Protein AF-A0A8K0N484-F1 (afdb_monomer_lite)

Structure (mmCIF, N/CA/C/O backbone):
data_AF-A0A8K0N484-F1
#
_entry.id   AF-A0A8K0N484-F1
#
loop_
_atom_site.group_PDB
_atom_site.id
_atom_site.type_symbol
_atom_site.label_atom_id
_atom_site.label_alt_id
_atom_site.label_comp_id
_atom_site.label_asym_id
_atom_site.label_entity_id
_atom_site.label_seq_id
_atom_site.pdbx_PDB_ins_code
_atom_site.Cartn_x
_atom_site.Cartn_y
_atom_site.Cartn_z
_atom_site.occupancy
_atom_site.B_iso_or_equiv
_atom_site.auth_seq_id
_atom_site.auth_comp_id
_atom_site.auth_asym_id
_atom_site.auth_atom_id
_atom_site.pdbx_PDB_model_num
ATOM 1 N N . MET A 1 1 ? -86.098 1.988 11.668 1.00 34.62 1 MET A N 1
ATOM 2 C CA . MET A 1 1 ? -85.938 0.710 10.947 1.00 34.62 1 MET A CA 1
ATOM 3 C C . MET A 1 1 ? -85.395 0.924 9.537 1.00 34.62 1 MET A C 1
ATOM 5 O O . MET A 1 1 ? -86.166 0.871 8.591 1.00 34.62 1 MET A O 1
ATOM 9 N N . ASP A 1 2 ? -84.102 1.191 9.330 1.00 36.03 2 ASP A N 1
ATOM 10 C CA . ASP A 1 2 ? -83.091 1.776 10.238 1.00 36.03 2 ASP A CA 1
ATOM 11 C C . ASP A 1 2 ? -81.985 2.488 9.440 1.00 36.03 2 ASP A C 1
ATOM 13 O O . ASP A 1 2 ? -81.735 2.174 8.278 1.00 36.03 2 ASP A O 1
ATOM 17 N N . ASP A 1 3 ? -81.386 3.509 10.055 1.00 35.31 3 ASP A N 1
ATOM 18 C CA . ASP A 1 3 ? -80.658 4.573 9.355 1.00 35.31 3 ASP A CA 1
ATOM 19 C C . ASP A 1 3 ? -79.144 4.317 9.244 1.00 35.31 3 ASP A C 1
ATOM 21 O O . ASP A 1 3 ? -78.343 4.750 10.075 1.00 35.31 3 ASP A O 1
ATOM 25 N N . HIS A 1 4 ? -78.746 3.623 8.175 1.00 44.41 4 HIS A N 1
ATOM 26 C CA . HIS A 1 4 ? -77.341 3.448 7.788 1.00 44.41 4 HIS A CA 1
ATOM 27 C C . HIS A 1 4 ? -77.113 3.607 6.270 1.00 44.41 4 HIS A C 1
ATOM 29 O O . HIS A 1 4 ? -76.389 2.832 5.650 1.00 44.41 4 HIS A O 1
ATOM 35 N N . GLY A 1 5 ? -77.723 4.637 5.666 1.00 40.56 5 GLY A N 1
ATOM 36 C CA . GLY A 1 5 ? -77.668 4.875 4.214 1.00 40.56 5 GLY A CA 1
ATOM 37 C C . GLY A 1 5 ? -76.633 5.892 3.703 1.00 40.56 5 GLY A C 1
ATOM 38 O O . GLY A 1 5 ? -76.147 5.735 2.586 1.00 40.56 5 GLY A O 1
ATOM 39 N N . GLU A 1 6 ? -76.288 6.943 4.467 1.00 35.97 6 GLU A N 1
ATOM 40 C CA . GLU A 1 6 ? -75.776 8.184 3.834 1.00 35.97 6 GLU A CA 1
ATOM 41 C C . GLU A 1 6 ? -74.458 8.778 4.381 1.00 35.97 6 GLU A C 1
ATOM 43 O O . GLU A 1 6 ? -73.982 9.818 3.915 1.00 35.97 6 GLU A O 1
ATOM 48 N N . LYS A 1 7 ? -73.785 8.111 5.328 1.00 39.31 7 LYS A N 1
ATOM 49 C CA . LYS A 1 7 ? -72.619 8.698 6.028 1.00 39.31 7 LYS A CA 1
ATOM 50 C C . LYS A 1 7 ? -71.344 8.877 5.180 1.00 39.31 7 LYS A C 1
ATOM 52 O O . LYS A 1 7 ? -70.440 9.591 5.605 1.00 39.31 7 LYS A O 1
ATOM 57 N N . TYR A 1 8 ? -71.277 8.292 3.980 1.00 36.69 8 TYR A N 1
ATOM 58 C CA . TYR A 1 8 ? -70.092 8.331 3.104 1.00 36.69 8 TYR A CA 1
ATOM 59 C C . TYR A 1 8 ? -70.074 9.449 2.043 1.00 36.69 8 TYR A C 1
ATOM 61 O O . TYR A 1 8 ? -69.065 9.599 1.356 1.00 36.69 8 TYR A O 1
ATOM 69 N N . ARG A 1 9 ? -71.130 10.272 1.911 1.00 36.34 9 ARG A N 1
ATOM 70 C CA . ARG A 1 9 ? -71.151 11.406 0.953 1.00 36.34 9 ARG A CA 1
ATOM 71 C C . ARG A 1 9 ? -70.979 12.801 1.565 1.00 36.34 9 ARG A C 1
ATOM 73 O O . ARG A 1 9 ? -70.640 13.724 0.832 1.00 36.34 9 ARG A O 1
ATOM 80 N N . MET A 1 10 ? -71.131 12.971 2.882 1.00 35.41 10 MET A N 1
ATOM 81 C CA . MET A 1 10 ? -71.085 14.300 3.526 1.00 35.41 10 MET A CA 1
ATOM 82 C C . MET A 1 10 ? -69.734 14.724 4.133 1.00 35.41 10 MET A C 1
ATOM 84 O O . MET A 1 10 ? -69.587 15.886 4.506 1.00 35.41 10 MET A O 1
ATOM 88 N N . LEU A 1 11 ? -68.724 13.848 4.199 1.00 36.41 11 LEU A N 1
ATOM 89 C CA . LEU A 1 11 ? -67.384 14.231 4.685 1.00 36.41 11 LEU A CA 1
ATOM 90 C C . LEU A 1 11 ? -66.516 14.895 3.603 1.00 36.41 11 LEU A C 1
ATOM 92 O O . LEU A 1 11 ? -65.810 15.861 3.888 1.00 36.41 11 LEU A O 1
ATOM 96 N N . HIS A 1 12 ? -66.621 14.449 2.348 1.00 36.75 12 HIS A N 1
ATOM 97 C CA . HIS A 1 12 ? -65.750 14.919 1.263 1.00 36.75 12 HIS A CA 1
ATOM 98 C C . HIS A 1 12 ? -65.975 16.386 0.852 1.00 36.75 12 HIS A C 1
ATOM 100 O O . HIS A 1 12 ? -65.094 16.992 0.249 1.00 36.75 12 HIS A O 1
ATOM 106 N N . HIS A 1 13 ? -67.130 16.969 1.194 1.00 36.81 13 HIS A N 1
ATOM 107 C CA . HIS A 1 13 ? -67.494 18.338 0.810 1.00 36.81 13 HIS A CA 1
ATOM 108 C C . HIS A 1 13 ? -67.201 19.394 1.896 1.00 36.81 13 HIS A C 1
ATOM 110 O O . HIS A 1 13 ? -67.376 20.588 1.648 1.00 36.81 13 HIS A O 1
ATOM 116 N N . LYS A 1 14 ? -66.754 18.981 3.094 1.00 34.44 14 LYS A N 1
ATOM 117 C CA . LYS A 1 14 ? -66.476 19.889 4.226 1.00 34.44 14 LYS A CA 1
ATOM 118 C C . LYS A 1 14 ? -64.991 20.114 4.530 1.00 34.44 14 LYS A C 1
ATOM 120 O O . LYS A 1 14 ? -64.680 21.020 5.294 1.00 34.44 14 LYS A O 1
ATOM 125 N N . TRP A 1 15 ? -64.084 19.343 3.924 1.00 33.28 15 TRP A N 1
ATOM 126 C CA . TRP A 1 15 ? -62.634 19.577 4.031 1.00 33.28 15 TRP A CA 1
ATOM 127 C C . TRP A 1 15 ? -62.119 20.639 3.042 1.00 33.28 15 TRP A C 1
ATOM 129 O O . TRP A 1 15 ? -61.283 21.457 3.412 1.00 33.28 15 TRP A O 1
ATOM 139 N N . ASN A 1 16 ? -62.695 20.728 1.838 1.00 34.69 16 ASN A N 1
ATOM 140 C CA . ASN A 1 16 ? -62.265 21.670 0.787 1.00 34.69 16 ASN A CA 1
ATOM 141 C C . ASN A 1 16 ? -62.663 23.150 1.020 1.00 34.69 16 ASN A C 1
ATOM 143 O O . ASN A 1 16 ? -62.564 23.949 0.096 1.00 34.69 16 ASN A O 1
ATOM 147 N N . ILE A 1 17 ? -63.147 23.523 2.213 1.00 39.94 17 ILE A N 1
ATOM 148 C CA . ILE A 1 17 ? -63.597 24.897 2.547 1.00 39.94 17 ILE A CA 1
ATOM 149 C C . ILE A 1 17 ? -62.881 25.432 3.814 1.00 39.94 17 ILE A C 1
ATOM 151 O O . ILE A 1 17 ? -63.225 26.479 4.344 1.00 39.94 17 ILE A O 1
ATOM 155 N N . ILE A 1 18 ? -61.865 24.719 4.326 1.00 42.31 18 ILE A N 1
ATOM 156 C CA . ILE A 1 18 ? -61.053 25.155 5.487 1.00 42.31 18 ILE A CA 1
ATOM 157 C C . ILE A 1 18 ? -59.540 25.179 5.156 1.00 42.31 18 ILE A C 1
ATOM 159 O O . ILE A 1 18 ? -58.741 25.710 5.923 1.00 42.31 18 ILE A O 1
ATOM 163 N N . SER A 1 19 ? -59.123 24.663 3.993 1.00 43.59 19 SER A N 1
ATOM 164 C CA . SER A 1 19 ? -57.707 24.495 3.624 1.00 43.59 19 SER A CA 1
ATOM 165 C C . SER A 1 19 ? -57.125 25.538 2.654 1.00 43.59 19 SER A C 1
ATOM 167 O O . SER A 1 19 ? -55.962 25.399 2.285 1.00 43.59 19 SER A O 1
ATOM 169 N N . SER A 1 20 ? -57.880 26.555 2.219 1.00 42.41 20 SER A N 1
ATOM 170 C CA . SER A 1 20 ? -57.371 27.643 1.359 1.00 42.41 20 SER A CA 1
ATOM 171 C C . SER A 1 20 ? -56.605 28.694 2.170 1.00 42.41 20 SER A C 1
ATOM 173 O O . SER A 1 20 ? -55.391 28.844 2.040 1.00 42.41 20 SER A O 1
ATOM 175 N N . ASP A 1 21 ? -57.308 29.376 3.069 1.00 40.97 21 ASP A N 1
ATOM 176 C CA . ASP A 1 21 ? -56.861 30.625 3.696 1.00 40.97 21 ASP A CA 1
ATOM 177 C C . ASP A 1 21 ? -55.686 30.391 4.666 1.00 40.97 21 ASP A C 1
ATOM 179 O O . ASP A 1 21 ? -54.785 31.221 4.812 1.00 40.97 21 ASP A O 1
ATOM 183 N N . ALA A 1 22 ? -55.650 29.209 5.291 1.00 43.78 22 ALA A N 1
ATOM 184 C CA . ALA A 1 22 ? -54.544 28.770 6.136 1.00 43.78 22 ALA A CA 1
ATOM 185 C C . ALA A 1 22 ? -53.258 28.480 5.336 1.00 43.78 22 ALA A C 1
ATOM 187 O O . ALA A 1 22 ? -52.160 28.704 5.850 1.00 43.78 22 ALA A O 1
ATOM 188 N N . ALA A 1 23 ? -53.376 28.009 4.088 1.00 46.25 23 ALA A N 1
ATOM 189 C CA . ALA A 1 23 ? -52.230 27.679 3.244 1.00 46.25 23 ALA A CA 1
ATOM 190 C C . ALA A 1 23 ? -51.557 28.944 2.695 1.00 46.25 23 ALA A C 1
ATOM 192 O O . ALA A 1 23 ? -50.339 29.083 2.815 1.00 46.25 23 ALA A O 1
ATOM 193 N N . GLU A 1 24 ? -52.334 29.905 2.183 1.00 47.25 24 GLU A N 1
ATOM 194 C CA . GLU A 1 24 ? -51.793 31.203 1.751 1.00 47.25 24 GLU A CA 1
ATOM 195 C C . GLU A 1 24 ? -51.145 31.960 2.919 1.00 47.25 24 GLU A C 1
ATOM 197 O O . GLU A 1 24 ? -50.042 32.489 2.773 1.00 47.25 24 GLU A O 1
ATOM 202 N N . SER A 1 25 ? -51.755 31.915 4.110 1.00 50.31 25 SER A N 1
ATOM 203 C CA . SER A 1 25 ? -51.176 32.489 5.333 1.00 50.31 25 SER A CA 1
ATOM 204 C C . SER A 1 25 ? -49.810 31.877 5.680 1.00 50.31 25 SER A C 1
ATOM 206 O O . SER A 1 25 ? -48.865 32.608 5.980 1.00 50.31 25 SER A O 1
ATOM 208 N N . TRP A 1 26 ? -49.665 30.548 5.605 1.00 47.81 26 TRP A N 1
ATOM 209 C CA . TRP A 1 26 ? -48.386 29.867 5.862 1.00 47.81 26 TRP A CA 1
ATOM 210 C C . TRP A 1 26 ? -47.327 30.149 4.794 1.00 47.81 26 TRP A C 1
ATOM 212 O O . TRP A 1 26 ? -46.153 30.323 5.131 1.00 47.81 26 TRP A O 1
ATOM 222 N N . ILE A 1 27 ? -47.719 30.243 3.521 1.00 54.75 27 ILE A N 1
ATOM 223 C CA . ILE A 1 27 ? -46.818 30.626 2.425 1.00 54.75 27 ILE A CA 1
ATOM 224 C C . ILE A 1 27 ? -46.335 32.069 2.624 1.00 54.75 27 ILE A C 1
ATOM 226 O O . ILE A 1 27 ? -45.135 32.324 2.519 1.00 54.75 27 ILE A O 1
ATOM 230 N N . PHE A 1 28 ? -47.224 32.993 3.000 1.00 59.94 28 PHE A N 1
ATOM 231 C CA . PHE A 1 28 ? -46.871 34.385 3.288 1.00 59.94 28 PHE A CA 1
ATOM 232 C C . PHE A 1 28 ? -45.921 34.507 4.490 1.00 59.94 28 PHE A C 1
ATOM 234 O O . PHE A 1 28 ? -44.882 35.156 4.383 1.00 59.94 28 PHE A O 1
ATOM 241 N N . PHE A 1 29 ? -46.204 33.829 5.609 1.00 61.44 29 PHE A N 1
ATOM 242 C CA . PHE A 1 29 ? -45.294 33.802 6.763 1.00 61.44 29 PHE A CA 1
ATOM 243 C C . PHE A 1 29 ? -43.926 33.193 6.420 1.00 61.44 29 PHE A C 1
ATOM 245 O O . PHE A 1 29 ? -42.899 33.730 6.836 1.00 61.44 29 PHE A O 1
ATOM 252 N N . SER A 1 30 ? -43.893 32.126 5.617 1.00 54.47 30 SER A N 1
ATOM 253 C CA . SER A 1 30 ? -42.646 31.497 5.161 1.00 54.47 30 SER A CA 1
ATOM 254 C C . SER A 1 30 ? -41.838 32.429 4.251 1.00 54.47 30 SER A C 1
ATOM 256 O O . SER A 1 30 ? -40.631 32.578 4.436 1.00 54.47 30 SER A O 1
ATOM 258 N N . ALA A 1 31 ? -42.498 33.120 3.317 1.00 56.38 31 ALA A N 1
ATOM 259 C CA . ALA A 1 31 ? -41.872 34.117 2.451 1.00 56.38 31 ALA A CA 1
ATOM 260 C C . ALA A 1 31 ? -41.322 35.309 3.253 1.00 56.38 31 ALA A C 1
ATOM 262 O O . ALA A 1 31 ? -40.193 35.736 3.014 1.00 56.38 31 ALA A O 1
ATOM 263 N N . CYS A 1 32 ? -42.063 35.798 4.251 1.00 61.03 32 CYS A N 1
ATOM 264 C CA . CYS A 1 32 ? -41.609 36.845 5.168 1.00 61.03 32 CYS A CA 1
ATOM 265 C C . CYS A 1 32 ? -40.409 36.401 6.020 1.00 61.03 32 CYS A C 1
ATOM 267 O O . CYS A 1 32 ? -39.474 37.180 6.198 1.00 61.03 32 CYS A O 1
ATOM 269 N N . LEU A 1 33 ? -40.382 35.151 6.501 1.00 66.12 33 LEU A N 1
ATOM 270 C CA . LEU A 1 33 ? -39.244 34.600 7.246 1.00 66.12 33 LEU A CA 1
ATOM 271 C C . LEU A 1 33 ? -37.991 34.486 6.362 1.00 66.12 33 LEU A C 1
ATOM 273 O O . LEU A 1 33 ? -36.902 34.875 6.781 1.00 66.12 33 LEU A O 1
ATOM 277 N N . ILE A 1 34 ? -38.145 34.012 5.122 1.00 65.81 34 ILE A N 1
ATOM 278 C CA . ILE A 1 34 ? -37.057 33.936 4.136 1.00 65.81 34 ILE A CA 1
ATOM 279 C C . ILE A 1 34 ? -36.557 35.343 3.781 1.00 65.81 34 ILE A C 1
ATOM 281 O O . ILE A 1 34 ? -35.350 35.576 3.781 1.00 65.81 34 ILE A O 1
ATOM 285 N N . ALA A 1 35 ? -37.454 36.305 3.551 1.00 63.91 35 ALA A N 1
ATOM 286 C CA . ALA A 1 35 ? -37.091 37.697 3.289 1.00 63.91 35 ALA A CA 1
ATOM 287 C C . ALA A 1 35 ? -36.360 38.343 4.481 1.00 63.91 35 ALA A C 1
ATOM 289 O O . ALA A 1 35 ? -35.377 39.056 4.280 1.00 63.91 35 ALA A O 1
ATOM 290 N N . ALA A 1 36 ? -36.773 38.049 5.718 1.00 67.75 36 ALA A N 1
ATOM 291 C CA . ALA A 1 36 ? -36.084 38.499 6.926 1.00 67.75 36 ALA A CA 1
ATOM 292 C C . ALA A 1 36 ? -34.686 37.870 7.064 1.00 67.75 36 ALA A C 1
ATOM 294 O O . ALA A 1 36 ? -33.728 38.582 7.358 1.00 67.75 36 ALA A O 1
ATOM 295 N N . LEU A 1 37 ? -34.534 36.569 6.787 1.00 66.62 37 LEU A N 1
ATOM 296 C CA . LEU A 1 37 ? -33.235 35.884 6.786 1.00 66.62 37 LEU A CA 1
ATOM 297 C C . LEU A 1 37 ? -32.296 36.429 5.700 1.00 66.62 37 LEU A C 1
ATOM 299 O O . LEU A 1 37 ? -31.134 36.708 5.988 1.00 66.62 37 LEU A O 1
ATOM 303 N N . VAL A 1 38 ? -32.794 36.660 4.481 1.00 69.62 38 VAL A N 1
ATOM 304 C CA . VAL A 1 38 ? -32.039 37.318 3.400 1.00 69.62 38 VAL A CA 1
ATOM 305 C C . VAL A 1 38 ? -31.675 38.755 3.783 1.00 69.62 38 VAL A C 1
ATOM 307 O O . VAL A 1 38 ? -30.548 39.185 3.534 1.00 69.62 38 VAL A O 1
ATOM 310 N N . GLY A 1 39 ? -32.572 39.486 4.450 1.00 69.12 39 GLY A N 1
ATOM 311 C CA . GLY A 1 39 ? -32.302 40.813 5.004 1.00 69.12 39 GLY A CA 1
ATOM 312 C C . GLY A 1 39 ? -31.175 40.797 6.041 1.00 69.12 39 GLY A C 1
ATOM 313 O O . GLY A 1 39 ? -30.221 41.561 5.916 1.00 69.12 39 GLY A O 1
ATOM 314 N N . ILE A 1 40 ? -31.224 39.879 7.010 1.00 71.94 40 ILE A N 1
ATOM 315 C CA . ILE A 1 40 ? -30.184 39.693 8.035 1.00 71.94 40 ILE A CA 1
ATOM 316 C C . ILE A 1 40 ? -28.847 39.297 7.395 1.00 71.94 40 ILE A C 1
ATOM 318 O O . ILE A 1 40 ? -27.820 39.884 7.730 1.00 71.94 40 ILE A O 1
ATOM 322 N N . LEU A 1 41 ? -28.841 38.370 6.433 1.00 58.88 41 LEU A N 1
ATOM 323 C CA . LEU A 1 41 ? -27.639 37.988 5.683 1.00 58.88 41 LEU A CA 1
ATOM 324 C C . LEU A 1 41 ? -27.068 39.161 4.872 1.00 58.88 41 LEU A C 1
ATOM 326 O O . LEU A 1 41 ? -25.853 39.339 4.832 1.00 58.88 41 LEU A O 1
ATOM 330 N N . THR A 1 42 ? -27.921 40.004 4.286 1.00 61.97 42 THR A N 1
ATOM 331 C CA . THR A 1 42 ? -27.505 41.215 3.558 1.00 61.97 42 THR A CA 1
ATOM 332 C C . THR A 1 42 ? -26.932 42.267 4.512 1.00 61.97 42 THR A C 1
ATOM 334 O O . THR A 1 42 ? -25.898 42.868 4.220 1.00 61.97 42 THR A O 1
ATOM 337 N N . ILE A 1 43 ? -27.531 42.451 5.691 1.00 71.69 43 ILE A N 1
ATOM 338 C CA . ILE A 1 43 ? -27.009 43.327 6.749 1.00 71.69 43 ILE A CA 1
ATOM 339 C C . ILE A 1 43 ? -25.645 42.814 7.231 1.00 71.69 43 ILE A C 1
ATOM 341 O O . ILE A 1 43 ? -24.680 43.573 7.220 1.00 71.69 43 ILE A O 1
ATOM 345 N N . LEU A 1 44 ? -25.511 41.524 7.549 1.00 59.88 44 LEU A N 1
ATOM 346 C CA . LEU A 1 44 ? -24.232 40.909 7.927 1.00 59.88 44 LEU A CA 1
ATOM 347 C C . LEU A 1 44 ? -23.177 41.040 6.816 1.00 59.88 44 LEU A C 1
ATOM 349 O O . LEU A 1 44 ? -22.027 41.372 7.102 1.00 59.88 44 LEU A O 1
ATOM 353 N N . TYR A 1 45 ? -23.561 40.855 5.550 1.00 62.72 45 TYR A N 1
ATOM 354 C CA . TYR A 1 45 ? -22.686 41.064 4.395 1.00 62.72 45 TYR A CA 1
ATOM 355 C C . TYR A 1 45 ? -22.221 42.523 4.278 1.00 62.72 45 TYR A C 1
ATOM 357 O O . TYR A 1 45 ? -21.024 42.765 4.122 1.00 62.72 45 TYR A O 1
ATOM 365 N N . THR A 1 46 ? -23.120 43.505 4.415 1.00 61.62 46 THR A N 1
ATOM 366 C CA . THR A 1 46 ? -22.741 44.931 4.383 1.00 61.62 46 THR A CA 1
ATOM 367 C C . THR A 1 46 ? -21.872 45.335 5.574 1.00 61.62 46 THR A C 1
ATOM 369 O O . THR A 1 46 ? -20.883 46.035 5.374 1.00 61.62 46 THR A O 1
ATOM 372 N N . ILE A 1 47 ? -22.138 44.828 6.784 1.00 64.38 47 ILE A N 1
ATOM 373 C CA . ILE A 1 47 ? -21.271 45.017 7.959 1.00 64.38 47 ILE A CA 1
ATOM 374 C C . ILE A 1 47 ? -19.879 44.425 7.701 1.00 64.38 47 ILE A C 1
ATOM 376 O O . ILE A 1 47 ? -18.872 45.059 8.015 1.00 64.38 47 ILE A O 1
ATOM 380 N N . ASN A 1 48 ? -19.792 43.241 7.089 1.00 52.44 48 ASN A N 1
ATOM 381 C CA . ASN A 1 48 ? -18.510 42.605 6.788 1.00 52.44 48 ASN A CA 1
ATOM 382 C C . ASN A 1 48 ? -17.751 43.328 5.654 1.00 52.44 48 ASN A C 1
ATOM 384 O O . ASN A 1 48 ? -16.532 43.466 5.724 1.00 52.44 48 ASN A O 1
ATOM 388 N N . GLN A 1 49 ? -18.448 43.876 4.652 1.00 52.69 49 GLN A N 1
ATOM 389 C CA . GLN A 1 49 ? -17.845 44.742 3.627 1.00 52.69 49 GLN A CA 1
ATOM 390 C C . GLN A 1 49 ? -17.352 46.071 4.222 1.00 52.69 49 GLN A C 1
ATOM 392 O O . GLN A 1 49 ? -16.203 46.435 3.997 1.00 52.69 49 GLN A O 1
ATOM 397 N N . LEU A 1 50 ? -18.141 46.736 5.074 1.00 55.91 50 LEU A N 1
ATOM 398 C CA . LEU A 1 50 ? -17.711 47.935 5.809 1.00 55.91 50 LEU A CA 1
ATOM 399 C C . LEU A 1 50 ? -16.494 47.648 6.704 1.00 55.91 50 LEU A C 1
ATOM 401 O O . LEU A 1 50 ? -15.573 48.462 6.778 1.00 55.91 50 LEU A O 1
ATOM 405 N N . LYS A 1 51 ? -16.439 46.466 7.332 1.00 49.59 51 LYS A N 1
ATOM 406 C CA . LYS A 1 51 ? -15.272 45.999 8.094 1.00 49.59 51 LYS A CA 1
ATOM 407 C C . LYS A 1 51 ? -14.042 45.818 7.194 1.00 49.59 51 LYS A C 1
ATOM 409 O O . LYS A 1 51 ? -12.956 46.248 7.579 1.00 49.59 51 LYS A O 1
ATOM 414 N N . ARG A 1 52 ? -14.196 45.263 5.982 1.00 47.25 52 ARG A N 1
ATOM 415 C CA . ARG A 1 52 ? -13.110 45.174 4.983 1.00 47.25 52 ARG A CA 1
ATOM 416 C C . ARG A 1 52 ? -12.639 46.555 4.535 1.00 47.25 52 ARG A C 1
ATOM 418 O O . ARG A 1 52 ? -11.437 46.797 4.570 1.00 47.25 52 ARG A O 1
ATOM 425 N N . ASP A 1 53 ? -13.540 47.468 4.182 1.00 48.00 53 ASP A N 1
ATOM 426 C CA . ASP A 1 53 ? -13.184 48.824 3.738 1.00 48.00 53 ASP A CA 1
ATOM 427 C C . ASP A 1 53 ? -12.517 49.651 4.847 1.00 48.00 53 ASP A C 1
ATOM 429 O O . ASP A 1 53 ? -11.581 50.415 4.578 1.00 48.00 53 ASP A O 1
ATOM 433 N N . PHE A 1 54 ? -12.921 49.451 6.105 1.00 49.41 54 PHE A N 1
ATOM 434 C CA . PHE A 1 54 ? -12.252 50.033 7.267 1.00 49.41 54 PHE A CA 1
ATOM 435 C C . PHE A 1 54 ? -10.833 49.471 7.442 1.00 49.41 54 PHE A C 1
ATOM 437 O O . PHE A 1 54 ? -9.880 50.247 7.518 1.00 49.41 54 PHE A O 1
ATOM 444 N N . THR A 1 55 ? -10.650 48.144 7.414 1.00 45.19 55 THR A N 1
ATOM 445 C CA . THR A 1 55 ? -9.318 47.509 7.476 1.00 45.19 55 THR A CA 1
ATOM 446 C C . THR A 1 55 ? -8.424 47.929 6.305 1.00 45.19 55 THR A C 1
ATOM 448 O O . THR A 1 55 ? -7.247 48.229 6.498 1.00 45.19 55 THR A O 1
ATOM 451 N N . LEU A 1 56 ? -8.973 48.038 5.096 1.00 43.62 56 LEU A N 1
ATOM 452 C CA . LEU A 1 56 ? -8.247 48.458 3.895 1.00 43.62 56 LEU A CA 1
ATOM 453 C C . LEU A 1 56 ? -7.870 49.953 3.967 1.00 43.62 56 LEU A C 1
ATOM 455 O O . LEU A 1 56 ? -6.791 50.352 3.523 1.00 43.62 56 LEU A O 1
ATOM 459 N N . SER A 1 57 ? -8.694 50.781 4.613 1.00 48.84 57 SER A N 1
ATOM 460 C CA . SER A 1 57 ? -8.378 52.184 4.924 1.00 48.84 57 SER A CA 1
ATOM 461 C C . SER A 1 57 ? -7.335 52.327 6.039 1.00 48.84 57 SER A C 1
ATOM 463 O O . SER A 1 57 ? -6.439 53.168 5.939 1.00 48.84 57 SER A O 1
ATOM 465 N N . LEU A 1 58 ? -7.363 51.450 7.045 1.00 46.44 58 LEU A N 1
ATOM 466 C CA . LEU A 1 58 ? -6.323 51.346 8.068 1.00 46.44 58 LEU A CA 1
ATOM 467 C C . LEU A 1 58 ? -4.979 50.923 7.445 1.00 46.44 58 LEU A C 1
ATOM 469 O O . LEU A 1 58 ? -3.951 51.542 7.720 1.00 46.44 58 LEU A O 1
ATOM 473 N N . MET A 1 59 ? -4.985 49.960 6.516 1.00 43.03 59 MET A N 1
ATOM 474 C CA . MET A 1 59 ? -3.809 49.582 5.720 1.00 43.03 59 MET A CA 1
ATOM 475 C C . MET A 1 59 ? -3.295 50.738 4.845 1.00 43.03 59 MET A C 1
ATOM 477 O O . MET A 1 59 ? -2.083 50.960 4.798 1.00 43.03 59 MET A O 1
ATOM 481 N N . LYS A 1 60 ? -4.173 51.530 4.202 1.00 45.62 60 LYS A N 1
ATOM 482 C CA . LYS A 1 60 ? -3.773 52.766 3.489 1.00 45.62 60 LYS A CA 1
ATOM 483 C C . LYS A 1 60 ? -3.036 53.734 4.430 1.00 45.62 60 LYS A C 1
ATOM 485 O O . LYS A 1 60 ? -1.985 54.257 4.057 1.00 45.62 60 LYS A O 1
ATOM 490 N N . ALA A 1 61 ? -3.525 53.922 5.659 1.00 45.97 61 ALA A N 1
ATOM 491 C CA . ALA A 1 61 ? -2.881 54.772 6.664 1.00 45.97 61 ALA A CA 1
ATOM 492 C C . ALA A 1 61 ? -1.531 54.207 7.157 1.00 45.97 61 ALA A C 1
ATOM 494 O O . ALA A 1 61 ? -0.550 54.950 7.238 1.00 45.97 61 ALA A O 1
ATOM 495 N N . ILE A 1 62 ? -1.435 52.898 7.416 1.00 46.81 62 ILE A N 1
ATOM 496 C CA . ILE A 1 62 ? -0.181 52.222 7.803 1.00 46.81 62 ILE A CA 1
ATOM 497 C C . ILE A 1 62 ? 0.872 52.346 6.688 1.00 46.81 62 ILE A C 1
ATOM 499 O O . ILE A 1 62 ? 2.012 52.736 6.953 1.00 46.81 62 ILE A O 1
ATOM 503 N N . LYS A 1 63 ? 0.483 52.117 5.426 1.00 37.38 63 LYS A N 1
ATOM 504 C CA . LYS A 1 63 ? 1.361 52.212 4.243 1.00 37.38 63 LYS A CA 1
ATOM 505 C C . LYS A 1 63 ? 1.794 53.654 3.932 1.00 37.38 63 LYS A C 1
ATOM 507 O O . LYS A 1 63 ? 2.846 53.867 3.330 1.00 37.38 63 LYS A O 1
ATOM 512 N N . ALA A 1 64 ? 1.032 54.656 4.380 1.00 44.41 64 ALA A N 1
ATOM 513 C CA . ALA A 1 64 ? 1.455 56.058 4.387 1.00 44.41 64 ALA A CA 1
ATOM 514 C C . ALA A 1 64 ? 2.429 56.384 5.540 1.00 44.41 64 ALA A C 1
ATOM 516 O O . ALA A 1 64 ? 3.317 57.222 5.371 1.00 44.41 64 ALA A O 1
ATOM 517 N N . ARG A 1 65 ? 2.301 55.711 6.694 1.00 37.28 65 ARG A N 1
ATOM 518 C CA . ARG A 1 65 ? 3.179 55.885 7.866 1.00 37.28 65 ARG A CA 1
ATOM 519 C C . ARG A 1 65 ? 4.575 55.296 7.634 1.00 37.28 65 ARG A C 1
ATOM 521 O O . ARG A 1 65 ? 5.559 55.995 7.860 1.00 37.28 65 ARG A O 1
ATOM 528 N N . SER A 1 66 ? 4.677 54.069 7.115 1.00 39.69 66 SER A N 1
ATOM 529 C CA . SER A 1 66 ? 5.970 53.408 6.846 1.00 39.69 66 SER A CA 1
ATOM 530 C C . SER A 1 66 ? 6.836 54.169 5.832 1.00 39.69 66 SER A C 1
ATOM 532 O O . SER A 1 66 ? 8.046 54.298 6.019 1.00 39.69 66 SER A O 1
ATOM 534 N N . ARG A 1 67 ? 6.211 54.785 4.818 1.00 38.97 67 ARG A N 1
ATOM 535 C CA . ARG A 1 67 ? 6.873 55.629 3.802 1.00 38.97 67 ARG A CA 1
ATOM 536 C C . ARG A 1 67 ? 7.617 56.858 4.350 1.00 38.97 67 ARG A C 1
ATOM 538 O O . ARG A 1 67 ? 8.388 57.453 3.601 1.00 38.97 67 ARG A O 1
ATOM 545 N N . ARG A 1 68 ? 7.429 57.252 5.618 1.00 38.16 68 ARG A N 1
ATOM 546 C CA . ARG A 1 68 ? 8.189 58.361 6.232 1.00 38.16 68 ARG A CA 1
ATOM 547 C C . ARG A 1 68 ? 9.548 57.944 6.811 1.00 38.16 68 ARG A C 1
ATOM 549 O O . ARG A 1 68 ? 10.419 58.802 6.905 1.00 38.16 68 ARG A O 1
ATOM 556 N N . ASN A 1 69 ? 9.765 56.661 7.121 1.00 35.56 69 ASN A N 1
ATOM 557 C CA . ASN A 1 69 ? 10.902 56.221 7.950 1.00 35.56 69 ASN A CA 1
ATOM 558 C C . ASN A 1 69 ? 12.038 55.486 7.205 1.00 35.56 69 ASN A C 1
ATOM 560 O O . ASN A 1 69 ? 12.970 55.017 7.852 1.00 35.56 69 ASN A O 1
ATOM 564 N N . ARG A 1 70 ? 12.023 55.396 5.865 1.00 34.88 70 ARG A N 1
ATOM 565 C CA . ARG A 1 70 ? 13.139 54.803 5.091 1.00 34.88 70 ARG A CA 1
ATOM 566 C C . ARG A 1 70 ? 13.536 55.652 3.873 1.00 34.88 70 ARG A C 1
ATOM 568 O O . ARG A 1 70 ? 13.287 55.296 2.728 1.00 34.88 70 ARG A O 1
ATOM 575 N N . LYS A 1 71 ? 14.181 56.797 4.137 1.00 35.25 71 LYS A N 1
ATOM 576 C CA . LYS A 1 71 ? 14.981 57.558 3.153 1.00 35.25 71 LYS A CA 1
ATOM 577 C C . LYS A 1 71 ? 16.479 57.249 3.323 1.00 35.25 71 LYS A C 1
ATOM 579 O O . LYS A 1 71 ? 17.259 58.128 3.678 1.00 35.25 71 LYS A O 1
ATOM 584 N N . SER A 1 72 ? 16.883 56.003 3.080 1.00 31.66 72 SER A N 1
ATOM 585 C CA . SER A 1 72 ? 18.296 55.615 2.932 1.00 31.66 72 SER A CA 1
ATOM 586 C C . SER A 1 72 ? 18.677 55.532 1.445 1.00 31.66 72 SER A C 1
ATOM 588 O O . SER A 1 72 ? 17.829 55.292 0.585 1.00 31.66 72 SER A O 1
ATOM 590 N N . LYS A 1 73 ? 19.942 55.823 1.118 1.00 35.50 73 LYS A N 1
ATOM 591 C CA . LYS A 1 73 ? 20.408 56.059 -0.259 1.00 35.50 73 LYS A CA 1
ATOM 592 C C . LYS A 1 73 ? 20.807 54.756 -0.973 1.00 35.50 73 LYS A C 1
ATOM 594 O O . LYS A 1 73 ? 21.924 54.307 -0.771 1.00 35.50 73 LYS A O 1
ATOM 599 N N . HIS A 1 74 ? 19.999 54.261 -1.910 1.00 29.97 74 HIS A N 1
ATOM 600 C CA . HIS A 1 74 ? 20.505 53.472 -3.047 1.00 29.97 74 HIS A CA 1
ATOM 601 C C . HIS A 1 74 ? 19.788 53.897 -4.338 1.00 29.97 74 HIS A C 1
ATOM 603 O O . HIS A 1 74 ? 18.566 54.052 -4.359 1.00 29.97 74 HIS A O 1
ATOM 609 N N . LYS A 1 75 ? 20.552 54.137 -5.413 1.00 34.81 75 LYS A N 1
ATOM 610 C CA . LYS A 1 75 ? 20.036 54.457 -6.756 1.00 34.81 75 LYS A CA 1
ATOM 611 C C . LYS A 1 75 ? 20.080 53.196 -7.628 1.00 34.81 75 LYS A C 1
ATOM 613 O O . LYS A 1 75 ? 20.982 53.060 -8.448 1.00 34.81 75 LYS A O 1
ATOM 618 N N . ALA A 1 76 ? 19.106 52.303 -7.468 1.00 33.06 76 ALA A N 1
ATOM 619 C CA . ALA A 1 76 ? 18.884 51.240 -8.450 1.00 33.06 76 ALA A CA 1
ATOM 620 C C . ALA A 1 76 ? 18.547 51.843 -9.831 1.00 33.06 76 ALA A C 1
ATOM 622 O O . ALA A 1 76 ? 17.964 52.937 -9.915 1.00 33.06 76 ALA A O 1
ATOM 623 N N . LEU A 1 77 ? 18.906 51.140 -10.912 1.00 37.38 77 LEU A N 1
ATOM 624 C CA . LEU A 1 77 ? 18.426 51.482 -12.252 1.00 37.38 77 LEU A CA 1
ATOM 625 C C . LEU A 1 77 ? 16.914 51.229 -12.375 1.00 37.38 77 LEU A C 1
ATOM 627 O O . LEU A 1 77 ? 16.274 50.650 -11.501 1.00 37.38 77 LEU A O 1
ATOM 631 N N . ILE A 1 78 ? 16.317 51.782 -13.431 1.00 40.09 78 ILE A N 1
ATOM 632 C CA . ILE A 1 78 ? 14.865 51.853 -13.602 1.00 40.09 78 ILE A CA 1
ATOM 633 C C . ILE A 1 78 ? 14.503 51.228 -14.944 1.00 40.09 78 ILE A C 1
ATOM 635 O O . ILE A 1 78 ? 14.546 51.912 -15.964 1.00 40.09 78 ILE A O 1
ATOM 639 N N . ALA A 1 79 ? 14.087 49.964 -14.934 1.00 47.56 79 ALA A N 1
ATOM 640 C CA . ALA A 1 79 ? 13.290 49.432 -16.031 1.00 47.56 79 ALA A CA 1
ATOM 641 C C . ALA A 1 79 ? 11.840 49.915 -15.884 1.00 47.56 79 ALA A C 1
ATOM 643 O O . ALA A 1 79 ? 11.227 49.785 -14.821 1.00 47.56 79 ALA A O 1
ATOM 644 N N . ALA A 1 80 ? 11.286 50.474 -16.958 1.00 55.62 80 ALA A N 1
ATOM 645 C CA . ALA A 1 80 ? 9.849 50.684 -17.072 1.00 55.62 80 ALA A CA 1
ATOM 646 C C . ALA A 1 80 ? 9.166 49.373 -17.491 1.00 55.62 80 ALA A C 1
ATOM 648 O O . ALA A 1 80 ? 9.750 48.560 -18.206 1.00 55.62 80 ALA A O 1
ATOM 649 N N . HIS A 1 81 ? 7.913 49.174 -17.083 1.00 63.38 81 HIS A N 1
ATOM 650 C CA . HIS A 1 81 ? 7.087 48.116 -17.661 1.00 63.38 81 HIS A CA 1
ATOM 651 C C . HIS A 1 81 ? 6.812 48.433 -19.140 1.00 63.38 81 HIS A C 1
ATOM 653 O O . HIS A 1 81 ? 6.357 49.532 -19.462 1.00 63.38 81 HIS A O 1
ATOM 659 N N . VAL A 1 82 ? 7.075 47.471 -20.026 1.00 66.81 82 VAL A N 1
ATOM 660 C CA . VAL A 1 82 ? 6.670 47.529 -21.437 1.00 66.81 82 VAL A CA 1
ATOM 661 C C . VAL A 1 82 ? 5.214 47.082 -21.514 1.00 66.81 82 VAL A C 1
ATOM 663 O O . VAL A 1 82 ? 4.903 45.969 -21.097 1.00 66.81 82 VAL A O 1
ATOM 666 N N . TRP A 1 83 ? 4.325 47.955 -21.992 1.00 70.75 83 TRP A N 1
ATOM 667 C CA . TRP A 1 83 ? 2.876 47.737 -21.970 1.00 70.75 83 TRP A CA 1
ATOM 668 C C . TRP A 1 83 ? 2.311 47.438 -23.361 1.00 70.75 83 TRP A C 1
ATOM 670 O O . TRP A 1 83 ? 2.351 48.294 -24.246 1.00 70.75 83 TRP A O 1
ATOM 680 N N . LYS A 1 84 ? 1.681 46.273 -23.514 1.00 67.62 84 LYS A N 1
ATOM 681 C CA . LYS A 1 84 ? 0.860 45.899 -24.671 1.00 67.62 84 LYS A CA 1
ATOM 682 C C . LYS A 1 84 ? -0.608 46.233 -24.399 1.00 67.62 84 LYS A C 1
ATOM 684 O O . LYS A 1 84 ? -1.055 46.208 -23.250 1.00 67.62 84 LYS A O 1
ATOM 689 N N . ILE A 1 85 ? -1.352 46.577 -25.449 1.00 70.31 85 ILE A N 1
ATOM 690 C CA . ILE A 1 85 ? -2.800 46.814 -25.377 1.00 70.31 85 ILE A CA 1
ATOM 691 C C . ILE A 1 85 ? -3.530 45.487 -25.594 1.00 70.31 85 ILE A C 1
ATOM 693 O O . ILE A 1 85 ? -3.328 44.833 -26.615 1.00 70.31 85 ILE A O 1
ATOM 697 N N . GLU A 1 86 ? -4.397 45.112 -24.654 1.00 65.44 86 GLU A N 1
ATOM 698 C CA . GLU A 1 86 ? -5.216 43.899 -24.717 1.00 65.44 86 GLU A CA 1
ATOM 699 C C . GLU A 1 86 ? -6.717 44.254 -24.668 1.00 65.44 86 GLU A C 1
ATOM 701 O O . GLU A 1 86 ? -7.145 45.160 -23.943 1.00 65.44 86 GLU A O 1
ATOM 706 N N . SER A 1 87 ? -7.526 43.553 -25.473 1.00 54.69 87 SER A N 1
ATOM 707 C CA . SER A 1 87 ? -8.984 43.733 -25.525 1.00 54.69 87 SER A CA 1
ATOM 708 C C . SER A 1 87 ? -9.645 43.142 -24.279 1.00 54.69 87 SER A C 1
ATOM 710 O O . SER A 1 87 ? -9.512 41.947 -24.009 1.00 54.69 87 SER A O 1
ATOM 712 N N . ALA A 1 88 ? -10.431 43.948 -23.558 1.00 50.38 88 ALA A N 1
ATOM 713 C CA . ALA A 1 88 ? -11.109 43.541 -22.322 1.00 50.38 88 ALA A CA 1
ATOM 714 C C . ALA A 1 88 ? -12.109 42.372 -22.484 1.00 50.38 88 ALA A C 1
ATOM 716 O O . ALA A 1 88 ? -12.541 41.784 -21.495 1.00 50.38 88 ALA A O 1
ATOM 717 N N . SER A 1 89 ? -12.460 41.995 -23.718 1.00 43.94 89 SER A N 1
ATOM 718 C CA . SER A 1 89 ? -13.461 40.969 -24.042 1.00 43.94 89 SER A CA 1
ATOM 719 C C . SER A 1 89 ? -13.139 39.543 -23.566 1.00 43.94 89 SER A C 1
ATOM 721 O O . SER A 1 89 ? -14.024 38.691 -23.610 1.00 43.94 89 SER A O 1
ATOM 723 N N . ARG A 1 90 ? -11.897 39.248 -23.152 1.00 42.53 90 ARG A N 1
ATOM 724 C CA . ARG A 1 90 ? -11.452 37.887 -22.781 1.00 42.53 90 ARG A CA 1
ATOM 725 C C . ARG A 1 90 ? -11.065 37.692 -21.311 1.00 42.53 90 ARG A C 1
ATOM 727 O O . ARG A 1 90 ? -10.683 36.580 -20.960 1.00 42.53 90 ARG A O 1
ATOM 734 N N . VAL A 1 91 ? -11.158 38.709 -20.445 1.00 47.72 91 VAL A N 1
ATOM 735 C CA . VAL A 1 91 ? -10.610 38.614 -19.075 1.00 47.72 91 VAL A CA 1
ATOM 736 C C . VAL A 1 91 ? -11.616 39.032 -17.999 1.00 47.72 91 VAL A C 1
ATOM 738 O O . VAL A 1 91 ? -12.187 40.118 -18.046 1.00 47.72 91 VAL A O 1
ATOM 741 N N . LYS A 1 92 ? -11.802 38.173 -16.989 1.00 47.06 92 LYS A N 1
ATOM 742 C CA . LYS A 1 92 ? -12.560 38.458 -15.759 1.00 47.06 92 LYS A CA 1
ATOM 743 C C . LYS A 1 92 ? -11.600 38.569 -14.569 1.00 47.06 92 LYS A C 1
ATOM 745 O O . LYS A 1 92 ? -10.605 37.860 -14.513 1.00 47.06 92 LYS A O 1
ATOM 750 N N . GLY A 1 93 ? -11.920 39.424 -13.597 1.00 54.16 93 GLY A N 1
ATOM 751 C CA . GLY A 1 93 ? -11.323 39.390 -12.251 1.00 54.16 93 GLY A CA 1
ATOM 752 C C . GLY A 1 93 ? -9.992 40.126 -12.027 1.00 54.16 93 GLY A C 1
ATOM 753 O O . GLY A 1 93 ? -9.611 40.296 -10.869 1.00 54.16 93 GLY A O 1
ATOM 754 N N . LEU A 1 94 ? -9.308 40.613 -13.071 1.00 59.22 94 LEU A N 1
ATOM 755 C CA . LEU A 1 94 ? -8.071 41.395 -12.910 1.00 59.22 94 LEU A CA 1
ATOM 756 C C . LEU A 1 94 ? -8.277 42.655 -12.055 1.00 59.22 94 LEU A C 1
ATOM 758 O O . LEU A 1 94 ? -9.322 43.306 -12.114 1.00 59.22 94 LEU A O 1
ATOM 762 N N . LYS A 1 95 ? -7.229 43.063 -11.330 1.00 62.22 95 LYS A N 1
ATOM 763 C CA . LYS A 1 95 ? -7.150 44.374 -10.670 1.00 62.22 95 LYS A CA 1
ATOM 764 C C . LYS A 1 95 ? -5.961 45.174 -11.185 1.00 62.22 95 LYS A C 1
ATOM 766 O O . LYS A 1 95 ? -4.915 44.616 -11.501 1.00 62.22 95 LYS A O 1
ATOM 771 N N . CYS A 1 96 ? -6.119 46.492 -11.256 1.00 66.00 96 CYS A N 1
ATOM 772 C CA . CYS A 1 96 ? -5.066 47.399 -11.701 1.00 66.00 96 CYS A CA 1
ATOM 773 C C . CYS A 1 96 ? -3.932 47.453 -10.665 1.00 66.00 96 CYS A C 1
ATOM 775 O O . CYS A 1 96 ? -4.165 47.819 -9.515 1.00 66.00 96 CYS A O 1
ATOM 777 N N . CYS A 1 97 ? -2.693 47.164 -11.065 1.00 63.78 97 CYS A N 1
ATOM 778 C CA . CYS A 1 97 ? -1.543 47.081 -10.158 1.00 63.78 97 CYS A CA 1
ATOM 779 C C . CYS A 1 97 ? -1.219 48.396 -9.417 1.00 63.78 97 CYS A C 1
ATOM 781 O O . CYS A 1 97 ? -0.566 48.362 -8.376 1.00 63.78 97 CYS A O 1
ATOM 783 N N . ALA A 1 98 ? -1.685 49.548 -9.920 1.00 65.44 98 ALA A N 1
ATOM 784 C CA . ALA A 1 98 ? -1.435 50.861 -9.321 1.00 65.44 98 ALA A CA 1
ATOM 785 C C . ALA A 1 98 ? -2.554 51.357 -8.378 1.00 65.44 98 ALA A C 1
ATOM 787 O O . ALA A 1 98 ? -2.239 51.939 -7.340 1.00 65.44 98 ALA A O 1
ATOM 788 N N . CYS A 1 99 ? -3.841 51.155 -8.706 1.00 65.69 99 CYS A N 1
ATOM 789 C CA . CYS A 1 99 ? -4.969 51.591 -7.855 1.00 65.69 99 CYS A CA 1
ATOM 790 C C . CYS A 1 99 ? -5.660 50.457 -7.077 1.00 65.69 99 CYS A C 1
ATOM 792 O O . CYS A 1 99 ? -6.380 50.736 -6.122 1.00 65.69 99 CYS A O 1
ATOM 794 N N . LEU A 1 100 ? -5.401 49.193 -7.432 1.00 59.31 100 LEU A N 1
ATOM 795 C CA . LEU A 1 100 ? -5.976 47.971 -6.847 1.00 59.31 100 LEU A CA 1
ATOM 796 C C . LEU A 1 100 ? -7.504 47.828 -7.002 1.00 59.31 100 LEU A C 1
ATOM 798 O O . LEU A 1 100 ? -8.120 46.983 -6.351 1.00 59.31 100 LEU A O 1
ATOM 802 N N . GLU A 1 101 ? -8.107 48.608 -7.898 1.00 63.69 101 GLU A N 1
ATOM 803 C CA . GLU A 1 101 ? -9.507 48.491 -8.316 1.00 63.69 101 GLU A CA 1
ATOM 804 C C . GLU A 1 101 ? -9.664 47.420 -9.407 1.00 63.69 101 GLU A C 1
ATOM 806 O O . GLU A 1 101 ? -8.735 47.164 -10.179 1.00 63.69 101 GLU A O 1
ATOM 811 N N . THR A 1 102 ? -10.841 46.793 -9.476 1.00 60.94 102 THR A N 1
ATOM 812 C CA . THR A 1 102 ? -11.151 45.737 -10.451 1.00 60.94 102 THR A CA 1
ATOM 813 C C . THR A 1 102 ? -11.273 46.305 -11.865 1.00 60.94 102 THR A C 1
ATOM 815 O O . THR A 1 102 ? -12.164 47.115 -12.135 1.00 60.94 102 THR A O 1
ATOM 818 N N . ILE A 1 103 ? -10.431 45.818 -12.780 1.00 64.75 103 ILE A N 1
ATOM 819 C CA . ILE A 1 103 ? -10.494 46.130 -14.211 1.00 64.75 103 ILE A CA 1
ATOM 820 C C . ILE A 1 103 ? -11.724 45.417 -14.775 1.00 64.75 103 ILE A C 1
ATOM 822 O O . ILE A 1 103 ? -11.693 44.231 -15.100 1.00 64.75 103 ILE A O 1
ATOM 826 N N . SER A 1 104 ? -12.843 46.132 -14.799 1.00 52.72 104 SER A N 1
ATOM 827 C CA . SER A 1 104 ? -14.151 45.562 -15.115 1.00 52.72 104 SER A CA 1
ATOM 828 C C . SER A 1 104 ? -14.436 45.701 -16.613 1.00 52.72 104 SER A C 1
ATOM 830 O O . SER A 1 104 ? -14.352 46.821 -17.121 1.00 52.72 104 SER A O 1
ATOM 832 N N . PRO A 1 105 ? -14.807 44.624 -17.332 1.00 49.50 105 PRO A N 1
ATOM 833 C CA . PRO A 1 105 ? -15.236 44.730 -18.721 1.00 49.50 105 PRO A CA 1
ATOM 834 C C . PRO A 1 105 ? -16.617 45.397 -18.776 1.00 49.50 105 PRO A C 1
ATOM 836 O O . PRO A 1 105 ? -17.650 44.736 -18.661 1.00 49.50 105 PRO A O 1
ATOM 839 N N . SER A 1 106 ? -16.645 46.724 -18.918 1.00 41.84 106 SER A N 1
ATOM 840 C CA . SER A 1 106 ? -17.883 47.432 -19.248 1.00 41.84 106 SER A CA 1
ATOM 841 C C . SER A 1 106 ? -18.296 47.096 -20.691 1.00 41.84 106 SER A C 1
ATOM 843 O O . SER A 1 106 ? -17.424 46.903 -21.540 1.00 41.84 106 SER A O 1
ATOM 845 N N . PRO A 1 107 ? -19.598 47.062 -21.025 1.00 41.91 107 PRO A N 1
ATOM 846 C CA . PRO A 1 107 ? -20.064 46.782 -22.386 1.00 41.91 107 PRO A CA 1
ATOM 847 C C . PRO A 1 107 ? -19.858 47.967 -23.357 1.00 41.91 107 PRO A C 1
ATOM 849 O O . PRO A 1 107 ? -20.547 48.062 -24.369 1.00 41.91 107 PRO A O 1
ATOM 852 N N . SER A 1 108 ? -18.939 48.894 -23.053 1.00 42.12 108 SER A N 1
ATOM 853 C CA . SER A 1 108 ? -18.636 50.046 -23.905 1.00 42.12 108 SER A CA 1
ATOM 854 C C . SER A 1 108 ? -17.475 49.732 -24.867 1.00 42.12 108 SER A C 1
ATOM 856 O O . SER A 1 108 ? -16.413 49.279 -24.426 1.00 42.12 108 SER A O 1
ATOM 858 N N . PRO A 1 109 ? -17.632 49.954 -26.186 1.00 40.22 109 PRO A N 1
ATOM 859 C CA . PRO A 1 109 ? -16.564 49.695 -27.146 1.00 40.22 109 PRO A CA 1
ATOM 860 C C . PRO A 1 109 ? -15.457 50.751 -27.006 1.00 40.22 109 PRO A C 1
ATOM 862 O O . PRO A 1 109 ? -15.621 51.890 -27.438 1.00 40.22 109 PRO A O 1
ATOM 865 N N . GLY A 1 110 ? -14.320 50.374 -26.409 1.00 45.06 110 GLY A N 1
ATOM 866 C CA . GLY A 1 110 ? -13.114 51.215 -26.385 1.00 45.06 110 GLY A CA 1
ATOM 867 C C . GLY A 1 110 ? -12.198 51.100 -25.160 1.00 45.06 110 GLY A C 1
ATOM 868 O O . GLY A 1 110 ? -11.099 51.651 -25.192 1.00 45.06 110 GLY A O 1
ATOM 869 N N . GLN A 1 111 ? -12.588 50.407 -24.081 1.00 51.69 111 GLN A N 1
ATOM 870 C CA . GLN A 1 111 ? -11.717 50.268 -22.902 1.00 51.69 111 GLN A CA 1
ATOM 871 C C . GLN A 1 111 ? -10.577 49.256 -23.120 1.00 51.69 111 GLN A C 1
ATOM 873 O O . GLN A 1 111 ? -10.687 48.071 -22.810 1.00 51.69 111 GLN A O 1
ATOM 878 N N . SER A 1 112 ? -9.455 49.769 -23.624 1.00 57.84 112 SER A N 1
ATOM 879 C CA . SER A 1 112 ? -8.162 49.084 -23.719 1.00 57.84 112 SER A CA 1
ATOM 880 C C . SER A 1 112 ? -7.515 48.871 -22.347 1.00 57.84 112 SER A C 1
ATOM 882 O O . SER A 1 112 ? -7.383 49.815 -21.562 1.00 57.84 112 SER A O 1
ATOM 884 N N . ILE A 1 113 ? -7.045 47.649 -22.079 1.00 68.12 113 ILE A N 1
ATOM 885 C CA . ILE A 1 113 ? -6.258 47.312 -20.884 1.00 68.12 113 ILE A CA 1
ATOM 886 C C . ILE A 1 113 ? -4.773 47.350 -21.259 1.00 68.12 113 ILE A C 1
ATOM 888 O O . ILE A 1 113 ? -4.391 46.798 -22.290 1.00 68.12 113 ILE A O 1
ATOM 892 N N . TYR A 1 114 ? -3.926 47.965 -20.427 1.00 72.69 114 TYR A N 1
ATOM 893 C CA . TYR A 1 114 ? -2.475 47.807 -20.548 1.00 72.69 114 TYR A CA 1
ATOM 894 C C . TYR A 1 114 ? -2.014 46.599 -19.734 1.00 72.69 114 TYR A C 1
ATOM 896 O O . TYR A 1 114 ? -2.307 46.512 -18.540 1.00 72.69 114 TYR A O 1
ATOM 904 N N . ARG A 1 115 ? -1.243 45.703 -20.352 1.00 72.00 115 ARG A N 1
ATOM 905 C CA . ARG A 1 115 ? -0.622 44.547 -19.693 1.00 72.00 115 ARG A CA 1
ATOM 906 C C . ARG A 1 115 ? 0.875 44.501 -19.976 1.00 72.00 115 ARG A C 1
ATOM 908 O O . ARG A 1 115 ? 1.301 44.857 -21.068 1.00 72.00 115 ARG A O 1
ATOM 915 N N . CYS A 1 116 ? 1.671 44.110 -18.986 1.00 72.62 116 CYS A N 1
ATOM 916 C CA . CYS A 1 116 ? 3.122 44.050 -19.114 1.00 72.62 116 CYS A CA 1
ATOM 917 C C . CYS A 1 116 ? 3.587 42.711 -19.710 1.00 72.62 116 CYS A C 1
ATOM 919 O O . CYS A 1 116 ? 3.342 41.663 -19.111 1.00 72.62 116 CYS A O 1
ATOM 921 N N . ASP A 1 117 ? 4.326 42.747 -20.823 1.00 61.81 117 ASP A N 1
ATOM 922 C CA . ASP A 1 117 ? 4.781 41.556 -21.577 1.00 61.81 117 ASP A CA 1
ATOM 923 C C . ASP A 1 117 ? 5.843 40.694 -20.852 1.00 61.81 117 ASP A C 1
ATOM 925 O O . ASP A 1 117 ? 6.236 39.628 -21.333 1.00 61.81 117 ASP A O 1
ATOM 929 N N . VAL A 1 118 ? 6.331 41.148 -19.691 1.00 66.12 118 VAL A N 1
ATOM 930 C CA . VAL A 1 118 ? 7.398 40.481 -18.917 1.00 66.12 118 VAL A CA 1
ATOM 931 C C . VAL A 1 118 ? 6.925 40.005 -17.542 1.00 66.12 118 VAL A C 1
ATOM 933 O O . VAL A 1 118 ? 7.263 38.898 -17.137 1.00 66.12 118 VAL A O 1
ATOM 936 N N . CYS A 1 119 ? 6.139 40.806 -16.812 1.00 65.56 119 CYS A N 1
ATOM 937 C CA . CYS A 1 119 ? 5.626 40.430 -15.485 1.00 65.56 119 CYS A CA 1
ATOM 938 C C . CYS A 1 119 ? 4.118 40.145 -15.441 1.00 65.56 119 CYS A C 1
ATOM 940 O O . CYS A 1 119 ? 3.584 39.865 -14.372 1.00 65.56 119 CYS A O 1
ATOM 942 N N . GLY A 1 120 ? 3.404 40.255 -16.565 1.00 63.69 120 GLY A N 1
ATOM 943 C CA . GLY A 1 120 ? 1.965 39.987 -16.658 1.00 63.69 120 GLY A CA 1
ATOM 944 C C . GLY A 1 120 ? 1.052 40.987 -15.936 1.00 63.69 120 GLY A C 1
ATOM 945 O O . GLY A 1 120 ? -0.166 40.887 -16.088 1.00 63.69 120 GLY A O 1
ATOM 946 N N . ALA A 1 121 ? 1.605 41.947 -15.182 1.00 69.31 121 ALA A N 1
ATOM 947 C CA . ALA A 1 121 ? 0.854 42.960 -14.443 1.00 69.31 121 ALA A CA 1
ATOM 948 C C . ALA A 1 121 ? -0.067 43.774 -15.366 1.00 69.31 121 ALA A C 1
ATOM 950 O O . ALA A 1 121 ? 0.324 44.126 -16.478 1.00 69.31 121 ALA A O 1
ATOM 951 N N . ALA A 1 122 ? -1.270 44.099 -14.888 1.00 70.06 122 ALA A N 1
ATOM 952 C CA . ALA A 1 122 ? -2.279 44.841 -15.641 1.00 70.06 122 ALA A CA 1
ATOM 953 C C . ALA A 1 122 ? -2.563 46.214 -15.015 1.00 70.06 122 ALA A C 1
ATOM 955 O O . ALA A 1 122 ? -2.585 46.357 -13.791 1.00 70.06 122 ALA A O 1
ATOM 956 N N . ALA A 1 123 ? -2.824 47.221 -15.846 1.00 72.00 123 ALA A N 1
ATOM 957 C CA . ALA A 1 123 ? -3.149 48.578 -15.425 1.00 72.00 123 ALA A CA 1
ATOM 958 C C . ALA A 1 123 ? -4.223 49.220 -16.317 1.00 72.00 123 ALA A C 1
ATOM 960 O O . ALA A 1 123 ? -4.308 48.962 -17.519 1.00 72.00 123 ALA A O 1
ATOM 961 N N . HIS A 1 124 ? -5.018 50.122 -15.735 1.00 77.88 124 HIS A N 1
ATOM 962 C CA . HIS A 1 124 ? -5.833 51.052 -16.521 1.00 77.88 124 HIS A CA 1
ATOM 963 C C . HIS A 1 124 ? -4.936 51.991 -17.345 1.00 77.88 124 HIS A C 1
ATOM 965 O O . HIS A 1 124 ? -3.830 52.330 -16.911 1.00 77.88 124 HIS A O 1
ATOM 971 N N . LEU A 1 125 ? -5.455 52.500 -18.469 1.00 72.00 125 LEU A N 1
ATOM 972 C CA . LEU A 1 125 ? -4.765 53.447 -19.359 1.00 72.00 125 LEU A CA 1
ATOM 973 C C . LEU A 1 125 ? -4.099 54.617 -18.601 1.00 72.00 125 LEU A C 1
ATOM 975 O O . LEU A 1 125 ? -2.928 54.918 -18.806 1.00 72.00 125 LEU A O 1
ATOM 979 N N . ASN A 1 126 ? -4.825 55.210 -17.647 1.00 69.06 126 ASN A N 1
ATOM 980 C CA . ASN A 1 126 ? -4.390 56.370 -16.852 1.00 69.06 126 ASN A CA 1
ATOM 981 C C . ASN A 1 126 ? -3.605 55.992 -15.573 1.00 69.06 126 ASN A C 1
ATOM 983 O O . ASN A 1 126 ? -3.318 56.850 -14.730 1.00 69.06 126 ASN A O 1
ATOM 987 N N . CYS A 1 127 ? -3.301 54.703 -15.397 1.00 71.19 127 CYS A N 1
ATOM 988 C CA . CYS A 1 127 ? -2.633 54.135 -14.227 1.00 71.19 127 CYS A CA 1
ATOM 989 C C . CYS A 1 127 ? -1.270 53.503 -14.545 1.00 71.19 127 CYS A C 1
ATOM 991 O O . CYS A 1 127 ? -0.463 53.379 -13.627 1.00 71.19 127 CYS A O 1
ATOM 993 N N . SER A 1 128 ? -0.982 53.144 -15.801 1.00 68.00 128 SER A N 1
ATOM 994 C CA . SER A 1 128 ? 0.312 52.573 -16.220 1.00 68.00 128 SER A CA 1
ATOM 995 C C . SER A 1 128 ? 1.494 53.496 -15.891 1.00 68.00 128 SER A C 1
ATOM 997 O O . SER A 1 128 ? 2.506 53.043 -15.366 1.00 68.00 128 SER A O 1
ATOM 999 N N . SER A 1 129 ? 1.329 54.812 -16.063 1.00 62.44 129 SER A N 1
ATOM 1000 C CA . SER A 1 129 ? 2.309 55.843 -15.674 1.00 62.44 129 SER A CA 1
ATOM 1001 C C . SER A 1 129 ? 2.502 56.011 -14.157 1.00 62.44 129 SER A C 1
ATOM 1003 O O . SER A 1 129 ? 3.431 56.690 -13.724 1.00 62.44 129 SER A O 1
ATOM 1005 N N . LYS A 1 130 ? 1.633 55.399 -13.340 1.00 60.81 130 LYS A N 1
ATOM 1006 C CA . LYS A 1 130 ? 1.684 55.391 -11.866 1.00 60.81 130 LYS A CA 1
ATOM 1007 C C . LYS A 1 130 ? 2.048 54.013 -11.298 1.00 60.81 130 LYS A C 1
ATOM 1009 O O . LYS A 1 130 ? 2.155 53.869 -10.080 1.00 60.81 130 LYS A O 1
ATOM 1014 N N . ALA A 1 131 ? 2.241 53.009 -12.155 1.00 61.81 131 ALA A N 1
ATOM 1015 C CA . ALA A 1 131 ? 2.772 51.712 -11.766 1.00 61.81 131 ALA A CA 1
ATOM 1016 C C . ALA A 1 131 ? 4.262 51.873 -11.434 1.00 61.81 131 ALA A C 1
ATOM 1018 O O . ALA A 1 131 ? 5.119 51.949 -12.314 1.00 61.81 131 ALA A O 1
ATOM 1019 N N . HIS A 1 132 ? 4.566 51.988 -10.143 1.00 52.84 132 HIS A N 1
ATOM 1020 C CA . HIS A 1 132 ? 5.946 52.002 -9.688 1.00 52.84 132 HIS A CA 1
ATOM 1021 C C . HIS A 1 132 ? 6.557 50.605 -9.825 1.00 52.84 132 HIS A C 1
ATOM 1023 O O . HIS A 1 132 ? 5.986 49.641 -9.327 1.00 52.84 132 HIS A O 1
ATOM 1029 N N . LYS A 1 133 ? 7.716 50.599 -10.491 1.00 54.34 133 LYS A N 1
ATOM 1030 C CA . LYS A 1 133 ? 8.814 49.623 -10.548 1.00 54.34 133 LYS A CA 1
ATOM 1031 C C . LYS A 1 133 ? 8.792 48.484 -9.500 1.00 54.34 133 LYS A C 1
ATOM 1033 O O . LYS A 1 133 ? 8.423 48.720 -8.353 1.00 54.34 133 LYS A O 1
ATOM 1038 N N . ASP A 1 134 ? 9.303 47.293 -9.811 1.00 58.28 134 ASP A N 1
ATOM 1039 C CA . ASP A 1 134 ? 10.197 46.976 -10.941 1.00 58.28 134 ASP A CA 1
ATOM 1040 C C . ASP A 1 134 ? 9.664 45.860 -11.853 1.00 58.28 134 ASP A C 1
ATOM 1042 O O . ASP A 1 134 ? 8.850 45.023 -11.465 1.00 58.28 134 ASP A O 1
ATOM 1046 N N . CYS A 1 135 ? 10.147 45.850 -13.096 1.00 61.19 135 CYS A N 1
ATOM 1047 C CA . CYS A 1 135 ? 10.007 44.711 -14.001 1.00 61.19 135 CYS A CA 1
ATOM 1048 C C . CYS A 1 135 ? 11.231 43.781 -13.864 1.00 61.19 135 CYS A C 1
ATOM 1050 O O . CYS A 1 135 ? 12.238 44.186 -13.290 1.00 61.19 135 CYS A O 1
ATOM 1052 N N . LYS A 1 136 ? 11.177 42.551 -14.397 1.00 64.19 136 LYS A N 1
ATOM 1053 C CA . LYS A 1 136 ? 12.166 41.466 -14.163 1.00 64.19 136 LYS A CA 1
ATOM 1054 C C . LYS A 1 136 ? 13.568 41.677 -14.792 1.00 64.19 136 LYS A C 1
ATOM 1056 O O . LYS A 1 136 ? 14.267 40.720 -15.106 1.00 64.19 136 LYS A O 1
ATOM 1061 N N . CYS A 1 137 ? 13.985 42.915 -15.028 1.00 51.69 137 CYS A N 1
ATOM 1062 C CA . CYS A 1 137 ? 15.236 43.264 -15.697 1.00 51.69 137 CYS A CA 1
ATOM 1063 C C . CYS A 1 137 ? 15.774 44.615 -15.185 1.00 51.69 137 CYS A C 1
ATOM 1065 O O . CYS A 1 137 ? 15.005 45.525 -14.887 1.00 51.69 137 CYS A O 1
ATOM 1067 N N . ALA A 1 138 ? 17.103 44.737 -15.090 1.00 52.09 138 ALA A N 1
ATOM 1068 C CA . ALA A 1 138 ? 17.864 45.942 -14.714 1.00 52.09 138 ALA A CA 1
ATOM 1069 C C . ALA A 1 138 ? 17.677 46.550 -13.296 1.00 52.09 138 ALA A C 1
ATOM 1071 O O . ALA A 1 138 ? 18.278 47.588 -13.016 1.00 52.09 138 ALA A O 1
ATOM 1072 N N . SER A 1 139 ? 16.944 45.925 -12.364 1.00 54.00 139 SER A N 1
ATOM 1073 C CA . SER A 1 139 ? 16.884 46.377 -10.954 1.00 54.00 139 SER A CA 1
ATOM 1074 C C . SER A 1 139 ? 18.135 46.025 -10.123 1.00 54.00 139 SER A C 1
ATOM 1076 O O . SER A 1 139 ? 18.422 46.699 -9.136 1.00 54.00 139 SER A O 1
ATOM 1078 N N . MET A 1 140 ? 18.905 45.011 -10.542 1.00 62.78 140 MET A N 1
ATOM 1079 C CA . MET A 1 140 ? 19.954 44.357 -9.734 1.00 62.78 140 MET A CA 1
ATOM 1080 C C . MET A 1 140 ? 21.393 44.868 -9.941 1.00 62.78 140 MET A C 1
ATOM 1082 O O . MET A 1 140 ? 22.307 44.422 -9.250 1.00 62.78 140 MET A O 1
ATOM 1086 N N . ALA A 1 141 ? 21.625 45.780 -10.889 1.00 53.81 141 ALA A N 1
ATOM 1087 C CA . ALA A 1 141 ? 22.974 46.219 -11.249 1.00 53.81 141 ALA A CA 1
ATOM 1088 C C . ALA A 1 141 ? 23.674 46.962 -10.091 1.00 53.81 141 ALA A C 1
ATOM 1090 O O . ALA A 1 141 ? 23.200 48.007 -9.640 1.00 53.81 141 ALA A O 1
ATOM 1091 N N . GLY A 1 142 ? 24.824 46.442 -9.645 1.00 56.94 142 GLY A N 1
ATOM 1092 C CA . GLY A 1 142 ? 25.606 47.009 -8.539 1.00 56.94 142 GLY A CA 1
ATOM 1093 C C . GLY A 1 142 ? 25.188 46.542 -7.137 1.00 56.94 142 GLY A C 1
ATOM 1094 O O . GLY A 1 142 ? 25.523 47.212 -6.162 1.00 56.94 142 GLY A O 1
ATOM 1095 N N . LEU A 1 143 ? 24.455 45.430 -7.029 1.00 67.62 143 LEU A N 1
ATOM 1096 C CA . LEU A 1 143 ? 24.232 44.707 -5.773 1.00 67.62 143 LEU A CA 1
ATOM 1097 C C . LEU A 1 143 ? 25.161 43.488 -5.685 1.00 67.62 143 LEU A C 1
ATOM 1099 O O . LEU A 1 143 ? 25.521 42.904 -6.702 1.00 67.62 143 LEU A O 1
ATOM 1103 N N . GLU A 1 144 ? 25.525 43.086 -4.467 1.00 74.12 144 GLU A N 1
ATOM 1104 C CA . GLU A 1 144 ? 26.400 41.926 -4.225 1.00 74.12 144 GLU A CA 1
ATOM 1105 C C . GLU A 1 144 ? 25.636 40.587 -4.266 1.00 74.12 144 GLU A C 1
ATOM 1107 O O . GLU A 1 144 ? 26.248 39.526 -4.402 1.00 74.12 144 GLU A O 1
ATOM 1112 N N . HIS A 1 145 ? 24.301 40.610 -4.150 1.00 81.94 145 HIS A N 1
ATOM 1113 C CA . HIS A 1 145 ? 23.461 39.421 -3.959 1.00 81.94 145 HIS A CA 1
ATOM 1114 C C . HIS A 1 145 ? 22.142 39.460 -4.755 1.00 81.94 145 HIS A C 1
ATOM 1116 O O . HIS A 1 145 ? 21.609 40.525 -5.065 1.00 81.94 145 HIS A O 1
ATOM 1122 N N . VAL A 1 146 ? 21.587 38.264 -4.998 1.00 84.25 146 VAL A N 1
ATOM 1123 C CA . VAL A 1 146 ? 20.159 37.992 -5.267 1.00 84.25 146 VAL A CA 1
ATOM 1124 C C . VAL A 1 146 ? 19.222 38.796 -4.347 1.00 84.25 146 VAL A C 1
ATOM 1126 O O . VAL A 1 146 ? 19.328 38.589 -3.146 1.00 84.25 146 VAL A O 1
ATOM 1129 N N . ILE A 1 147 ? 18.305 39.652 -4.806 1.00 84.25 147 ILE A N 1
ATOM 1130 C CA . ILE A 1 147 ? 17.205 40.200 -3.984 1.00 84.25 147 ILE A CA 1
ATOM 1131 C C . ILE A 1 147 ? 15.863 39.708 -4.545 1.00 84.25 147 ILE A C 1
ATOM 1133 O O . ILE A 1 147 ? 15.703 39.581 -5.764 1.00 84.25 147 ILE A O 1
ATOM 1137 N N . HIS A 1 148 ? 14.896 39.387 -3.681 1.00 84.00 148 HIS A N 1
ATOM 1138 C CA . HIS A 1 148 ? 13.588 38.897 -4.125 1.00 84.00 148 HIS A CA 1
ATOM 1139 C C . HIS A 1 148 ? 12.792 40.001 -4.844 1.00 84.00 148 HIS A C 1
ATOM 1141 O O . HIS A 1 148 ? 12.395 41.008 -4.260 1.00 84.00 148 HIS A O 1
ATOM 1147 N N . GLN A 1 149 ? 12.476 39.780 -6.122 1.00 79.69 149 GLN A N 1
ATOM 1148 C CA . GLN A 1 149 ? 11.600 40.667 -6.887 1.00 79.69 149 GLN A CA 1
ATOM 1149 C C . GLN A 1 149 ? 10.142 40.210 -6.721 1.00 79.69 149 GLN A C 1
ATOM 1151 O O . GLN A 1 149 ? 9.664 39.346 -7.457 1.00 79.69 149 GLN A O 1
ATOM 1156 N N . TRP A 1 150 ? 9.446 40.757 -5.724 1.00 75.69 150 TRP A N 1
ATOM 1157 C CA . TRP A 1 150 ? 8.070 40.376 -5.386 1.00 75.69 150 TRP A CA 1
ATOM 1158 C C . TRP A 1 150 ? 7.030 40.941 -6.363 1.00 75.69 150 TRP A C 1
ATOM 1160 O O . TRP A 1 150 ? 6.966 42.149 -6.595 1.00 75.69 150 TRP A O 1
ATOM 1170 N N . ALA A 1 151 ? 6.163 40.070 -6.878 1.00 70.75 151 ALA A N 1
ATOM 1171 C CA . ALA A 1 151 ? 4.995 40.414 -7.683 1.00 70.75 151 ALA A CA 1
ATOM 1172 C C . ALA A 1 151 ? 3.710 39.885 -7.024 1.00 70.75 151 ALA A C 1
ATOM 1174 O O . ALA A 1 151 ? 3.714 38.853 -6.358 1.00 70.75 151 ALA A O 1
ATOM 1175 N N . VAL A 1 152 ? 2.587 40.586 -7.201 1.00 64.25 152 VAL A N 1
ATOM 1176 C CA . VAL A 1 152 ? 1.280 40.131 -6.692 1.00 64.25 152 VAL A CA 1
ATOM 1177 C C . VAL A 1 152 ? 0.677 39.129 -7.674 1.00 64.25 152 VAL A C 1
ATOM 1179 O O . VAL A 1 152 ? 0.635 39.405 -8.875 1.00 64.25 152 VAL A O 1
ATOM 1182 N N . GLN A 1 153 ? 0.182 37.992 -7.185 1.00 60.78 153 GLN A N 1
ATOM 1183 C CA . GLN A 1 153 ? -0.457 36.998 -8.046 1.00 60.78 153 GLN A CA 1
ATOM 1184 C C . GLN A 1 153 ? -1.864 37.465 -8.468 1.00 60.78 153 GLN A C 1
ATOM 1186 O O . GLN A 1 153 ? -2.743 37.663 -7.632 1.00 60.78 153 GLN A O 1
ATOM 1191 N N . TRP A 1 154 ? -2.074 37.635 -9.779 1.00 52.53 154 TRP A N 1
ATOM 1192 C CA . TRP A 1 154 ? -3.348 38.074 -10.384 1.00 52.53 154 TRP A CA 1
ATOM 1193 C C . TRP A 1 154 ? -3.900 37.098 -11.440 1.00 52.53 154 TRP A C 1
ATOM 1195 O O . TRP A 1 154 ? -4.831 37.442 -12.165 1.00 52.53 154 TRP A O 1
ATOM 1205 N N . ILE A 1 155 ? -3.284 35.922 -11.590 1.00 45.59 155 ILE A N 1
ATOM 1206 C CA . ILE A 1 155 ? -3.522 34.982 -12.693 1.00 45.59 155 ILE A CA 1
ATOM 1207 C C . ILE A 1 155 ? -3.594 33.556 -12.129 1.00 45.59 155 ILE A C 1
ATOM 1209 O O . ILE A 1 155 ? -2.773 33.178 -11.288 1.00 45.59 155 ILE A O 1
ATOM 1213 N N . GLU A 1 156 ? -4.545 32.764 -12.627 1.00 49.84 156 GLU A N 1
ATOM 1214 C CA . GLU A 1 156 ? -4.565 31.304 -12.485 1.00 49.84 156 GLU A CA 1
ATOM 1215 C C . GLU A 1 156 ? -3.427 30.715 -13.334 1.00 49.84 156 GLU A C 1
ATOM 1217 O O . GLU A 1 156 ? -3.524 30.611 -14.557 1.00 49.84 156 GLU A O 1
ATOM 1222 N N . ILE A 1 157 ? -2.294 30.408 -12.697 1.00 50.28 157 ILE A N 1
ATOM 1223 C CA . ILE A 1 157 ? -1.119 29.839 -13.366 1.00 50.28 157 ILE A CA 1
ATOM 1224 C C . ILE A 1 157 ? -1.236 28.315 -13.310 1.00 50.28 157 ILE A C 1
ATOM 1226 O O . ILE A 1 157 ? -0.872 27.700 -12.313 1.00 50.28 157 ILE A O 1
ATOM 1230 N N . ALA A 1 158 ? -1.704 27.712 -14.404 1.00 49.78 158 ALA A N 1
ATOM 1231 C CA . ALA A 1 158 ? -1.846 26.259 -14.569 1.00 49.78 158 ALA A CA 1
ATOM 1232 C C . ALA A 1 158 ? -0.505 25.484 -14.667 1.00 49.78 158 ALA A C 1
ATOM 1234 O O . ALA A 1 158 ? -0.497 24.300 -14.979 1.00 49.78 158 ALA A O 1
ATOM 1235 N N . ASP A 1 159 ? 0.631 26.147 -14.416 1.00 52.25 159 ASP A N 1
ATOM 1236 C CA . ASP A 1 159 ? 1.989 25.579 -14.454 1.00 52.25 159 ASP A CA 1
ATOM 1237 C C . ASP A 1 159 ? 2.548 25.221 -13.061 1.00 52.25 159 ASP A C 1
ATOM 1239 O O . ASP A 1 159 ? 3.759 25.072 -12.920 1.00 52.25 159 ASP A O 1
ATOM 1243 N N . ARG A 1 160 ? 1.723 25.154 -12.005 1.00 56.81 160 ARG A N 1
ATOM 1244 C CA . ARG A 1 160 ? 2.178 24.776 -10.653 1.00 56.81 160 ARG A CA 1
ATOM 1245 C C . ARG A 1 160 ? 1.491 23.493 -10.171 1.00 56.81 160 ARG A C 1
ATOM 1247 O O . ARG A 1 160 ? 0.263 23.454 -10.187 1.00 56.81 160 ARG A O 1
ATOM 1254 N N . PRO A 1 161 ? 2.245 22.486 -9.688 1.00 55.56 161 PRO A N 1
ATOM 1255 C CA . PRO A 1 161 ? 1.684 21.398 -8.892 1.00 55.56 161 PRO A CA 1
ATOM 1256 C C . PRO A 1 161 ? 1.004 21.948 -7.632 1.00 55.56 161 PRO A C 1
ATOM 1258 O O . PRO A 1 161 ? 1.522 22.876 -7.003 1.00 55.56 161 PRO A O 1
ATOM 1261 N N . GLU A 1 162 ? -0.129 21.360 -7.241 1.00 53.56 162 GLU A N 1
ATOM 1262 C CA . GLU A 1 162 ? -0.917 21.816 -6.083 1.00 53.56 162 GLU A CA 1
ATOM 1263 C C . GLU A 1 162 ? -0.098 21.789 -4.777 1.00 53.56 162 GLU A C 1
ATOM 1265 O O . GLU A 1 162 ? -0.270 22.650 -3.916 1.00 53.56 162 GLU A O 1
ATOM 1270 N N . GLU A 1 163 ? 0.869 20.874 -4.685 1.00 50.28 163 GLU A N 1
ATOM 1271 C CA . GLU A 1 163 ? 1.801 20.684 -3.567 1.00 50.28 163 GLU A CA 1
ATOM 1272 C C . GLU A 1 163 ? 2.671 21.917 -3.249 1.00 50.28 163 GLU A C 1
ATOM 1274 O O . GLU A 1 163 ? 3.071 22.100 -2.103 1.00 50.28 163 GLU A O 1
ATOM 1279 N N . ILE A 1 164 ? 2.937 22.806 -4.219 1.00 53.91 164 ILE A N 1
ATOM 1280 C CA . ILE A 1 164 ? 3.814 23.987 -4.041 1.00 53.91 164 ILE A CA 1
ATOM 1281 C C . ILE A 1 164 ? 3.012 25.259 -3.687 1.00 53.91 164 ILE A C 1
ATOM 1283 O O . ILE A 1 164 ? 3.422 26.388 -3.979 1.00 53.91 164 ILE A O 1
ATOM 1287 N N . SER A 1 165 ? 1.835 25.088 -3.081 1.00 69.00 165 SER A N 1
ATOM 1288 C CA . SER A 1 165 ? 0.858 26.159 -2.832 1.00 69.00 165 SER A CA 1
ATOM 1289 C C . SER A 1 165 ? 0.851 26.674 -1.388 1.00 69.00 165 SER A C 1
ATOM 1291 O O . SER A 1 165 ? -0.210 27.025 -0.879 1.00 69.00 165 SER A O 1
ATOM 1293 N N . PHE A 1 166 ? 2.003 26.725 -0.716 1.00 79.88 166 PHE A N 1
ATOM 1294 C CA . PHE A 1 166 ? 2.119 27.124 0.695 1.00 79.88 166 PHE A CA 1
ATOM 1295 C C . PHE A 1 166 ? 2.957 28.395 0.885 1.00 79.88 166 PHE A C 1
ATOM 1297 O O . PHE A 1 166 ? 3.905 28.656 0.140 1.00 79.88 166 PHE A O 1
ATOM 1304 N N . CYS A 1 167 ? 2.620 29.182 1.908 1.00 84.31 167 CYS A N 1
ATOM 1305 C CA . CYS A 1 167 ? 3.345 30.395 2.274 1.00 84.31 167 CYS A CA 1
ATOM 1306 C C . CYS A 1 167 ? 4.701 30.045 2.906 1.00 84.31 167 CYS A C 1
ATOM 1308 O O . CYS A 1 167 ? 4.750 29.473 3.992 1.00 84.31 167 CYS A O 1
ATOM 1310 N N . SER A 1 168 ? 5.805 30.470 2.287 1.00 85.69 168 SER A N 1
ATOM 1311 C CA . SER A 1 168 ? 7.199 30.253 2.715 1.00 85.69 168 SER A CA 1
ATOM 1312 C C . SER A 1 168 ? 7.606 31.033 3.986 1.00 85.69 168 SER A C 1
ATOM 1314 O O . SER A 1 168 ? 8.754 31.442 4.120 1.00 85.69 168 SER A O 1
ATOM 1316 N N . TYR A 1 169 ? 6.664 31.284 4.900 1.00 84.88 169 TYR A N 1
ATOM 1317 C CA . TYR A 1 169 ? 6.887 31.927 6.201 1.00 84.88 169 TYR A CA 1
ATOM 1318 C C . TYR A 1 169 ? 5.988 31.356 7.309 1.00 84.88 169 TYR A C 1
ATOM 1320 O O . TYR A 1 169 ? 6.471 31.071 8.397 1.00 84.88 169 TYR A O 1
ATOM 1328 N N . CYS A 1 170 ? 4.681 31.214 7.052 1.00 83.62 170 CYS A N 1
ATOM 1329 C CA . CYS A 1 170 ? 3.726 30.655 8.022 1.00 83.62 170 CYS A CA 1
ATOM 1330 C C . CYS A 1 170 ? 3.286 29.219 7.705 1.00 83.62 170 CYS A C 1
ATOM 1332 O O . CYS A 1 170 ? 2.489 28.667 8.454 1.00 83.62 170 CYS A O 1
ATOM 1334 N N . GLU A 1 171 ? 3.757 28.643 6.594 1.00 80.56 171 GLU A N 1
ATOM 1335 C CA . GLU A 1 171 ? 3.468 27.276 6.126 1.00 80.56 171 GLU A CA 1
ATOM 1336 C C . GLU A 1 171 ? 1.973 26.973 5.878 1.00 80.56 171 GLU A C 1
ATOM 1338 O O . GLU A 1 171 ? 1.600 25.854 5.539 1.00 80.56 171 GLU A O 1
ATOM 1343 N N . GLU A 1 172 ? 1.103 27.985 5.953 1.00 79.75 172 GLU A N 1
ATOM 1344 C CA . GLU A 1 172 ? -0.317 27.882 5.613 1.00 79.75 172 GLU A CA 1
ATOM 1345 C C . GLU A 1 172 ? -0.549 27.821 4.088 1.00 79.75 172 GLU A C 1
ATOM 1347 O O . GLU A 1 172 ? 0.190 28.452 3.319 1.00 79.75 172 GLU A O 1
ATOM 1352 N N . PRO A 1 173 ? -1.598 27.112 3.625 1.00 72.25 173 PRO A N 1
ATOM 1353 C CA . PRO A 1 173 ? -1.931 27.014 2.208 1.00 72.25 173 PRO A CA 1
ATOM 1354 C C . PRO A 1 173 ? -2.434 28.346 1.637 1.00 72.25 173 PRO A C 1
ATOM 1356 O O . PRO A 1 173 ? -3.371 28.963 2.141 1.00 72.25 173 PRO A O 1
ATOM 1359 N N . CYS A 1 174 ? -1.860 28.742 0.505 1.00 70.19 174 CYS A N 1
ATOM 1360 C CA . CYS A 1 174 ? -2.262 29.888 -0.307 1.00 70.19 174 CYS A CA 1
ATOM 1361 C C . CYS A 1 174 ? -3.515 29.616 -1.173 1.00 70.19 174 CYS A C 1
ATOM 1363 O O . CYS A 1 174 ? -3.946 30.486 -1.933 1.00 70.19 174 CYS A O 1
ATOM 1365 N N . THR A 1 175 ? -4.099 28.416 -1.104 1.00 58.94 175 THR A N 1
ATOM 1366 C CA . THR A 1 175 ? -5.249 27.979 -1.909 1.00 58.94 175 THR A CA 1
ATOM 1367 C C . THR A 1 175 ? -6.586 28.146 -1.179 1.00 58.94 175 THR A C 1
ATOM 1369 O O . THR A 1 175 ? -6.859 27.498 -0.174 1.00 58.94 175 THR A O 1
ATOM 1372 N N . GLY A 1 176 ? -7.488 28.949 -1.760 1.00 53.84 176 GLY A N 1
ATOM 1373 C CA . GLY A 1 176 ? -8.927 28.892 -1.468 1.00 53.84 176 GLY A CA 1
ATOM 1374 C C . GLY A 1 176 ? -9.552 30.182 -0.927 1.00 53.84 176 GLY A C 1
ATOM 1375 O O . GLY A 1 176 ? -9.398 30.548 0.233 1.00 53.84 176 GLY A O 1
ATOM 1376 N N . SER A 1 177 ? -10.396 30.824 -1.738 1.00 46.12 177 SER A N 1
ATOM 1377 C CA . SER A 1 177 ? -11.113 32.059 -1.370 1.00 46.12 177 SER A CA 1
ATOM 1378 C C . SER A 1 177 ? -12.306 31.867 -0.414 1.00 46.12 177 SER A C 1
ATOM 1380 O O . SER A 1 177 ? -13.124 32.777 -0.281 1.00 46.12 177 SER A O 1
ATOM 1382 N N . PHE A 1 178 ? -12.456 30.701 0.224 1.00 40.50 178 PHE A N 1
ATOM 1383 C CA . PHE A 1 178 ? -13.695 30.332 0.924 1.00 40.50 178 PHE A CA 1
ATOM 1384 C C . PHE A 1 178 ? -13.832 30.963 2.321 1.00 40.50 178 PHE A C 1
ATOM 1386 O O . PHE A 1 178 ? -14.931 31.351 2.706 1.00 40.50 178 PHE A O 1
ATOM 1393 N N . LEU A 1 179 ? -12.725 31.126 3.060 1.00 38.81 179 LEU A N 1
ATOM 1394 C CA . LEU A 1 179 ? -12.704 31.743 4.397 1.00 38.81 179 LEU A CA 1
ATOM 1395 C C . LEU A 1 179 ? -11.522 32.714 4.582 1.00 38.81 179 LEU A C 1
ATOM 1397 O O . LEU A 1 179 ? -10.702 32.568 5.479 1.00 38.81 179 LEU A O 1
ATOM 1401 N N . GLY A 1 180 ? -11.472 33.764 3.757 1.00 47.19 180 GLY A N 1
ATOM 1402 C CA . GLY A 1 180 ? -10.720 34.982 4.100 1.00 47.19 180 GLY A CA 1
ATOM 1403 C C . GLY A 1 180 ? -9.227 35.020 3.757 1.00 47.19 180 GLY A C 1
ATOM 1404 O O . GLY A 1 180 ? -8.524 35.842 4.335 1.00 47.19 180 GLY A O 1
ATOM 1405 N N . SER A 1 181 ? -8.757 34.207 2.806 1.00 47.19 181 SER A N 1
ATOM 1406 C CA . SER A 1 181 ? -7.375 34.212 2.292 1.00 47.19 181 SER A CA 1
ATOM 1407 C C . SER A 1 181 ? -6.820 35.628 2.029 1.00 47.19 181 SER A C 1
ATOM 1409 O O . SER A 1 181 ? -7.351 36.353 1.174 1.00 47.19 181 SER A O 1
ATOM 1411 N N . SER A 1 182 ? -5.734 36.009 2.711 1.00 53.62 182 SER A N 1
ATOM 1412 C CA . SER A 1 182 ? -4.974 37.227 2.384 1.00 53.62 182 SER A CA 1
ATOM 1413 C C . SER A 1 182 ? -4.334 37.119 0.990 1.00 53.62 182 SER A C 1
ATOM 1415 O O . SER A 1 182 ? -4.031 36.014 0.540 1.00 53.62 182 SER A O 1
ATOM 1417 N N . PRO A 1 183 ? -4.108 38.235 0.267 1.00 62.78 183 PRO A N 1
ATOM 1418 C CA . PRO A 1 183 ? -3.511 38.165 -1.062 1.00 62.78 183 PRO A CA 1
ATOM 1419 C C . PRO A 1 183 ? -2.043 37.723 -0.987 1.00 62.78 183 PRO A C 1
ATOM 1421 O O . PRO A 1 183 ? -1.335 38.039 -0.027 1.00 62.78 183 PRO A O 1
ATOM 1424 N N . ILE A 1 184 ? -1.586 37.027 -2.027 1.00 73.44 184 ILE A N 1
ATOM 1425 C CA . ILE A 1 184 ? -0.269 36.382 -2.075 1.00 73.44 184 ILE A CA 1
ATOM 1426 C C . ILE A 1 184 ? 0.689 37.174 -2.971 1.00 73.44 184 ILE A C 1
ATOM 1428 O O . ILE A 1 184 ? 0.316 37.655 -4.049 1.00 73.44 184 ILE A O 1
ATOM 1432 N N . TRP A 1 185 ? 1.935 37.307 -2.522 1.00 77.06 185 TRP A N 1
ATOM 1433 C CA . TRP A 1 185 ? 3.066 37.713 -3.351 1.00 77.06 185 TRP A CA 1
ATOM 1434 C C . TRP A 1 185 ? 3.878 36.484 -3.743 1.00 77.06 185 TRP A C 1
ATOM 1436 O O . TRP A 1 185 ? 4.043 35.565 -2.946 1.00 77.06 185 TRP A O 1
ATOM 1446 N N . TYR A 1 186 ? 4.413 36.485 -4.959 1.00 80.88 186 TYR A N 1
ATOM 1447 C CA . TYR A 1 186 ? 5.368 35.490 -5.427 1.00 80.88 186 TYR A CA 1
ATOM 1448 C C . TYR A 1 186 ? 6.670 36.175 -5.838 1.00 80.88 186 TYR A C 1
ATOM 1450 O O . TYR A 1 186 ? 6.653 37.284 -6.379 1.00 80.88 186 TYR A O 1
ATOM 1458 N N . CYS A 1 187 ? 7.811 35.538 -5.588 1.00 84.12 187 CYS A N 1
ATOM 1459 C CA . CYS A 1 187 ? 9.083 36.045 -6.092 1.00 84.12 187 CYS A CA 1
ATOM 1460 C C . CYS A 1 187 ? 9.239 35.676 -7.573 1.00 84.12 187 CYS A C 1
ATOM 1462 O O . CYS A 1 187 ? 9.177 34.503 -7.937 1.00 84.12 187 CYS A O 1
ATOM 1464 N N . MET A 1 188 ? 9.498 36.663 -8.435 1.00 79.31 188 MET A N 1
ATOM 1465 C CA . MET A 1 188 ? 9.707 36.445 -9.872 1.00 79.31 188 MET A CA 1
ATOM 1466 C C . MET A 1 188 ? 10.984 35.652 -10.205 1.00 79.31 188 MET A C 1
ATOM 1468 O O . MET A 1 188 ? 11.144 35.227 -11.347 1.00 79.31 188 MET A O 1
ATOM 1472 N N . TRP A 1 189 ? 11.886 35.463 -9.238 1.00 85.31 189 TRP A N 1
ATOM 1473 C CA . TRP A 1 189 ? 13.091 34.643 -9.376 1.00 85.31 189 TRP A CA 1
ATOM 1474 C C . TRP A 1 189 ? 12.862 33.235 -8.804 1.00 85.31 189 TRP A C 1
ATOM 1476 O O . TRP A 1 189 ? 12.544 32.328 -9.566 1.00 85.31 189 TRP A O 1
ATOM 1486 N N . CYS A 1 190 ? 12.933 33.055 -7.478 1.00 87.00 190 CYS A N 1
ATOM 1487 C CA . CYS A 1 190 ? 12.831 31.743 -6.819 1.00 87.00 190 CYS A CA 1
ATOM 1488 C C . CYS A 1 190 ? 11.418 31.122 -6.773 1.00 87.00 190 CYS A C 1
ATOM 1490 O O . CYS A 1 190 ? 11.262 30.017 -6.262 1.00 87.00 190 CYS A O 1
ATOM 1492 N N . GLN A 1 191 ? 10.382 31.809 -7.270 1.00 85.12 191 GLN A N 1
ATOM 1493 C CA . GLN A 1 191 ? 8.982 31.347 -7.328 1.00 85.12 191 GLN A CA 1
ATOM 1494 C C . GLN A 1 191 ? 8.283 31.062 -5.979 1.00 85.12 191 GLN A C 1
ATOM 1496 O O . GLN A 1 191 ? 7.087 30.751 -5.989 1.00 85.12 191 GLN A O 1
ATOM 1501 N N . GLN A 1 192 ? 8.959 31.236 -4.837 1.00 86.31 192 GLN A N 1
ATOM 1502 C CA . GLN A 1 192 ? 8.373 31.176 -3.488 1.00 86.31 192 GLN A CA 1
ATOM 1503 C C . GLN A 1 192 ? 7.139 32.079 -3.343 1.00 86.31 192 GLN A C 1
ATOM 1505 O O . GLN A 1 192 ? 7.075 33.149 -3.958 1.00 86.31 192 GLN A O 1
ATOM 1510 N N . LEU A 1 193 ? 6.183 31.650 -2.514 1.00 84.56 193 LEU A N 1
ATOM 1511 C CA . LEU A 1 193 ? 4.934 32.352 -2.207 1.00 84.56 193 LEU A CA 1
ATOM 1512 C C . LEU A 1 193 ? 4.976 32.891 -0.777 1.00 84.56 193 LEU A C 1
ATOM 1514 O O . LEU A 1 193 ? 5.372 32.172 0.132 1.00 84.56 193 LEU A O 1
ATOM 1518 N N . VAL A 1 194 ? 4.523 34.122 -0.545 1.00 83.75 194 VAL A N 1
ATOM 1519 C CA . VAL A 1 194 ? 4.395 34.694 0.804 1.00 83.75 194 VAL A CA 1
ATOM 1520 C C . VAL A 1 194 ? 3.096 35.499 0.900 1.00 83.75 194 VAL A C 1
ATOM 1522 O O . VAL A 1 194 ? 2.799 36.331 0.039 1.00 83.75 194 VAL A O 1
ATOM 1525 N N . HIS A 1 195 ? 2.301 35.272 1.949 1.00 84.06 195 HIS A N 1
ATOM 1526 C CA . HIS A 1 195 ? 1.127 36.096 2.255 1.00 84.06 195 HIS A CA 1
ATOM 1527 C C . HIS A 1 195 ? 1.545 37.556 2.508 1.00 84.06 195 HIS A C 1
ATOM 1529 O O . HIS A 1 195 ? 2.563 37.803 3.155 1.00 84.06 195 HIS A O 1
ATOM 1535 N N . ILE A 1 196 ? 0.753 38.535 2.049 1.00 77.50 196 ILE A N 1
ATOM 1536 C CA . ILE A 1 196 ? 1.064 39.973 2.213 1.00 77.50 196 ILE A CA 1
ATOM 1537 C C . ILE A 1 196 ? 1.413 40.349 3.658 1.00 77.50 196 ILE A C 1
ATOM 1539 O O . ILE A 1 196 ? 2.335 41.132 3.884 1.00 77.50 196 ILE A O 1
ATOM 1543 N N . ASP A 1 197 ? 0.692 39.786 4.625 1.00 77.56 197 ASP A N 1
ATOM 1544 C CA . ASP A 1 197 ? 0.873 40.088 6.045 1.00 77.56 197 ASP A CA 1
ATOM 1545 C C . ASP A 1 197 ? 2.131 39.414 6.637 1.00 77.56 197 ASP A C 1
ATOM 1547 O O . ASP A 1 197 ? 2.697 39.912 7.608 1.00 77.56 197 ASP A O 1
ATOM 1551 N N . CYS A 1 198 ? 2.629 38.343 6.005 1.00 82.56 198 CYS A N 1
ATOM 1552 C CA . CYS A 1 198 ? 3.863 37.641 6.373 1.00 82.56 198 CYS A CA 1
ATOM 1553 C C . CYS A 1 198 ? 5.127 38.255 5.747 1.00 82.56 198 CYS A C 1
ATOM 1555 O O . CYS A 1 198 ? 6.211 38.135 6.322 1.00 82.56 198 CYS A O 1
ATOM 1557 N N . HIS A 1 199 ? 5.016 38.933 4.593 1.00 84.56 199 HIS A N 1
ATOM 1558 C CA . HIS A 1 199 ? 6.173 39.463 3.847 1.00 84.56 199 HIS A CA 1
ATOM 1559 C C . HIS A 1 199 ? 7.088 40.350 4.699 1.00 84.56 199 HIS A C 1
ATOM 1561 O O . HIS A 1 199 ? 8.310 40.222 4.642 1.00 84.56 199 HIS A O 1
ATOM 1567 N N . ALA A 1 200 ? 6.505 41.214 5.534 1.00 79.94 200 ALA A N 1
ATOM 1568 C CA . ALA A 1 200 ? 7.265 42.148 6.363 1.00 79.94 200 ALA A CA 1
ATOM 1569 C C . ALA A 1 200 ? 8.153 41.456 7.417 1.00 79.94 200 ALA A C 1
ATOM 1571 O O . ALA A 1 200 ? 9.155 42.042 7.834 1.00 79.94 200 ALA A O 1
ATOM 1572 N N . SER A 1 201 ? 7.804 40.234 7.832 1.00 85.25 201 SER A N 1
ATOM 1573 C CA . SER A 1 201 ? 8.641 39.400 8.700 1.00 85.25 201 SER A CA 1
ATOM 1574 C C . SER A 1 201 ? 9.648 38.599 7.877 1.00 85.25 201 SER A C 1
ATOM 1576 O O . SER A 1 201 ? 10.846 38.679 8.144 1.00 85.25 201 SER A O 1
ATOM 1578 N N . PHE A 1 202 ? 9.195 37.939 6.804 1.00 85.50 202 PHE A N 1
ATOM 1579 C CA . PHE A 1 202 ? 10.053 37.178 5.889 1.00 85.50 202 PHE A CA 1
ATOM 1580 C C . PHE A 1 202 ? 11.251 38.006 5.391 1.00 85.50 202 PHE A C 1
ATOM 1582 O O . PHE A 1 202 ? 12.398 37.593 5.546 1.00 85.50 202 PHE A O 1
ATOM 1589 N N . ALA A 1 203 ? 11.016 39.216 4.873 1.00 82.50 203 ALA A N 1
ATOM 1590 C CA . ALA A 1 203 ? 12.066 40.105 4.363 1.00 82.50 203 ALA A CA 1
ATOM 1591 C C . ALA A 1 203 ? 12.955 40.721 5.466 1.00 82.50 203 ALA A C 1
ATOM 1593 O O . ALA A 1 203 ? 14.021 41.266 5.180 1.00 82.50 203 ALA A O 1
ATOM 1594 N N . LYS A 1 204 ? 12.537 40.652 6.737 1.00 84.06 204 LYS A N 1
ATOM 1595 C CA . LYS A 1 204 ? 13.358 41.053 7.891 1.00 84.06 204 LYS A CA 1
ATOM 1596 C C . LYS A 1 204 ? 14.304 39.926 8.320 1.00 84.06 204 LYS A C 1
ATOM 1598 O O . LYS A 1 204 ? 15.414 40.217 8.752 1.00 84.06 204 LYS A O 1
ATOM 1603 N N . GLU A 1 205 ? 13.864 38.676 8.216 1.00 84.00 205 GLU A N 1
ATOM 1604 C CA . GLU A 1 205 ? 14.613 37.489 8.651 1.00 84.00 205 GLU A CA 1
ATOM 1605 C C . GLU A 1 205 ? 15.576 36.982 7.564 1.00 84.00 205 GLU A C 1
ATOM 1607 O O . GLU A 1 205 ? 16.729 36.687 7.860 1.00 84.00 205 GLU A O 1
ATOM 1612 N N . THR A 1 206 ? 15.155 36.985 6.295 1.00 80.19 206 THR A N 1
ATOM 1613 C CA . THR A 1 206 ? 15.991 36.616 5.127 1.00 80.19 206 THR A CA 1
ATOM 1614 C C . THR A 1 206 ? 16.895 37.744 4.617 1.00 80.19 206 THR A C 1
ATOM 1616 O O . THR A 1 206 ? 17.702 37.539 3.712 1.00 80.19 206 THR A O 1
ATOM 1619 N N . GLY A 1 207 ? 16.713 38.971 5.115 1.00 82.25 207 GLY A N 1
ATOM 1620 C CA . GLY A 1 207 ? 17.308 40.173 4.521 1.00 82.25 207 GLY A CA 1
ATOM 1621 C C . GLY A 1 207 ? 16.766 40.527 3.125 1.00 82.25 207 GLY A C 1
ATOM 1622 O O . GLY A 1 207 ? 17.339 41.396 2.471 1.00 82.25 207 GLY A O 1
ATOM 1623 N N . ASP A 1 208 ? 15.683 39.875 2.679 1.00 82.00 208 ASP A N 1
ATOM 1624 C CA . ASP A 1 208 ? 15.131 39.926 1.313 1.00 82.00 208 ASP A CA 1
ATOM 1625 C C . ASP A 1 208 ? 16.086 39.340 0.240 1.00 82.00 208 ASP A C 1
ATOM 1627 O O . ASP A 1 208 ? 15.930 39.612 -0.954 1.00 82.00 208 ASP A O 1
ATOM 1631 N N . ILE A 1 209 ? 17.056 38.505 0.651 1.00 87.38 209 ILE A N 1
ATOM 1632 C CA . ILE A 1 209 ? 18.052 37.865 -0.226 1.00 87.38 209 ILE A CA 1
ATOM 1633 C C . ILE A 1 209 ? 17.475 36.614 -0.904 1.00 87.38 209 ILE A C 1
ATOM 1635 O O . ILE A 1 209 ? 17.076 35.661 -0.244 1.00 87.38 209 ILE A O 1
ATOM 1639 N N . CYS A 1 210 ? 17.511 36.593 -2.237 1.00 87.69 210 CYS A N 1
ATOM 1640 C CA . CYS A 1 210 ? 16.956 35.532 -3.077 1.00 87.69 210 CYS A CA 1
ATOM 1641 C C . CYS A 1 210 ? 18.035 34.576 -3.613 1.00 87.69 210 CYS A C 1
ATOM 1643 O O . CYS A 1 210 ? 18.943 34.988 -4.332 1.00 87.69 210 CYS A O 1
ATOM 1645 N N . ASP A 1 211 ? 17.857 33.280 -3.372 1.00 88.25 211 ASP A N 1
ATOM 1646 C CA . ASP A 1 211 ? 18.721 32.169 -3.808 1.00 88.25 211 ASP A CA 1
ATOM 1647 C C . ASP A 1 211 ? 18.516 31.714 -5.272 1.00 88.25 211 ASP A C 1
ATOM 1649 O O . ASP A 1 211 ? 19.226 30.831 -5.753 1.00 88.25 211 ASP A O 1
ATOM 1653 N N . LEU A 1 212 ? 17.539 32.314 -5.968 1.00 87.50 212 LEU A N 1
ATOM 1654 C CA . LEU A 1 212 ? 16.989 31.914 -7.278 1.00 87.50 212 LEU A CA 1
ATOM 1655 C C . LEU A 1 212 ? 16.205 30.581 -7.273 1.00 87.50 212 LEU A C 1
ATOM 1657 O O . LEU A 1 212 ? 15.689 30.178 -8.315 1.00 87.50 212 LEU A O 1
ATOM 1661 N N . GLY A 1 213 ? 16.011 29.954 -6.111 1.00 88.25 213 GLY A N 1
ATOM 1662 C CA . GLY A 1 213 ? 15.190 28.760 -5.924 1.00 88.25 213 GLY A CA 1
ATOM 1663 C C . GLY A 1 213 ? 15.724 27.512 -6.642 1.00 88.25 213 GLY A C 1
ATOM 1664 O O . GLY A 1 213 ? 16.934 27.388 -6.852 1.00 88.25 213 GLY A O 1
ATOM 1665 N N . PRO A 1 214 ? 14.848 26.561 -7.027 1.00 83.94 214 PRO A N 1
ATOM 1666 C CA . PRO A 1 214 ? 15.283 25.297 -7.623 1.00 83.94 214 PRO A CA 1
ATOM 1667 C C . PRO A 1 214 ? 16.018 25.509 -8.952 1.00 83.94 214 PRO A C 1
ATOM 1669 O O . PRO A 1 214 ? 17.122 25.004 -9.120 1.00 83.94 214 PRO A O 1
ATOM 1672 N N . PHE A 1 215 ? 15.485 26.351 -9.845 1.00 87.88 215 PHE A N 1
ATOM 1673 C CA . PHE A 1 215 ? 16.048 26.603 -11.180 1.00 87.88 215 PHE A CA 1
ATOM 1674 C C . PHE A 1 215 ? 17.288 27.513 -11.191 1.00 87.88 215 PHE A C 1
ATOM 1676 O O . PHE A 1 215 ? 17.627 28.079 -12.233 1.00 87.88 215 PHE A O 1
ATOM 1683 N N . LYS A 1 216 ? 17.982 27.692 -10.059 1.00 89.62 216 LYS A N 1
ATOM 1684 C CA . LYS A 1 216 ? 19.121 28.618 -9.923 1.00 89.62 216 LYS A CA 1
ATOM 1685 C C . LYS A 1 216 ? 20.270 28.372 -10.905 1.00 89.62 216 LYS A C 1
ATOM 1687 O O . LYS A 1 216 ? 21.022 29.300 -11.182 1.00 89.62 216 LYS A O 1
ATOM 1692 N N . ARG A 1 217 ? 20.403 27.154 -11.450 1.00 89.31 217 ARG A N 1
ATOM 1693 C CA . ARG A 1 217 ? 21.379 26.842 -12.509 1.00 89.31 217 ARG A CA 1
ATOM 1694 C C . ARG A 1 217 ? 20.893 27.226 -13.902 1.00 89.31 217 ARG A C 1
ATOM 1696 O O . ARG A 1 217 ? 21.717 27.648 -14.708 1.00 89.31 217 ARG A O 1
ATOM 1703 N N . LEU A 1 218 ? 19.593 27.081 -14.180 1.00 92.19 218 LEU A N 1
ATOM 1704 C CA . LEU A 1 218 ? 18.976 27.433 -15.464 1.00 92.19 218 LEU A CA 1
ATOM 1705 C C . LEU A 1 218 ? 18.711 28.938 -15.601 1.00 92.19 218 LEU A C 1
ATOM 1707 O O . LEU A 1 218 ? 18.706 29.453 -16.719 1.00 92.19 218 LEU A O 1
ATOM 1711 N N . ILE A 1 219 ? 18.481 29.651 -14.495 1.00 90.44 219 ILE A N 1
ATOM 1712 C CA . ILE A 1 219 ? 18.294 31.106 -14.479 1.00 90.44 219 ILE A CA 1
ATOM 1713 C C . ILE A 1 219 ? 19.655 31.792 -14.643 1.00 90.44 219 ILE A C 1
ATOM 1715 O O . ILE A 1 219 ? 20.536 31.681 -13.794 1.00 90.44 219 ILE A O 1
ATOM 1719 N N . LEU A 1 220 ? 19.804 32.583 -15.706 1.00 88.50 220 LEU A N 1
ATOM 1720 C CA . LEU A 1 220 ? 20.920 33.513 -15.860 1.00 88.50 220 LEU A CA 1
ATOM 1721 C C . LEU A 1 220 ? 20.788 34.616 -14.803 1.00 88.50 220 LEU A C 1
ATOM 1723 O O . LEU A 1 220 ? 19.968 35.528 -14.943 1.00 88.50 220 LEU A O 1
ATOM 1727 N N . SER A 1 221 ? 21.570 34.510 -13.727 1.00 87.25 221 SER A N 1
ATOM 1728 C CA . SER A 1 221 ? 21.500 35.436 -12.595 1.00 87.25 221 SER A CA 1
ATOM 1729 C C . SER A 1 221 ? 21.699 36.896 -13.045 1.00 87.25 221 SER A C 1
ATOM 1731 O O . SER A 1 221 ? 22.675 37.201 -13.739 1.00 87.25 221 SER A O 1
ATOM 1733 N N . PRO A 1 222 ? 20.810 37.828 -12.646 1.00 79.19 222 PRO A N 1
ATOM 1734 C CA . PRO A 1 222 ? 20.824 39.215 -13.116 1.00 79.19 222 PRO A CA 1
ATOM 1735 C C . PRO A 1 222 ? 22.029 40.044 -12.633 1.00 79.19 222 PRO A C 1
ATOM 1737 O O . PRO A 1 222 ? 22.160 41.189 -13.052 1.00 79.19 222 PRO A O 1
ATOM 1740 N N . LEU A 1 223 ? 22.905 39.495 -11.780 1.00 81.94 223 LEU A N 1
ATOM 1741 C CA . LEU A 1 223 ? 24.169 40.138 -11.388 1.00 81.94 223 LEU A CA 1
ATOM 1742 C C . LEU A 1 223 ? 25.217 40.126 -12.512 1.00 81.94 223 LEU A C 1
ATOM 1744 O O . LEU A 1 223 ? 26.064 41.013 -12.567 1.00 81.94 223 LEU A O 1
ATOM 1748 N N . PHE A 1 224 ? 25.155 39.138 -13.412 1.00 82.25 224 PHE A N 1
ATOM 1749 C CA . PHE A 1 224 ? 26.165 38.911 -14.454 1.00 82.25 224 PHE A CA 1
ATOM 1750 C C . PHE A 1 224 ? 25.782 39.512 -15.816 1.00 82.25 224 PHE A C 1
ATOM 1752 O O . PHE A 1 224 ? 26.489 39.302 -16.798 1.00 82.25 224 PHE A O 1
ATOM 1759 N N . VAL A 1 225 ? 24.674 40.261 -15.879 1.00 78.75 225 VAL A N 1
ATOM 1760 C CA . VAL A 1 225 ? 24.173 40.927 -17.090 1.00 78.75 225 VAL A CA 1
ATOM 1761 C C . VAL A 1 225 ? 24.423 42.431 -16.972 1.00 78.75 225 VAL A C 1
ATOM 1763 O O . VAL A 1 225 ? 23.815 43.106 -16.140 1.00 78.75 225 VAL A O 1
ATOM 1766 N N . LYS A 1 226 ? 25.322 42.963 -17.802 1.00 71.62 226 LYS A N 1
ATOM 1767 C CA . LYS A 1 226 ? 25.706 44.382 -17.824 1.00 71.62 226 LYS A CA 1
ATOM 1768 C C . LYS A 1 226 ? 25.032 45.088 -18.996 1.00 71.62 226 LYS A C 1
ATOM 1770 O O . LYS A 1 226 ? 24.985 44.538 -20.087 1.00 71.62 226 LYS A O 1
ATOM 1775 N N . ASP A 1 227 ? 24.526 46.296 -18.771 1.00 60.97 227 ASP A N 1
ATOM 1776 C CA . ASP A 1 227 ? 23.993 47.179 -19.819 1.00 60.97 227 ASP A CA 1
ATOM 1777 C C . ASP A 1 227 ? 25.151 47.937 -20.484 1.00 60.97 227 ASP A C 1
ATOM 1779 O O . ASP A 1 227 ? 25.995 48.507 -19.784 1.00 60.97 227 ASP A O 1
ATOM 1783 N N . LEU A 1 228 ? 25.211 47.919 -21.817 1.00 57.72 228 LEU A N 1
ATOM 1784 C CA . LEU A 1 228 ? 26.313 48.509 -22.585 1.00 57.72 228 LEU A CA 1
ATOM 1785 C C . LEU A 1 228 ? 26.203 50.041 -22.731 1.00 57.72 228 LEU A C 1
ATOM 1787 O O . LEU A 1 228 ? 27.199 50.699 -23.028 1.00 57.72 228 LEU A O 1
ATOM 1791 N N . ASN A 1 229 ? 25.032 50.642 -22.489 1.00 44.97 229 ASN A N 1
ATOM 1792 C CA . ASN A 1 229 ? 24.763 52.049 -22.805 1.00 44.97 229 ASN A CA 1
ATOM 1793 C C . ASN A 1 229 ? 24.666 52.949 -21.563 1.00 44.97 229 ASN A C 1
ATOM 1795 O O . ASN A 1 229 ? 23.573 53.343 -21.137 1.00 44.97 229 ASN A O 1
ATOM 1799 N N . ARG A 1 230 ? 25.815 53.372 -20.999 1.00 33.69 230 ARG A N 1
ATOM 1800 C CA . ARG A 1 230 ? 25.798 54.458 -19.994 1.00 33.69 230 ARG A CA 1
ATOM 1801 C C . ARG A 1 230 ? 26.985 55.421 -19.886 1.00 33.69 230 ARG A C 1
ATOM 1803 O O . ARG A 1 230 ? 27.333 55.859 -18.788 1.00 33.69 230 ARG A O 1
ATOM 1810 N N . THR A 1 231 ? 27.491 55.892 -21.019 1.00 27.19 231 THR A N 1
ATOM 1811 C CA . THR A 1 231 ? 28.181 57.191 -21.116 1.00 27.19 231 THR A CA 1
ATOM 1812 C C . THR A 1 231 ? 27.295 58.188 -21.875 1.00 27.19 231 THR A C 1
ATOM 1814 O O . THR A 1 231 ? 26.908 57.941 -23.010 1.00 27.19 231 THR A O 1
ATOM 1817 N N . GLY A 1 232 ? 26.931 59.317 -21.252 1.00 25.89 232 GLY A N 1
ATOM 1818 C CA . GLY A 1 232 ? 26.088 60.352 -21.881 1.00 25.89 232 GLY A CA 1
ATOM 1819 C C . GLY A 1 232 ? 24.914 60.837 -21.019 1.00 25.89 232 GLY A C 1
ATOM 1820 O O . GLY A 1 232 ? 24.458 60.151 -20.103 1.00 25.89 232 GLY A O 1
ATOM 1821 N N . THR A 1 233 ? 24.441 62.059 -21.279 1.00 26.08 233 THR A N 1
ATOM 1822 C CA . THR A 1 233 ? 23.486 62.785 -20.424 1.00 26.08 233 THR A CA 1
ATOM 1823 C C . THR A 1 233 ? 22.079 62.908 -21.024 1.00 26.08 233 THR A C 1
ATOM 1825 O O . THR A 1 233 ? 21.830 63.732 -21.891 1.00 26.08 233 THR A O 1
ATOM 1828 N N . GLY A 1 234 ? 21.118 62.190 -20.428 1.00 25.45 234 GLY A N 1
ATOM 1829 C CA . GLY A 1 234 ? 19.688 62.544 -20.440 1.00 25.45 234 GLY A CA 1
ATOM 1830 C C . GLY A 1 234 ? 18.862 62.199 -21.694 1.00 25.45 234 GLY A C 1
ATOM 1831 O O . GLY A 1 234 ? 19.377 62.069 -22.792 1.00 25.45 234 GLY A O 1
ATOM 1832 N N . GLY A 1 235 ? 17.536 62.101 -21.509 1.00 24.70 235 GLY A N 1
ATOM 1833 C CA . GLY A 1 235 ? 16.557 62.148 -22.610 1.00 24.70 235 GLY A CA 1
ATOM 1834 C C . GLY A 1 235 ? 16.046 60.810 -23.171 1.00 24.70 235 GLY A C 1
ATOM 1835 O O . GLY A 1 235 ? 16.295 60.486 -24.324 1.00 24.70 235 GLY A O 1
ATOM 1836 N N . LEU A 1 236 ? 15.231 60.071 -22.408 1.00 26.91 236 LEU A N 1
ATOM 1837 C CA . LEU A 1 236 ? 14.395 58.992 -22.961 1.00 26.91 236 LEU A CA 1
ATOM 1838 C C . LEU A 1 236 ? 13.146 59.590 -23.642 1.00 26.91 236 LEU A C 1
ATOM 1840 O O . LEU A 1 236 ? 12.263 60.024 -22.905 1.00 26.91 236 LEU A O 1
ATOM 1844 N N . LEU A 1 237 ? 13.071 59.598 -24.988 1.00 27.95 237 LEU A N 1
ATOM 1845 C CA . LEU A 1 237 ? 11.849 59.612 -25.844 1.00 27.95 237 LEU A CA 1
ATOM 1846 C C . LEU A 1 237 ? 12.186 59.965 -27.318 1.00 27.95 237 LEU A C 1
ATOM 1848 O O . LEU A 1 237 ? 12.422 61.134 -27.611 1.00 27.95 237 LEU A O 1
ATOM 1852 N N . SER A 1 238 ? 12.139 59.008 -28.264 1.00 26.95 238 SER A N 1
ATOM 1853 C CA . SER A 1 238 ? 12.194 59.333 -29.717 1.00 26.95 238 SER A CA 1
ATOM 1854 C C . SER A 1 238 ? 11.723 58.246 -30.709 1.00 26.95 238 SER A C 1
ATOM 1856 O O . SER A 1 238 ? 11.180 58.596 -31.757 1.00 26.95 238 SER A O 1
ATOM 1858 N N . SER A 1 239 ? 11.875 56.944 -30.428 1.00 28.19 239 SER A N 1
ATOM 1859 C CA . SER A 1 239 ? 11.635 55.877 -31.430 1.00 28.19 239 SER A CA 1
ATOM 1860 C C . SER A 1 239 ? 10.191 55.352 -31.527 1.00 28.19 239 SER A C 1
ATOM 1862 O O . SER A 1 239 ? 9.769 54.920 -32.599 1.00 28.19 239 SER A O 1
ATOM 1864 N N . ILE A 1 240 ? 9.371 55.484 -30.474 1.00 30.92 240 ILE A N 1
ATOM 1865 C CA . ILE A 1 240 ? 7.922 55.157 -30.516 1.00 30.92 240 ILE A CA 1
ATOM 1866 C C . ILE A 1 240 ? 7.162 56.049 -31.529 1.00 30.92 240 ILE A C 1
ATOM 1868 O O . ILE A 1 240 ? 6.071 55.713 -31.987 1.00 30.92 240 ILE A O 1
ATOM 1872 N N . THR A 1 241 ? 7.767 57.161 -31.949 1.00 34.03 241 THR A N 1
ATOM 1873 C CA . THR A 1 241 ? 7.230 58.094 -32.945 1.00 34.03 241 THR A CA 1
ATOM 1874 C C . THR A 1 241 ? 7.391 57.659 -34.410 1.00 34.03 241 THR A C 1
ATOM 1876 O O . THR A 1 241 ? 6.913 58.390 -35.275 1.00 34.03 241 THR A O 1
ATOM 1879 N N . HIS A 1 242 ? 8.011 56.511 -34.723 1.00 30.61 242 HIS A N 1
ATOM 1880 C CA . HIS A 1 242 ? 8.160 56.061 -36.119 1.00 30.61 242 HIS A CA 1
ATOM 1881 C C . HIS A 1 242 ? 6.889 55.375 -36.655 1.00 30.61 242 HIS A C 1
ATOM 1883 O O . HIS A 1 242 ? 6.178 55.956 -37.473 1.00 30.61 242 HIS A O 1
ATOM 1889 N N . GLY A 1 243 ? 6.517 54.201 -36.126 1.00 33.97 243 GLY A N 1
ATOM 1890 C CA . GLY A 1 243 ? 5.336 53.452 -36.599 1.00 33.97 243 GLY A CA 1
ATOM 1891 C C . GLY A 1 243 ? 3.999 54.185 -36.397 1.00 33.97 243 GLY A C 1
ATOM 1892 O O . GLY A 1 243 ? 3.070 54.040 -37.191 1.00 33.97 243 GLY A O 1
ATOM 1893 N N . ALA A 1 244 ? 3.909 55.057 -35.386 1.00 33.88 244 ALA A N 1
ATOM 1894 C CA . ALA A 1 244 ? 2.749 55.930 -35.186 1.00 33.88 244 ALA A CA 1
ATOM 1895 C C . ALA A 1 244 ? 2.610 57.028 -36.264 1.00 33.88 244 ALA A C 1
ATOM 1897 O O . ALA A 1 244 ? 1.530 57.601 -36.413 1.00 33.88 244 ALA A O 1
ATOM 1898 N N . ASN A 1 245 ? 3.676 57.332 -37.016 1.00 32.28 245 ASN A N 1
ATOM 1899 C CA . ASN A 1 245 ? 3.651 58.313 -38.099 1.00 32.28 245 ASN A CA 1
ATOM 1900 C C . ASN A 1 245 ? 3.435 57.709 -39.492 1.00 32.28 245 ASN A C 1
ATOM 1902 O O . ASN A 1 245 ? 2.969 58.456 -40.339 1.00 32.28 245 ASN A O 1
ATOM 1906 N N . GLU A 1 246 ? 3.662 56.414 -39.739 1.00 34.03 246 GLU A N 1
ATOM 1907 C CA . GLU A 1 246 ? 3.324 55.775 -41.032 1.00 34.03 246 GLU A CA 1
ATOM 1908 C C . GLU A 1 246 ? 1.806 55.591 -41.206 1.00 34.03 246 GLU A C 1
ATOM 1910 O O . GLU A 1 246 ? 1.198 56.043 -42.181 1.00 34.03 246 GLU A O 1
ATOM 1915 N N . LEU A 1 247 ? 1.134 55.026 -40.198 1.00 35.56 247 LEU A N 1
ATOM 1916 C CA . LEU A 1 247 ? -0.333 54.939 -40.195 1.00 35.56 247 LEU A CA 1
ATOM 1917 C C . LEU A 1 247 ? -0.992 56.329 -40.237 1.00 35.56 247 LEU A C 1
ATOM 1919 O O . LEU A 1 247 ? -2.078 56.496 -40.792 1.00 35.56 247 LEU A O 1
ATOM 1923 N N . ALA A 1 248 ? -0.311 57.348 -39.708 1.00 35.94 248 ALA A N 1
ATOM 1924 C CA . ALA A 1 248 ? -0.759 58.732 -39.754 1.00 35.94 248 ALA A CA 1
ATOM 1925 C C . ALA A 1 248 ? -0.173 59.555 -40.924 1.00 35.94 248 ALA A C 1
ATOM 1927 O O . ALA A 1 248 ? -0.546 60.721 -41.061 1.00 35.94 248 ALA A O 1
ATOM 1928 N N . SER A 1 249 ? 0.702 59.014 -41.779 1.00 34.03 249 SER A N 1
ATOM 1929 C CA . SER A 1 249 ? 1.109 59.649 -43.043 1.00 34.03 249 SER A CA 1
ATOM 1930 C C . SER A 1 249 ? 0.105 59.275 -44.122 1.00 34.03 249 SER A C 1
ATOM 1932 O O . SER A 1 249 ? -0.491 60.173 -44.704 1.00 34.03 249 SER A O 1
ATOM 1934 N N . THR A 1 250 ? -0.220 57.986 -44.243 1.00 37.66 250 THR A N 1
ATOM 1935 C CA . THR A 1 250 ? -1.214 57.440 -45.186 1.00 37.66 250 THR A CA 1
ATOM 1936 C C . THR A 1 250 ? -2.551 58.206 -45.147 1.00 37.66 250 THR A C 1
ATOM 1938 O O . THR A 1 250 ? -3.123 58.550 -46.179 1.00 37.66 250 THR A O 1
ATOM 1941 N N . VAL A 1 251 ? -3.030 58.562 -43.946 1.00 38.12 251 VAL A N 1
ATOM 1942 C CA . VAL A 1 251 ? -4.281 59.327 -43.742 1.00 38.12 251 VAL A CA 1
ATOM 1943 C C . VAL A 1 251 ? -4.111 60.845 -43.964 1.00 38.12 251 VAL A C 1
ATOM 1945 O O . VAL A 1 251 ? -5.089 61.546 -44.215 1.00 38.12 251 VAL A O 1
ATOM 1948 N N . ARG A 1 252 ? -2.887 61.390 -43.890 1.00 37.03 252 ARG A N 1
ATOM 1949 C CA . ARG A 1 252 ? -2.612 62.837 -44.033 1.00 37.03 252 ARG A CA 1
ATOM 1950 C C . ARG A 1 252 ? -2.074 63.238 -45.411 1.00 37.03 252 ARG A C 1
ATOM 1952 O O . ARG A 1 252 ? -2.291 64.383 -45.807 1.00 37.03 252 ARG A O 1
ATOM 1959 N N . GLU A 1 253 ? -1.488 62.322 -46.179 1.00 35.66 253 GLU A N 1
ATOM 1960 C CA . GLU A 1 253 ? -1.201 62.510 -47.610 1.00 35.66 253 GLU A CA 1
ATOM 1961 C C . GLU A 1 253 ? -2.494 62.735 -48.403 1.00 35.66 253 GLU A C 1
ATOM 1963 O O . GLU A 1 253 ? -2.563 63.645 -49.227 1.00 35.66 253 GLU A O 1
ATOM 1968 N N . HIS A 1 254 ? -3.571 62.026 -48.044 1.00 36.72 254 HIS A N 1
ATOM 1969 C CA . HIS A 1 254 ? -4.905 62.211 -48.629 1.00 36.72 254 HIS A CA 1
ATOM 1970 C C . HIS A 1 254 ? -5.567 63.572 -48.307 1.00 36.72 254 HIS A C 1
ATOM 1972 O O . HIS A 1 254 ? -6.631 63.878 -48.837 1.00 36.72 254 HIS A O 1
ATOM 1978 N N . ILE A 1 255 ? -4.960 64.396 -47.437 1.00 41.03 255 ILE A N 1
ATOM 1979 C CA . ILE A 1 255 ? -5.515 65.677 -46.954 1.00 41.03 255 ILE A CA 1
ATOM 1980 C C . ILE A 1 255 ? -4.584 66.875 -47.254 1.00 41.03 255 ILE A C 1
ATOM 1982 O O . ILE A 1 255 ? -5.017 68.025 -47.171 1.00 41.03 255 ILE A O 1
ATOM 1986 N N . ARG A 1 256 ? -3.314 66.658 -47.638 1.00 30.41 256 ARG A N 1
ATOM 1987 C CA . ARG A 1 256 ? -2.324 67.738 -47.870 1.00 30.41 256 ARG A CA 1
ATOM 1988 C C . ARG A 1 256 ? -1.728 67.796 -49.279 1.00 30.41 256 ARG A C 1
ATOM 1990 O O . ARG A 1 256 ? -0.619 68.286 -49.474 1.00 30.41 256 ARG A O 1
ATOM 1997 N N . SER A 1 257 ? -2.536 67.466 -50.282 1.00 34.69 257 SER A N 1
ATOM 1998 C CA . SER A 1 257 ? -2.311 67.871 -51.680 1.00 34.69 257 SER A CA 1
ATOM 1999 C C . SER A 1 257 ? -2.382 69.401 -51.905 1.00 34.69 257 SER A C 1
ATOM 2001 O O . SER A 1 257 ? -2.073 69.885 -52.997 1.00 34.69 257 SER A O 1
ATOM 2003 N N . HIS A 1 258 ? -2.741 70.192 -50.883 1.00 34.81 258 HIS A N 1
ATOM 2004 C CA . HIS A 1 258 ? -2.728 71.660 -50.884 1.00 34.81 258 HIS A CA 1
ATOM 2005 C C . HIS A 1 258 ? -2.007 72.229 -49.642 1.00 34.81 258 HIS A C 1
ATOM 2007 O O . HIS A 1 258 ? -2.427 71.988 -48.513 1.00 34.81 258 HIS A O 1
ATOM 2013 N N . GLY A 1 259 ? -0.948 73.030 -49.847 1.00 28.30 259 GLY A N 1
ATOM 2014 C CA . GLY A 1 259 ? -0.250 73.759 -48.768 1.00 28.30 259 GLY A CA 1
ATOM 2015 C C . GLY A 1 259 ? 1.249 73.989 -49.016 1.00 28.30 259 GLY A C 1
ATOM 2016 O O . GLY A 1 259 ? 2.084 73.243 -48.521 1.00 28.30 259 GLY A O 1
ATOM 2017 N N . LYS A 1 260 ? 1.613 75.031 -49.777 1.00 29.42 260 LYS A N 1
ATOM 2018 C CA . LYS A 1 260 ? 2.995 75.302 -50.232 1.00 29.42 260 LYS A CA 1
ATOM 2019 C C . LYS A 1 260 ? 3.512 76.630 -49.642 1.00 29.42 260 LYS A C 1
ATOM 2021 O O . LYS A 1 260 ? 2.843 77.628 -49.896 1.00 29.42 260 LYS A O 1
ATOM 2026 N N . LYS A 1 261 ? 4.694 76.645 -48.973 1.00 27.97 261 LYS A N 1
ATOM 2027 C CA . LYS A 1 261 ? 5.757 77.714 -48.934 1.00 27.97 261 LYS A CA 1
ATOM 2028 C C . LYS A 1 261 ? 6.453 78.006 -47.565 1.00 27.97 261 LYS A C 1
ATOM 2030 O O . LYS A 1 261 ? 5.792 78.363 -46.606 1.00 27.97 261 LYS A O 1
ATOM 2035 N N . TYR A 1 262 ? 7.800 78.077 -47.633 1.00 26.64 262 TYR A N 1
ATOM 2036 C CA . TYR A 1 262 ? 8.741 79.089 -47.062 1.00 26.64 262 TYR A CA 1
ATOM 2037 C C . TYR A 1 262 ? 9.267 79.076 -45.593 1.00 26.64 262 TYR A C 1
ATOM 2039 O O . TYR A 1 262 ? 8.514 79.333 -44.669 1.00 26.64 262 TYR A O 1
ATOM 2047 N N . LYS A 1 263 ? 10.623 79.028 -45.495 1.00 26.31 263 LYS A N 1
ATOM 2048 C CA . LYS A 1 263 ? 11.593 79.819 -44.662 1.00 26.31 263 LYS A CA 1
ATOM 2049 C C . LYS A 1 263 ? 11.530 79.838 -43.104 1.00 26.31 263 LYS A C 1
ATOM 2051 O O . LYS A 1 263 ? 10.470 79.630 -42.544 1.00 26.31 263 LYS A O 1
ATOM 2056 N N . GLN A 1 264 ? 12.580 80.213 -42.333 1.00 26.16 264 GLN A N 1
ATOM 2057 C CA . GLN A 1 264 ? 14.072 80.121 -42.435 1.00 26.16 264 GLN A CA 1
ATOM 2058 C C . GLN A 1 264 ? 14.747 80.619 -41.105 1.00 26.16 264 GLN A C 1
ATOM 2060 O O . GLN A 1 264 ? 14.400 81.704 -40.662 1.00 26.16 264 GLN A O 1
ATOM 2065 N N . SER A 1 265 ? 15.726 79.869 -40.551 1.00 24.11 265 SER A N 1
ATOM 2066 C CA . SER A 1 265 ? 16.884 80.251 -39.666 1.00 24.11 265 SER A CA 1
ATOM 2067 C C . SER A 1 265 ? 16.792 80.993 -38.287 1.00 24.11 265 SER A C 1
ATOM 2069 O O . SER A 1 265 ? 16.051 81.952 -38.122 1.00 24.11 265 SER A O 1
ATOM 2071 N N . SER A 1 266 ? 17.739 80.593 -37.396 1.00 25.47 266 SER A N 1
ATOM 2072 C CA . SER A 1 266 ? 18.643 81.356 -36.463 1.00 25.47 266 SER A CA 1
ATOM 2073 C C . SER A 1 266 ? 18.281 81.836 -35.015 1.00 25.47 266 SER A C 1
ATOM 2075 O O . SER A 1 266 ? 17.582 82.824 -34.844 1.00 25.47 266 SER A O 1
ATOM 2077 N N . GLU A 1 267 ? 18.936 81.185 -34.019 1.00 24.47 267 GLU A N 1
ATOM 2078 C CA . GLU A 1 267 ? 19.865 81.701 -32.946 1.00 24.47 267 GLU A CA 1
ATOM 2079 C C . GLU A 1 267 ? 19.448 82.463 -31.632 1.00 24.47 267 GLU A C 1
ATOM 2081 O O . GLU A 1 267 ? 19.024 83.607 -31.687 1.00 24.47 267 GLU A O 1
ATOM 2086 N N . LEU A 1 268 ? 19.700 81.814 -30.456 1.00 21.23 268 LEU A N 1
ATOM 2087 C CA . LEU A 1 268 ? 20.624 82.133 -29.297 1.00 21.23 268 LEU A CA 1
ATOM 2088 C C . LEU A 1 268 ? 20.662 83.538 -28.579 1.00 21.23 268 LEU A C 1
ATOM 2090 O O . LEU A 1 268 ? 20.173 84.503 -29.152 1.00 21.23 268 LEU A O 1
ATOM 2094 N N . PRO A 1 269 ? 21.375 83.762 -27.420 1.00 51.69 269 PRO A N 1
ATOM 2095 C CA . PRO A 1 269 ? 21.645 82.982 -26.165 1.00 51.69 269 PRO A CA 1
ATOM 2096 C C . PRO A 1 269 ? 21.560 83.823 -24.815 1.00 51.69 269 PRO A C 1
ATOM 2098 O O . PRO A 1 269 ? 20.994 84.910 -24.833 1.00 51.69 269 PRO A O 1
ATOM 2101 N N . ILE A 1 270 ? 22.188 83.353 -23.690 1.00 28.47 270 ILE A N 1
ATOM 2102 C CA . ILE A 1 270 ? 22.871 84.082 -22.539 1.00 28.47 270 ILE A CA 1
ATOM 2103 C C . ILE A 1 270 ? 22.419 83.810 -21.050 1.00 28.47 270 ILE A C 1
ATOM 2105 O O . ILE A 1 270 ? 21.329 84.199 -20.653 1.00 28.47 270 ILE A O 1
ATOM 2109 N N . ASP A 1 271 ? 23.326 83.183 -20.253 1.00 27.58 271 ASP A N 1
ATOM 2110 C CA . ASP A 1 271 ? 23.870 83.395 -18.857 1.00 27.58 271 ASP A CA 1
ATOM 2111 C C . ASP A 1 271 ? 23.050 83.835 -17.594 1.00 27.58 271 ASP A C 1
ATOM 2113 O O . ASP A 1 271 ? 21.979 84.413 -17.716 1.00 27.58 271 ASP A O 1
ATOM 2117 N N . SER A 1 272 ? 23.528 83.734 -16.318 1.00 30.91 272 SER A N 1
ATOM 2118 C CA . SER A 1 272 ? 24.450 82.808 -15.567 1.00 30.91 272 SER A CA 1
ATOM 2119 C C . SER A 1 272 ? 24.533 83.141 -14.027 1.00 30.91 272 SER A C 1
ATOM 2121 O O . SER A 1 272 ? 23.908 84.102 -13.589 1.00 30.91 272 SER A O 1
ATOM 2123 N N . ALA A 1 273 ? 25.359 82.394 -13.244 1.00 32.06 273 ALA A N 1
ATOM 2124 C CA . ALA A 1 273 ? 25.995 82.738 -11.928 1.00 32.06 273 ALA A CA 1
ATOM 2125 C C . ALA A 1 273 ? 25.115 82.857 -10.634 1.00 32.06 273 ALA A C 1
ATOM 2127 O O . ALA A 1 273 ? 23.936 83.170 -10.722 1.00 32.06 273 ALA A O 1
ATOM 2128 N N . HIS A 1 274 ? 25.562 82.648 -9.368 1.00 33.62 274 HIS A N 1
ATOM 2129 C CA . HIS A 1 274 ? 26.790 82.096 -8.711 1.00 33.62 274 HIS A CA 1
ATOM 2130 C C . HIS A 1 274 ? 26.436 81.608 -7.249 1.00 33.62 274 HIS A C 1
ATOM 2132 O O . HIS A 1 274 ? 25.248 81.463 -6.984 1.00 33.62 274 HIS A O 1
ATOM 2138 N N . SER A 1 275 ? 27.278 81.293 -6.230 1.00 31.23 275 SER A N 1
ATOM 2139 C CA . SER A 1 275 ? 28.715 81.524 -5.900 1.00 31.23 275 SER A CA 1
ATOM 2140 C C . SER A 1 275 ? 29.444 80.315 -5.218 1.00 31.23 275 SER A C 1
ATOM 2142 O O . SER A 1 275 ? 29.588 79.296 -5.888 1.00 31.23 275 SER A O 1
ATOM 2144 N N . ALA A 1 276 ? 29.991 80.415 -3.979 1.00 32.66 276 ALA A N 1
ATOM 2145 C CA . ALA A 1 276 ? 31.033 79.512 -3.406 1.00 32.66 276 ALA A CA 1
ATOM 2146 C C . ALA A 1 276 ? 31.182 79.500 -1.842 1.00 32.66 276 ALA A C 1
ATOM 2148 O O . ALA A 1 276 ? 30.619 80.359 -1.168 1.00 32.66 276 ALA A O 1
ATOM 2149 N N . GLY A 1 277 ? 31.991 78.570 -1.276 1.00 28.19 277 GLY A N 1
ATOM 2150 C CA . GLY A 1 277 ? 32.435 78.477 0.147 1.00 28.19 277 GLY A CA 1
ATOM 2151 C C . GLY A 1 277 ? 33.412 77.293 0.429 1.00 28.19 277 GLY A C 1
ATOM 2152 O O . GLY A 1 277 ? 33.366 76.313 -0.309 1.00 28.19 277 GLY A O 1
ATOM 2153 N N . ALA A 1 278 ? 34.303 77.371 1.441 1.00 31.38 278 ALA A N 1
ATOM 2154 C CA . ALA A 1 278 ? 35.411 76.411 1.751 1.00 31.38 278 ALA A CA 1
ATOM 2155 C C . ALA A 1 278 ? 35.780 76.425 3.284 1.00 31.38 278 ALA A C 1
ATOM 2157 O O . ALA A 1 278 ? 35.001 77.030 4.017 1.00 31.38 278 ALA A O 1
ATOM 2158 N N . THR A 1 279 ? 36.823 75.809 3.902 1.00 29.61 279 THR A N 1
ATOM 2159 C CA . THR A 1 279 ? 38.181 75.288 3.531 1.00 29.61 279 THR A CA 1
ATOM 2160 C C . THR A 1 279 ? 38.713 74.150 4.472 1.00 29.61 279 THR A C 1
ATOM 2162 O O . THR A 1 279 ? 38.134 73.916 5.527 1.00 29.61 279 THR A O 1
ATOM 2165 N N . ASP A 1 280 ? 39.882 73.558 4.127 1.00 28.31 280 ASP A N 1
ATOM 2166 C CA . ASP A 1 280 ? 41.092 73.299 4.986 1.00 28.31 280 ASP A CA 1
ATOM 2167 C C . ASP A 1 280 ? 41.603 71.883 5.447 1.00 28.31 280 ASP A C 1
ATOM 2169 O O . ASP A 1 280 ? 40.843 70.943 5.662 1.00 28.31 280 ASP A O 1
ATOM 2173 N N . SER A 1 281 ? 42.950 71.829 5.574 1.00 27.20 281 SER A N 1
ATOM 2174 C CA . SER A 1 281 ? 43.926 71.069 6.418 1.00 27.20 281 SER A CA 1
ATOM 2175 C C . SER A 1 281 ? 44.155 69.521 6.447 1.00 27.20 281 SER A C 1
ATOM 2177 O O . SER A 1 281 ? 43.499 68.747 7.135 1.00 27.20 281 SER A O 1
ATOM 2179 N N . SER A 1 282 ? 45.274 69.118 5.810 1.00 24.98 282 SER A N 1
ATOM 2180 C CA . SER A 1 282 ? 46.409 68.249 6.261 1.00 24.98 282 SER A CA 1
ATOM 2181 C C . SER A 1 282 ? 46.263 66.949 7.108 1.00 24.98 282 SER A C 1
ATOM 2183 O O . SER A 1 282 ? 46.190 66.991 8.332 1.00 24.98 282 SER A O 1
ATOM 2185 N N . MET A 1 283 ? 46.483 65.803 6.442 1.00 25.94 283 MET A N 1
ATOM 2186 C CA . MET A 1 283 ? 47.607 64.832 6.600 1.00 25.94 283 MET A CA 1
ATOM 2187 C C . MET A 1 283 ? 48.228 64.482 7.984 1.00 25.94 283 MET A C 1
ATOM 2189 O O . MET A 1 283 ? 48.912 65.306 8.578 1.00 25.94 283 MET A O 1
ATOM 2193 N N . GLU A 1 284 ? 48.237 63.180 8.331 1.00 23.45 284 GLU A N 1
ATOM 2194 C CA . GLU A 1 284 ? 49.372 62.492 8.999 1.00 23.45 284 GLU A CA 1
ATOM 2195 C C . GLU A 1 284 ? 49.436 60.994 8.585 1.00 23.45 284 GLU A C 1
ATOM 2197 O O . GLU A 1 284 ? 48.554 60.520 7.867 1.00 23.45 284 GLU A O 1
ATOM 2202 N N . SER A 1 285 ? 50.499 60.251 8.942 1.00 25.28 285 SER A N 1
ATOM 2203 C CA . SER A 1 285 ? 50.822 58.938 8.340 1.00 25.28 285 SER A CA 1
ATOM 2204 C C . SER A 1 285 ? 51.647 57.995 9.230 1.00 25.28 285 SER A C 1
ATOM 2206 O O . SER A 1 285 ? 52.540 58.465 9.938 1.00 25.28 285 SER A O 1
ATOM 2208 N N . ARG A 1 286 ? 51.430 56.672 9.095 1.00 24.25 286 ARG A N 1
ATOM 2209 C CA . ARG A 1 286 ? 52.451 55.595 9.160 1.00 24.25 286 ARG A CA 1
ATOM 2210 C C . ARG A 1 286 ? 51.839 54.208 8.907 1.00 24.25 286 ARG A C 1
ATOM 2212 O O . ARG A 1 286 ? 50.630 54.035 9.013 1.00 24.25 286 ARG A O 1
ATOM 2219 N N . GLY A 1 287 ? 52.690 53.231 8.603 1.00 24.66 287 GLY A N 1
ATOM 2220 C CA . GLY A 1 287 ? 52.370 51.803 8.529 1.00 24.66 287 GLY A CA 1
ATOM 2221 C C . GLY A 1 287 ? 53.652 50.965 8.603 1.00 24.66 287 GLY A C 1
ATOM 2222 O O . GLY A 1 287 ? 54.734 51.542 8.588 1.00 24.66 287 GLY A O 1
ATOM 2223 N N . ASP A 1 288 ? 53.510 49.642 8.682 1.00 26.66 288 ASP A N 1
ATOM 2224 C CA . ASP A 1 288 ? 54.554 48.611 8.518 1.00 26.66 288 ASP A CA 1
ATOM 2225 C C . ASP A 1 288 ? 53.852 47.234 8.402 1.00 26.66 288 ASP A C 1
ATOM 2227 O O . ASP A 1 288 ? 52.729 47.083 8.883 1.00 26.66 288 ASP A O 1
ATOM 2231 N N . GLY A 1 289 ? 54.419 46.189 7.788 1.00 26.02 289 GLY A N 1
ATOM 2232 C CA . GLY A 1 289 ? 55.656 46.146 7.000 1.00 26.02 289 GLY A CA 1
ATOM 2233 C C . GLY A 1 289 ? 56.166 44.708 6.776 1.00 26.02 289 GLY A C 1
ATOM 2234 O O . GLY A 1 289 ? 56.243 43.940 7.728 1.00 26.02 289 GLY A O 1
ATOM 2235 N N . HIS A 1 290 ? 56.584 44.386 5.539 1.00 27.41 290 HIS A N 1
ATOM 2236 C CA . HIS A 1 290 ? 57.392 43.202 5.154 1.00 27.41 290 HIS A CA 1
ATOM 2237 C C . HIS A 1 290 ? 56.781 41.784 5.420 1.00 27.41 290 HIS A C 1
ATOM 2239 O O . HIS A 1 290 ? 55.740 41.656 6.045 1.00 27.41 290 HIS A O 1
ATOM 2245 N N . GLN A 1 291 ? 57.297 40.663 4.879 1.00 24.86 291 GLN A N 1
ATOM 2246 C CA . GLN A 1 291 ? 58.571 40.412 4.175 1.00 24.86 291 GLN A CA 1
ATOM 2247 C C . GLN A 1 291 ? 58.461 39.333 3.062 1.00 24.86 291 GLN A C 1
ATOM 2249 O O . GLN A 1 291 ? 57.660 38.408 3.147 1.00 24.86 291 GLN A O 1
ATOM 2254 N N . THR A 1 292 ? 59.295 39.462 2.025 1.00 22.23 292 THR A N 1
ATOM 2255 C CA . THR A 1 292 ? 59.611 38.482 0.948 1.00 22.23 292 THR A CA 1
ATOM 2256 C C . THR A 1 292 ? 60.776 37.545 1.419 1.00 22.23 292 THR A C 1
ATOM 2258 O O . THR A 1 292 ? 61.120 37.695 2.594 1.00 22.23 292 THR A O 1
ATOM 2261 N N . PRO A 1 293 ? 61.456 36.634 0.643 1.00 40.12 293 PRO A N 1
ATOM 2262 C CA . PRO A 1 293 ? 61.544 36.534 -0.837 1.00 40.12 293 PRO A CA 1
ATOM 2263 C C . PRO A 1 293 ? 61.897 35.154 -1.510 1.00 40.12 293 PRO A C 1
ATOM 2265 O O . PRO A 1 293 ? 62.041 34.141 -0.837 1.00 40.12 293 PRO A O 1
ATOM 2268 N N . LYS A 1 294 ? 62.210 35.211 -2.832 1.00 24.69 294 LYS A N 1
ATOM 2269 C CA . LYS A 1 294 ? 63.116 34.330 -3.646 1.00 24.69 294 LYS A CA 1
ATOM 2270 C C . LYS A 1 294 ? 62.643 32.901 -4.027 1.00 24.69 294 LYS A C 1
ATOM 2272 O O . LYS A 1 294 ? 61.848 32.324 -3.303 1.00 24.69 294 LYS A O 1
ATOM 2277 N N . SER A 1 295 ? 63.137 32.234 -5.094 1.00 24.69 295 SER A N 1
ATOM 2278 C CA . SER A 1 295 ? 63.821 32.574 -6.391 1.00 24.69 295 SER A CA 1
ATOM 2279 C C . SER A 1 295 ? 64.078 31.247 -7.177 1.00 24.69 295 SER A C 1
ATOM 2281 O O . SER A 1 295 ? 63.949 30.200 -6.552 1.00 24.69 295 SER A O 1
ATOM 2283 N N . SER A 1 296 ? 64.465 31.121 -8.462 1.00 26.23 296 SER A N 1
ATOM 2284 C CA . SER A 1 296 ? 64.721 31.993 -9.645 1.00 26.23 296 SER A CA 1
ATOM 2285 C C . SER A 1 296 ? 64.828 31.101 -10.925 1.00 26.23 296 SER A C 1
ATOM 2287 O O . SER A 1 296 ? 64.709 29.886 -10.798 1.00 26.23 296 SER A O 1
ATOM 2289 N N . HIS A 1 297 ? 65.145 31.704 -12.089 1.00 25.48 297 HIS A N 1
ATOM 2290 C CA . HIS A 1 297 ? 65.797 31.154 -13.315 1.00 25.48 297 HIS A CA 1
ATOM 2291 C C . HIS A 1 297 ? 64.954 31.002 -14.610 1.00 25.48 297 HIS A C 1
ATOM 2293 O O . HIS A 1 297 ? 64.104 30.126 -14.699 1.00 25.48 297 HIS A O 1
ATOM 2299 N N . GLU A 1 298 ? 65.198 31.922 -15.570 1.00 27.72 298 GLU A N 1
ATOM 2300 C CA . GLU A 1 298 ? 65.941 31.724 -16.854 1.00 27.72 298 GLU A CA 1
ATOM 2301 C C . GLU A 1 298 ? 65.472 30.597 -17.833 1.00 27.72 298 GLU A C 1
ATOM 2303 O O . GLU A 1 298 ? 65.087 29.523 -17.388 1.00 27.72 298 GLU A O 1
ATOM 2308 N N . ASN A 1 299 ? 65.498 30.733 -19.179 1.00 26.27 299 ASN A N 1
ATOM 2309 C CA . ASN A 1 299 ? 66.136 31.750 -20.048 1.00 26.27 299 ASN A CA 1
ATOM 2310 C C . ASN A 1 299 ? 65.571 31.832 -21.510 1.00 26.27 299 ASN A C 1
ATOM 2312 O O . ASN A 1 299 ? 64.868 30.928 -21.950 1.00 26.27 299 ASN A O 1
ATOM 2316 N N . ASP A 1 300 ? 65.975 32.896 -22.230 1.00 26.14 300 ASP A N 1
ATOM 2317 C CA . ASP A 1 300 ? 66.322 33.043 -23.677 1.00 26.14 300 ASP A CA 1
ATOM 2318 C C . ASP A 1 300 ? 65.333 33.003 -24.895 1.00 26.14 300 ASP A C 1
ATOM 2320 O O . ASP A 1 300 ? 64.723 31.998 -25.239 1.00 26.14 300 ASP A O 1
ATOM 2324 N N . GLU A 1 301 ? 65.353 34.146 -25.618 1.00 26.84 301 GLU A N 1
ATOM 2325 C CA . GLU A 1 301 ? 65.618 34.390 -27.071 1.00 26.84 301 GLU A CA 1
ATOM 2326 C C . GLU A 1 301 ? 64.610 34.193 -28.260 1.00 26.84 301 GLU A C 1
ATOM 2328 O O . GLU A 1 301 ? 64.554 33.149 -28.898 1.00 26.84 301 GLU A O 1
ATOM 2333 N N . HIS A 1 302 ? 64.005 35.332 -28.683 1.00 27.05 302 HIS A N 1
ATOM 2334 C CA . HIS A 1 302 ? 64.308 36.138 -29.916 1.00 27.05 302 HIS A CA 1
ATOM 2335 C C . HIS A 1 302 ? 63.783 35.781 -31.354 1.00 27.05 302 HIS A C 1
ATOM 2337 O O . HIS A 1 302 ? 63.261 34.710 -31.634 1.00 27.05 302 HIS A O 1
ATOM 2343 N N . TYR A 1 303 ? 63.973 36.772 -32.250 1.00 24.08 303 TYR A N 1
ATOM 2344 C CA . TYR A 1 303 ? 63.772 36.928 -33.714 1.00 24.08 303 TYR A CA 1
ATOM 2345 C C . TYR A 1 303 ? 62.370 37.090 -34.379 1.00 24.08 303 TYR A C 1
ATOM 2347 O O . TYR A 1 303 ? 61.889 36.214 -35.089 1.00 24.08 303 TYR A O 1
ATOM 2355 N N . ASP A 1 304 ? 61.786 38.284 -34.174 1.00 25.41 304 ASP A N 1
ATOM 2356 C CA . ASP A 1 304 ? 61.641 39.412 -35.143 1.00 25.41 304 ASP A CA 1
ATOM 2357 C C . ASP A 1 304 ? 60.739 39.395 -36.427 1.00 25.41 304 ASP A C 1
ATOM 2359 O O . ASP A 1 304 ? 60.763 38.487 -37.252 1.00 25.41 304 ASP A O 1
ATOM 2363 N N . ASP A 1 305 ? 60.081 40.562 -36.620 1.00 25.16 305 ASP A N 1
ATOM 2364 C CA . ASP A 1 305 ? 59.930 41.400 -37.843 1.00 25.16 305 ASP A CA 1
ATOM 2365 C C . ASP A 1 305 ? 59.015 41.073 -39.066 1.00 25.16 305 ASP A C 1
ATOM 2367 O O . ASP A 1 305 ? 58.866 39.927 -39.473 1.00 25.16 305 ASP A O 1
ATOM 2371 N N . VAL A 1 306 ? 58.433 42.056 -39.809 1.00 25.77 306 VAL A N 1
ATOM 2372 C CA . VAL A 1 306 ? 57.926 43.441 -39.513 1.00 25.77 306 VAL A CA 1
ATOM 2373 C C . VAL A 1 306 ? 57.139 44.027 -40.729 1.00 25.77 306 VAL A C 1
ATOM 2375 O O . VAL A 1 306 ? 56.992 43.356 -41.746 1.00 25.77 306 VAL A O 1
ATOM 2378 N N . ALA A 1 307 ? 56.688 45.293 -40.637 1.00 25.31 307 ALA A N 1
ATOM 2379 C CA . ALA A 1 307 ? 56.385 46.247 -41.738 1.00 25.31 307 ALA A CA 1
ATOM 2380 C C . ALA A 1 307 ? 54.959 46.353 -42.363 1.00 25.31 307 ALA A C 1
ATOM 2382 O O . ALA A 1 307 ? 54.666 45.848 -43.441 1.00 25.31 307 ALA A O 1
ATOM 2383 N N . GLU A 1 308 ? 54.128 47.187 -41.721 1.00 23.75 308 GLU A N 1
ATOM 2384 C CA . GLU A 1 308 ? 53.769 48.551 -42.196 1.00 23.75 308 GLU A CA 1
ATOM 2385 C C . GLU A 1 3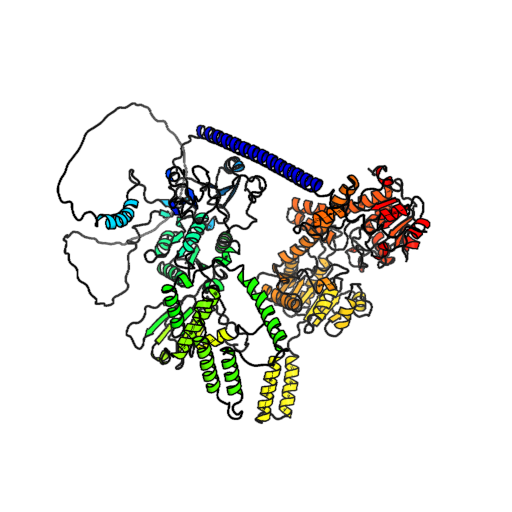08 ? 52.985 48.859 -43.513 1.00 23.75 308 GLU A C 1
ATOM 2387 O O . GLU A 1 308 ? 53.535 48.849 -44.610 1.00 23.75 308 GLU A O 1
ATOM 2392 N N . SER A 1 309 ? 51.832 49.545 -43.318 1.00 23.59 309 SER A N 1
ATOM 2393 C CA . SER A 1 309 ? 51.485 50.859 -43.950 1.00 23.59 309 SER A CA 1
ATOM 2394 C C . SER A 1 309 ? 50.902 50.886 -45.405 1.00 23.59 309 SER A C 1
ATOM 2396 O O . SER A 1 309 ? 50.978 49.889 -46.108 1.00 23.59 309 SER A O 1
ATOM 2398 N N . ILE A 1 310 ? 50.255 51.947 -45.954 1.00 23.61 310 ILE A N 1
ATOM 2399 C CA . ILE A 1 310 ? 49.741 53.235 -45.413 1.00 23.61 310 ILE A CA 1
ATOM 2400 C C . ILE A 1 310 ? 48.637 53.891 -46.312 1.00 23.61 310 ILE A C 1
ATOM 2402 O O . ILE A 1 310 ? 48.641 53.734 -47.524 1.00 23.61 310 ILE A O 1
ATOM 2406 N N . HIS A 1 311 ? 47.758 54.708 -45.701 1.00 23.09 311 HIS A N 1
ATOM 2407 C CA . HIS A 1 311 ? 47.009 55.883 -46.242 1.00 23.09 311 HIS A CA 1
ATOM 2408 C C . HIS A 1 311 ? 45.891 55.858 -47.341 1.00 23.09 311 HIS A C 1
ATOM 2410 O O . HIS A 1 311 ? 46.129 55.669 -48.522 1.00 23.09 311 HIS A O 1
ATOM 2416 N N . GLN A 1 312 ? 44.741 56.426 -46.914 1.00 22.75 312 GLN A N 1
ATOM 2417 C CA . GLN A 1 312 ? 44.001 57.603 -47.461 1.00 22.75 312 GLN A CA 1
ATOM 2418 C C . GLN A 1 312 ? 42.998 57.541 -48.651 1.00 22.75 312 GLN A C 1
ATOM 2420 O O . GLN A 1 312 ? 43.362 57.390 -49.807 1.00 22.75 312 GLN A O 1
ATOM 2425 N N . ARG A 1 313 ? 41.758 57.953 -48.306 1.00 21.75 313 ARG A N 1
ATOM 2426 C CA . ARG A 1 313 ? 40.854 58.960 -48.937 1.00 21.75 313 ARG A CA 1
ATOM 2427 C C . ARG A 1 313 ? 40.501 58.895 -50.440 1.00 21.75 313 ARG A C 1
ATOM 2429 O O . ARG A 1 313 ? 41.333 59.153 -51.300 1.00 21.75 313 ARG A O 1
ATOM 2436 N N . GLY A 1 314 ? 39.191 58.860 -50.710 1.00 22.05 314 GLY A N 1
ATOM 2437 C CA . GLY A 1 314 ? 38.566 59.350 -51.949 1.00 22.05 314 GLY A CA 1
ATOM 2438 C C . GLY A 1 314 ? 37.032 59.373 -51.842 1.00 22.05 314 GLY A C 1
ATOM 2439 O O . GLY A 1 314 ? 36.438 58.362 -51.485 1.00 22.05 314 GLY A O 1
ATOM 2440 N N . GLU A 1 315 ? 36.394 60.515 -52.115 1.00 22.75 315 GLU A N 1
ATOM 2441 C CA . GLU A 1 315 ? 34.927 60.690 -52.130 1.00 22.75 315 GLU A CA 1
ATOM 2442 C C . GLU A 1 315 ? 34.386 60.667 -53.571 1.00 22.75 315 GLU A C 1
ATOM 2444 O O . GLU A 1 315 ? 35.072 61.149 -54.474 1.00 22.75 315 GLU A O 1
ATOM 2449 N N . SER A 1 316 ? 33.148 60.198 -53.792 1.00 23.55 316 SER A N 1
ATOM 2450 C CA . SER A 1 316 ? 32.090 60.901 -54.569 1.00 23.55 316 SER A CA 1
ATOM 2451 C C . SER A 1 316 ? 30.873 60.009 -54.881 1.00 23.55 316 SER A C 1
ATOM 2453 O O . SER A 1 316 ? 30.987 58.792 -55.011 1.00 23.55 316 SER A O 1
ATOM 2455 N N . ASP A 1 317 ? 29.695 60.633 -54.998 1.00 23.53 317 ASP A N 1
ATOM 2456 C CA . ASP A 1 317 ? 28.412 59.977 -55.293 1.00 23.53 317 ASP A CA 1
ATOM 2457 C C . ASP A 1 317 ? 28.208 59.620 -56.779 1.00 23.53 317 ASP A C 1
ATOM 2459 O O . ASP A 1 317 ? 28.610 60.356 -57.682 1.00 23.53 317 ASP A O 1
ATOM 2463 N N . GLY A 1 318 ? 27.442 58.552 -57.032 1.00 23.16 318 GLY A N 1
ATOM 2464 C CA . GLY A 1 318 ? 26.905 58.192 -58.350 1.00 23.16 318 GLY A CA 1
ATOM 2465 C C . GLY A 1 318 ? 25.612 57.378 -58.220 1.00 23.16 318 GLY A C 1
ATOM 2466 O O . GLY A 1 318 ? 25.613 56.302 -57.633 1.00 23.16 318 GLY A O 1
ATOM 2467 N N . ASN A 1 319 ? 24.494 57.901 -58.731 1.00 22.22 319 ASN A N 1
ATOM 2468 C CA . ASN A 1 319 ? 23.136 57.379 -58.495 1.00 22.22 319 ASN A CA 1
ATOM 2469 C C . ASN A 1 319 ? 22.538 56.691 -59.752 1.00 22.22 319 ASN A C 1
ATOM 2471 O O . ASN A 1 319 ? 23.077 56.844 -60.845 1.00 22.22 319 ASN A O 1
ATOM 2475 N N . VAL A 1 320 ? 21.360 56.063 -59.584 1.00 23.09 320 VAL A N 1
ATOM 2476 C CA . VAL A 1 320 ? 20.351 55.596 -60.576 1.00 23.09 320 VAL A CA 1
ATOM 2477 C C . VAL A 1 320 ? 20.193 54.065 -60.711 1.00 23.09 320 VAL A C 1
ATOM 2479 O O . VAL A 1 320 ? 21.145 53.296 -60.769 1.00 23.09 320 VAL A O 1
ATOM 2482 N N . HIS A 1 321 ? 18.922 53.638 -60.754 1.00 24.16 321 HIS A N 1
ATOM 2483 C CA . HIS A 1 321 ? 18.432 52.258 -60.886 1.00 24.16 321 HIS A CA 1
ATOM 2484 C C . HIS A 1 321 ? 18.846 51.525 -62.175 1.00 24.16 321 HIS A C 1
ATOM 2486 O O . HIS A 1 321 ? 18.887 52.140 -63.235 1.00 24.16 321 HIS A O 1
ATOM 2492 N N . VAL A 1 322 ? 18.861 50.180 -62.115 1.00 22.14 322 VAL A N 1
ATOM 2493 C CA . VAL A 1 322 ? 18.116 49.286 -63.041 1.00 22.14 322 VAL A CA 1
ATOM 2494 C C . VAL A 1 322 ? 18.024 47.847 -62.470 1.00 22.14 322 VAL A C 1
ATOM 2496 O O . VAL A 1 322 ? 18.926 47.390 -61.776 1.00 22.14 322 VAL A O 1
ATOM 2499 N N . LYS A 1 323 ? 16.927 47.124 -62.755 1.00 25.83 323 LYS A N 1
ATOM 2500 C CA . LYS A 1 323 ? 16.815 45.641 -62.709 1.00 25.83 323 LYS A CA 1
ATOM 2501 C C . LYS A 1 323 ? 16.815 45.147 -64.173 1.00 25.83 323 LYS A C 1
ATOM 2503 O O . LYS A 1 323 ? 16.211 45.869 -64.967 1.00 25.83 323 LYS A O 1
ATOM 2508 N N . PRO A 1 324 ? 17.343 43.955 -64.552 1.00 27.08 324 PRO A N 1
ATOM 2509 C CA . PRO A 1 324 ? 17.282 42.715 -63.758 1.00 27.08 324 PRO A CA 1
ATOM 2510 C C . PRO A 1 324 ? 18.484 41.730 -63.882 1.00 27.08 324 PRO A C 1
ATOM 2512 O O . PRO A 1 324 ? 19.433 41.956 -64.618 1.00 27.08 324 PRO A O 1
ATOM 2515 N N . ILE A 1 325 ? 18.367 40.600 -63.168 1.00 29.00 325 ILE A N 1
ATOM 2516 C CA . ILE A 1 325 ? 18.867 39.232 -63.460 1.00 29.00 325 ILE A CA 1
ATOM 2517 C C . ILE A 1 325 ? 20.133 39.085 -64.338 1.00 29.00 325 ILE A C 1
ATOM 2519 O O . ILE A 1 325 ? 20.080 39.157 -65.562 1.00 29.00 325 ILE A O 1
ATOM 2523 N N . THR A 1 326 ? 21.224 38.630 -63.720 1.00 21.05 326 THR A N 1
ATOM 2524 C CA . THR A 1 326 ? 22.078 37.516 -64.197 1.00 21.05 326 THR A CA 1
ATOM 2525 C C . THR A 1 326 ? 22.901 37.008 -63.009 1.00 21.05 326 THR A C 1
ATOM 2527 O O . THR A 1 326 ? 23.144 37.762 -62.071 1.00 21.05 326 THR A O 1
ATOM 2530 N N . GLY A 1 327 ? 23.295 35.731 -62.998 1.00 23.73 327 GLY A N 1
ATOM 2531 C CA . GLY A 1 327 ? 24.035 35.132 -61.879 1.00 23.73 327 GLY A CA 1
ATOM 2532 C C . GLY A 1 327 ? 25.310 34.416 -62.319 1.00 23.73 327 GLY A C 1
ATOM 2533 O O . GLY A 1 327 ? 25.421 34.011 -63.477 1.00 23.73 327 GLY A O 1
ATOM 2534 N N . LYS A 1 328 ? 26.251 34.239 -61.381 1.00 21.84 328 LYS A N 1
ATOM 2535 C CA . LYS A 1 328 ? 27.338 33.246 -61.432 1.00 21.84 328 LYS A CA 1
ATOM 2536 C C . LYS A 1 328 ? 27.972 33.047 -60.050 1.00 21.84 328 LYS A C 1
ATOM 2538 O O . LYS A 1 328 ? 27.917 33.934 -59.205 1.00 21.84 328 LYS A O 1
ATOM 2543 N N . ASN A 1 329 ? 28.548 31.866 -59.845 1.00 23.98 329 ASN A N 1
ATOM 2544 C CA . ASN A 1 329 ? 29.156 31.414 -58.590 1.00 23.98 329 ASN A CA 1
ATOM 2545 C C . ASN A 1 329 ? 30.536 32.052 -58.359 1.00 23.98 329 ASN A C 1
ATOM 2547 O O . ASN A 1 329 ? 31.276 32.180 -59.331 1.00 23.98 329 ASN A O 1
ATOM 2551 N N . THR A 1 330 ? 30.942 32.225 -57.092 1.00 21.47 330 THR A N 1
ATOM 2552 C CA . THR A 1 330 ? 32.314 31.897 -56.629 1.00 21.47 330 THR A CA 1
ATOM 2553 C C . THR A 1 330 ? 32.412 31.762 -55.101 1.00 21.47 330 THR A C 1
ATOM 2555 O O . THR A 1 330 ? 31.801 32.539 -54.380 1.00 21.47 330 THR A O 1
ATOM 2558 N N . SER A 1 331 ? 33.212 30.778 -54.663 1.00 21.03 331 SER A N 1
ATOM 2559 C CA . SER A 1 331 ? 34.000 30.674 -53.410 1.00 21.03 331 SER A CA 1
ATOM 2560 C C . SER A 1 331 ? 33.441 31.136 -52.049 1.00 21.03 331 SER A C 1
ATOM 2562 O O . SER A 1 331 ? 33.221 32.319 -51.807 1.00 21.03 331 SER A O 1
ATOM 2564 N N . PHE A 1 332 ? 33.455 30.202 -51.091 1.00 27.70 332 PHE A N 1
ATOM 2565 C CA . PHE A 1 332 ? 33.609 30.487 -49.657 1.00 27.70 332 PHE A CA 1
ATOM 2566 C C . PHE A 1 332 ? 34.967 31.156 -49.364 1.00 27.70 332 PHE A C 1
ATOM 2568 O O . PHE A 1 332 ? 36.005 30.554 -49.638 1.00 27.70 332 PHE A O 1
ATOM 2575 N N . THR A 1 333 ? 34.950 32.298 -48.678 1.00 23.95 333 THR A N 1
ATOM 2576 C CA . THR A 1 333 ? 36.003 32.739 -47.741 1.00 23.95 333 THR A CA 1
ATOM 2577 C C . THR A 1 333 ? 35.394 33.695 -46.707 1.00 23.95 333 THR A C 1
ATOM 2579 O O . THR A 1 333 ? 34.297 34.200 -46.916 1.00 23.95 333 THR A O 1
ATOM 2582 N N . GLN A 1 334 ? 36.081 33.855 -45.571 1.00 30.88 334 GLN A N 1
ATOM 2583 C CA . GLN A 1 334 ? 35.723 34.613 -44.354 1.00 30.88 334 GLN A CA 1
ATOM 2584 C C . GLN A 1 334 ? 34.657 35.726 -44.474 1.00 30.88 334 GLN A C 1
ATOM 2586 O O . GLN A 1 334 ? 34.756 36.614 -45.314 1.00 30.88 334 GLN A O 1
ATOM 2591 N N . CYS A 1 335 ? 33.722 35.736 -43.518 1.00 23.39 335 CYS A N 1
ATOM 2592 C CA . CYS A 1 335 ? 32.921 36.908 -43.158 1.00 23.39 335 CYS A CA 1
ATOM 2593 C C . CYS A 1 335 ? 33.306 37.338 -41.733 1.00 23.39 335 CYS A C 1
ATOM 2595 O O . CYS A 1 335 ? 33.477 36.483 -40.863 1.00 23.39 335 CYS A O 1
ATOM 2597 N N . ASP A 1 336 ? 33.472 38.641 -41.512 1.00 23.64 336 ASP A N 1
ATOM 2598 C CA . ASP A 1 336 ? 34.061 39.201 -40.291 1.00 23.64 336 ASP A CA 1
ATOM 2599 C C . ASP A 1 336 ? 33.142 39.152 -39.056 1.00 23.64 336 ASP A C 1
ATOM 2601 O O . ASP A 1 336 ? 31.928 39.339 -39.155 1.00 23.64 336 ASP A O 1
ATOM 2605 N N . ASP A 1 337 ? 33.746 39.075 -37.862 1.00 28.27 337 ASP A N 1
ATOM 2606 C CA . ASP A 1 337 ? 33.092 39.274 -36.549 1.00 28.27 337 ASP A CA 1
ATOM 2607 C C . ASP A 1 337 ? 32.490 40.700 -36.357 1.00 28.27 337 ASP A C 1
ATOM 2609 O O . ASP A 1 337 ? 31.977 41.030 -35.288 1.00 28.27 337 ASP A O 1
ATOM 2613 N N . SER A 1 338 ? 32.544 41.578 -37.368 1.00 29.89 338 SER A N 1
ATOM 2614 C CA . SER A 1 338 ? 32.239 43.014 -37.257 1.00 29.89 338 SER A CA 1
ATOM 2615 C C . SER A 1 338 ? 30.774 43.407 -37.512 1.00 29.89 338 SER A C 1
ATOM 2617 O O . SER A 1 338 ? 30.362 44.483 -37.079 1.00 29.89 338 SER A O 1
ATOM 2619 N N . GLN A 1 339 ? 29.962 42.568 -38.172 1.00 28.48 339 GLN A N 1
ATOM 2620 C CA . GLN A 1 339 ? 28.584 42.933 -38.567 1.00 28.48 339 GLN A CA 1
ATOM 2621 C C . GLN A 1 339 ? 27.480 42.568 -37.554 1.00 28.48 339 GLN A C 1
ATOM 2623 O O . GLN A 1 339 ? 26.327 42.936 -37.757 1.00 28.48 339 GLN A O 1
ATOM 2628 N N . ILE A 1 340 ? 27.802 41.902 -36.438 1.00 32.28 340 ILE A N 1
ATOM 2629 C CA . ILE A 1 340 ? 26.820 41.524 -35.392 1.00 32.28 340 ILE A CA 1
ATOM 2630 C C . ILE A 1 340 ? 26.662 42.634 -34.319 1.00 32.28 340 ILE A C 1
ATOM 2632 O O . ILE A 1 340 ? 25.768 42.596 -33.474 1.00 32.28 340 ILE A O 1
ATOM 2636 N N . ALA A 1 341 ? 27.506 43.669 -34.355 1.00 31.06 341 ALA A N 1
ATOM 2637 C CA . ALA A 1 341 ? 27.728 44.600 -33.244 1.00 31.06 341 ALA A CA 1
ATOM 2638 C C . ALA A 1 341 ? 26.710 45.759 -33.082 1.00 31.06 341 ALA A C 1
ATOM 2640 O O . ALA A 1 341 ? 26.951 46.652 -32.271 1.00 31.06 341 ALA A O 1
ATOM 2641 N N . SER A 1 342 ? 25.597 45.798 -33.828 1.00 32.94 342 SER A N 1
ATOM 2642 C CA . SER A 1 342 ? 24.718 46.986 -33.886 1.00 32.94 342 SER A CA 1
ATOM 2643 C C . SER A 1 342 ? 23.495 46.995 -32.956 1.00 32.94 342 SER A C 1
ATOM 2645 O O . SER A 1 342 ? 22.910 48.061 -32.791 1.00 32.94 342 SER A O 1
ATOM 2647 N N . ASP A 1 343 ? 23.101 45.867 -32.348 1.00 37.47 343 ASP A N 1
ATOM 2648 C CA . ASP A 1 343 ? 21.866 45.786 -31.530 1.00 37.47 343 ASP A CA 1
ATOM 2649 C C . ASP A 1 343 ? 21.995 44.989 -30.210 1.00 37.47 343 ASP A C 1
ATOM 2651 O O . ASP A 1 343 ? 21.004 44.639 -29.565 1.00 37.47 343 ASP A O 1
ATOM 2655 N N . GLN A 1 344 ? 23.221 44.717 -29.744 1.00 44.81 344 GLN A N 1
ATOM 2656 C CA . GLN A 1 344 ? 23.430 44.170 -28.398 1.00 44.81 344 GLN A CA 1
ATOM 2657 C C . GLN A 1 344 ? 23.388 45.288 -27.347 1.00 44.81 344 GLN A C 1
ATOM 2659 O O . GLN A 1 344 ? 24.304 46.098 -27.236 1.00 44.81 344 GLN A O 1
ATOM 2664 N N . TRP A 1 345 ? 22.322 45.321 -26.542 1.00 53.72 345 TRP A N 1
ATOM 2665 C CA . TRP A 1 345 ? 22.192 46.257 -25.411 1.00 53.72 345 TRP A CA 1
ATOM 2666 C C . TRP A 1 345 ? 22.790 45.709 -24.101 1.00 53.72 345 TRP A C 1
ATOM 2668 O O . TRP A 1 345 ? 22.918 46.453 -23.129 1.00 53.72 345 TRP A O 1
ATOM 2678 N N . TYR A 1 346 ? 23.180 44.428 -24.074 1.00 68.38 346 TYR A N 1
ATOM 2679 C CA . TYR A 1 346 ? 23.716 43.745 -22.894 1.00 68.38 346 TYR A CA 1
ATOM 2680 C C . TYR A 1 346 ? 24.975 42.924 -23.205 1.00 68.38 346 TYR A C 1
ATOM 2682 O O . TYR A 1 346 ? 25.083 42.342 -24.280 1.00 68.38 346 TYR A O 1
ATOM 2690 N N . GLU A 1 347 ? 25.872 42.804 -22.223 1.00 78.44 347 GLU A N 1
ATOM 2691 C CA . GLU A 1 347 ? 27.006 41.868 -22.210 1.00 78.44 347 GLU A CA 1
ATOM 2692 C C . GLU A 1 347 ? 26.952 40.967 -20.960 1.00 78.44 347 GLU A C 1
ATOM 2694 O O . GLU A 1 347 ? 26.485 41.383 -19.894 1.00 78.44 347 GLU A O 1
ATOM 2699 N N . LEU A 1 348 ? 27.452 39.731 -21.082 1.00 80.75 348 LEU A N 1
ATOM 2700 C CA . LEU A 1 348 ? 27.632 38.797 -19.970 1.00 80.75 348 LEU A CA 1
ATOM 2701 C C . LEU A 1 348 ? 29.060 38.865 -19.408 1.00 80.75 348 LEU A C 1
ATOM 2703 O O . LEU A 1 348 ? 30.032 38.739 -20.152 1.00 80.75 348 LEU A O 1
ATOM 2707 N N . SER A 1 349 ? 29.189 39.011 -18.088 1.00 79.81 349 SER A N 1
ATOM 2708 C CA . SER A 1 349 ? 30.446 38.748 -17.371 1.00 79.81 349 SER A CA 1
ATOM 2709 C C . SER A 1 349 ? 30.566 37.281 -16.959 1.00 79.81 349 SER A C 1
ATOM 2711 O O . SER A 1 349 ? 29.561 36.579 -16.912 1.00 79.81 349 SER A O 1
ATOM 2713 N N . GLU A 1 350 ? 31.782 36.845 -16.615 1.00 79.75 350 GLU A N 1
ATOM 2714 C CA . GLU A 1 350 ? 32.085 35.481 -16.158 1.00 79.75 350 GLU A CA 1
ATOM 2715 C C . GLU A 1 350 ? 31.084 34.970 -15.109 1.00 79.75 350 GLU A C 1
ATOM 2717 O O . GLU A 1 350 ? 30.821 35.633 -14.104 1.00 79.75 350 GLU A O 1
ATOM 2722 N N . LEU A 1 351 ? 30.519 33.787 -15.365 1.00 82.12 351 LEU A N 1
ATOM 2723 C CA . LEU A 1 351 ? 29.561 33.124 -14.482 1.00 82.12 351 LEU A CA 1
ATOM 2724 C C . LEU A 1 351 ? 30.268 32.157 -13.512 1.00 82.12 351 LEU A C 1
ATOM 2726 O O . LEU A 1 351 ? 31.344 31.648 -13.832 1.00 82.12 351 LEU A O 1
ATOM 2730 N N . PRO A 1 352 ? 29.641 31.818 -12.367 1.00 80.12 352 PRO A N 1
ATOM 2731 C CA . PRO A 1 352 ? 30.117 30.754 -11.483 1.00 80.12 352 PRO A CA 1
ATOM 2732 C C . PRO A 1 352 ? 30.287 29.405 -12.219 1.00 80.12 352 PRO A C 1
ATOM 2734 O O . PRO A 1 352 ? 29.439 29.071 -13.051 1.00 80.12 352 PRO A O 1
ATOM 2737 N N . PRO A 1 353 ? 31.312 28.584 -11.903 1.00 76.19 353 PRO A N 1
ATOM 2738 C CA . PRO A 1 353 ? 31.597 27.332 -12.624 1.00 76.19 353 PRO A CA 1
ATOM 2739 C C . PRO A 1 353 ? 30.499 26.250 -12.583 1.00 76.19 353 PRO A C 1
ATOM 2741 O O . PRO A 1 353 ? 30.561 25.280 -13.347 1.00 76.19 353 PRO A O 1
ATOM 2744 N N . ASP A 1 354 ? 29.523 26.375 -11.679 1.00 78.75 354 ASP A N 1
ATOM 2745 C CA . ASP A 1 354 ? 28.377 25.473 -11.530 1.00 78.75 354 ASP A CA 1
ATOM 2746 C C . ASP A 1 354 ? 27.094 25.968 -12.229 1.00 78.75 354 ASP A C 1
ATOM 2748 O O . ASP A 1 354 ? 26.134 25.197 -12.351 1.00 78.75 354 ASP A O 1
ATOM 2752 N N . ALA A 1 355 ? 27.081 27.211 -12.723 1.00 81.69 355 ALA A N 1
ATOM 2753 C CA . ALA A 1 355 ? 25.981 27.765 -13.504 1.00 81.69 355 ALA A CA 1
ATOM 2754 C C . ALA A 1 355 ? 25.858 27.057 -14.865 1.00 81.69 355 ALA A C 1
ATOM 2756 O O . ALA A 1 355 ? 26.856 26.706 -15.497 1.00 81.69 355 ALA A O 1
ATOM 2757 N N . ARG A 1 356 ? 24.619 26.834 -15.322 1.00 89.62 356 ARG A N 1
ATOM 2758 C CA . ARG A 1 356 ? 24.307 26.195 -16.614 1.00 89.62 356 ARG A CA 1
ATOM 2759 C C . ARG A 1 356 ? 23.060 26.842 -17.237 1.00 89.62 356 ARG A C 1
ATOM 2761 O O . ARG A 1 356 ? 22.053 26.150 -17.416 1.00 89.62 356 ARG A O 1
ATOM 2768 N N . PRO A 1 357 ? 23.084 28.164 -17.502 1.00 93.06 357 PRO A N 1
ATOM 2769 C CA . PRO A 1 357 ? 21.893 28.914 -17.885 1.00 93.06 357 PRO A CA 1
ATOM 2770 C C . PRO A 1 357 ? 21.224 28.332 -19.136 1.00 93.06 357 PRO A C 1
ATOM 2772 O O . PRO A 1 357 ? 21.890 27.810 -20.030 1.00 93.06 357 PRO A O 1
ATOM 2775 N N . LEU A 1 358 ? 19.896 28.427 -19.199 1.00 95.62 358 LEU A N 1
ATOM 2776 C CA . LEU A 1 358 ? 19.100 27.928 -20.319 1.00 95.62 358 LEU A CA 1
ATOM 2777 C C . LEU A 1 358 ? 18.870 29.034 -21.355 1.00 95.62 358 LEU A C 1
ATOM 2779 O O . LEU A 1 358 ? 18.190 30.012 -21.058 1.00 95.62 358 LEU A O 1
ATOM 2783 N N . LEU A 1 359 ? 19.394 28.886 -22.565 1.00 95.12 359 LEU A N 1
ATOM 2784 C CA . LEU A 1 359 ? 19.079 29.748 -23.705 1.00 95.12 359 LEU A CA 1
ATOM 2785 C C . LEU A 1 359 ? 17.812 29.224 -24.398 1.00 95.12 359 LEU A C 1
ATOM 2787 O O . LEU A 1 359 ? 17.749 28.053 -24.761 1.00 95.12 359 LEU A O 1
ATOM 2791 N N . VAL A 1 360 ? 16.793 30.063 -24.582 1.00 94.88 360 VAL A N 1
ATOM 2792 C CA . VAL A 1 360 ? 15.493 29.658 -25.139 1.00 94.88 360 VAL A CA 1
ATOM 2793 C C . VAL A 1 360 ? 15.242 30.340 -26.478 1.00 94.88 360 VAL A C 1
ATOM 2795 O O . VAL A 1 360 ? 15.288 31.566 -26.569 1.00 94.88 360 VAL A O 1
ATOM 2798 N N . PHE A 1 361 ? 14.873 29.554 -27.489 1.00 94.81 361 PHE A N 1
ATOM 2799 C CA . PHE A 1 361 ? 14.430 30.035 -28.797 1.00 94.81 361 PHE A CA 1
ATOM 2800 C C . PHE A 1 361 ? 12.951 29.707 -29.028 1.00 94.81 361 PHE A C 1
ATOM 2802 O O . PHE A 1 361 ? 12.549 28.549 -28.931 1.00 94.81 361 PHE A O 1
ATOM 2809 N N . ILE A 1 362 ? 12.127 30.711 -29.354 1.00 90.44 362 ILE A N 1
ATOM 2810 C CA . ILE A 1 362 ? 10.677 30.551 -29.558 1.00 90.44 362 ILE A CA 1
ATOM 2811 C C . ILE A 1 362 ? 10.271 30.974 -30.971 1.00 90.44 362 ILE A C 1
ATOM 2813 O O . ILE A 1 362 ? 10.290 32.158 -31.304 1.00 90.44 362 ILE A O 1
ATOM 2817 N N . ASN A 1 363 ? 9.808 30.019 -31.782 1.00 88.00 363 ASN A N 1
ATOM 2818 C CA . ASN A 1 363 ? 9.153 30.298 -33.061 1.00 88.00 363 ASN A CA 1
ATOM 2819 C C . ASN A 1 363 ? 7.642 30.467 -32.841 1.00 88.00 363 ASN A C 1
ATOM 2821 O O . ASN A 1 363 ? 6.891 29.490 -32.795 1.00 88.00 363 ASN A O 1
ATOM 2825 N N . LYS A 1 364 ? 7.170 31.716 -32.745 1.00 78.06 364 LYS A N 1
ATOM 2826 C CA . LYS A 1 364 ? 5.752 32.002 -32.463 1.00 78.06 364 LYS A CA 1
ATOM 2827 C C . LYS A 1 364 ? 4.764 31.563 -33.543 1.00 78.06 364 LYS A C 1
ATOM 2829 O O . LYS A 1 364 ? 3.577 31.461 -33.244 1.00 78.06 364 LYS A O 1
ATOM 2834 N N . ARG A 1 365 ? 5.219 31.318 -34.778 1.00 71.88 365 ARG A N 1
ATOM 2835 C CA . ARG A 1 365 ? 4.350 30.857 -35.876 1.00 71.88 365 ARG A CA 1
ATOM 2836 C C . ARG A 1 365 ? 4.040 29.358 -35.778 1.00 71.88 365 ARG A C 1
ATOM 2838 O O . ARG A 1 365 ? 3.066 28.904 -36.365 1.00 71.88 365 ARG A O 1
ATOM 2845 N N . SER A 1 366 ? 4.826 28.600 -35.009 1.00 67.56 366 SER A N 1
ATOM 2846 C CA . SER A 1 366 ? 4.564 27.182 -34.741 1.00 67.56 366 SER A CA 1
ATOM 2847 C C . SER A 1 366 ? 3.353 26.979 -33.817 1.00 67.56 366 SER A C 1
ATOM 2849 O O . SER A 1 366 ? 3.090 27.784 -32.926 1.00 67.56 366 SER A O 1
ATOM 2851 N N . GLY A 1 367 ? 2.655 25.848 -33.978 1.00 59.88 367 GLY A N 1
ATOM 2852 C CA . GLY A 1 367 ? 1.770 25.296 -32.944 1.00 59.88 367 GLY A CA 1
ATOM 2853 C C . GLY A 1 367 ? 0.565 26.159 -32.562 1.00 59.88 367 GLY A C 1
ATOM 2854 O O . GLY A 1 367 ? 0.465 26.618 -31.424 1.00 59.88 367 GLY A O 1
ATOM 2855 N N . ALA A 1 368 ? -0.348 26.388 -33.513 1.00 60.19 368 ALA A N 1
ATOM 2856 C CA . ALA A 1 368 ? -1.575 27.170 -33.302 1.00 60.19 368 ALA A CA 1
ATOM 2857 C C . ALA A 1 368 ? -1.326 28.556 -32.657 1.00 60.19 368 ALA A C 1
ATOM 2859 O O . ALA A 1 368 ? -2.128 29.041 -31.861 1.00 60.19 368 ALA A O 1
ATOM 2860 N N . GLN A 1 369 ? -0.185 29.176 -32.988 1.00 63.03 369 GLN A N 1
ATOM 2861 C CA . GLN A 1 369 ? 0.217 30.529 -32.582 1.00 63.03 369 GLN A CA 1
ATOM 2862 C C . GLN A 1 369 ? 0.308 30.761 -31.055 1.00 63.03 369 GLN A C 1
ATOM 2864 O O . GLN A 1 369 ? 0.330 31.901 -30.587 1.00 63.03 369 GLN A O 1
ATOM 2869 N N . ARG A 1 370 ? 0.437 29.696 -30.245 1.00 66.56 370 ARG A N 1
ATOM 2870 C CA . ARG A 1 370 ? 0.528 29.789 -28.769 1.00 66.56 370 ARG A CA 1
ATOM 2871 C C . ARG A 1 370 ? 1.822 30.446 -28.246 1.00 66.56 370 ARG A C 1
ATOM 2873 O O . ARG A 1 370 ? 1.940 30.699 -27.045 1.00 66.56 370 ARG A O 1
ATOM 2880 N N . GLY A 1 371 ? 2.784 30.756 -29.121 1.00 71.88 371 GLY A N 1
ATOM 2881 C CA . GLY A 1 371 ? 4.121 31.239 -28.756 1.00 71.88 371 GLY A CA 1
ATOM 2882 C C . GLY A 1 371 ? 4.170 32.552 -27.962 1.00 71.88 371 GLY A C 1
ATOM 2883 O O . GLY A 1 371 ? 5.059 32.711 -27.132 1.00 71.88 371 GLY A O 1
ATOM 2884 N N . ASP A 1 372 ? 3.211 33.466 -28.145 1.00 71.25 372 ASP A N 1
ATOM 2885 C CA . ASP A 1 372 ? 3.124 34.714 -27.357 1.00 71.25 372 ASP A CA 1
ATOM 2886 C C . ASP A 1 372 ? 2.834 34.415 -25.865 1.00 71.25 372 ASP A C 1
ATOM 2888 O O . ASP A 1 372 ? 3.456 34.988 -24.969 1.00 71.25 372 ASP A O 1
ATOM 2892 N N . SER A 1 373 ? 1.949 33.447 -25.589 1.00 74.06 373 SER A N 1
ATOM 2893 C CA . SER A 1 373 ? 1.629 32.989 -24.226 1.00 74.06 373 SER A CA 1
ATOM 2894 C C . SER A 1 373 ? 2.790 32.211 -23.597 1.00 74.06 373 SER A C 1
ATOM 2896 O O . SER A 1 373 ? 3.121 32.422 -22.428 1.00 74.06 373 SER A O 1
ATOM 2898 N N . LEU A 1 374 ? 3.447 31.357 -24.388 1.00 80.12 374 LEU A N 1
ATOM 2899 C CA . LEU A 1 374 ? 4.628 30.603 -23.970 1.00 80.12 374 LEU A CA 1
ATOM 2900 C C . LEU A 1 374 ? 5.801 31.535 -23.616 1.00 80.12 374 LEU A C 1
ATOM 2902 O O . LEU A 1 374 ? 6.418 31.362 -22.566 1.00 80.12 374 LEU A O 1
ATOM 2906 N N . ARG A 1 375 ? 6.055 32.574 -24.429 1.00 81.81 375 ARG A N 1
ATOM 2907 C CA . ARG A 1 375 ? 7.074 33.604 -24.158 1.00 81.81 375 ARG A CA 1
ATOM 2908 C C . ARG A 1 375 ? 6.799 34.341 -22.846 1.00 81.81 375 ARG A C 1
ATOM 2910 O O . ARG A 1 375 ? 7.719 34.502 -22.050 1.00 81.81 375 ARG A O 1
ATOM 2917 N N . LEU A 1 376 ? 5.548 34.728 -22.577 1.00 75.38 376 LEU A N 1
ATOM 2918 C CA . LEU A 1 376 ? 5.171 35.374 -21.312 1.00 75.38 376 LEU A CA 1
ATOM 2919 C C . LEU A 1 376 ? 5.420 34.461 -20.096 1.00 75.38 376 LEU A C 1
ATOM 2921 O O . LEU A 1 376 ? 5.998 34.907 -19.107 1.00 75.38 376 LEU A O 1
ATOM 2925 N N . ARG A 1 377 ? 5.024 33.183 -20.165 1.00 79.81 377 ARG A N 1
ATOM 2926 C CA . ARG A 1 377 ? 5.229 32.212 -19.070 1.00 79.81 377 ARG A CA 1
ATOM 2927 C C . ARG A 1 377 ? 6.719 31.950 -18.820 1.00 79.81 377 ARG A C 1
ATOM 2929 O O . ARG A 1 377 ? 7.159 31.977 -17.672 1.00 79.81 377 ARG A O 1
ATOM 2936 N N . LEU A 1 378 ? 7.518 31.794 -19.877 1.00 84.25 378 LEU A N 1
ATOM 2937 C CA . LEU A 1 378 ? 8.967 31.597 -19.757 1.00 84.25 378 LEU A CA 1
ATOM 2938 C C . LEU A 1 378 ? 9.702 32.860 -19.275 1.00 84.25 378 LEU A C 1
ATOM 2940 O O . LEU A 1 378 ? 10.610 32.727 -18.462 1.00 84.25 378 LEU A O 1
ATOM 2944 N N . ASN A 1 379 ? 9.263 34.072 -19.642 1.00 80.50 379 ASN A N 1
ATOM 2945 C CA . ASN A 1 379 ? 9.761 35.328 -19.053 1.00 80.50 379 ASN A CA 1
ATOM 2946 C C . ASN A 1 379 ? 9.475 35.431 -17.540 1.00 80.50 379 ASN A C 1
ATOM 2948 O O . ASN A 1 379 ? 10.262 36.015 -16.794 1.00 80.50 379 ASN A O 1
ATOM 2952 N N . ILE A 1 380 ? 8.362 34.866 -17.057 1.00 77.94 380 ILE A N 1
ATOM 2953 C CA . ILE A 1 380 ? 8.043 34.841 -15.621 1.00 77.94 380 ILE A CA 1
ATOM 2954 C C . ILE A 1 380 ? 8.969 33.876 -14.863 1.00 77.94 380 ILE A C 1
ATOM 2956 O O . ILE A 1 380 ? 9.327 34.175 -13.723 1.00 77.94 380 ILE A O 1
ATOM 2960 N N . LEU A 1 381 ? 9.430 32.787 -15.489 1.00 83.88 381 LEU A N 1
ATOM 2961 C CA . LEU A 1 381 ? 10.314 31.783 -14.876 1.00 83.88 381 LEU A CA 1
ATOM 2962 C C . LEU A 1 381 ? 11.811 32.135 -15.025 1.00 83.88 381 LEU A C 1
ATOM 2964 O O . LEU A 1 381 ? 12.506 32.301 -14.025 1.00 83.88 381 LEU A O 1
ATOM 2968 N N . LEU A 1 382 ? 12.293 32.384 -16.243 1.00 87.25 382 LEU A N 1
ATOM 2969 C CA . LEU A 1 382 ? 13.702 32.653 -16.586 1.00 87.25 382 LEU A CA 1
ATOM 2970 C C . LEU A 1 382 ? 14.014 34.162 -16.666 1.00 87.25 382 LEU A C 1
ATOM 2972 O O . LEU A 1 382 ? 13.104 34.991 -16.637 1.00 87.25 382 LEU A O 1
ATOM 2976 N N . ASN A 1 383 ? 15.289 34.554 -16.745 1.00 85.50 383 ASN A N 1
ATOM 2977 C CA . ASN A 1 383 ? 15.666 35.949 -17.008 1.00 85.50 383 ASN A CA 1
ATOM 2978 C C . ASN A 1 383 ? 15.269 36.315 -18.459 1.00 85.50 383 ASN A C 1
ATOM 2980 O O . ASN A 1 383 ? 15.629 35.566 -19.366 1.00 85.50 383 ASN A O 1
ATOM 2984 N N . PRO A 1 384 ? 14.560 37.432 -18.731 1.00 81.62 384 PRO A N 1
ATOM 2985 C CA . PRO A 1 384 ? 14.073 37.744 -20.080 1.00 81.62 384 PRO A CA 1
ATOM 2986 C C . PRO A 1 384 ? 15.152 37.821 -21.173 1.00 81.62 384 PRO A C 1
ATOM 2988 O O . PRO A 1 384 ? 14.847 37.550 -22.331 1.00 81.62 384 PRO A O 1
ATOM 2991 N N . VAL A 1 385 ? 16.416 38.118 -20.828 1.00 80.81 385 VAL A N 1
ATOM 2992 C CA . VAL A 1 385 ? 17.537 38.107 -21.798 1.00 80.81 385 VAL A CA 1
ATOM 2993 C C . VAL A 1 385 ? 17.947 36.694 -22.250 1.00 80.81 385 VAL A C 1
ATOM 2995 O O . VAL A 1 385 ? 18.817 36.546 -23.099 1.00 80.81 385 VAL A O 1
ATOM 2998 N N . GLN A 1 386 ? 17.328 35.650 -21.692 1.00 87.81 386 GLN A N 1
ATOM 2999 C CA . GLN A 1 386 ? 17.477 34.257 -22.120 1.00 87.81 386 GLN A CA 1
ATOM 3000 C C . GLN A 1 386 ? 16.463 33.848 -23.201 1.00 87.81 386 GLN A C 1
ATOM 3002 O O . GLN A 1 386 ? 16.603 32.767 -23.765 1.00 87.81 386 GLN A O 1
ATOM 3007 N N . VAL A 1 387 ? 15.416 34.648 -23.453 1.00 88.81 387 VAL A N 1
ATOM 3008 C CA . VAL A 1 387 ? 14.225 34.219 -24.211 1.00 88.81 387 VAL A CA 1
ATOM 3009 C C . VAL A 1 387 ? 14.126 34.953 -25.550 1.00 88.81 387 VAL A C 1
ATOM 3011 O O . VAL A 1 387 ? 13.475 35.996 -25.679 1.00 88.81 387 VAL A O 1
ATOM 3014 N N . PHE A 1 388 ? 14.767 34.369 -26.561 1.00 88.19 388 PHE A N 1
ATOM 3015 C CA . PHE A 1 388 ? 14.838 34.884 -27.924 1.00 88.19 388 PHE A CA 1
ATOM 3016 C C . PHE A 1 388 ? 13.637 34.436 -28.765 1.00 88.19 388 PHE A C 1
ATOM 3018 O O . PHE A 1 388 ? 13.129 33.319 -28.652 1.00 88.19 388 PHE A O 1
ATOM 3025 N N . GLU A 1 389 ? 13.183 35.329 -29.639 1.00 87.19 389 GLU A N 1
ATOM 3026 C CA . GLU A 1 389 ? 12.115 35.079 -30.603 1.00 87.19 389 GLU A CA 1
ATOM 3027 C C . GLU A 1 389 ? 12.730 34.849 -31.982 1.00 87.19 389 GLU A C 1
ATOM 3029 O O . GLU A 1 389 ? 13.546 35.648 -32.431 1.00 87.19 389 GLU A O 1
ATOM 3034 N N . LEU A 1 390 ? 12.344 33.753 -32.638 1.00 86.81 390 LEU A N 1
ATOM 3035 C CA . LEU A 1 390 ? 12.792 33.438 -33.990 1.00 86.81 390 LEU A CA 1
ATOM 3036 C C . LEU A 1 390 ? 11.816 34.025 -35.013 1.00 86.81 390 LEU A C 1
ATOM 3038 O O . LEU A 1 390 ? 10.612 33.745 -34.974 1.00 86.81 390 LEU A O 1
ATOM 3042 N N . SER A 1 391 ? 12.341 34.818 -35.944 1.00 81.00 391 SER A N 1
ATOM 3043 C CA . SER A 1 391 ? 11.597 35.463 -37.031 1.00 81.00 391 SER A CA 1
ATOM 3044 C C . SER A 1 391 ? 12.375 35.357 -38.351 1.00 81.00 391 SER A C 1
ATOM 3046 O O . SER A 1 391 ? 13.497 34.866 -38.366 1.00 81.00 391 SER A O 1
ATOM 3048 N N . ARG A 1 392 ? 11.809 35.806 -39.481 1.00 68.88 392 ARG A N 1
ATOM 3049 C CA . ARG A 1 392 ? 12.540 35.789 -40.769 1.00 68.88 392 ARG A CA 1
ATOM 3050 C C . ARG A 1 392 ? 13.769 36.704 -40.768 1.00 68.88 392 ARG A C 1
ATOM 3052 O O . ARG A 1 392 ? 14.684 36.479 -41.550 1.00 68.88 392 ARG A O 1
ATOM 3059 N N . ASP A 1 393 ? 13.767 37.692 -39.882 1.00 70.12 393 ASP A N 1
ATOM 3060 C CA . ASP A 1 393 ? 14.726 38.791 -39.817 1.00 70.12 393 ASP A CA 1
ATOM 3061 C C . ASP A 1 393 ? 15.629 38.679 -38.565 1.00 70.12 393 ASP A C 1
ATOM 3063 O O . ASP A 1 393 ? 16.540 39.477 -38.374 1.00 70.12 393 ASP A O 1
ATOM 3067 N N . GLN A 1 394 ? 15.376 37.681 -37.703 1.00 76.56 394 GLN A N 1
ATOM 3068 C CA . GLN A 1 394 ? 16.088 37.427 -36.448 1.00 76.56 394 GLN A CA 1
ATOM 3069 C C . GLN A 1 394 ? 16.226 35.912 -36.209 1.00 76.56 394 GLN A C 1
ATOM 3071 O O . GLN A 1 394 ? 15.269 35.247 -35.800 1.00 76.56 394 GLN A O 1
ATOM 3076 N N . GLY A 1 395 ? 17.421 35.375 -36.462 1.00 85.56 395 GLY A N 1
ATOM 3077 C CA . GLY A 1 395 ? 17.746 33.956 -36.285 1.00 85.56 395 GLY A CA 1
ATOM 3078 C C . GLY A 1 395 ? 18.388 33.598 -34.934 1.00 85.56 395 GLY A C 1
ATOM 3079 O O . GLY A 1 395 ? 18.643 34.483 -34.106 1.00 85.56 395 GLY A O 1
ATOM 3080 N N . PRO A 1 396 ? 18.658 32.297 -34.684 1.00 91.94 396 PRO A N 1
ATOM 3081 C CA . PRO A 1 396 ? 19.291 31.816 -33.453 1.00 91.94 396 PRO A CA 1
ATOM 3082 C C . PRO A 1 396 ? 20.683 32.411 -33.197 1.00 91.94 396 PRO A C 1
ATOM 3084 O O . PRO A 1 396 ? 21.132 32.484 -32.051 1.00 91.94 396 PRO A O 1
ATOM 3087 N N . GLU A 1 397 ? 21.360 32.856 -34.258 1.00 90.69 397 GLU A N 1
ATOM 3088 C CA . GLU A 1 397 ? 22.744 33.320 -34.267 1.00 90.69 397 GLU A CA 1
ATOM 3089 C C . GLU A 1 397 ? 23.001 34.455 -33.263 1.00 90.69 397 GLU A C 1
ATOM 3091 O O . GLU A 1 397 ? 24.046 34.462 -32.614 1.00 90.69 397 GLU A O 1
ATOM 3096 N N . MET A 1 398 ? 22.042 35.366 -33.045 1.00 83.88 398 MET A N 1
ATOM 3097 C CA . MET A 1 398 ? 22.212 36.445 -32.058 1.00 83.88 398 MET A CA 1
ATOM 3098 C C . MET A 1 398 ? 22.213 35.932 -30.610 1.00 83.88 398 MET A C 1
ATOM 3100 O O . MET A 1 398 ? 22.959 36.445 -29.776 1.00 83.88 398 MET A O 1
ATOM 3104 N N . GLY A 1 399 ? 21.402 34.912 -30.308 1.00 87.25 399 GLY A N 1
ATOM 3105 C CA . GLY A 1 399 ? 21.355 34.288 -28.982 1.00 87.25 399 GLY A CA 1
ATOM 3106 C C . GLY A 1 399 ? 22.599 33.446 -28.704 1.00 87.25 399 GLY A C 1
ATOM 3107 O O . GLY A 1 399 ? 23.174 33.531 -27.620 1.00 87.25 399 GLY A O 1
ATOM 3108 N N . LEU A 1 400 ? 23.061 32.695 -29.709 1.00 91.69 400 LEU A N 1
ATOM 3109 C CA . LEU A 1 400 ? 24.311 31.931 -29.645 1.00 91.69 400 LEU A CA 1
ATOM 3110 C C . LEU A 1 400 ? 25.531 32.853 -29.507 1.00 91.69 400 LEU A C 1
ATOM 3112 O O . LEU A 1 400 ? 26.390 32.598 -28.668 1.00 91.69 400 LEU A O 1
ATOM 3116 N N . SER A 1 401 ? 25.568 33.966 -30.246 1.00 87.62 401 SER A N 1
ATOM 3117 C CA . SER A 1 401 ? 26.608 34.997 -30.121 1.00 87.62 401 SER A CA 1
ATOM 3118 C C . SER A 1 401 ? 26.621 35.650 -28.735 1.00 87.62 401 SER A C 1
ATOM 3120 O O . SER A 1 401 ? 27.688 35.818 -28.150 1.00 87.62 401 SER A O 1
ATOM 3122 N N . PHE A 1 402 ? 25.452 35.965 -28.164 1.00 85.56 402 PHE A N 1
ATOM 3123 C CA . PHE A 1 402 ? 25.336 36.509 -26.803 1.00 85.56 402 PHE A CA 1
ATOM 3124 C C . PHE A 1 402 ? 25.836 35.524 -25.727 1.00 85.56 402 PHE A C 1
ATOM 3126 O O . PHE A 1 402 ? 26.433 35.939 -24.735 1.00 85.56 402 PHE A O 1
ATOM 3133 N N . PHE A 1 403 ? 25.670 34.215 -25.949 1.00 89.75 403 PHE A N 1
ATOM 3134 C CA . PHE A 1 403 ? 26.167 33.154 -25.066 1.00 89.75 403 PHE A CA 1
ATOM 3135 C C . PHE A 1 403 ? 27.578 32.637 -25.429 1.00 89.75 403 PHE A C 1
ATOM 3137 O O . PHE A 1 403 ? 28.098 31.779 -24.722 1.00 89.75 403 PHE A O 1
ATOM 3144 N N . ARG A 1 404 ? 28.257 33.178 -26.456 1.00 86.50 404 ARG A N 1
ATOM 3145 C CA . ARG A 1 404 ? 29.567 32.690 -26.957 1.00 86.50 404 ARG A CA 1
ATOM 3146 C C . ARG A 1 404 ? 30.691 32.697 -25.909 1.00 86.50 404 ARG A C 1
ATOM 3148 O O . ARG A 1 404 ? 31.632 31.924 -26.033 1.00 86.50 404 ARG A O 1
ATOM 3155 N N . LYS A 1 405 ? 30.589 33.541 -24.873 1.00 82.38 405 LYS A N 1
ATOM 3156 C CA . LYS A 1 405 ? 31.529 33.603 -23.731 1.00 82.38 405 LYS A CA 1
ATOM 3157 C C . LYS A 1 405 ? 31.145 32.690 -22.549 1.00 82.38 405 LYS A C 1
ATOM 3159 O O . LYS A 1 405 ? 31.858 32.666 -21.550 1.00 82.38 405 LYS A O 1
ATOM 3164 N N . VAL A 1 406 ? 30.016 31.978 -22.609 1.00 85.75 406 VAL A N 1
ATOM 3165 C CA . VAL A 1 406 ? 29.509 31.140 -21.509 1.00 85.75 406 VAL A CA 1
ATOM 3166 C C . VAL A 1 406 ? 29.999 29.699 -21.705 1.00 85.75 406 VAL A C 1
ATOM 3168 O O . VAL A 1 406 ? 29.536 29.034 -22.630 1.00 85.75 406 VAL A O 1
ATOM 3171 N N . PRO A 1 407 ? 30.889 29.162 -20.847 1.00 78.19 407 PRO A N 1
ATOM 3172 C CA . PRO A 1 407 ? 31.557 27.883 -21.113 1.00 78.19 407 PRO A CA 1
ATOM 3173 C C . PRO A 1 407 ? 30.634 26.660 -21.003 1.00 78.19 407 PRO A C 1
ATOM 3175 O O . PRO A 1 407 ? 30.974 25.584 -21.488 1.00 78.19 407 PRO A O 1
ATOM 3178 N N . ARG A 1 408 ? 29.485 26.790 -20.322 1.00 87.50 408 ARG A N 1
ATOM 3179 C CA . ARG A 1 408 ? 28.479 25.730 -20.152 1.00 87.50 408 ARG A CA 1
ATOM 3180 C C . ARG A 1 408 ? 27.080 26.339 -20.091 1.00 87.50 408 ARG A C 1
ATOM 3182 O O . ARG A 1 408 ? 26.748 27.026 -19.129 1.00 87.50 408 ARG A O 1
ATOM 3189 N N . PHE A 1 409 ? 26.246 26.056 -21.084 1.00 92.56 409 PHE A N 1
ATOM 3190 C CA . PHE A 1 409 ? 24.832 26.439 -21.113 1.00 92.56 409 PHE A CA 1
ATOM 3191 C C . PHE A 1 409 ? 23.992 25.323 -21.751 1.00 92.56 409 PHE A C 1
ATOM 3193 O O . PHE A 1 409 ? 24.535 24.448 -22.423 1.00 92.56 409 PHE A O 1
ATOM 3200 N N . ARG A 1 410 ? 22.678 25.315 -21.507 1.00 94.50 410 ARG A N 1
ATOM 3201 C CA . ARG A 1 410 ? 21.716 24.424 -22.188 1.00 94.50 410 ARG A CA 1
ATOM 3202 C C . ARG A 1 410 ? 20.906 25.241 -23.203 1.00 94.50 410 ARG A C 1
ATOM 3204 O O . ARG A 1 410 ? 20.744 26.444 -23.011 1.00 94.50 410 ARG A O 1
ATOM 3211 N N . VAL A 1 411 ? 20.340 24.606 -24.229 1.00 96.25 411 VAL A N 1
ATOM 3212 C CA . VAL A 1 411 ? 19.402 25.247 -25.175 1.00 96.25 411 VAL A CA 1
ATOM 3213 C C . VAL A 1 411 ? 18.014 24.604 -25.078 1.00 96.25 411 VAL A C 1
ATOM 3215 O O . VAL A 1 411 ? 17.904 23.396 -24.895 1.00 96.25 411 VAL A O 1
ATOM 3218 N N . LEU A 1 412 ? 16.950 25.396 -25.224 1.00 95.25 412 LEU A N 1
ATOM 3219 C CA . LEU A 1 412 ? 15.564 24.939 -25.366 1.00 95.25 412 LEU A CA 1
ATOM 3220 C C . LEU A 1 412 ? 14.948 25.508 -26.649 1.00 95.25 412 LEU A C 1
ATOM 3222 O O . LEU A 1 412 ? 14.872 26.728 -26.811 1.00 95.25 412 LEU A O 1
ATOM 3226 N N . VAL A 1 413 ? 14.459 24.638 -27.536 1.00 93.62 413 VAL A N 1
ATOM 3227 C CA . VAL A 1 413 ? 13.800 25.038 -28.788 1.00 93.62 413 VAL A CA 1
ATOM 3228 C C . VAL A 1 413 ? 12.293 24.812 -28.711 1.00 93.62 413 VAL A C 1
ATOM 3230 O O . VAL A 1 413 ? 11.809 23.681 -28.658 1.00 93.62 413 VAL A O 1
ATOM 3233 N N . CYS A 1 414 ? 11.543 25.910 -28.755 1.00 91.06 414 CYS A N 1
ATOM 3234 C CA . CYS A 1 414 ? 10.086 25.942 -28.738 1.00 91.06 414 CYS A CA 1
ATOM 3235 C C . CYS A 1 414 ? 9.548 26.150 -30.167 1.00 91.06 414 CYS A C 1
ATOM 3237 O O . CYS A 1 414 ? 9.371 27.287 -30.619 1.00 91.06 414 CYS A O 1
ATOM 3239 N N . GLY A 1 415 ? 9.298 25.057 -30.896 1.00 86.62 415 GLY A N 1
ATOM 3240 C CA . GLY A 1 415 ? 8.858 25.081 -32.298 1.00 86.62 415 GLY A CA 1
ATOM 3241 C C . GLY A 1 415 ? 8.591 23.687 -32.881 1.00 86.62 415 GLY A C 1
ATOM 3242 O O . GLY A 1 415 ? 8.522 22.716 -32.131 1.00 86.62 415 GLY A O 1
ATOM 3243 N N . GLY A 1 416 ? 8.418 23.593 -34.204 1.00 81.25 416 GLY A N 1
ATOM 3244 C CA . GLY A 1 416 ? 8.391 22.319 -34.953 1.00 81.25 416 GLY A CA 1
ATOM 3245 C C . GLY A 1 416 ? 9.793 21.791 -35.299 1.00 81.25 416 GLY A C 1
ATOM 3246 O O . GLY A 1 416 ? 10.769 22.518 -35.117 1.00 81.25 416 GLY A O 1
ATOM 3247 N N . ASP A 1 417 ? 9.916 20.578 -35.846 1.00 78.62 417 ASP A N 1
ATOM 3248 C CA . ASP A 1 417 ? 11.208 19.928 -36.153 1.00 78.62 417 ASP A CA 1
ATOM 3249 C C . ASP A 1 417 ? 12.133 20.786 -37.037 1.00 78.62 417 ASP A C 1
ATOM 3251 O O . ASP A 1 417 ? 13.311 20.947 -36.726 1.00 78.62 417 ASP A O 1
ATOM 3255 N N . GLY A 1 418 ? 11.599 21.472 -38.055 1.00 80.50 418 GLY A N 1
ATOM 3256 C CA . GLY A 1 418 ? 12.376 22.424 -38.869 1.00 80.50 418 GLY A CA 1
ATOM 3257 C C . GLY A 1 418 ? 12.908 23.646 -38.097 1.00 80.50 418 GLY A C 1
ATOM 3258 O O . GLY A 1 418 ? 13.892 24.255 -38.502 1.00 80.50 418 GLY A O 1
ATOM 3259 N N . THR A 1 419 ? 12.306 23.991 -36.951 1.00 86.75 419 THR A N 1
ATOM 3260 C CA . THR A 1 419 ? 12.854 25.007 -36.027 1.00 86.75 419 THR A CA 1
ATOM 3261 C C . THR A 1 419 ? 14.004 24.432 -35.198 1.00 86.75 419 THR A C 1
ATOM 3263 O O . THR A 1 419 ? 14.967 25.142 -34.926 1.00 86.75 419 THR A O 1
ATOM 3266 N N . VAL A 1 420 ? 13.932 23.148 -34.823 1.00 88.94 420 VAL A N 1
ATOM 3267 C CA . VAL A 1 420 ? 15.028 22.441 -34.137 1.00 88.94 420 VAL A CA 1
ATOM 3268 C C . VAL A 1 420 ? 16.235 22.322 -35.068 1.00 88.94 420 VAL A C 1
ATOM 3270 O O . VAL A 1 420 ? 17.328 22.722 -34.680 1.00 88.94 420 VAL A O 1
ATOM 3273 N N . GLY A 1 421 ? 16.025 21.886 -36.315 1.00 87.94 421 GLY A N 1
ATOM 3274 C CA . GLY A 1 421 ? 17.076 21.807 -37.334 1.00 87.94 421 GLY A CA 1
ATOM 3275 C C . GLY A 1 421 ? 17.790 23.141 -37.568 1.00 87.94 421 GLY A C 1
ATOM 3276 O O . GLY A 1 421 ? 19.014 23.185 -37.546 1.00 87.94 421 GLY A O 1
ATOM 3277 N N . TRP A 1 422 ? 17.049 24.250 -37.682 1.00 89.12 422 TRP A N 1
ATOM 3278 C CA . TRP A 1 422 ? 17.647 25.584 -37.839 1.00 89.12 422 TRP A CA 1
ATOM 3279 C C . TRP A 1 422 ? 18.522 25.999 -36.640 1.00 89.12 422 TRP A C 1
ATOM 3281 O O . TRP A 1 422 ? 19.593 26.574 -36.833 1.00 89.12 422 TRP A O 1
ATOM 3291 N N . VAL A 1 423 ? 18.116 25.682 -35.405 1.00 91.62 423 VAL A N 1
ATOM 3292 C CA . VAL A 1 423 ? 18.937 25.963 -34.213 1.00 91.62 423 VAL A CA 1
ATOM 3293 C C . VAL A 1 423 ? 20.189 25.078 -34.171 1.00 91.62 423 VAL A C 1
ATOM 3295 O O . VAL A 1 423 ? 21.262 25.589 -33.859 1.00 91.62 423 VAL A O 1
ATOM 3298 N N . LEU A 1 424 ? 20.088 23.793 -34.531 1.00 92.06 424 LEU A N 1
ATOM 3299 C CA . LEU A 1 424 ? 21.244 22.889 -34.632 1.00 92.06 424 LEU A CA 1
ATOM 3300 C C . LEU A 1 424 ? 22.239 23.366 -35.706 1.00 92.06 424 LEU A C 1
ATOM 3302 O O . LEU A 1 424 ? 23.427 23.503 -35.431 1.00 92.06 424 LEU A O 1
ATOM 3306 N N . ASP A 1 425 ? 21.756 23.742 -36.893 1.00 89.62 425 ASP A N 1
ATOM 3307 C CA . ASP A 1 425 ? 22.580 24.330 -37.959 1.00 89.62 425 ASP A CA 1
ATOM 3308 C C . ASP A 1 425 ? 23.290 25.617 -37.523 1.00 89.62 425 ASP A C 1
ATOM 3310 O O . ASP A 1 425 ? 24.398 25.899 -37.977 1.00 89.62 425 ASP A O 1
ATOM 3314 N N . ALA A 1 426 ? 22.654 26.429 -36.676 1.00 91.75 426 ALA A N 1
ATOM 3315 C CA . ALA A 1 426 ? 23.262 27.639 -36.138 1.00 91.75 426 ALA A CA 1
ATOM 3316 C C . ALA A 1 426 ? 24.341 27.321 -35.083 1.00 91.75 426 ALA A C 1
ATOM 3318 O O . ALA A 1 426 ? 25.374 27.993 -35.068 1.00 91.75 426 ALA A O 1
ATOM 3319 N N . ILE A 1 427 ? 24.145 26.290 -34.251 1.00 91.56 427 ILE A N 1
ATOM 3320 C CA . ILE A 1 427 ? 25.136 25.804 -33.274 1.00 91.56 427 ILE A CA 1
ATOM 3321 C C . ILE A 1 427 ? 26.398 25.298 -33.987 1.00 91.56 427 ILE A C 1
ATOM 3323 O O . ILE A 1 427 ? 27.498 25.752 -33.666 1.00 91.56 427 ILE A O 1
ATOM 3327 N N . ASP A 1 428 ? 26.248 24.446 -35.004 1.00 87.69 428 ASP A N 1
ATOM 3328 C CA . ASP A 1 428 ? 27.383 23.863 -35.734 1.00 87.69 428 ASP A CA 1
ATOM 3329 C C . ASP A 1 428 ? 28.203 24.933 -36.474 1.00 87.69 428 ASP A C 1
ATOM 3331 O O . ASP A 1 428 ? 29.436 24.899 -36.472 1.00 87.69 428 ASP A O 1
ATOM 3335 N N . LYS A 1 429 ? 27.538 25.953 -37.039 1.00 88.38 429 LYS A N 1
ATOM 3336 C CA . LYS A 1 429 ? 28.205 27.117 -37.655 1.00 88.38 429 LYS A CA 1
ATOM 3337 C C . LYS A 1 429 ? 29.028 27.935 -36.655 1.00 88.38 429 LYS A C 1
ATOM 3339 O O . LYS A 1 429 ? 30.055 28.483 -37.047 1.00 88.38 429 LYS A O 1
ATOM 3344 N N . HIS A 1 430 ? 28.605 28.013 -35.390 1.00 85.62 430 HIS A N 1
ATOM 3345 C CA . HIS A 1 430 ? 29.326 28.745 -34.338 1.00 85.62 430 HIS A CA 1
ATOM 3346 C C . HIS A 1 430 ? 30.559 27.999 -33.806 1.00 85.62 430 HIS A C 1
ATOM 3348 O O . HIS A 1 430 ? 31.407 28.637 -33.185 1.00 85.62 430 HIS A O 1
ATOM 3354 N N . LYS A 1 431 ? 30.681 26.684 -34.056 1.00 82.88 431 LYS A N 1
ATOM 3355 C CA . LYS A 1 431 ? 31.838 25.850 -33.674 1.00 82.88 431 LYS A CA 1
ATOM 3356 C C . LYS A 1 431 ? 32.254 26.007 -32.204 1.00 82.88 431 LYS A C 1
ATOM 3358 O O . LYS A 1 431 ? 33.415 26.267 -31.894 1.00 82.88 431 LYS A O 1
ATOM 3363 N N . PHE A 1 432 ? 31.292 25.852 -31.296 1.00 83.62 432 PHE A N 1
ATOM 3364 C CA . PHE A 1 432 ? 31.568 25.775 -29.860 1.00 83.62 432 PHE A CA 1
ATOM 3365 C C . PHE A 1 432 ? 32.528 24.612 -29.552 1.00 83.62 432 PHE A C 1
ATOM 3367 O O . PHE A 1 432 ? 32.322 23.505 -30.042 1.00 83.62 432 PHE A O 1
ATOM 3374 N N . GLU A 1 433 ? 33.529 24.846 -28.695 1.00 76.94 433 GLU A N 1
ATOM 3375 C CA . GLU A 1 433 ? 34.469 23.814 -28.210 1.00 76.94 433 GLU A CA 1
ATOM 3376 C C . GLU A 1 433 ? 33.738 22.635 -27.540 1.00 76.94 433 GLU A C 1
ATOM 3378 O O . GLU A 1 433 ? 34.135 21.480 -27.668 1.00 76.94 433 GLU A O 1
ATOM 3383 N N . SER A 1 434 ? 32.621 22.934 -26.872 1.00 81.31 434 SER A N 1
ATOM 3384 C CA . SER A 1 434 ? 31.648 21.963 -26.381 1.00 81.31 434 SER A CA 1
ATOM 3385 C C . SER A 1 434 ? 30.247 22.428 -26.795 1.00 81.31 434 SER A C 1
ATOM 3387 O O . SER A 1 434 ? 29.769 23.436 -26.263 1.00 81.31 434 SER A O 1
ATOM 3389 N N . PRO A 1 435 ? 29.593 21.769 -27.773 1.00 87.00 435 PRO A N 1
ATOM 3390 C CA . PRO A 1 435 ? 28.245 22.128 -28.201 1.00 87.00 435 PRO A CA 1
ATOM 3391 C C . PRO A 1 435 ? 27.228 22.061 -27.046 1.00 87.00 435 PRO A C 1
ATOM 3393 O O . PRO A 1 435 ? 27.225 21.093 -26.279 1.00 87.00 435 PRO A O 1
ATOM 3396 N N . PRO A 1 436 ? 26.341 23.061 -26.896 1.00 92.19 436 PRO A N 1
ATOM 3397 C CA . PRO A 1 436 ? 25.364 23.079 -25.815 1.00 92.19 436 PRO A CA 1
ATOM 3398 C C . PRO A 1 436 ? 24.268 22.019 -26.051 1.00 92.19 436 PRO A C 1
ATOM 3400 O O . PRO A 1 436 ? 23.700 21.965 -27.144 1.00 92.19 436 PRO A O 1
ATOM 3403 N N . PRO A 1 437 ? 23.899 21.201 -25.047 1.00 93.50 437 PRO A N 1
ATOM 3404 C CA . PRO A 1 437 ? 22.839 20.209 -25.203 1.00 93.50 437 PRO A CA 1
ATOM 3405 C C . PRO A 1 437 ? 21.473 20.877 -25.402 1.00 93.50 437 PRO A C 1
ATOM 3407 O O . PRO A 1 437 ? 21.117 21.825 -24.690 1.00 93.50 437 PRO A O 1
ATOM 3410 N N . VAL A 1 438 ? 20.699 20.347 -26.352 1.00 93.50 438 VAL A N 1
ATOM 3411 C CA . VAL A 1 438 ? 19.434 20.926 -26.826 1.00 93.50 438 VAL A CA 1
ATOM 3412 C C . VAL A 1 438 ? 18.237 20.104 -26.340 1.00 93.50 438 VAL A C 1
ATOM 3414 O O . VAL A 1 438 ? 18.145 18.909 -26.600 1.00 93.50 438 VAL A O 1
ATOM 3417 N N . ALA A 1 439 ? 17.291 20.759 -25.669 1.00 93.00 439 ALA A N 1
ATOM 3418 C CA . ALA A 1 439 ? 15.972 20.225 -25.337 1.00 93.00 439 ALA A CA 1
ATOM 3419 C C . ALA A 1 439 ? 14.896 20.797 -26.280 1.00 93.00 439 ALA A C 1
ATOM 3421 O O . ALA A 1 439 ? 15.048 21.893 -26.828 1.00 93.00 439 ALA A O 1
ATOM 3422 N N . ILE A 1 440 ? 13.789 20.073 -26.461 1.00 90.44 440 ILE A N 1
ATOM 3423 C CA . ILE A 1 440 ? 12.747 20.403 -27.447 1.00 90.44 440 ILE A CA 1
ATOM 3424 C C . ILE A 1 440 ? 11.390 20.513 -26.748 1.00 90.44 440 ILE A C 1
ATOM 3426 O O . ILE A 1 440 ? 10.982 19.602 -26.034 1.00 90.44 440 ILE A O 1
ATOM 3430 N N . LEU A 1 441 ? 10.658 21.602 -27.001 1.00 89.38 441 LEU A N 1
ATOM 3431 C CA . LEU A 1 441 ? 9.288 21.798 -26.523 1.00 89.38 441 LEU A CA 1
ATOM 3432 C C . LEU A 1 441 ? 8.344 22.013 -27.721 1.00 89.38 441 LEU A C 1
ATOM 3434 O O . LEU A 1 441 ? 8.232 23.137 -28.224 1.00 89.38 441 LEU A O 1
ATOM 3438 N N . PRO A 1 442 ? 7.648 20.967 -28.206 1.00 82.31 442 PRO A N 1
ATOM 3439 C CA . PRO A 1 442 ? 6.798 21.090 -29.384 1.00 82.31 442 PRO A CA 1
ATOM 3440 C C . PRO A 1 442 ? 5.615 22.023 -29.125 1.00 82.31 442 PRO A C 1
ATOM 3442 O O . PRO A 1 442 ? 4.751 21.739 -28.296 1.00 82.31 442 PRO A O 1
ATOM 3445 N N . ALA A 1 443 ? 5.530 23.124 -29.872 1.00 71.62 443 ALA A N 1
ATOM 3446 C CA . ALA A 1 443 ? 4.410 24.059 -29.749 1.00 71.62 443 ALA A CA 1
ATOM 3447 C C . ALA A 1 443 ? 3.076 23.462 -30.258 1.00 71.62 443 ALA A C 1
ATOM 3449 O O . ALA A 1 443 ? 2.004 23.922 -29.870 1.00 71.62 443 ALA A O 1
ATOM 3450 N N . GLY A 1 444 ? 3.144 22.472 -31.159 1.00 67.12 444 GLY A N 1
ATOM 3451 C CA . GLY A 1 444 ? 1.997 21.814 -31.797 1.00 67.12 444 GLY A CA 1
ATOM 3452 C C . GLY A 1 444 ? 1.648 20.444 -31.201 1.00 67.12 444 GLY A C 1
ATOM 3453 O O . GLY A 1 444 ? 1.771 20.217 -30.003 1.00 67.12 444 GLY A O 1
ATOM 3454 N N . THR A 1 445 ? 1.216 19.511 -32.053 1.00 57.47 445 THR A N 1
ATOM 3455 C CA . THR A 1 445 ? 0.748 18.152 -31.698 1.00 57.47 445 THR A CA 1
ATOM 3456 C C . THR A 1 445 ? 1.870 17.128 -31.441 1.00 57.47 445 THR A C 1
ATOM 3458 O O . THR A 1 445 ? 1.679 15.926 -31.653 1.00 57.47 445 THR A O 1
ATOM 3461 N N . GLY A 1 446 ? 3.040 17.596 -31.004 1.00 61.28 446 GLY A N 1
ATOM 3462 C CA . GLY A 1 446 ? 4.264 16.805 -30.871 1.00 61.28 446 GLY A CA 1
ATOM 3463 C C . GLY A 1 446 ? 5.096 16.783 -32.154 1.00 61.28 446 GLY A C 1
ATOM 3464 O O . GLY A 1 446 ? 4.543 16.677 -33.249 1.00 61.28 446 GLY A O 1
ATOM 3465 N N . ASN A 1 447 ? 6.409 16.875 -31.962 1.00 70.06 447 ASN A N 1
ATOM 3466 C CA . ASN A 1 447 ? 7.462 16.722 -32.965 1.00 70.06 447 ASN A CA 1
ATOM 3467 C C . ASN A 1 447 ? 7.997 15.288 -32.886 1.00 70.06 447 ASN A C 1
ATOM 3469 O O . ASN A 1 447 ? 7.973 14.705 -31.800 1.00 70.06 447 ASN A O 1
ATOM 3473 N N . ASP A 1 448 ? 8.526 14.737 -33.972 1.00 73.81 448 ASP A N 1
ATOM 3474 C CA . ASP A 1 448 ? 8.976 13.339 -33.995 1.00 73.81 448 ASP A CA 1
ATOM 3475 C C . ASP A 1 448 ? 10.207 13.134 -33.098 1.00 73.81 448 ASP A C 1
ATOM 3477 O O . ASP A 1 448 ? 10.183 12.300 -32.189 1.00 73.81 448 ASP A O 1
ATOM 3481 N N . LEU A 1 449 ? 11.207 14.017 -33.207 1.00 78.94 449 LEU A N 1
ATOM 3482 C CA . LEU A 1 449 ? 12.401 13.986 -32.351 1.00 78.94 449 LEU A CA 1
ATOM 3483 C C . LEU A 1 449 ? 12.072 14.222 -30.860 1.00 78.94 449 LEU A C 1
ATOM 3485 O O . LEU A 1 449 ? 12.777 13.743 -29.978 1.00 78.94 449 LEU A O 1
ATOM 3489 N N . ALA A 1 450 ? 10.965 14.910 -30.555 1.00 80.62 450 ALA A N 1
ATOM 3490 C CA . ALA A 1 450 ? 10.505 15.112 -29.178 1.00 80.62 450 ALA A CA 1
ATOM 3491 C C . ALA A 1 450 ? 9.716 13.921 -28.604 1.00 80.62 450 ALA A C 1
ATOM 3493 O O . ALA A 1 450 ? 9.638 13.792 -27.383 1.00 80.62 450 ALA A O 1
ATOM 3494 N N . ARG A 1 451 ? 9.133 13.058 -29.450 1.00 76.56 451 ARG A N 1
ATOM 3495 C CA . ARG A 1 451 ? 8.514 11.795 -29.010 1.00 76.56 451 ARG A CA 1
ATOM 3496 C C . ARG A 1 451 ? 9.594 10.784 -28.644 1.00 76.56 451 ARG A C 1
ATOM 3498 O O . ARG A 1 451 ? 9.576 10.290 -27.523 1.00 76.56 451 ARG A O 1
ATOM 3505 N N . VAL A 1 452 ? 10.567 10.583 -29.534 1.00 75.69 452 VAL A N 1
ATOM 3506 C CA . VAL A 1 452 ? 11.705 9.667 -29.331 1.00 75.69 452 VAL A CA 1
ATOM 3507 C C . VAL A 1 452 ? 12.526 10.062 -28.096 1.00 75.69 452 VAL A C 1
ATOM 3509 O O . VAL A 1 452 ? 12.779 9.233 -27.228 1.00 75.69 452 VAL A O 1
ATOM 3512 N N . LEU A 1 453 ? 12.826 11.354 -27.918 1.00 78.25 453 LEU A N 1
ATOM 3513 C CA . LEU A 1 453 ? 13.493 11.874 -26.712 1.00 78.25 453 LEU A CA 1
ATOM 3514 C C . LEU A 1 453 ? 12.571 12.021 -25.476 1.00 78.25 453 LEU A C 1
ATOM 3516 O O . LEU A 1 453 ? 12.951 12.673 -24.507 1.00 78.25 453 LEU A O 1
ATOM 3520 N N . SER A 1 454 ? 11.357 11.456 -25.488 1.00 76.19 454 SER A N 1
ATOM 3521 C CA . SER A 1 454 ? 10.399 11.452 -24.363 1.00 76.19 454 SER A CA 1
ATOM 3522 C C . SER A 1 454 ? 9.965 12.828 -23.810 1.00 76.19 454 SER A C 1
ATOM 3524 O O . SER A 1 454 ? 9.347 12.911 -22.748 1.00 76.19 454 SER A O 1
ATOM 3526 N N . TRP A 1 455 ? 10.178 13.921 -24.555 1.00 75.88 455 TRP A N 1
ATOM 3527 C CA . TRP A 1 455 ? 9.631 15.259 -24.251 1.00 75.88 455 TRP A CA 1
ATOM 3528 C C . TRP A 1 455 ? 8.128 15.390 -24.577 1.00 75.88 455 TRP A C 1
ATOM 3530 O O . TRP A 1 455 ? 7.478 16.361 -24.184 1.00 75.88 455 TRP A O 1
ATOM 3540 N N . GLY A 1 456 ? 7.554 14.392 -25.255 1.00 71.19 456 GLY A N 1
ATOM 3541 C CA . GLY A 1 456 ? 6.114 14.144 -25.320 1.00 71.19 456 GLY A CA 1
ATOM 3542 C C . GLY A 1 456 ? 5.357 14.824 -26.466 1.00 71.19 456 GLY A C 1
ATOM 3543 O O . GLY A 1 456 ? 5.907 15.504 -27.333 1.00 71.19 456 GLY A O 1
ATOM 3544 N N . GLY A 1 457 ? 4.033 14.630 -26.471 1.00 64.81 457 GLY A N 1
ATOM 3545 C CA . GLY A 1 457 ? 3.108 15.020 -27.549 1.00 64.81 457 GLY A CA 1
ATOM 3546 C C . GLY A 1 457 ? 2.840 16.525 -27.721 1.00 64.81 457 GLY A C 1
ATOM 3547 O O . GLY A 1 457 ? 1.789 16.892 -28.248 1.00 64.81 457 GLY A O 1
ATOM 3548 N N . GLY A 1 458 ? 3.762 17.382 -27.279 1.00 73.56 458 GLY A N 1
ATOM 3549 C CA . GLY A 1 458 ? 3.695 18.840 -27.373 1.00 73.56 458 GLY A CA 1
ATOM 3550 C C . GLY A 1 458 ? 2.934 19.543 -26.253 1.00 73.56 458 GLY A C 1
ATOM 3551 O O . GLY A 1 458 ? 2.444 18.915 -25.317 1.00 73.56 458 GLY A O 1
ATOM 3552 N N . LEU A 1 459 ? 2.873 20.876 -26.331 1.00 71.56 459 LEU A N 1
ATOM 3553 C CA . LEU A 1 459 ? 2.565 21.777 -25.211 1.00 71.56 459 LEU A CA 1
ATOM 3554 C C . LEU A 1 459 ? 1.293 21.403 -24.425 1.00 71.56 459 LEU A C 1
ATOM 3556 O O . LEU A 1 459 ? 1.313 21.426 -23.200 1.00 71.56 459 LEU A O 1
ATOM 3560 N N . GLY A 1 460 ? 0.223 20.974 -25.104 1.00 66.62 460 GLY A N 1
ATOM 3561 C CA . GLY A 1 460 ? -1.034 20.535 -24.471 1.00 66.62 460 GLY A CA 1
ATOM 3562 C C . GLY A 1 460 ? -0.988 19.173 -23.749 1.00 66.62 460 GLY A C 1
ATOM 3563 O O . GLY A 1 460 ? -2.008 18.746 -23.200 1.00 66.62 460 GLY A O 1
ATOM 3564 N N . SER A 1 461 ? 0.157 18.481 -23.781 1.00 65.69 461 SER A N 1
ATOM 3565 C CA . SER A 1 461 ? 0.513 17.337 -22.927 1.00 65.69 461 SER A CA 1
ATOM 3566 C C . SER A 1 461 ? 1.271 17.821 -21.690 1.00 65.69 461 SER A C 1
ATOM 3568 O O . SER A 1 461 ? 0.841 17.542 -20.574 1.00 65.69 461 SER A O 1
ATOM 3570 N N . ILE A 1 462 ? 2.313 18.646 -21.883 1.00 68.50 462 ILE A N 1
ATOM 3571 C CA . ILE A 1 462 ? 3.070 19.288 -20.793 1.00 68.50 462 ILE A CA 1
ATOM 3572 C C . ILE A 1 462 ? 2.124 20.059 -19.855 1.00 68.50 462 ILE A C 1
ATOM 3574 O O . ILE A 1 462 ? 2.219 19.918 -18.641 1.00 68.50 462 ILE A O 1
ATOM 3578 N N . GLU A 1 463 ? 1.139 20.785 -20.396 1.00 68.44 463 GLU A N 1
ATOM 3579 C CA . GLU A 1 463 ? 0.093 21.499 -19.637 1.00 68.44 463 GLU A CA 1
ATOM 3580 C C . GLU A 1 463 ? -0.784 20.593 -18.740 1.00 68.44 463 GLU A C 1
ATOM 3582 O O . GLU A 1 463 ? -1.482 21.106 -17.873 1.00 68.44 463 GLU A O 1
ATOM 3587 N N . ARG A 1 464 ? -0.743 19.262 -18.904 1.00 65.38 464 ARG A N 1
ATOM 3588 C CA . ARG A 1 464 ? -1.386 18.277 -18.005 1.00 65.38 464 ARG A CA 1
ATOM 3589 C C . ARG A 1 464 ? -0.396 17.596 -17.058 1.00 65.38 464 ARG A C 1
ATOM 3591 O O . ARG A 1 464 ? -0.806 17.013 -16.064 1.00 65.38 464 ARG A O 1
ATOM 3598 N N . GLN A 1 465 ? 0.895 17.645 -17.377 1.00 61.19 465 GLN A N 1
ATOM 3599 C CA . GLN A 1 465 ? 1.987 16.945 -16.692 1.00 61.19 465 GLN A CA 1
ATOM 3600 C C . GLN A 1 465 ? 2.778 17.916 -15.788 1.00 61.19 465 GLN A C 1
ATOM 3602 O O . GLN A 1 465 ? 4.006 17.918 -15.768 1.00 61.19 465 GLN A O 1
ATOM 3607 N N . GLY A 1 466 ? 2.068 18.791 -15.063 1.00 63.81 466 GLY A N 1
ATOM 3608 C CA . GLY A 1 466 ? 2.655 19.807 -14.173 1.00 63.81 466 GLY A CA 1
ATOM 3609 C C . GLY A 1 466 ? 3.205 21.064 -14.868 1.00 63.81 466 GLY A C 1
ATOM 3610 O O . GLY A 1 466 ? 3.779 21.932 -14.212 1.00 63.81 466 GLY A O 1
ATOM 3611 N N . GLY A 1 467 ? 3.006 21.202 -16.181 1.00 78.69 467 GLY A N 1
ATOM 3612 C CA . GLY A 1 467 ? 3.280 22.428 -16.926 1.00 78.69 467 GLY A CA 1
ATOM 3613 C C . GLY A 1 467 ? 4.764 22.759 -17.107 1.00 78.69 467 GLY A C 1
ATOM 3614 O O . GLY A 1 467 ? 5.656 21.912 -17.017 1.00 78.69 467 GLY A O 1
ATOM 3615 N N . LEU A 1 468 ? 5.034 24.031 -17.401 1.00 83.19 468 LEU A N 1
ATOM 3616 C CA . LEU A 1 468 ? 6.379 24.524 -17.712 1.00 83.19 468 LEU A CA 1
ATOM 3617 C C . LEU A 1 468 ? 7.349 24.439 -16.526 1.00 83.19 468 LEU A C 1
ATOM 3619 O O . LEU A 1 468 ? 8.555 24.361 -16.744 1.00 83.19 468 LEU A O 1
ATOM 3623 N N . TYR A 1 469 ? 6.846 24.419 -15.288 1.00 81.25 469 TYR A N 1
ATOM 3624 C CA . TYR A 1 469 ? 7.668 24.213 -14.096 1.00 81.25 469 TYR A CA 1
ATOM 3625 C C . TYR A 1 469 ? 8.299 22.812 -14.103 1.00 81.25 469 TYR A C 1
ATOM 3627 O O . TYR A 1 469 ? 9.521 22.684 -14.017 1.00 81.25 469 TYR A O 1
ATOM 3635 N N . THR A 1 470 ? 7.489 21.769 -14.314 1.00 82.62 470 THR A N 1
ATOM 3636 C CA . THR A 1 470 ? 7.978 20.389 -14.462 1.00 82.62 470 THR A CA 1
ATOM 3637 C C . THR A 1 470 ? 8.879 20.239 -15.689 1.00 82.62 470 THR A C 1
ATOM 3639 O O . THR A 1 470 ? 9.930 19.610 -15.600 1.00 82.62 470 THR A O 1
ATOM 3642 N N . ALA A 1 471 ? 8.538 20.874 -16.817 1.00 85.62 471 ALA A N 1
ATOM 3643 C CA . ALA A 1 471 ? 9.385 20.838 -18.011 1.00 85.62 471 ALA A CA 1
ATOM 3644 C C . ALA A 1 471 ? 10.792 21.417 -17.757 1.00 85.62 471 ALA A C 1
ATOM 3646 O O . ALA A 1 471 ? 11.781 20.795 -18.140 1.00 85.62 471 ALA A O 1
ATOM 3647 N N . LEU A 1 472 ? 10.909 22.562 -17.069 1.00 88.88 472 LEU A N 1
ATOM 3648 C CA . LEU A 1 472 ? 12.211 23.133 -16.699 1.00 88.88 472 LEU A CA 1
ATOM 3649 C C . LEU A 1 472 ? 12.970 22.251 -15.697 1.00 88.88 472 LEU A C 1
ATOM 3651 O O . LEU A 1 472 ? 14.172 22.053 -15.868 1.00 88.88 472 LEU A O 1
ATOM 3655 N N . ASN A 1 473 ? 12.286 21.665 -14.708 1.00 87.00 473 ASN A N 1
ATOM 3656 C CA . ASN A 1 473 ? 12.908 20.717 -13.780 1.00 87.00 473 ASN A CA 1
ATOM 3657 C C . ASN A 1 473 ? 13.510 19.508 -14.515 1.00 87.00 473 ASN A C 1
ATOM 3659 O O . ASN A 1 473 ? 14.641 19.108 -14.237 1.00 87.00 473 ASN A O 1
ATOM 3663 N N . ASN A 1 474 ? 12.780 18.964 -15.491 1.00 87.69 474 ASN A N 1
ATOM 3664 C CA . ASN A 1 474 ? 13.244 17.844 -16.301 1.00 87.69 474 ASN A CA 1
ATOM 3665 C C . ASN A 1 474 ? 14.428 18.260 -17.191 1.00 87.69 474 ASN A C 1
ATOM 3667 O O . ASN A 1 474 ? 15.400 17.520 -17.283 1.00 87.69 474 ASN A O 1
ATOM 3671 N N . ILE A 1 475 ? 14.417 19.465 -17.775 1.00 90.00 475 ILE A N 1
ATOM 3672 C CA . ILE A 1 475 ? 15.547 20.007 -18.556 1.00 90.00 475 ILE A CA 1
ATOM 3673 C C . ILE A 1 475 ? 16.808 20.199 -17.699 1.00 90.00 475 ILE A C 1
ATOM 3675 O O . ILE A 1 475 ? 17.915 19.993 -18.198 1.00 90.00 475 ILE A O 1
ATOM 3679 N N . GLU A 1 476 ? 16.685 20.564 -16.418 1.00 87.25 476 GLU A N 1
ATOM 3680 C CA . GLU A 1 476 ? 17.847 20.676 -15.526 1.00 87.25 476 GLU A CA 1
ATOM 3681 C C . GLU A 1 476 ? 18.518 19.317 -15.285 1.00 87.25 476 GLU A C 1
ATOM 3683 O O . GLU A 1 476 ? 19.745 19.210 -15.408 1.00 87.25 476 GLU A O 1
ATOM 3688 N N . HIS A 1 477 ? 17.716 18.284 -15.014 1.00 86.75 477 HIS A N 1
ATOM 3689 C CA . HIS A 1 477 ? 18.178 16.961 -14.582 1.00 86.75 477 HIS A CA 1
ATOM 3690 C C . HIS A 1 477 ? 18.377 15.945 -15.719 1.00 86.75 477 HIS A C 1
ATOM 3692 O O . HIS A 1 477 ? 19.023 14.923 -15.501 1.00 86.75 477 HIS A O 1
ATOM 3698 N N . ALA A 1 478 ? 17.874 16.216 -16.927 1.00 87.56 478 ALA A N 1
ATOM 3699 C CA . ALA A 1 478 ? 17.977 15.301 -18.060 1.00 87.56 478 ALA A CA 1
ATOM 3700 C C . ALA A 1 478 ? 19.431 14.966 -18.427 1.00 87.56 478 ALA A C 1
ATOM 3702 O O . ALA A 1 478 ? 20.294 15.856 -18.536 1.00 87.56 478 ALA A O 1
ATOM 3703 N N . ALA A 1 479 ? 19.648 13.673 -18.684 1.00 84.88 479 ALA A N 1
ATOM 3704 C CA . ALA A 1 479 ? 20.836 13.146 -19.337 1.00 84.88 479 ALA A CA 1
ATOM 3705 C C . ALA A 1 479 ? 21.025 13.779 -20.726 1.00 84.88 479 ALA A C 1
ATOM 3707 O O . ALA A 1 479 ? 20.079 14.268 -21.347 1.00 84.88 479 ALA A O 1
ATOM 3708 N N . VAL A 1 480 ? 22.265 13.778 -21.210 1.00 86.88 480 VAL A N 1
ATOM 3709 C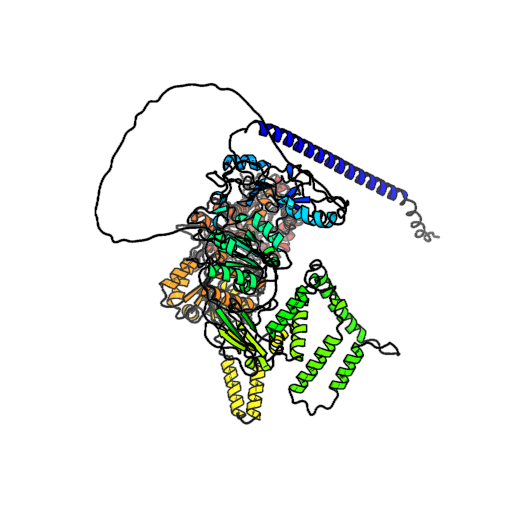 CA . VAL A 1 480 ? 22.608 14.247 -22.555 1.00 86.88 480 VAL A CA 1
ATOM 3710 C C . VAL A 1 480 ? 22.922 13.025 -23.403 1.00 86.88 480 VAL A C 1
ATOM 3712 O O . VAL A 1 480 ? 23.827 12.267 -23.065 1.00 86.88 480 VAL A O 1
ATOM 3715 N N . THR A 1 481 ? 22.175 12.859 -24.490 1.00 84.69 481 THR A N 1
ATOM 3716 C CA . THR A 1 481 ? 22.423 11.827 -25.505 1.00 84.69 481 THR A CA 1
ATOM 3717 C C . THR A 1 481 ? 23.006 12.500 -26.744 1.00 84.69 481 THR A C 1
ATOM 3719 O O . THR A 1 481 ? 22.731 13.676 -26.993 1.00 84.69 481 THR A O 1
ATOM 3722 N N . ILE A 1 482 ? 23.835 11.777 -27.494 1.00 86.56 482 ILE A N 1
ATOM 3723 C CA . ILE A 1 482 ? 24.327 12.224 -28.803 1.00 86.56 482 ILE A CA 1
ATOM 3724 C C . ILE A 1 482 ? 23.167 12.156 -29.812 1.00 86.56 482 ILE A C 1
ATOM 3726 O O . ILE A 1 482 ? 22.215 11.402 -29.616 1.00 86.56 482 ILE A O 1
ATOM 3730 N N . LEU A 1 483 ? 23.234 12.979 -30.856 1.00 87.50 483 LEU A N 1
ATOM 3731 C CA . LEU A 1 483 ? 22.343 12.932 -32.011 1.00 87.50 483 LEU A CA 1
ATOM 3732 C C . LEU A 1 483 ? 23.211 12.955 -33.269 1.00 87.50 483 LEU A C 1
ATOM 3734 O O . LEU A 1 483 ? 23.890 13.956 -33.510 1.00 87.50 483 LEU A O 1
ATOM 3738 N N . ASP A 1 484 ? 23.191 11.879 -34.048 1.00 87.81 484 ASP A N 1
ATOM 3739 C CA . ASP A 1 484 ? 23.868 11.844 -35.343 1.00 87.81 484 ASP A CA 1
ATOM 3740 C C . ASP A 1 484 ? 23.142 12.761 -36.345 1.00 87.81 484 ASP A C 1
ATOM 3742 O O . ASP A 1 484 ? 21.909 12.875 -36.352 1.00 87.81 484 ASP A O 1
ATOM 3746 N N . ARG A 1 485 ? 23.925 13.480 -37.159 1.00 88.25 485 ARG A N 1
ATOM 3747 C CA . ARG A 1 485 ? 23.455 14.482 -38.128 1.00 88.25 485 ARG A CA 1
ATOM 3748 C C . ARG A 1 485 ? 24.072 14.197 -39.491 1.00 88.25 485 ARG A C 1
ATOM 3750 O O . ARG A 1 485 ? 25.293 14.158 -39.603 1.00 88.25 485 ARG A O 1
ATOM 3757 N N . TRP A 1 486 ? 23.237 14.080 -40.516 1.00 87.88 486 TRP A N 1
ATOM 3758 C CA . TRP A 1 486 ? 23.631 13.527 -41.816 1.00 87.88 486 TRP A CA 1
ATOM 3759 C C . TRP A 1 486 ? 23.506 14.563 -42.934 1.00 87.88 486 TRP A C 1
ATOM 3761 O O . TRP A 1 486 ? 22.463 15.211 -43.065 1.00 87.88 486 TRP A O 1
ATOM 3771 N N . LYS A 1 487 ? 24.540 14.734 -43.763 1.00 89.12 487 LYS A N 1
ATOM 3772 C CA . LYS A 1 487 ? 24.542 15.655 -44.909 1.00 89.12 487 LYS A CA 1
ATOM 3773 C C . LYS A 1 487 ? 23.998 14.941 -46.145 1.00 89.12 487 LYS A C 1
ATOM 3775 O O . LYS A 1 487 ? 24.683 14.126 -46.757 1.00 89.12 487 LYS A O 1
ATOM 3780 N N . ILE A 1 488 ? 22.801 15.329 -46.573 1.00 86.56 488 ILE A N 1
ATOM 3781 C CA . ILE A 1 488 ? 22.139 14.776 -47.757 1.00 86.56 488 ILE A CA 1
ATOM 3782 C C . ILE A 1 488 ? 22.247 15.752 -48.935 1.00 86.56 488 ILE A C 1
ATOM 3784 O O . ILE A 1 488 ? 21.795 16.900 -48.852 1.00 86.56 488 ILE A O 1
ATOM 3788 N N . THR A 1 489 ? 22.819 15.288 -50.045 1.00 87.12 489 THR A N 1
ATOM 3789 C CA . THR A 1 489 ? 22.855 15.983 -51.340 1.00 87.12 489 THR A CA 1
ATOM 3790 C C . THR A 1 489 ? 21.810 15.353 -52.271 1.00 87.12 489 THR A C 1
ATOM 3792 O O . THR A 1 489 ? 21.676 14.132 -52.330 1.00 87.12 489 THR A O 1
ATOM 3795 N N . ILE A 1 490 ? 21.052 16.182 -52.999 1.00 85.88 490 ILE A N 1
ATOM 3796 C CA . ILE A 1 490 ? 20.038 15.729 -53.965 1.00 85.88 490 ILE A CA 1
ATOM 3797 C C . ILE A 1 490 ? 20.320 16.408 -55.307 1.00 85.88 490 ILE A C 1
ATOM 3799 O O . ILE A 1 490 ? 20.216 17.636 -55.419 1.00 85.88 490 ILE A O 1
ATOM 3803 N N . GLU A 1 491 ? 20.660 15.616 -56.323 1.00 82.38 491 GLU A N 1
ATOM 3804 C CA . GLU A 1 491 ? 20.894 16.089 -57.690 1.00 82.38 491 GLU A CA 1
ATOM 3805 C C . GLU A 1 491 ? 19.724 15.703 -58.605 1.00 82.38 491 GLU A C 1
ATOM 3807 O O . GLU A 1 491 ? 19.210 14.587 -58.546 1.00 82.38 491 GLU A O 1
ATOM 3812 N N . SER A 1 492 ? 19.302 16.623 -59.476 1.00 77.88 492 SER A N 1
ATOM 3813 C CA . SER A 1 492 ? 18.279 16.361 -60.493 1.00 77.88 492 SER A CA 1
ATOM 3814 C C . SER A 1 492 ? 18.948 16.022 -61.822 1.00 77.88 492 SER A C 1
ATOM 3816 O O . SER A 1 492 ? 19.622 16.868 -62.408 1.00 77.88 492 SER A O 1
ATOM 3818 N N . MET A 1 493 ? 18.714 14.819 -62.349 1.00 69.88 493 MET A N 1
ATOM 3819 C CA . MET A 1 493 ? 19.241 14.402 -63.659 1.00 69.88 493 MET A CA 1
ATOM 3820 C C . MET A 1 493 ? 18.706 15.266 -64.815 1.00 69.88 493 MET A C 1
ATOM 3822 O O . MET A 1 493 ? 19.371 15.433 -65.836 1.00 69.88 493 MET A O 1
ATOM 3826 N N . GLN A 1 494 ? 17.521 15.864 -64.647 1.00 63.41 494 GLN A N 1
ATOM 3827 C CA . GLN A 1 494 ? 16.869 16.692 -65.667 1.00 63.41 494 GLN A CA 1
ATOM 3828 C C . GLN A 1 494 ? 17.205 18.193 -65.579 1.00 63.41 494 GLN A C 1
ATOM 3830 O O . GLN A 1 494 ? 16.934 18.928 -66.530 1.00 63.41 494 GLN A O 1
ATOM 3835 N N . SER A 1 495 ? 17.787 18.688 -64.476 1.00 56.75 495 SER A N 1
ATOM 3836 C CA . SER A 1 495 ? 18.046 20.126 -64.303 1.00 56.75 495 SER A CA 1
ATOM 3837 C C . SER A 1 495 ? 19.404 20.427 -63.665 1.00 56.75 495 SER A C 1
ATOM 3839 O O . SER A 1 495 ? 19.766 19.894 -62.625 1.00 56.75 495 SER A O 1
ATOM 3841 N N . LYS A 1 496 ? 20.165 21.355 -64.266 1.00 50.62 496 LYS A N 1
ATOM 3842 C CA . LYS A 1 496 ? 21.527 21.736 -63.828 1.00 50.62 496 LYS A CA 1
ATOM 3843 C C . LYS A 1 496 ? 21.579 22.584 -62.540 1.00 50.62 496 LYS A C 1
ATOM 3845 O O . LYS A 1 496 ? 22.518 23.355 -62.356 1.00 50.62 496 LYS A O 1
ATOM 3850 N N . LEU A 1 497 ? 20.576 22.473 -61.670 1.00 54.72 497 LEU A N 1
ATOM 3851 C CA . LEU A 1 497 ? 20.584 23.048 -60.327 1.00 54.72 497 LEU A CA 1
ATOM 3852 C C . LEU A 1 497 ? 20.658 21.906 -59.309 1.00 54.72 497 LEU A C 1
ATOM 3854 O O . LEU A 1 497 ? 19.635 21.351 -58.912 1.00 54.72 497 LEU A O 1
ATOM 3858 N N . SER A 1 498 ? 21.871 21.593 -58.854 1.00 57.88 498 SER A N 1
ATOM 3859 C CA . SER A 1 498 ? 22.049 20.877 -57.593 1.00 57.88 498 SER A CA 1
ATOM 3860 C C . SER A 1 498 ? 21.452 21.718 -56.461 1.00 57.88 498 SER A C 1
ATOM 3862 O O . SER A 1 498 ? 21.698 22.927 -56.375 1.00 57.88 498 SER A O 1
ATOM 3864 N N . GLN A 1 499 ? 20.641 21.109 -55.593 1.00 65.44 499 GLN A N 1
ATOM 3865 C CA . GLN A 1 499 ? 20.244 21.800 -54.367 1.00 65.44 499 GLN A CA 1
ATOM 3866 C C . GLN A 1 499 ? 21.441 21.850 -53.406 1.00 65.44 499 GLN A C 1
ATOM 3868 O O . GLN A 1 499 ? 22.243 20.914 -53.388 1.00 65.44 499 GLN A O 1
ATOM 3873 N N . PRO A 1 500 ? 21.585 22.915 -52.593 1.00 71.31 500 PRO A N 1
ATOM 3874 C CA . PRO A 1 500 ? 22.583 22.915 -51.533 1.00 71.31 500 PRO A CA 1
ATOM 3875 C C . PRO A 1 500 ? 22.315 21.736 -50.579 1.00 71.31 500 PRO A C 1
ATOM 3877 O O . PRO A 1 500 ? 21.145 21.442 -50.302 1.00 71.31 500 PRO A O 1
ATOM 3880 N N . PRO A 1 501 ? 23.366 21.061 -50.082 1.00 77.81 501 PRO A N 1
ATOM 3881 C CA . PRO A 1 501 ? 23.205 19.908 -49.207 1.00 77.81 501 PRO A CA 1
ATOM 3882 C C . PRO A 1 501 ? 22.501 20.298 -47.903 1.00 77.81 501 PRO A C 1
ATOM 3884 O O . PRO A 1 501 ? 22.705 21.393 -47.373 1.00 77.81 501 PRO A O 1
ATOM 3887 N N . LYS A 1 502 ? 21.668 19.392 -47.392 1.00 81.00 502 LYS A N 1
ATOM 3888 C CA . LYS A 1 502 ? 20.807 19.599 -46.219 1.00 81.00 502 LYS A CA 1
ATOM 3889 C C . LYS A 1 502 ? 21.287 18.726 -45.067 1.00 81.00 502 LYS A C 1
ATOM 3891 O O . LYS A 1 502 ? 21.639 17.574 -45.294 1.00 81.00 502 LYS A O 1
ATOM 3896 N N . LEU A 1 503 ? 21.262 19.251 -43.843 1.00 84.50 503 LEU A N 1
ATOM 3897 C CA . LEU A 1 503 ? 21.546 18.467 -42.639 1.00 84.50 503 LEU A CA 1
ATOM 3898 C C . LEU A 1 503 ? 20.246 17.861 -42.092 1.00 84.50 503 LEU A C 1
ATOM 3900 O O . LEU A 1 503 ? 19.356 18.575 -41.623 1.00 84.50 503 LEU A O 1
ATOM 3904 N N . MET A 1 504 ? 20.133 16.538 -42.182 1.00 86.19 504 MET A N 1
ATOM 3905 C CA . MET A 1 504 ? 19.022 15.754 -41.652 1.00 86.19 504 MET A CA 1
ATOM 3906 C C . MET A 1 504 ? 19.304 15.339 -40.202 1.00 86.19 504 MET A C 1
ATOM 3908 O O . MET A 1 504 ? 20.427 14.979 -39.858 1.00 86.19 504 MET A O 1
ATOM 3912 N N . ASN A 1 505 ? 18.265 15.382 -39.362 1.00 84.75 505 ASN A N 1
ATOM 3913 C CA . ASN A 1 505 ? 18.346 15.079 -37.923 1.00 84.75 505 ASN A CA 1
ATOM 3914 C C . ASN A 1 505 ? 17.378 13.961 -37.498 1.00 84.75 505 ASN A C 1
ATOM 3916 O O . ASN A 1 505 ? 17.585 13.306 -36.484 1.00 84.75 505 ASN A O 1
ATOM 3920 N N . ASN A 1 506 ? 16.286 13.785 -38.245 1.00 83.25 506 ASN A N 1
ATOM 3921 C CA . ASN A 1 506 ? 15.171 12.898 -37.925 1.00 83.25 506 ASN A CA 1
ATOM 3922 C C . ASN A 1 506 ? 14.818 12.001 -39.123 1.00 83.25 506 ASN A C 1
ATOM 3924 O O . ASN A 1 506 ? 15.080 10.806 -39.078 1.00 83.25 506 ASN A O 1
ATOM 3928 N N . TYR A 1 507 ? 14.266 12.567 -40.197 1.00 80.94 507 TYR A N 1
ATOM 3929 C CA . TYR A 1 507 ? 13.995 11.862 -41.450 1.00 80.94 507 TYR A CA 1
ATOM 3930 C C . TYR A 1 507 ? 13.851 12.848 -42.616 1.00 80.94 507 TYR A C 1
ATOM 3932 O O . TYR A 1 507 ? 13.663 14.052 -42.411 1.00 80.94 507 TYR A O 1
ATOM 3940 N N . LEU A 1 508 ? 13.924 12.332 -43.842 1.00 80.62 508 LEU A N 1
ATOM 3941 C CA . LEU A 1 508 ? 13.728 13.080 -45.078 1.00 80.62 508 LEU A CA 1
ATOM 3942 C C . LEU A 1 508 ? 12.989 12.217 -46.108 1.00 80.62 508 LEU A C 1
ATOM 3944 O O . LEU A 1 508 ? 13.550 11.262 -46.641 1.00 80.62 508 LEU A O 1
ATOM 3948 N N . GLY A 1 509 ? 11.739 12.581 -46.400 1.00 79.06 509 GLY A N 1
ATOM 3949 C CA . GLY A 1 509 ? 10.973 12.032 -47.520 1.00 79.06 509 GLY A CA 1
ATOM 3950 C C . GLY A 1 509 ? 11.307 12.737 -48.839 1.00 79.06 509 GLY A C 1
ATOM 3951 O O . GLY A 1 509 ? 11.513 13.955 -48.877 1.00 79.06 509 GLY A O 1
ATOM 3952 N N . ILE A 1 510 ? 11.347 11.975 -49.931 1.00 81.94 510 ILE A N 1
ATOM 3953 C CA . ILE A 1 510 ? 11.599 12.431 -51.304 1.00 81.94 510 ILE A CA 1
ATOM 3954 C C . ILE A 1 510 ? 10.629 11.683 -52.241 1.00 81.94 510 ILE A C 1
ATOM 3956 O O . ILE A 1 510 ? 10.390 10.492 -52.066 1.00 81.94 510 ILE A O 1
ATOM 3960 N N . GLY A 1 511 ? 10.055 12.365 -53.238 1.00 79.44 511 GLY A N 1
ATOM 3961 C CA . GLY A 1 511 ? 9.069 11.777 -54.160 1.00 79.44 511 GLY A CA 1
ATOM 3962 C C . GLY A 1 511 ? 7.624 11.927 -53.672 1.00 79.44 511 GLY A C 1
ATOM 3963 O O . GLY A 1 511 ? 7.240 13.002 -53.200 1.00 79.44 511 GLY A O 1
ATOM 3964 N N . CYS A 1 512 ? 6.816 10.870 -53.808 1.00 71.19 512 CYS A N 1
ATOM 3965 C CA . CYS A 1 512 ? 5.365 10.924 -53.589 1.00 71.19 512 CYS A CA 1
ATOM 3966 C C . CYS A 1 512 ? 4.929 11.425 -52.192 1.00 71.19 512 CYS A C 1
ATOM 3968 O O . CYS A 1 512 ? 4.016 12.250 -52.116 1.00 71.19 512 CYS A O 1
ATOM 3970 N N . ASP A 1 513 ? 5.597 11.008 -51.109 1.00 69.00 513 ASP A N 1
ATOM 3971 C CA . ASP A 1 513 ? 5.331 11.483 -49.737 1.00 69.00 513 ASP A CA 1
ATOM 3972 C C . ASP A 1 513 ? 5.539 13.002 -49.603 1.00 69.00 513 ASP A C 1
ATOM 3974 O O . ASP A 1 513 ? 4.627 13.745 -49.227 1.00 69.00 513 ASP A O 1
ATOM 3978 N N . ALA A 1 514 ? 6.713 13.487 -50.018 1.00 71.88 514 ALA A N 1
ATOM 3979 C CA . ALA A 1 514 ? 7.069 14.902 -49.950 1.00 71.88 514 ALA A CA 1
ATOM 3980 C C . ALA A 1 514 ? 6.082 15.793 -50.726 1.00 71.88 514 ALA A C 1
ATOM 3982 O O . ALA A 1 514 ? 5.828 16.933 -50.327 1.00 71.88 514 ALA A O 1
ATOM 3983 N N . LYS A 1 515 ? 5.484 15.275 -51.810 1.00 72.00 515 LYS A N 1
ATOM 3984 C CA . LYS A 1 515 ? 4.429 15.970 -52.559 1.00 72.00 515 LYS A CA 1
ATOM 3985 C C . LYS A 1 515 ? 3.123 16.072 -51.768 1.00 72.00 515 LYS A C 1
ATOM 3987 O O . LYS A 1 515 ? 2.553 17.159 -51.711 1.00 72.00 515 LYS A O 1
ATOM 3992 N N . VAL A 1 516 ? 2.678 14.989 -51.126 1.00 64.06 516 VAL A N 1
ATOM 3993 C CA . VAL A 1 516 ? 1.468 14.988 -50.279 1.00 64.06 516 VAL A CA 1
ATOM 3994 C C . VAL A 1 516 ? 1.664 15.910 -49.068 1.00 64.06 516 VAL A C 1
ATOM 3996 O O . VAL A 1 516 ? 0.793 16.727 -48.763 1.00 64.06 516 VAL A O 1
ATOM 3999 N N . ALA A 1 517 ? 2.837 15.869 -48.428 1.00 64.25 517 ALA A N 1
ATOM 4000 C CA . ALA A 1 517 ? 3.194 16.778 -47.340 1.00 64.25 517 ALA A CA 1
ATOM 4001 C C . ALA A 1 517 ? 3.183 18.261 -47.773 1.00 64.25 517 ALA A C 1
ATOM 4003 O O . ALA A 1 517 ? 2.668 19.113 -47.040 1.00 64.25 517 ALA A O 1
ATOM 4004 N N . LEU A 1 518 ? 3.699 18.573 -48.969 1.00 67.94 518 LEU A N 1
ATOM 4005 C CA . LEU A 1 518 ? 3.685 19.921 -49.547 1.00 67.94 518 LEU A CA 1
ATOM 4006 C C . LEU A 1 518 ? 2.264 20.401 -49.878 1.00 67.94 518 LEU A C 1
ATOM 4008 O O . LEU A 1 518 ? 1.908 21.525 -49.531 1.00 67.94 518 LEU A O 1
ATOM 4012 N N . ASP A 1 519 ? 1.431 19.566 -50.497 1.00 65.06 519 ASP A N 1
ATOM 4013 C CA . ASP A 1 519 ? 0.057 19.948 -50.846 1.00 65.06 519 ASP A CA 1
ATOM 4014 C C . ASP A 1 519 ? -0.792 20.214 -49.592 1.00 65.06 519 ASP A C 1
ATOM 4016 O O . ASP A 1 519 ? -1.572 21.165 -49.551 1.00 65.06 519 ASP A O 1
ATOM 4020 N N . ILE A 1 520 ? -0.571 19.454 -48.515 1.00 59.03 520 ILE A N 1
ATOM 4021 C CA . ILE A 1 520 ? -1.213 19.683 -47.212 1.00 59.03 520 ILE A CA 1
ATOM 4022 C C . ILE A 1 520 ? -0.671 20.944 -46.522 1.00 59.03 520 ILE A C 1
ATOM 4024 O O . ILE A 1 520 ? -1.419 21.615 -45.807 1.00 59.03 520 ILE A O 1
ATOM 4028 N N . HIS A 1 521 ? 0.597 21.312 -46.733 1.00 61.78 521 HIS A N 1
ATOM 4029 C CA . HIS A 1 521 ? 1.111 22.611 -46.294 1.00 61.78 521 HIS A CA 1
ATOM 4030 C C . HIS A 1 521 ? 0.428 23.762 -47.046 1.00 61.78 521 HIS A C 1
ATOM 4032 O O . HIS A 1 521 ? -0.041 24.695 -46.394 1.00 61.78 521 HIS A O 1
ATOM 4038 N N . ASN A 1 522 ? 0.301 23.665 -48.372 1.00 68.19 522 ASN A N 1
ATOM 4039 C CA . ASN A 1 522 ? -0.372 24.673 -49.195 1.00 68.19 522 ASN A CA 1
ATOM 4040 C C . ASN A 1 522 ? -1.842 24.842 -48.770 1.00 68.19 522 ASN A C 1
ATOM 4042 O O . ASN A 1 522 ? -2.262 25.951 -48.451 1.00 68.19 522 ASN A O 1
ATOM 4046 N N . LEU A 1 523 ? -2.589 23.741 -48.611 1.00 61.06 523 LEU A N 1
ATOM 4047 C CA . LEU A 1 523 ? -3.977 23.759 -48.124 1.00 61.06 523 LEU A CA 1
ATOM 4048 C C . LEU A 1 523 ? -4.135 24.424 -46.740 1.00 61.06 523 LEU A C 1
ATOM 4050 O O . LEU A 1 523 ? -5.169 25.041 -46.473 1.00 61.06 523 LEU A O 1
ATOM 4054 N N . ARG A 1 524 ? -3.125 24.326 -45.861 1.00 56.69 524 ARG A N 1
ATOM 4055 C CA . ARG A 1 524 ? -3.100 24.988 -44.540 1.00 56.69 524 ARG A CA 1
ATOM 4056 C C . ARG A 1 524 ? -2.805 26.487 -44.608 1.00 56.69 524 ARG A C 1
ATOM 4058 O O . ARG A 1 524 ? -3.333 27.221 -43.776 1.00 56.69 524 ARG A O 1
ATOM 4065 N N . GLU A 1 525 ? -1.983 26.935 -45.555 1.00 57.09 525 GLU A N 1
ATOM 4066 C CA . GLU A 1 525 ? -1.742 28.367 -45.800 1.00 57.09 525 GLU A CA 1
ATOM 4067 C C . GLU A 1 525 ? -2.936 29.017 -46.527 1.00 57.09 525 GLU A C 1
ATOM 4069 O O . GLU A 1 525 ? -3.268 30.168 -46.252 1.00 57.09 525 GLU A O 1
ATOM 4074 N N . GLU A 1 526 ? -3.621 28.277 -47.406 1.00 64.94 526 GLU A N 1
ATOM 4075 C CA . GLU A 1 526 ? -4.800 28.743 -48.155 1.00 64.94 526 GLU A CA 1
ATOM 4076 C C . GLU A 1 526 ? -6.093 28.804 -47.322 1.00 64.94 526 GLU A C 1
ATOM 4078 O O . GLU A 1 526 ? -6.948 29.645 -47.592 1.00 64.94 526 GLU A O 1
ATOM 4083 N N . ASN A 1 527 ? -6.270 27.912 -46.336 1.00 56.00 527 ASN A N 1
ATOM 4084 C CA . ASN A 1 527 ? -7.503 27.788 -45.536 1.00 56.00 527 ASN A CA 1
ATOM 4085 C C . ASN A 1 527 ? -7.211 27.750 -44.014 1.00 56.00 527 ASN A C 1
ATOM 4087 O O . ASN A 1 527 ? -7.589 26.780 -43.341 1.00 56.00 527 ASN A O 1
ATOM 4091 N N . PRO A 1 528 ? -6.503 28.739 -43.435 1.00 51.00 528 PRO A N 1
ATOM 4092 C CA . PRO A 1 528 ? -5.960 28.628 -42.082 1.00 51.00 528 PRO A CA 1
ATOM 4093 C C . PRO A 1 528 ? -7.039 28.397 -41.013 1.00 51.00 528 PRO A C 1
ATOM 4095 O O . PRO A 1 528 ? -6.872 27.540 -40.147 1.00 51.00 528 PRO A O 1
ATOM 4098 N N . GLU A 1 529 ? -8.178 29.091 -41.075 1.00 47.09 529 GLU A N 1
ATOM 4099 C CA . GLU A 1 529 ? -9.277 28.964 -40.105 1.00 47.09 529 GLU A CA 1
ATOM 4100 C C . GLU A 1 529 ? -9.830 27.537 -39.936 1.00 47.09 529 GLU A C 1
ATOM 4102 O O . GLU A 1 529 ? -10.273 27.193 -38.835 1.00 47.09 529 GLU A O 1
ATOM 4107 N N . LYS A 1 530 ? -9.734 26.674 -40.960 1.00 48.66 530 LYS A N 1
ATOM 4108 C CA . LYS A 1 530 ? -10.187 25.270 -40.889 1.00 48.66 530 LYS A CA 1
ATOM 4109 C C . LYS A 1 530 ? -9.330 24.399 -39.959 1.00 48.66 530 LYS A C 1
ATOM 4111 O O . LYS A 1 530 ? -9.780 23.347 -39.513 1.00 48.66 530 LYS A O 1
ATOM 4116 N N . PHE A 1 531 ? -8.119 24.839 -39.607 1.00 46.38 531 PHE A N 1
ATOM 4117 C CA . PHE A 1 531 ? -7.164 24.057 -38.812 1.00 46.38 531 PHE A CA 1
ATOM 4118 C C . PHE A 1 531 ? -7.033 24.494 -37.336 1.00 46.38 531 PHE A C 1
ATOM 4120 O O . PHE A 1 531 ? -6.235 23.895 -36.613 1.00 46.38 531 PHE A O 1
ATOM 4127 N N . TYR A 1 532 ? -7.796 25.493 -36.855 1.00 48.12 532 TYR A N 1
ATOM 4128 C CA . TYR A 1 532 ? -7.520 26.151 -35.556 1.00 48.12 532 TYR A CA 1
ATOM 4129 C C . TYR A 1 532 ? -8.689 26.292 -34.554 1.00 48.12 532 TYR A C 1
ATOM 4131 O O . TYR A 1 532 ? -8.521 26.953 -33.527 1.00 48.12 532 TYR A O 1
ATOM 4139 N N . ASN A 1 533 ? -9.858 25.681 -34.778 1.00 37.78 533 ASN A N 1
ATOM 4140 C CA . ASN A 1 533 ? -11.010 25.829 -33.868 1.00 37.78 533 ASN A CA 1
ATOM 4141 C C . ASN A 1 533 ? -11.038 24.753 -32.752 1.00 37.78 533 ASN A C 1
ATOM 4143 O O . ASN A 1 533 ? -10.846 23.573 -33.032 1.00 37.78 533 ASN A O 1
ATOM 4147 N N . GLN A 1 534 ? -11.244 25.146 -31.481 1.00 39.09 534 GLN A N 1
ATOM 4148 C CA . GLN A 1 534 ? -10.848 24.320 -30.311 1.00 39.09 534 GLN A CA 1
ATOM 4149 C C . GLN A 1 534 ? -11.826 24.366 -29.102 1.00 39.09 534 GLN A C 1
ATOM 4151 O O . GLN A 1 534 ? -11.407 24.218 -27.959 1.00 39.09 534 GLN A O 1
ATOM 4156 N N . VAL A 1 535 ? -13.127 24.626 -29.310 1.00 33.81 535 VAL A N 1
ATOM 4157 C CA . VAL A 1 535 ? -14.048 25.076 -28.228 1.00 33.81 535 VAL A CA 1
ATOM 4158 C C . VAL A 1 535 ? -15.029 24.003 -27.688 1.00 33.81 535 VAL A C 1
ATOM 4160 O O . VAL A 1 535 ? -15.737 24.276 -26.722 1.00 33.81 535 VAL A O 1
ATOM 4163 N N . LEU A 1 536 ? -15.098 22.783 -28.249 1.00 32.94 536 LEU A N 1
ATOM 4164 C CA . LEU A 1 536 ? -16.263 21.884 -28.046 1.00 32.94 536 LEU A CA 1
ATOM 4165 C C . LEU A 1 536 ? -15.992 20.404 -27.668 1.00 32.94 536 LEU A C 1
ATOM 4167 O O . LEU A 1 536 ? -16.875 19.559 -27.814 1.00 32.94 536 LEU A O 1
ATOM 4171 N N . ASP A 1 537 ? -14.822 20.075 -27.111 1.00 33.03 537 ASP A N 1
ATOM 4172 C CA . ASP A 1 537 ? -14.414 18.671 -26.883 1.00 33.03 537 ASP A CA 1
ATOM 4173 C C . ASP A 1 537 ? -15.209 17.889 -25.808 1.00 33.03 537 ASP A C 1
ATOM 4175 O O . ASP A 1 537 ? -15.315 16.667 -25.900 1.00 33.03 537 ASP A O 1
ATOM 4179 N N . ILE A 1 538 ? -15.797 18.543 -24.795 1.00 33.78 538 ILE A N 1
ATOM 4180 C CA . ILE A 1 538 ? -16.394 17.832 -23.637 1.00 33.78 538 ILE A CA 1
ATOM 4181 C C . ILE A 1 538 ? -17.824 17.309 -23.896 1.00 33.78 538 ILE A C 1
ATOM 4183 O O . ILE A 1 538 ? -18.224 16.302 -23.311 1.00 33.78 538 ILE A O 1
ATOM 4187 N N . PHE A 1 539 ? -18.613 17.947 -24.769 1.00 27.58 539 PHE A N 1
ATOM 4188 C CA . PHE A 1 539 ? -20.039 17.603 -24.933 1.00 27.58 539 PHE A CA 1
ATOM 4189 C C . PHE A 1 539 ? -20.312 16.495 -25.968 1.00 27.58 539 PHE A C 1
ATOM 4191 O O . PHE A 1 539 ? -21.268 15.733 -25.819 1.00 27.58 539 PHE A O 1
ATOM 4198 N N . MET A 1 540 ? -19.483 16.382 -27.011 1.00 30.62 540 MET A N 1
ATOM 4199 C CA . MET A 1 540 ? -19.768 15.530 -28.177 1.00 30.62 540 MET A CA 1
ATOM 4200 C C . MET A 1 540 ? -19.533 14.032 -27.941 1.00 30.62 540 MET A C 1
ATOM 4202 O O . MET A 1 540 ? -20.350 13.208 -28.360 1.00 30.62 540 MET A O 1
ATOM 4206 N N . VAL A 1 541 ? -18.454 13.658 -27.244 1.00 33.44 541 VAL A N 1
ATOM 4207 C CA . VAL A 1 541 ? -18.062 12.243 -27.059 1.00 33.44 541 VAL A CA 1
ATOM 4208 C C . VAL A 1 541 ? -19.129 11.458 -26.280 1.00 33.44 541 VAL A C 1
ATOM 4210 O O . VAL A 1 541 ? -19.468 10.330 -26.644 1.00 33.44 541 VAL A O 1
ATOM 4213 N N . SER A 1 542 ? -19.742 12.085 -25.272 1.00 31.12 542 SER A N 1
ATOM 4214 C CA . SER A 1 542 ? -20.856 11.509 -24.504 1.00 31.12 542 SER A CA 1
ATOM 4215 C C . SER A 1 542 ? -22.174 11.425 -25.286 1.00 31.12 542 SER A C 1
ATOM 4217 O O . SER A 1 542 ? -23.035 10.620 -24.934 1.00 31.12 542 SER A O 1
ATOM 4219 N N . PHE A 1 543 ? -22.356 12.232 -26.337 1.00 28.52 543 PHE A N 1
ATOM 4220 C CA . PHE A 1 543 ? -23.585 12.250 -27.137 1.00 28.52 543 PHE A CA 1
ATOM 4221 C C . PHE A 1 543 ? -23.564 11.198 -28.257 1.00 28.52 543 PHE A C 1
ATOM 4223 O O . PHE A 1 543 ? -24.560 10.507 -28.479 1.00 28.52 543 PHE A O 1
ATOM 4230 N N . LEU A 1 544 ? -22.418 11.020 -28.923 1.00 31.23 544 LEU A N 1
ATOM 4231 C CA . LEU A 1 544 ? -22.248 10.021 -29.985 1.00 31.23 544 LEU A CA 1
ATOM 4232 C C . LEU A 1 544 ? -22.294 8.582 -29.444 1.00 31.23 544 LEU A C 1
ATOM 4234 O O . LEU A 1 544 ? -23.084 7.774 -29.937 1.00 31.23 544 LEU A O 1
ATOM 4238 N N . ASN A 1 545 ? -21.543 8.278 -28.376 1.00 30.69 545 ASN A N 1
ATOM 4239 C CA . ASN A 1 545 ? -21.507 6.927 -27.792 1.00 30.69 545 ASN A CA 1
ATOM 4240 C C . ASN A 1 545 ? -22.872 6.442 -27.270 1.00 30.69 545 ASN A C 1
ATOM 4242 O O . ASN A 1 545 ? -23.121 5.238 -27.230 1.00 30.69 545 ASN A O 1
ATOM 4246 N N . ARG A 1 546 ? -23.774 7.354 -26.878 1.00 28.14 546 ARG A N 1
ATOM 4247 C CA . ARG A 1 546 ? -25.088 6.983 -26.328 1.00 28.14 546 ARG A CA 1
ATOM 4248 C C . ARG A 1 546 ? -26.166 6.775 -27.390 1.00 28.14 546 ARG A C 1
ATOM 4250 O O . ARG A 1 546 ? -27.033 5.930 -27.195 1.00 28.14 546 ARG A O 1
ATOM 4257 N N . ASN A 1 547 ? -26.114 7.504 -28.505 1.00 28.92 547 ASN A N 1
ATOM 4258 C CA . ASN A 1 547 ? -27.192 7.496 -29.498 1.00 28.92 547 ASN A CA 1
ATOM 4259 C C . ASN A 1 547 ? -27.013 6.450 -30.611 1.00 28.92 547 ASN A C 1
ATOM 4261 O O . ASN A 1 547 ? -28.007 5.864 -31.037 1.00 28.92 547 ASN A O 1
ATOM 4265 N N . VAL A 1 548 ? -25.782 6.142 -31.044 1.00 31.95 548 VAL A N 1
ATOM 4266 C CA . VAL A 1 548 ? -25.552 5.154 -32.125 1.00 31.95 548 VAL A CA 1
ATOM 4267 C C . VAL A 1 548 ? -26.017 3.748 -31.716 1.00 31.95 548 VAL A C 1
ATOM 4269 O O . VAL A 1 548 ? -26.706 3.074 -32.479 1.00 31.95 548 VAL A O 1
ATOM 4272 N N . SER A 1 549 ? -25.726 3.333 -30.477 1.00 30.22 549 SER A N 1
ATOM 4273 C CA . SER A 1 549 ? -26.134 2.019 -29.951 1.00 30.22 549 SER A CA 1
ATOM 4274 C C . SER A 1 549 ? -27.659 1.886 -29.777 1.00 30.22 549 SER A C 1
ATOM 4276 O O . SER A 1 549 ? -28.223 0.808 -29.976 1.00 30.22 549 SER A O 1
ATOM 4278 N N . VAL A 1 550 ? -28.355 2.991 -29.477 1.00 30.97 550 VAL A N 1
ATOM 4279 C CA . VAL A 1 550 ? -29.825 3.027 -29.382 1.00 30.97 550 VAL A CA 1
ATOM 4280 C C . VAL A 1 550 ? -30.468 3.007 -30.770 1.00 30.97 550 VAL A C 1
ATOM 4282 O O . VAL A 1 550 ? -31.387 2.223 -30.994 1.00 30.97 550 VAL A O 1
ATOM 4285 N N . ALA A 1 551 ? -29.963 3.805 -31.716 1.00 30.11 551 ALA A N 1
ATOM 4286 C CA . ALA A 1 551 ? -30.480 3.857 -33.083 1.00 30.11 551 ALA A CA 1
ATOM 4287 C C . ALA A 1 551 ? -30.400 2.488 -33.781 1.00 30.11 551 ALA A C 1
ATOM 4289 O O . ALA A 1 551 ? -31.390 2.036 -34.357 1.00 30.11 551 ALA A O 1
ATOM 4290 N N . LEU A 1 552 ? -29.261 1.794 -33.663 1.00 32.00 552 LEU A N 1
ATOM 4291 C CA . LEU A 1 552 ? -29.059 0.483 -34.284 1.00 32.00 552 LEU A CA 1
ATOM 4292 C C . LEU A 1 552 ? -30.003 -0.585 -33.696 1.00 32.00 552 LEU A C 1
ATOM 4294 O O . LEU A 1 552 ? -30.632 -1.334 -34.442 1.00 32.00 552 LEU A O 1
ATOM 4298 N N . ASN A 1 553 ? -30.187 -0.600 -32.369 1.00 31.20 553 ASN A N 1
ATOM 4299 C CA . ASN A 1 553 ? -31.143 -1.495 -31.704 1.00 31.20 553 ASN A CA 1
ATOM 4300 C C . ASN A 1 553 ? -32.608 -1.188 -32.062 1.00 31.20 553 ASN A C 1
ATOM 4302 O O . ASN A 1 553 ? -33.422 -2.109 -32.160 1.00 31.20 553 ASN A O 1
ATOM 4306 N N . PHE A 1 554 ? -32.963 0.084 -32.264 1.00 31.33 554 PHE A N 1
ATOM 4307 C CA . PHE A 1 554 ? -34.324 0.475 -32.639 1.00 31.33 554 PHE A CA 1
ATOM 4308 C C . PHE A 1 554 ? -34.649 0.082 -34.089 1.00 31.33 554 PHE A C 1
ATOM 4310 O O . PHE A 1 554 ? -35.739 -0.428 -34.359 1.00 31.33 554 PHE A O 1
ATOM 4317 N N . TYR A 1 555 ? -33.690 0.236 -35.010 1.00 32.47 555 TYR A N 1
ATOM 4318 C CA . TYR A 1 555 ? -33.841 -0.196 -36.404 1.00 32.47 555 TYR A CA 1
ATOM 4319 C C . TYR A 1 555 ? -33.956 -1.723 -36.518 1.00 32.47 555 TYR A C 1
ATOM 4321 O O . TYR A 1 555 ? -34.909 -2.221 -37.118 1.00 32.47 555 TYR A O 1
ATOM 4329 N N . LEU A 1 556 ? -33.057 -2.471 -35.864 1.00 33.84 556 LEU A N 1
ATOM 4330 C CA . LEU A 1 556 ? -33.059 -3.941 -35.884 1.00 33.84 556 LEU A CA 1
ATOM 4331 C C . LEU A 1 556 ? -34.321 -4.555 -35.254 1.00 33.84 556 LEU A C 1
ATOM 4333 O O . LEU A 1 556 ? -34.763 -5.614 -35.691 1.00 33.84 556 LEU A O 1
ATOM 4337 N N . ARG A 1 557 ? -34.946 -3.892 -34.269 1.00 31.72 557 ARG A N 1
ATOM 4338 C CA . ARG A 1 557 ? -36.247 -4.326 -33.724 1.00 31.72 557 ARG A CA 1
ATOM 4339 C C . ARG A 1 557 ? -37.438 -3.956 -34.608 1.00 31.72 557 ARG A C 1
ATOM 4341 O O . ARG A 1 557 ? -38.400 -4.715 -34.647 1.00 31.72 557 ARG A O 1
ATOM 4348 N N . SER A 1 558 ? -37.382 -2.831 -35.321 1.00 32.19 558 SER A N 1
ATOM 4349 C CA . SER A 1 558 ? -38.492 -2.369 -36.172 1.00 32.19 558 SER A CA 1
ATOM 4350 C C . SER A 1 558 ? -38.605 -3.151 -37.487 1.00 32.19 558 SER A C 1
ATOM 4352 O O . SER A 1 558 ? -39.701 -3.306 -38.021 1.00 32.19 558 SER A O 1
ATOM 4354 N N . PHE A 1 559 ? -37.490 -3.683 -38.000 1.00 33.88 559 PHE A N 1
ATOM 4355 C CA . PHE A 1 559 ? -37.447 -4.367 -39.300 1.00 33.88 559 PHE A CA 1
ATOM 4356 C C . PHE A 1 559 ? -38.221 -5.698 -39.346 1.00 33.88 559 PHE A C 1
ATOM 4358 O O . PHE A 1 559 ? -38.552 -6.181 -40.425 1.00 33.88 559 PHE A O 1
ATOM 4365 N N . ASN A 1 560 ? -38.542 -6.290 -38.190 1.00 32.28 560 ASN A N 1
ATOM 4366 C CA . ASN A 1 560 ? -39.181 -7.607 -38.103 1.00 32.28 560 ASN A CA 1
ATOM 4367 C C . ASN A 1 560 ? -40.726 -7.551 -38.050 1.00 32.28 560 ASN A C 1
ATOM 4369 O O . ASN A 1 560 ? -41.367 -8.561 -37.760 1.00 32.28 560 ASN A O 1
ATOM 4373 N N . SER A 1 561 ? -41.352 -6.383 -38.274 1.00 32.41 561 SER A N 1
ATOM 4374 C CA . SER A 1 561 ? -42.815 -6.252 -38.160 1.00 32.41 561 SER A CA 1
ATOM 4375 C C . SER A 1 561 ? -43.469 -5.140 -39.000 1.00 32.41 561 SER A C 1
ATOM 4377 O O . SER A 1 561 ? -44.255 -4.361 -38.459 1.00 32.41 561 SER A O 1
ATOM 4379 N N . SER A 1 562 ? -43.210 -5.078 -40.316 1.00 28.62 562 SER A N 1
ATOM 4380 C CA . SER A 1 562 ? -44.199 -4.636 -41.333 1.00 28.62 562 SER A CA 1
ATOM 4381 C C . SER A 1 562 ? -43.689 -4.756 -42.774 1.00 28.62 562 SER A C 1
ATOM 4383 O O . SER A 1 562 ? -42.763 -4.053 -43.159 1.00 28.62 562 SER A O 1
ATOM 4385 N N . PHE A 1 563 ? -44.381 -5.546 -43.603 1.00 29.33 563 PHE A N 1
ATOM 4386 C CA . PHE A 1 563 ? -44.389 -5.369 -45.061 1.00 29.33 563 PHE A CA 1
ATOM 4387 C C . PHE A 1 563 ? -45.783 -5.689 -45.627 1.00 29.33 563 PHE A C 1
ATOM 4389 O O . PHE A 1 563 ? -46.118 -6.836 -45.918 1.00 29.33 563 PHE A O 1
ATOM 4396 N N . LYS A 1 564 ? -46.617 -4.651 -45.753 1.00 31.06 564 LYS A N 1
ATOM 4397 C CA . LYS A 1 564 ? -47.834 -4.604 -46.581 1.00 31.06 564 LYS A CA 1
ATOM 4398 C C . LYS A 1 564 ? -48.037 -3.169 -47.079 1.00 31.06 564 LYS A C 1
ATOM 4400 O O . LYS A 1 564 ? -47.684 -2.237 -46.366 1.00 31.06 564 LYS A O 1
ATOM 4405 N N . SER A 1 565 ? -48.628 -3.048 -48.271 1.00 28.72 565 SER A N 1
ATOM 4406 C CA . SER A 1 565 ? -49.004 -1.805 -48.974 1.00 28.72 565 SER A CA 1
ATOM 4407 C C . SER A 1 565 ? -47.891 -0.763 -49.167 1.00 28.72 565 SER A C 1
ATOM 4409 O O . SER A 1 565 ? -47.694 0.117 -48.338 1.00 28.72 565 SER A O 1
ATOM 4411 N N . ASP A 1 566 ? -47.219 -0.882 -50.313 1.00 37.91 566 ASP A N 1
ATOM 4412 C CA . ASP A 1 566 ? -46.928 0.172 -51.299 1.00 37.91 566 ASP A CA 1
ATOM 4413 C C . ASP A 1 566 ? -46.685 1.630 -50.854 1.00 37.91 566 ASP A C 1
ATOM 4415 O O . ASP A 1 566 ? -47.578 2.323 -50.372 1.00 37.91 566 ASP A O 1
ATOM 4419 N N . GLY A 1 567 ? -45.529 2.159 -51.282 1.00 42.34 567 GLY A N 1
ATOM 4420 C CA . GLY A 1 567 ? -45.415 3.551 -51.739 1.00 42.34 567 GLY A CA 1
ATOM 4421 C C . GLY A 1 567 ? -44.617 4.515 -50.859 1.00 42.34 567 GLY A C 1
ATOM 4422 O O . GLY A 1 567 ? -45.201 5.291 -50.114 1.00 42.34 567 GLY A O 1
ATOM 4423 N N . ILE A 1 568 ? -43.292 4.573 -51.055 1.00 30.73 568 ILE A N 1
ATOM 4424 C CA . ILE A 1 568 ? -42.412 5.693 -50.655 1.00 30.73 568 ILE A CA 1
ATOM 4425 C C . ILE A 1 568 ? -41.272 5.839 -51.683 1.00 30.73 568 ILE A C 1
ATOM 4427 O O . ILE A 1 568 ? -40.937 4.896 -52.400 1.00 30.73 568 ILE A O 1
ATOM 4431 N N . GLN A 1 569 ? -40.720 7.048 -51.813 1.00 34.88 569 GLN A N 1
ATOM 4432 C CA . GLN A 1 569 ? -39.748 7.408 -52.851 1.00 34.88 569 GLN A CA 1
ATOM 4433 C C . GLN A 1 569 ? -38.293 7.012 -52.521 1.00 34.88 569 GLN A C 1
ATOM 4435 O O . GLN A 1 569 ? -37.912 6.844 -51.366 1.00 34.88 569 GLN A O 1
ATOM 4440 N N . ARG A 1 570 ? -37.489 6.915 -53.591 1.00 40.34 570 ARG A N 1
ATOM 4441 C CA . ARG A 1 570 ? -36.032 6.672 -53.667 1.00 40.34 570 ARG A CA 1
ATOM 4442 C C . ARG A 1 570 ? -35.219 7.051 -52.412 1.00 40.34 570 ARG A C 1
ATOM 4444 O O . ARG A 1 570 ? -35.071 8.230 -52.105 1.00 40.34 570 ARG A O 1
ATOM 4451 N N . CYS A 1 571 ? -34.550 6.063 -51.815 1.00 35.00 571 CYS A N 1
ATOM 4452 C CA . CYS A 1 571 ? -33.418 6.261 -50.903 1.00 35.00 571 CYS A CA 1
ATOM 4453 C C . CYS A 1 571 ? -32.102 5.862 -51.613 1.00 35.00 571 CYS A C 1
ATOM 4455 O O . CYS A 1 571 ? -32.043 4.744 -52.138 1.00 35.00 571 CYS A O 1
ATOM 4457 N N . PRO A 1 572 ? -31.046 6.706 -51.636 1.00 36.28 572 PRO A N 1
ATOM 4458 C CA . PRO A 1 572 ? -29.793 6.397 -52.338 1.00 36.28 572 PRO A CA 1
ATOM 4459 C C . PRO A 1 572 ? -29.106 5.108 -51.869 1.00 36.28 572 PRO A C 1
ATOM 4461 O O . PRO A 1 572 ? -28.665 4.321 -52.704 1.00 36.28 572 PRO A O 1
ATOM 4464 N N . LEU A 1 573 ? -29.088 4.835 -50.554 1.00 38.34 573 LEU A N 1
ATOM 4465 C CA . LEU A 1 573 ? -28.490 3.605 -50.015 1.00 38.34 573 LEU A CA 1
ATOM 4466 C C . LEU A 1 573 ? -29.186 2.340 -50.532 1.00 38.34 573 LEU A C 1
ATOM 4468 O O . LEU A 1 573 ? -28.525 1.323 -50.701 1.00 38.34 573 LEU A O 1
ATOM 4472 N N . LEU A 1 574 ? -30.491 2.392 -50.820 1.00 39.34 574 LEU A N 1
ATOM 4473 C CA . LEU A 1 574 ? -31.220 1.227 -51.326 1.00 39.34 574 LEU A CA 1
ATOM 4474 C C . LEU A 1 574 ? -30.789 0.875 -52.759 1.00 39.34 574 LEU A C 1
ATOM 4476 O O . LEU A 1 574 ? -30.673 -0.298 -53.094 1.00 39.34 574 LEU A O 1
ATOM 4480 N N . CYS A 1 575 ? -30.485 1.885 -53.582 1.00 37.03 575 CYS A N 1
ATOM 4481 C CA . CYS A 1 575 ? -29.935 1.677 -54.926 1.00 37.03 575 CYS A CA 1
ATOM 4482 C C . CYS A 1 575 ? -28.509 1.110 -54.863 1.00 37.03 575 CYS A C 1
ATOM 4484 O O . CYS A 1 575 ? -28.170 0.217 -55.631 1.00 37.03 575 CYS A O 1
ATOM 4486 N N . LEU A 1 576 ? -27.697 1.594 -53.919 1.00 39.66 576 LEU A N 1
ATOM 4487 C CA . LEU A 1 576 ? -26.334 1.112 -53.676 1.00 39.66 576 LEU A CA 1
ATOM 4488 C C . LEU A 1 576 ? -26.321 -0.349 -53.189 1.00 39.66 576 LEU A C 1
ATOM 4490 O O . LEU A 1 576 ? -25.510 -1.146 -53.651 1.00 39.66 576 LEU A O 1
ATOM 4494 N N . PHE A 1 577 ? -27.266 -0.721 -52.319 1.00 40.75 577 PHE A N 1
ATOM 4495 C CA . PHE A 1 577 ? -27.408 -2.090 -51.819 1.00 40.75 577 PHE A CA 1
ATOM 4496 C C . PHE A 1 577 ? -27.913 -3.061 -52.899 1.00 40.75 577 PHE A C 1
ATOM 4498 O O . PHE A 1 577 ? -27.399 -4.171 -53.002 1.00 40.75 577 PHE A O 1
ATOM 4505 N N . HIS A 1 578 ? -28.856 -2.634 -53.750 1.00 39.09 578 HIS A N 1
ATOM 4506 C CA . HIS A 1 578 ? -29.258 -3.411 -54.928 1.00 39.09 578 HIS A CA 1
ATOM 4507 C C . HIS A 1 578 ? -28.096 -3.603 -55.909 1.00 39.09 578 HIS A C 1
ATOM 4509 O O . HIS A 1 578 ? -27.837 -4.733 -56.302 1.00 39.09 578 HIS A O 1
ATOM 4515 N N . LEU A 1 579 ? -27.334 -2.548 -56.221 1.00 39.41 579 LEU A N 1
ATOM 4516 C CA . LEU A 1 579 ? -26.179 -2.649 -57.118 1.00 39.41 579 LEU A CA 1
ATOM 4517 C C . LEU A 1 579 ? -25.106 -3.618 -56.582 1.00 39.41 579 LEU A C 1
ATOM 4519 O O . LEU A 1 579 ? -24.513 -4.360 -57.358 1.00 39.41 579 LEU A O 1
ATOM 4523 N N . MET A 1 580 ? -24.883 -3.659 -55.262 1.00 40.03 580 MET A N 1
ATOM 4524 C CA . MET A 1 580 ? -24.006 -4.660 -54.639 1.00 40.03 580 MET A CA 1
ATOM 4525 C C . MET A 1 580 ? -24.545 -6.091 -54.775 1.00 40.03 580 MET A C 1
ATOM 4527 O O . MET A 1 580 ? -23.764 -6.997 -55.055 1.00 40.03 580 MET A O 1
ATOM 4531 N N . LEU A 1 581 ? -25.852 -6.310 -54.592 1.00 40.06 581 LEU A N 1
ATOM 4532 C CA . LEU A 1 581 ? -26.470 -7.631 -54.762 1.00 40.06 581 LEU A CA 1
ATOM 4533 C C . LEU A 1 581 ? -26.445 -8.102 -56.221 1.00 40.06 581 LEU A C 1
ATOM 4535 O O . LEU A 1 581 ? -26.089 -9.250 -56.468 1.00 40.06 581 LEU A O 1
ATOM 4539 N N . ASP A 1 582 ? -26.751 -7.226 -57.177 1.00 37.50 582 ASP A N 1
ATOM 4540 C CA . ASP A 1 582 ? -26.744 -7.557 -58.606 1.00 37.50 582 ASP A CA 1
ATOM 4541 C C . ASP A 1 582 ? -25.322 -7.894 -59.105 1.00 37.50 582 ASP A C 1
ATOM 4543 O O . ASP A 1 582 ? -25.156 -8.757 -59.965 1.00 37.50 582 ASP A O 1
ATOM 4547 N N . ILE A 1 583 ? -24.279 -7.276 -58.530 1.00 40.88 583 ILE A N 1
ATOM 4548 C CA . ILE A 1 583 ? -22.868 -7.604 -58.814 1.00 40.88 583 ILE A CA 1
ATOM 4549 C C . ILE A 1 583 ? -22.441 -8.933 -58.162 1.00 40.88 583 ILE A C 1
ATOM 4551 O O . ILE A 1 583 ? -21.663 -9.677 -58.755 1.00 40.88 583 ILE A O 1
ATOM 4555 N N . LEU A 1 584 ? -22.960 -9.261 -56.973 1.00 37.91 584 LEU A N 1
ATOM 4556 C CA . LEU A 1 584 ? -22.678 -10.521 -56.263 1.00 37.91 584 LEU A CA 1
ATOM 4557 C C . LEU A 1 584 ? -23.433 -11.743 -56.825 1.00 37.91 584 LEU A C 1
ATOM 4559 O O . LEU A 1 584 ? -23.186 -12.860 -56.376 1.00 37.91 584 LEU A O 1
ATOM 4563 N N . LEU A 1 585 ? -24.345 -11.545 -57.783 1.00 36.69 585 LEU A N 1
ATOM 4564 C CA . LEU A 1 585 ? -25.166 -12.594 -58.405 1.00 36.69 585 LEU A CA 1
ATOM 4565 C C . LEU A 1 585 ? -24.781 -12.905 -59.867 1.00 36.69 585 LEU A C 1
ATOM 4567 O O . LEU A 1 585 ? -25.509 -13.628 -60.546 1.00 36.69 585 LEU A O 1
ATOM 4571 N N . LEU A 1 586 ? -23.649 -12.386 -60.356 1.00 34.09 586 LEU A N 1
ATOM 4572 C CA . LEU A 1 586 ? -23.086 -12.732 -61.668 1.00 34.09 586 LEU A CA 1
ATOM 4573 C C . LEU A 1 586 ? -22.114 -13.925 -61.560 1.00 34.09 586 LEU A C 1
ATOM 4575 O O . LEU A 1 586 ? -21.353 -14.018 -60.600 1.00 34.09 586 LEU A O 1
ATOM 4579 N N . ASP A 1 587 ? -22.167 -14.829 -62.547 1.00 31.06 587 ASP A N 1
ATOM 4580 C CA . ASP A 1 587 ? -21.679 -16.222 -62.475 1.00 31.06 587 ASP A CA 1
ATOM 4581 C C . ASP A 1 587 ? -20.284 -16.461 -61.859 1.00 31.06 587 ASP A C 1
ATOM 4583 O O . ASP A 1 587 ? -19.289 -15.789 -62.144 1.00 31.06 587 ASP A O 1
ATOM 4587 N N . SER A 1 588 ? -20.207 -17.521 -61.052 1.00 38.91 588 SER A N 1
ATOM 4588 C CA . SER A 1 588 ? -19.141 -17.775 -60.076 1.00 38.91 588 SER A CA 1
ATOM 4589 C C . SER A 1 588 ? -17.931 -18.577 -60.588 1.00 38.91 588 SER A C 1
ATOM 4591 O O . SER A 1 588 ? -17.308 -19.286 -59.802 1.00 38.91 588 SER A O 1
ATOM 4593 N N . GLU A 1 589 ? -17.583 -18.508 -61.880 1.00 35.59 589 GLU A N 1
ATOM 4594 C CA . GLU A 1 589 ? -16.568 -19.407 -62.482 1.00 35.59 589 GLU A CA 1
ATOM 4595 C C . GLU A 1 589 ? -15.253 -18.751 -62.963 1.00 35.59 589 GLU A C 1
ATOM 4597 O O . GLU A 1 589 ? -14.372 -19.465 -63.433 1.00 35.59 589 GLU A O 1
ATOM 4602 N N . ASN A 1 590 ? -15.051 -17.426 -62.853 1.00 37.72 590 ASN A N 1
ATOM 4603 C CA . ASN A 1 590 ? -13.804 -16.780 -63.329 1.00 37.72 590 ASN A CA 1
ATOM 4604 C C . ASN A 1 590 ? -13.310 -15.571 -62.493 1.00 37.72 590 ASN A C 1
ATOM 4606 O O . ASN A 1 590 ? -13.063 -14.484 -63.014 1.00 37.72 590 ASN A O 1
ATOM 4610 N N . TRP A 1 591 ? -13.099 -15.763 -61.186 1.00 35.47 591 TRP A N 1
ATOM 4611 C CA . TRP A 1 591 ? -12.452 -14.772 -60.305 1.00 35.47 591 TRP A CA 1
ATOM 4612 C C . TRP A 1 591 ? -11.058 -15.235 -59.868 1.00 35.47 591 TRP A C 1
ATOM 4614 O O . TRP A 1 591 ? -10.905 -15.849 -58.818 1.00 35.47 591 TRP A O 1
ATOM 4624 N N . ASN A 1 592 ? -10.032 -14.951 -60.680 1.00 33.78 592 ASN A N 1
ATOM 4625 C CA . ASN A 1 592 ? -8.657 -15.376 -60.379 1.00 33.78 592 ASN A CA 1
ATOM 4626 C C . ASN A 1 592 ? -7.577 -14.375 -60.861 1.00 33.78 592 ASN A C 1
ATOM 4628 O O . ASN A 1 592 ? -6.586 -14.749 -61.484 1.00 33.78 592 ASN A O 1
ATOM 4632 N N . SER A 1 593 ? -7.771 -13.070 -60.611 1.00 37.75 593 SER A N 1
ATOM 4633 C CA . SER A 1 593 ? -6.706 -12.066 -60.794 1.00 37.75 593 SER A CA 1
ATOM 4634 C C . SER A 1 593 ? -6.769 -10.934 -59.762 1.00 37.75 593 SER A C 1
ATOM 4636 O O . SER A 1 593 ? -7.843 -10.396 -59.488 1.00 37.75 593 SER A O 1
ATOM 4638 N N . TYR A 1 594 ? -5.607 -10.532 -59.233 1.00 32.81 594 TYR A N 1
ATOM 4639 C CA . TYR A 1 594 ? -5.489 -9.436 -58.257 1.00 32.81 594 TYR A CA 1
ATOM 4640 C C . TYR A 1 594 ? -6.021 -8.100 -58.808 1.00 32.81 594 TYR A C 1
ATOM 4642 O O . TYR A 1 594 ? -6.694 -7.361 -58.090 1.00 32.81 594 TYR A O 1
ATOM 4650 N N . ARG A 1 595 ? -5.816 -7.838 -60.109 1.00 33.59 595 ARG A N 1
ATOM 4651 C CA . ARG A 1 595 ? -6.286 -6.618 -60.790 1.00 33.59 595 ARG A CA 1
ATOM 4652 C C . ARG A 1 595 ? -7.798 -6.407 -60.697 1.00 33.59 595 ARG A C 1
ATOM 4654 O O . ARG A 1 595 ? -8.241 -5.262 -60.661 1.00 33.59 595 ARG A O 1
ATOM 4661 N N . SER A 1 596 ? -8.594 -7.478 -60.639 1.00 36.91 596 SER A N 1
ATOM 4662 C CA . SER A 1 596 ? -10.053 -7.370 -60.491 1.00 36.91 596 SER A CA 1
ATOM 4663 C C . SER A 1 596 ? -10.443 -6.755 -59.139 1.00 36.91 596 SER A C 1
ATOM 4665 O O . SER A 1 596 ? -11.347 -5.923 -59.080 1.00 36.91 596 SER A O 1
ATOM 4667 N N . MET A 1 597 ? -9.728 -7.115 -58.065 1.00 36.00 597 MET A N 1
ATOM 4668 C CA . MET A 1 597 ? -9.946 -6.581 -56.713 1.00 36.00 597 MET A CA 1
ATOM 4669 C C . MET A 1 597 ? -9.435 -5.143 -56.576 1.00 36.00 597 MET A C 1
ATOM 4671 O O . MET A 1 597 ? -10.106 -4.319 -55.953 1.00 36.00 597 MET A O 1
ATOM 4675 N N . GLU A 1 598 ? -8.297 -4.809 -57.195 1.00 36.47 598 GLU A N 1
ATOM 4676 C CA . GLU A 1 598 ? -7.798 -3.428 -57.259 1.00 36.47 598 GLU A CA 1
ATOM 4677 C C . GLU A 1 598 ? -8.810 -2.506 -57.950 1.00 36.47 598 GLU A C 1
ATOM 4679 O O . GLU A 1 598 ? -9.201 -1.486 -57.384 1.00 36.47 598 GLU A O 1
ATOM 4684 N N . LEU A 1 599 ? -9.294 -2.886 -59.139 1.00 39.62 599 LEU A N 1
ATOM 4685 C CA . LEU A 1 599 ? -10.229 -2.063 -59.908 1.00 39.62 599 LEU A CA 1
ATOM 4686 C C . LEU A 1 599 ? -11.562 -1.874 -59.170 1.00 39.62 599 LEU A C 1
ATOM 4688 O O . LEU A 1 599 ? -12.085 -0.761 -59.122 1.00 39.62 599 LEU A O 1
ATOM 4692 N N . LEU A 1 600 ? -12.083 -2.937 -58.545 1.00 38.38 600 LEU A N 1
ATOM 4693 C CA . LEU A 1 600 ? -13.296 -2.874 -57.728 1.00 38.38 600 LEU A CA 1
ATOM 4694 C C . LEU A 1 600 ? -13.108 -1.947 -56.516 1.00 38.38 600 LEU A C 1
ATOM 4696 O O . LEU A 1 600 ? -13.969 -1.114 -56.238 1.00 38.38 600 LEU A O 1
ATOM 4700 N N . THR A 1 601 ? -11.961 -2.032 -55.836 1.00 38.47 601 THR A N 1
ATOM 4701 C CA . THR A 1 601 ? -11.633 -1.180 -54.681 1.00 38.47 601 THR A CA 1
ATOM 4702 C C . THR A 1 601 ? -11.490 0.286 -55.091 1.00 38.47 601 THR A C 1
ATOM 4704 O O . THR A 1 601 ? -12.048 1.157 -54.429 1.00 38.47 601 THR A O 1
ATOM 4707 N N . ILE A 1 602 ? -10.825 0.571 -56.215 1.00 40.69 602 ILE A N 1
ATOM 4708 C CA . ILE A 1 602 ? -10.698 1.925 -56.777 1.00 40.69 602 ILE A CA 1
ATOM 4709 C C . ILE A 1 602 ? -12.078 2.504 -57.122 1.00 40.69 602 ILE A C 1
ATOM 4711 O O . ILE A 1 602 ? -12.355 3.657 -56.792 1.00 40.69 602 ILE A O 1
ATOM 4715 N N . ILE A 1 603 ? -12.969 1.713 -57.728 1.00 41.34 603 ILE A N 1
ATOM 4716 C CA . ILE A 1 603 ? -14.342 2.137 -58.049 1.00 41.34 603 ILE A CA 1
ATOM 4717 C C . ILE A 1 603 ? -15.152 2.407 -56.772 1.00 41.34 603 ILE A C 1
ATOM 4719 O O . ILE A 1 603 ? -15.840 3.424 -56.703 1.00 41.34 603 ILE A O 1
ATOM 4723 N N . ILE A 1 604 ? -15.042 1.556 -55.745 1.00 40.47 604 ILE A N 1
ATOM 4724 C CA . ILE A 1 604 ? -15.726 1.742 -54.453 1.00 40.47 604 ILE A CA 1
ATOM 4725 C C . ILE A 1 604 ? -15.210 2.990 -53.727 1.00 40.47 604 ILE A C 1
ATOM 4727 O O . ILE A 1 604 ? -16.012 3.816 -53.295 1.00 40.47 604 ILE A O 1
ATOM 4731 N N . VAL A 1 605 ? -13.889 3.172 -53.624 1.00 39.31 605 VAL A N 1
ATOM 4732 C CA . VAL A 1 605 ? -13.275 4.349 -52.986 1.00 39.31 605 VAL A CA 1
ATOM 4733 C C . VAL A 1 605 ? -13.649 5.626 -53.733 1.00 39.31 605 VAL A C 1
ATOM 4735 O O . VAL A 1 605 ? -14.016 6.614 -53.100 1.00 39.31 605 VAL A O 1
ATOM 4738 N N . LYS A 1 606 ? -13.645 5.605 -55.070 1.00 37.94 606 LYS A N 1
ATOM 4739 C CA . LYS A 1 606 ? -14.074 6.745 -55.883 1.00 37.94 606 LYS A CA 1
ATOM 4740 C C . LYS A 1 606 ? -15.556 7.066 -55.689 1.00 37.94 606 LYS A C 1
ATOM 4742 O O . LYS A 1 606 ? -15.888 8.208 -55.397 1.00 37.94 606 LYS A O 1
ATOM 4747 N N . ALA A 1 607 ? -16.435 6.066 -55.739 1.00 40.03 607 ALA A N 1
ATOM 4748 C CA . ALA A 1 607 ? -17.860 6.248 -55.465 1.00 40.03 607 ALA A CA 1
ATOM 4749 C C . ALA A 1 607 ? -18.135 6.738 -54.030 1.00 40.03 607 ALA A C 1
ATOM 4751 O O . ALA A 1 607 ? -19.108 7.460 -53.814 1.00 40.03 607 ALA A O 1
ATOM 4752 N N . PHE A 1 608 ? -17.288 6.388 -53.058 1.00 39.00 608 PHE A N 1
ATOM 4753 C CA . PHE A 1 608 ? -17.384 6.882 -51.685 1.00 39.00 608 PHE A CA 1
ATOM 4754 C C . PHE A 1 608 ? -16.932 8.346 -51.565 1.00 39.00 608 PHE A C 1
ATOM 4756 O O . PHE A 1 608 ? -17.626 9.141 -50.939 1.00 39.00 608 PHE A O 1
ATOM 4763 N N . ILE A 1 609 ? -15.814 8.720 -52.200 1.00 40.22 609 ILE A N 1
ATOM 4764 C CA . ILE A 1 609 ? -15.287 10.097 -52.219 1.00 40.22 609 ILE A CA 1
ATOM 4765 C C . ILE A 1 609 ? -16.230 11.042 -52.979 1.00 40.22 609 ILE A C 1
ATOM 4767 O O . ILE A 1 609 ? -16.573 12.101 -52.459 1.00 40.22 609 ILE A O 1
ATOM 4771 N N . ASP A 1 610 ? -16.699 10.644 -54.164 1.00 40.25 610 ASP A N 1
ATOM 4772 C CA . ASP A 1 610 ? -17.518 11.484 -55.052 1.00 40.25 610 ASP A CA 1
ATOM 4773 C C . ASP A 1 610 ? -18.953 11.725 -54.517 1.00 40.25 610 ASP A C 1
ATOM 4775 O O . ASP A 1 610 ? -19.662 12.586 -55.036 1.00 40.25 610 ASP A O 1
ATOM 4779 N N . ASN A 1 611 ? -19.394 10.998 -53.475 1.00 38.28 611 ASN A N 1
ATOM 4780 C CA . ASN A 1 611 ? -20.729 11.132 -52.863 1.00 38.28 611 ASN A CA 1
ATOM 4781 C C . ASN A 1 611 ? -20.725 11.619 -51.395 1.00 38.28 611 ASN A C 1
ATOM 4783 O O . ASN A 1 611 ? -21.801 11.738 -50.803 1.00 38.28 611 ASN A O 1
ATOM 4787 N N . PHE A 1 612 ? -19.568 11.901 -50.783 1.00 37.06 612 PHE A N 1
ATOM 4788 C CA . PHE A 1 612 ? -19.503 12.372 -49.391 1.00 37.06 612 PHE A CA 1
ATOM 4789 C C . PHE A 1 612 ? -19.476 13.908 -49.314 1.00 37.06 612 PHE A C 1
ATOM 4791 O O . PHE A 1 612 ? -18.448 14.536 -49.562 1.00 37.06 612 PHE A O 1
ATOM 4798 N N . ASP A 1 613 ? -20.597 14.528 -48.934 1.00 38.62 613 ASP A N 1
ATOM 4799 C CA . ASP A 1 613 ? -20.674 15.985 -48.759 1.00 38.62 613 ASP A CA 1
ATOM 4800 C C . ASP A 1 613 ? -19.957 16.448 -47.475 1.00 38.62 613 ASP A C 1
ATOM 4802 O O . ASP A 1 613 ? -20.462 16.340 -46.351 1.00 38.62 613 ASP A O 1
ATOM 4806 N N . ILE A 1 614 ? -18.749 16.983 -47.661 1.00 41.28 614 ILE A N 1
ATOM 4807 C CA . ILE A 1 614 ? -17.859 17.425 -46.584 1.00 41.28 614 ILE A CA 1
ATOM 4808 C C . ILE A 1 614 ? -18.387 18.689 -45.877 1.00 41.28 614 ILE A C 1
ATOM 4810 O O . ILE A 1 614 ? -18.144 18.830 -44.676 1.00 41.28 614 ILE A O 1
ATOM 4814 N N . GLU A 1 615 ? -19.170 19.567 -46.527 1.00 39.41 615 GLU A N 1
ATOM 4815 C CA . GLU A 1 615 ? -19.642 20.832 -45.914 1.00 39.41 615 GLU A CA 1
ATOM 4816 C C . GLU A 1 615 ? -20.555 20.628 -44.691 1.00 39.41 615 GLU A C 1
ATOM 4818 O O . GLU A 1 615 ? -20.742 21.537 -43.862 1.00 39.41 615 GLU A O 1
ATOM 4823 N N . THR A 1 616 ? -21.137 19.433 -44.578 1.00 37.66 616 THR A N 1
ATOM 4824 C CA . THR A 1 616 ? -21.977 19.024 -43.450 1.00 37.66 616 THR A CA 1
ATOM 4825 C C . THR A 1 616 ? -21.144 18.485 -42.276 1.00 37.66 616 THR A C 1
ATOM 4827 O O . THR A 1 616 ? -21.525 18.679 -41.120 1.00 37.66 616 THR A O 1
ATOM 4830 N N . LEU A 1 617 ? -19.976 17.880 -42.534 1.00 36.59 617 LEU A N 1
ATOM 4831 C CA . LEU A 1 617 ? -19.065 17.369 -41.495 1.00 36.59 617 LEU A CA 1
ATOM 4832 C C . LEU A 1 617 ? -18.137 18.455 -40.919 1.00 36.59 617 LEU A C 1
ATOM 4834 O O . LEU A 1 617 ? -17.831 18.428 -39.724 1.00 36.59 617 LEU A O 1
ATOM 4838 N N . ASP A 1 618 ? -17.743 19.432 -41.745 1.00 36.66 618 ASP A N 1
ATOM 4839 C CA . ASP A 1 618 ? -16.760 20.496 -41.443 1.00 36.66 618 ASP A CA 1
ATOM 4840 C C . ASP A 1 618 ? -17.138 21.378 -40.228 1.00 36.66 618 ASP A C 1
ATOM 4842 O O . ASP A 1 618 ? -16.315 22.098 -39.668 1.00 36.66 618 ASP A O 1
ATOM 4846 N N . LYS A 1 619 ? -18.400 21.309 -39.783 1.00 38.06 619 LYS A N 1
ATOM 4847 C CA . LYS A 1 619 ? -18.953 22.071 -38.648 1.00 38.06 619 LYS A CA 1
ATOM 4848 C C . LYS A 1 619 ? -18.938 21.311 -37.311 1.00 38.06 619 LYS A C 1
ATOM 4850 O O . LYS A 1 619 ? -19.364 21.879 -36.307 1.00 38.06 619 LYS A O 1
ATOM 4855 N N . VAL A 1 620 ? -18.524 20.035 -37.284 1.00 38.31 620 VAL A N 1
ATOM 4856 C CA . VAL A 1 620 ? -18.891 19.098 -36.196 1.00 38.31 620 VAL A CA 1
ATOM 4857 C C . VAL A 1 620 ? -17.713 18.336 -35.553 1.00 38.31 620 VAL A C 1
ATOM 4859 O O . VAL A 1 620 ? -17.848 17.897 -34.410 1.00 38.31 620 VAL A O 1
ATOM 4862 N N . VAL A 1 621 ? -16.557 18.174 -36.217 1.00 36.44 621 VAL A N 1
ATOM 4863 C CA . VAL A 1 621 ? -15.470 17.271 -35.754 1.00 36.44 621 VAL A CA 1
ATOM 4864 C C . VAL A 1 621 ? -14.104 17.969 -35.642 1.00 36.44 621 VAL A C 1
ATOM 4866 O O . VAL A 1 621 ? -13.727 18.772 -36.489 1.00 36.44 621 VAL A O 1
ATOM 4869 N N . ASN A 1 622 ? -13.340 17.655 -34.586 1.00 46.31 622 ASN A N 1
ATOM 4870 C CA . ASN A 1 622 ? -12.076 18.327 -34.254 1.00 46.31 622 ASN A CA 1
ATOM 4871 C C . ASN A 1 622 ? -10.880 17.887 -35.141 1.00 46.31 622 ASN A C 1
ATOM 4873 O O . ASN A 1 622 ? -10.727 16.736 -35.562 1.00 46.31 622 ASN A O 1
ATOM 4877 N N . THR A 1 623 ? -9.986 18.849 -35.353 1.00 49.72 623 THR A N 1
ATOM 4878 C CA . THR A 1 623 ? -8.796 18.897 -36.212 1.00 49.72 623 THR A CA 1
ATOM 4879 C C . THR A 1 623 ? -7.909 17.649 -36.278 1.00 49.72 623 THR A C 1
ATOM 4881 O O . THR A 1 623 ? -7.403 17.360 -37.361 1.00 49.72 623 THR A O 1
ATOM 4884 N N . LYS A 1 624 ? -7.675 16.885 -35.197 1.00 43.03 624 LYS A N 1
ATOM 4885 C CA . LYS A 1 624 ? -6.777 15.705 -35.261 1.00 43.03 624 LYS A CA 1
ATOM 4886 C C . LYS A 1 624 ? -7.297 14.608 -36.197 1.00 43.03 624 LYS A C 1
ATOM 4888 O O . LYS A 1 624 ? -6.494 13.993 -36.892 1.00 43.03 624 LYS A O 1
ATOM 4893 N N . PHE A 1 625 ? -8.612 14.385 -36.240 1.00 47.50 625 PHE A N 1
ATOM 4894 C CA . PHE A 1 625 ? -9.217 13.418 -37.160 1.00 47.50 625 PHE A CA 1
ATOM 4895 C C . PHE A 1 625 ? -9.237 13.972 -38.591 1.00 47.50 625 PHE A C 1
ATOM 4897 O O . PHE A 1 625 ? -8.752 13.318 -39.511 1.00 47.50 625 PHE A O 1
ATOM 4904 N N . MET A 1 626 ? -9.675 15.225 -38.761 1.00 51.03 626 MET A N 1
ATOM 4905 C CA . MET A 1 626 ? -9.730 15.886 -40.072 1.00 51.03 626 MET A CA 1
ATOM 4906 C C . MET A 1 626 ? -8.356 15.981 -40.754 1.00 51.03 626 MET A C 1
ATOM 4908 O O . MET A 1 626 ? -8.265 15.762 -41.956 1.00 51.03 626 MET A O 1
ATOM 4912 N N . ASN A 1 627 ? -7.267 16.209 -40.008 1.00 49.00 627 ASN A N 1
ATOM 4913 C CA . ASN A 1 627 ? -5.910 16.171 -40.570 1.00 49.00 627 ASN A CA 1
ATOM 4914 C C . ASN A 1 627 ? -5.551 14.795 -41.160 1.00 49.00 627 ASN A C 1
ATOM 4916 O O . ASN A 1 627 ? -4.917 14.753 -42.209 1.00 49.00 627 ASN A O 1
ATOM 4920 N N . LYS A 1 628 ? -5.962 13.683 -40.529 1.00 51.44 628 LYS A N 1
ATOM 4921 C CA . LYS A 1 628 ? -5.736 12.330 -41.071 1.00 51.44 628 LYS A CA 1
ATOM 4922 C C . LYS A 1 628 ? -6.596 12.065 -42.310 1.00 51.44 628 LYS A C 1
ATOM 4924 O O . LYS A 1 628 ? -6.085 11.548 -43.295 1.00 51.44 628 LYS A O 1
ATOM 4929 N N . VAL A 1 629 ? -7.866 12.481 -42.294 1.00 52.12 629 VAL A N 1
ATOM 4930 C CA . VAL A 1 629 ? -8.779 12.353 -43.447 1.00 52.12 629 VAL A CA 1
ATOM 4931 C C . VAL A 1 629 ? -8.277 13.151 -44.658 1.00 52.12 629 VAL A C 1
ATOM 4933 O O . VAL A 1 629 ? -8.280 12.636 -45.772 1.00 52.12 629 VAL A O 1
ATOM 4936 N N . LEU A 1 630 ? -7.783 14.376 -44.452 1.00 52.91 630 LEU A N 1
ATOM 4937 C CA . LEU A 1 630 ? -7.178 15.185 -45.517 1.00 52.91 630 LEU A CA 1
ATOM 4938 C C . LEU A 1 630 ? -5.877 14.563 -46.049 1.00 52.91 630 LEU A C 1
ATOM 4940 O O . LEU A 1 630 ? -5.665 14.568 -47.261 1.00 52.91 630 LEU A O 1
ATOM 4944 N N . TYR A 1 631 ? -5.050 13.978 -45.173 1.00 53.19 631 TYR A N 1
ATOM 4945 C CA . TYR A 1 631 ? -3.838 13.262 -45.585 1.00 53.19 631 TYR A CA 1
ATOM 4946 C C . TYR A 1 631 ? -4.173 12.046 -46.461 1.00 53.19 631 TYR A C 1
ATOM 4948 O O . TYR A 1 631 ? -3.615 11.891 -47.546 1.00 53.19 631 TYR A O 1
ATOM 4956 N N . ALA A 1 632 ? -5.154 11.238 -46.048 1.00 54.03 632 ALA A N 1
ATOM 4957 C CA . ALA A 1 632 ? -5.640 10.108 -46.835 1.00 54.03 632 ALA A CA 1
ATOM 4958 C C . ALA A 1 632 ? -6.245 10.545 -48.184 1.00 54.03 632 ALA A C 1
ATOM 4960 O O . ALA A 1 632 ? -6.036 9.872 -49.190 1.00 54.03 632 ALA A O 1
ATOM 4961 N N . ARG A 1 633 ? -6.951 11.686 -48.235 1.00 60.59 633 ARG A N 1
ATOM 4962 C CA . ARG A 1 633 ? -7.576 12.208 -49.463 1.00 60.59 633 ARG A CA 1
ATOM 4963 C C . ARG A 1 633 ? -6.555 12.624 -50.521 1.00 60.59 633 ARG A C 1
ATOM 4965 O O . ARG A 1 633 ? -6.635 12.155 -51.654 1.00 60.59 633 ARG A O 1
ATOM 4972 N N . GLU A 1 634 ? -5.609 13.500 -50.181 1.00 59.47 634 GLU A N 1
ATOM 4973 C CA . GLU A 1 634 ? -4.611 13.951 -51.164 1.00 59.47 634 GLU A CA 1
ATOM 4974 C C . GLU A 1 634 ? -3.571 12.846 -51.457 1.00 59.47 634 GLU A C 1
ATOM 4976 O O . GLU A 1 634 ? -3.091 12.746 -52.585 1.00 59.47 634 GLU A O 1
ATOM 4981 N N . GLY A 1 635 ? -3.327 11.926 -50.513 1.00 58.19 635 GLY A N 1
ATOM 4982 C CA . GLY A 1 635 ? -2.611 10.672 -50.772 1.00 58.19 635 GLY A CA 1
ATOM 4983 C C . GLY A 1 635 ? -3.306 9.794 -51.823 1.00 58.19 635 GLY A C 1
ATOM 4984 O O . GLY A 1 635 ? -2.679 9.410 -52.807 1.00 58.19 635 GLY A O 1
ATOM 4985 N N . ALA A 1 636 ? -4.612 9.536 -51.679 1.00 56.62 636 ALA A N 1
ATOM 4986 C CA . ALA A 1 636 ? -5.398 8.745 -52.635 1.00 56.62 636 ALA A CA 1
ATOM 4987 C C . ALA A 1 636 ? -5.509 9.396 -54.026 1.00 56.62 636 ALA A C 1
ATOM 4989 O O . ALA A 1 636 ? -5.580 8.702 -55.038 1.00 56.62 636 ALA A O 1
ATOM 4990 N N . LYS A 1 637 ? -5.482 10.729 -54.092 1.00 58.19 637 LYS A N 1
ATOM 4991 C CA . LYS A 1 637 ? -5.378 11.476 -55.351 1.00 58.19 637 LYS A CA 1
ATOM 4992 C C . LYS A 1 637 ? -4.017 11.257 -56.025 1.00 58.19 637 LYS A C 1
ATOM 4994 O O . LYS A 1 637 ? -3.979 10.928 -57.204 1.00 58.19 637 LYS A O 1
ATOM 4999 N N . SER A 1 638 ? -2.927 11.318 -55.255 1.00 57.97 638 SER A N 1
ATOM 5000 C CA . SER A 1 638 ? -1.568 11.005 -55.727 1.00 57.97 638 SER A CA 1
ATOM 5001 C C . SER A 1 638 ? -1.454 9.576 -56.300 1.00 57.97 638 SER A C 1
ATOM 5003 O O . SER A 1 638 ? -0.834 9.392 -57.347 1.00 57.97 638 SER A O 1
ATOM 5005 N N . ILE A 1 639 ? -2.140 8.584 -55.701 1.00 54.31 639 ILE A N 1
ATOM 5006 C CA . ILE A 1 639 ? -2.233 7.206 -56.243 1.00 54.31 639 ILE A CA 1
ATOM 5007 C C . ILE A 1 639 ? -2.815 7.193 -57.670 1.00 54.31 639 ILE A C 1
ATOM 5009 O O . ILE A 1 639 ? -2.330 6.453 -58.524 1.00 54.31 639 ILE A O 1
ATOM 5013 N N . MET A 1 640 ? -3.856 7.989 -57.941 1.00 54.19 640 MET A N 1
ATOM 5014 C CA . MET A 1 640 ? -4.530 7.997 -59.248 1.00 54.19 640 MET A CA 1
ATOM 5015 C C . MET A 1 640 ? -3.714 8.693 -60.346 1.00 54.19 640 MET A C 1
ATOM 5017 O O . MET A 1 640 ? -3.795 8.281 -61.502 1.00 54.19 640 MET A O 1
ATOM 5021 N N . ASP A 1 641 ? -2.924 9.710 -59.994 1.00 56.56 641 ASP A N 1
ATOM 5022 C CA . ASP A 1 641 ? -2.172 10.522 -60.959 1.00 56.56 641 ASP A CA 1
ATOM 5023 C C . ASP A 1 641 ? -0.782 9.935 -61.313 1.00 56.56 641 ASP A C 1
ATOM 5025 O O . ASP A 1 641 ? -0.163 10.396 -62.272 1.00 56.56 641 ASP A O 1
ATOM 5029 N N . ARG A 1 642 ? -0.271 8.951 -60.543 1.00 60.97 642 ARG A N 1
ATOM 5030 C CA . ARG A 1 642 ? 1.048 8.274 -60.700 1.00 60.97 642 ARG A CA 1
ATOM 5031 C C . ARG A 1 642 ? 2.213 9.210 -61.054 1.00 60.97 642 ARG A C 1
ATOM 5033 O O . ARG A 1 642 ? 3.069 8.910 -61.886 1.00 60.97 642 ARG A O 1
ATOM 5040 N N . THR A 1 643 ? 2.257 10.368 -60.399 1.00 60.06 643 THR A N 1
ATOM 5041 C CA . THR A 1 643 ? 3.063 11.535 -60.807 1.00 60.06 643 THR A CA 1
ATOM 5042 C C . THR A 1 643 ? 4.584 11.347 -60.687 1.00 60.06 643 THR A C 1
ATOM 5044 O O . THR A 1 643 ? 5.336 12.236 -61.077 1.00 60.06 643 THR A O 1
ATOM 5047 N N . PHE A 1 644 ? 5.039 10.214 -60.142 1.00 68.00 644 PHE A N 1
ATOM 5048 C CA . PHE A 1 644 ? 6.442 9.905 -59.845 1.00 68.00 644 PHE A CA 1
ATOM 5049 C C . PHE A 1 644 ? 6.933 8.587 -60.473 1.00 68.00 644 PHE A C 1
ATOM 5051 O O . PHE A 1 644 ? 7.965 8.075 -60.060 1.00 68.00 644 PHE A O 1
ATOM 5058 N N . ALA A 1 645 ? 6.249 8.045 -61.488 1.00 64.06 645 ALA A N 1
ATOM 5059 C CA . ALA A 1 645 ? 6.637 6.777 -62.129 1.00 64.06 645 ALA A CA 1
ATOM 5060 C C . ALA A 1 645 ? 8.062 6.760 -62.741 1.00 64.06 645 ALA A C 1
ATOM 5062 O O . ALA A 1 645 ? 8.652 5.695 -62.876 1.00 64.06 645 ALA A O 1
ATOM 5063 N N . ASP A 1 646 ? 8.626 7.926 -63.076 1.00 67.00 646 ASP A N 1
ATOM 5064 C CA . ASP A 1 646 ? 9.997 8.076 -63.598 1.00 67.00 646 ASP A CA 1
ATOM 5065 C C . ASP A 1 646 ? 11.048 8.377 -62.499 1.00 67.00 646 ASP A C 1
ATOM 5067 O O . ASP A 1 646 ? 12.212 8.619 -62.817 1.00 67.00 646 ASP A O 1
ATOM 5071 N N . PHE A 1 647 ? 10.661 8.436 -61.218 1.00 79.69 647 PHE A N 1
ATOM 5072 C CA . PHE A 1 647 ? 11.469 8.971 -60.105 1.00 79.69 647 PHE A CA 1
ATOM 5073 C C . PHE A 1 647 ? 12.935 8.480 -60.032 1.00 79.69 647 PHE A C 1
ATOM 5075 O O . PHE A 1 647 ? 13.809 9.347 -59.894 1.00 79.69 647 PHE A O 1
ATOM 5082 N N . PRO A 1 648 ? 13.257 7.177 -60.201 1.00 76.12 648 PRO A N 1
ATOM 5083 C CA . PRO A 1 648 ? 14.637 6.676 -60.122 1.00 76.12 648 PRO A CA 1
ATOM 5084 C C . PRO A 1 648 ? 15.543 7.248 -61.223 1.00 76.12 648 PRO A C 1
ATOM 5086 O O . PRO A 1 648 ? 16.742 7.426 -61.035 1.00 76.12 648 PRO A O 1
ATOM 5089 N N . TRP A 1 649 ? 14.958 7.618 -62.365 1.00 77.56 649 TRP A N 1
ATOM 5090 C CA . TRP A 1 649 ? 15.653 8.181 -63.525 1.00 77.56 649 TRP A CA 1
ATOM 5091 C C . TRP A 1 649 ? 15.771 9.715 -63.469 1.00 77.56 649 TRP A C 1
ATOM 5093 O O . TRP A 1 649 ? 16.372 10.332 -64.352 1.00 77.56 649 TRP A O 1
ATOM 5103 N N . GLN A 1 650 ? 15.182 10.357 -62.452 1.00 77.00 650 GLN A N 1
ATOM 5104 C CA . GLN A 1 650 ? 15.124 11.818 -62.315 1.00 77.00 650 GLN A CA 1
ATOM 5105 C C . GLN A 1 650 ? 15.978 12.377 -61.172 1.00 77.00 650 GLN A C 1
ATOM 5107 O O . GLN A 1 650 ? 16.363 13.552 -61.235 1.00 77.00 650 GLN A O 1
ATOM 5112 N N . ILE A 1 651 ? 16.268 11.577 -60.143 1.00 81.06 651 ILE A N 1
ATOM 5113 C CA . ILE A 1 651 ? 16.927 12.016 -58.907 1.00 81.06 651 ILE A CA 1
ATOM 5114 C C . ILE A 1 651 ? 18.096 11.093 -58.567 1.00 81.06 651 ILE A C 1
ATOM 5116 O O . ILE A 1 651 ? 17.965 9.877 -58.598 1.00 81.06 651 ILE A O 1
ATOM 5120 N N . ARG A 1 652 ? 19.217 11.696 -58.167 1.00 84.06 652 ARG A N 1
ATOM 5121 C CA . ARG A 1 652 ? 20.368 11.019 -57.568 1.00 84.06 652 ARG A CA 1
ATOM 5122 C C . ARG A 1 652 ? 20.516 11.478 -56.120 1.00 84.06 652 ARG A C 1
ATOM 5124 O O . ARG A 1 652 ? 20.431 12.680 -55.843 1.00 84.06 652 ARG A O 1
ATOM 5131 N N . LEU A 1 653 ? 20.705 10.526 -55.211 1.00 85.75 653 LEU A N 1
ATOM 5132 C CA . LEU A 1 653 ? 20.747 10.743 -53.767 1.00 85.75 653 LEU A CA 1
ATOM 5133 C C . LEU A 1 653 ? 22.135 10.385 -53.223 1.00 85.75 653 LEU A C 1
ATOM 5135 O O . LEU A 1 653 ? 22.636 9.293 -53.466 1.00 85.75 653 LEU A O 1
ATOM 5139 N N . GLU A 1 654 ? 22.743 11.303 -52.477 1.00 87.06 654 GLU A N 1
ATOM 5140 C CA . GLU A 1 654 ? 24.029 11.106 -51.799 1.00 87.06 654 GLU A CA 1
ATOM 5141 C C . GLU A 1 654 ? 23.869 11.452 -50.315 1.00 87.06 654 GLU A C 1
ATOM 5143 O O . GLU A 1 654 ? 23.317 12.503 -49.980 1.00 87.06 654 GLU A O 1
ATOM 5148 N N . VAL A 1 655 ? 24.385 10.602 -49.427 1.00 86.00 655 VAL A N 1
ATOM 5149 C CA . VAL A 1 655 ? 24.416 10.824 -47.976 1.00 86.00 655 VAL A CA 1
ATOM 5150 C C . VAL A 1 655 ? 25.860 10.730 -47.487 1.00 86.00 655 VAL A C 1
ATOM 5152 O O . VAL A 1 655 ? 26.532 9.733 -47.724 1.00 86.00 655 VAL A O 1
ATOM 5155 N N . ASP A 1 656 ? 26.371 11.803 -46.878 1.00 86.25 656 ASP A N 1
ATOM 5156 C CA . ASP A 1 656 ? 27.760 11.953 -46.402 1.00 86.25 656 ASP A CA 1
ATOM 5157 C C . ASP A 1 656 ? 28.863 11.605 -47.433 1.00 86.25 656 ASP A C 1
ATOM 5159 O O . ASP A 1 656 ? 30.019 11.369 -47.085 1.00 86.25 656 ASP A O 1
ATOM 5163 N N . GLY A 1 657 ? 28.535 11.665 -48.730 1.00 82.31 657 GLY A N 1
ATOM 5164 C CA . GLY A 1 657 ? 29.436 11.331 -49.842 1.00 82.31 657 GLY A CA 1
ATOM 5165 C C . GLY A 1 657 ? 29.272 9.912 -50.402 1.00 82.31 657 GLY A C 1
ATOM 5166 O O . GLY A 1 657 ? 29.990 9.551 -51.332 1.00 82.31 657 GLY A O 1
ATOM 5167 N N . VAL A 1 658 ? 28.336 9.120 -49.870 1.00 84.50 658 VAL A N 1
ATOM 5168 C CA . VAL A 1 658 ? 27.954 7.797 -50.382 1.00 84.50 658 VAL A CA 1
ATOM 5169 C C . VAL A 1 658 ? 26.704 7.931 -51.252 1.00 84.50 658 VAL A C 1
ATOM 5171 O O . VAL A 1 658 ? 25.697 8.484 -50.815 1.00 84.50 658 VAL A O 1
ATOM 5174 N N . GLU A 1 659 ? 26.765 7.437 -52.487 1.00 85.94 659 GLU A N 1
ATOM 5175 C CA . GLU A 1 659 ? 25.616 7.374 -53.397 1.00 85.94 659 GLU A CA 1
ATOM 5176 C C . GLU A 1 659 ? 24.659 6.245 -52.993 1.00 85.94 659 GLU A C 1
ATOM 5178 O O . GLU A 1 659 ? 25.094 5.140 -52.671 1.00 85.94 659 GLU A O 1
ATOM 5183 N N . ILE A 1 660 ? 23.358 6.535 -53.010 1.00 85.44 660 ILE A N 1
ATOM 5184 C CA . ILE A 1 660 ? 22.289 5.602 -52.650 1.00 85.44 660 ILE A CA 1
ATOM 5185 C C . ILE A 1 660 ? 21.612 5.101 -53.927 1.00 85.44 660 ILE A C 1
ATOM 5187 O O . ILE A 1 660 ? 21.059 5.891 -54.693 1.00 85.44 660 ILE A O 1
ATOM 5191 N N . GLU A 1 661 ? 21.634 3.786 -54.138 1.00 81.81 661 GLU A N 1
ATOM 5192 C CA . GLU A 1 661 ? 20.959 3.129 -55.259 1.00 81.81 661 GLU A CA 1
ATOM 5193 C C . GLU A 1 661 ? 19.434 3.126 -55.041 1.00 81.81 661 GLU A C 1
ATOM 5195 O O . GLU A 1 661 ? 18.941 2.733 -53.982 1.00 81.81 661 GLU A O 1
ATOM 5200 N N . ILE A 1 662 ? 18.678 3.607 -56.034 1.00 82.75 662 ILE A N 1
ATOM 5201 C CA . ILE A 1 662 ? 17.213 3.726 -55.982 1.00 82.75 662 ILE A CA 1
ATOM 5202 C C . ILE A 1 662 ? 16.609 2.653 -56.907 1.00 82.75 662 ILE A C 1
ATOM 5204 O O . ILE A 1 662 ? 16.915 2.677 -58.099 1.00 82.75 662 ILE A O 1
ATOM 5208 N N . PRO A 1 663 ? 15.748 1.739 -56.409 1.00 80.75 663 PRO A N 1
ATOM 5209 C CA . PRO A 1 663 ? 15.123 0.701 -57.235 1.00 80.75 663 PRO A CA 1
ATOM 5210 C C . PRO A 1 663 ? 14.310 1.259 -58.411 1.00 80.75 663 PRO A C 1
ATOM 5212 O O . PRO A 1 663 ? 13.638 2.280 -58.272 1.00 80.75 663 PRO A O 1
ATOM 5215 N N . GLU A 1 664 ? 14.329 0.560 -59.553 1.00 77.19 664 GLU A N 1
ATOM 5216 C CA . GLU A 1 664 ? 13.730 1.013 -60.824 1.00 77.19 664 GLU A CA 1
ATOM 5217 C C . GLU A 1 664 ? 12.203 1.245 -60.779 1.00 77.19 664 GLU A C 1
ATOM 5219 O O . GLU A 1 664 ? 11.665 1.906 -61.668 1.00 77.19 664 GLU A O 1
ATOM 5224 N N . ASP A 1 665 ? 11.503 0.730 -59.763 1.00 77.44 665 ASP A N 1
ATOM 5225 C CA . ASP A 1 665 ? 10.052 0.844 -59.565 1.00 77.44 665 ASP A CA 1
ATOM 5226 C C . ASP A 1 665 ? 9.633 1.795 -58.420 1.00 77.44 665 ASP A C 1
ATOM 5228 O O . ASP A 1 665 ? 8.437 1.971 -58.160 1.00 77.44 665 ASP A O 1
ATOM 5232 N N . ALA A 1 666 ? 10.589 2.439 -57.742 1.00 78.44 666 ALA A N 1
ATOM 5233 C CA . ALA A 1 666 ? 10.319 3.337 -56.623 1.00 78.44 666 ALA A CA 1
ATOM 5234 C C . ALA A 1 666 ? 9.686 4.671 -57.074 1.00 78.44 666 ALA A C 1
ATOM 5236 O O . ALA A 1 666 ? 10.274 5.416 -57.850 1.00 78.44 666 ALA A O 1
ATOM 5237 N N . GLU A 1 667 ? 8.535 5.043 -56.502 1.00 77.44 667 GLU A N 1
ATOM 5238 C CA . GLU A 1 667 ? 7.890 6.363 -56.684 1.00 77.44 667 GLU A CA 1
ATOM 5239 C C . GLU A 1 667 ? 8.263 7.357 -55.550 1.00 77.44 667 GLU A C 1
ATOM 5241 O O . GLU A 1 667 ? 7.709 8.459 -55.432 1.00 77.44 667 GLU A O 1
ATOM 5246 N N . GLY A 1 668 ? 9.191 6.967 -54.671 1.00 79.62 668 GLY A N 1
ATOM 5247 C CA . GLY A 1 668 ? 9.739 7.790 -53.593 1.00 79.62 668 GLY A CA 1
ATOM 5248 C C . GLY A 1 668 ? 10.695 7.027 -52.668 1.00 79.62 668 GLY A C 1
ATOM 5249 O O . GLY A 1 668 ? 10.793 5.801 -52.736 1.00 79.62 668 GLY A O 1
ATOM 5250 N N . VAL A 1 669 ? 11.389 7.773 -51.802 1.00 80.06 669 VAL A N 1
ATOM 5251 C CA . VAL A 1 669 ? 12.332 7.275 -50.782 1.00 80.06 669 VAL A CA 1
ATOM 5252 C C . VAL A 1 669 ? 12.154 8.054 -49.475 1.00 80.06 669 VAL A C 1
ATOM 5254 O O . VAL A 1 669 ? 11.980 9.273 -49.495 1.00 80.06 669 VAL A O 1
ATOM 5257 N N . LEU A 1 670 ? 12.248 7.359 -48.342 1.00 79.88 670 LEU A N 1
ATOM 5258 C CA . LEU A 1 670 ? 12.388 7.913 -46.997 1.00 79.88 670 LEU A CA 1
ATOM 5259 C C . LEU A 1 670 ? 13.754 7.516 -46.432 1.00 79.88 670 LEU A C 1
ATOM 5261 O O . LEU A 1 670 ? 14.059 6.331 -46.332 1.00 79.88 670 LEU A O 1
ATOM 5265 N N . VAL A 1 671 ? 14.547 8.508 -46.034 1.00 81.94 671 VAL A N 1
ATOM 5266 C CA . VAL A 1 671 ? 15.757 8.315 -45.220 1.00 81.94 671 VAL A CA 1
ATOM 5267 C C . VAL A 1 671 ? 15.385 8.590 -43.762 1.00 81.94 671 VAL A C 1
ATOM 5269 O O . VAL A 1 671 ? 14.786 9.633 -43.492 1.00 81.94 671 VAL A O 1
ATOM 5272 N N . ALA A 1 672 ? 15.716 7.697 -42.829 1.00 80.31 672 ALA A N 1
ATOM 5273 C CA . ALA A 1 672 ? 15.344 7.793 -41.417 1.00 80.31 672 ALA A CA 1
ATOM 5274 C C . ALA A 1 672 ? 16.542 7.579 -40.471 1.00 80.31 672 ALA A C 1
ATOM 5276 O O . ALA A 1 672 ? 17.293 6.617 -40.594 1.00 80.31 672 ALA A O 1
ATOM 5277 N N . ASN A 1 673 ? 16.682 8.500 -39.513 1.00 80.75 673 ASN A N 1
ATOM 5278 C CA . ASN A 1 673 ? 17.628 8.481 -38.385 1.00 80.75 673 ASN A CA 1
ATOM 5279 C C . ASN A 1 673 ? 16.910 8.190 -37.049 1.00 80.75 673 ASN A C 1
ATOM 5281 O O . ASN A 1 673 ? 17.547 7.931 -36.034 1.00 80.75 673 ASN A O 1
ATOM 5285 N N . ILE A 1 674 ? 15.574 8.294 -37.035 1.00 76.31 674 ILE A N 1
ATOM 5286 C CA . ILE A 1 674 ? 14.690 7.987 -35.903 1.00 76.31 674 ILE A CA 1
ATOM 5287 C C . ILE A 1 674 ? 13.379 7.372 -36.414 1.00 76.31 674 ILE A C 1
ATOM 5289 O O . ILE A 1 674 ? 12.954 7.678 -37.532 1.00 76.31 674 ILE A O 1
ATOM 5293 N N . GLY A 1 675 ? 12.687 6.601 -35.568 1.00 68.38 675 GLY A N 1
ATOM 5294 C CA . GLY A 1 675 ? 11.325 6.126 -35.840 1.00 68.38 675 GLY A CA 1
ATOM 5295 C C . GLY A 1 675 ? 10.356 7.276 -36.166 1.00 68.38 675 GLY A C 1
ATOM 5296 O O . GLY A 1 675 ? 10.346 8.316 -35.498 1.00 68.38 675 GLY A O 1
ATOM 5297 N N . SER A 1 676 ? 9.555 7.111 -37.223 1.00 63.28 676 SER A N 1
ATOM 5298 C CA . SER A 1 676 ? 8.719 8.178 -37.792 1.00 63.28 676 SER A CA 1
ATOM 5299 C C . SER A 1 676 ? 7.273 8.094 -37.298 1.00 63.28 676 SER A C 1
ATOM 5301 O O . SER A 1 676 ? 6.589 7.098 -37.525 1.00 63.28 676 SER A O 1
ATOM 5303 N N . TYR A 1 677 ? 6.778 9.163 -36.660 1.00 57.22 677 TYR A N 1
ATOM 5304 C CA . TYR A 1 677 ? 5.451 9.197 -36.033 1.00 57.22 677 TYR A CA 1
ATOM 5305 C C . TYR A 1 677 ? 4.431 10.028 -36.838 1.00 57.22 677 TYR A C 1
ATOM 5307 O O . TYR A 1 677 ? 3.766 10.935 -36.306 1.00 57.22 677 TYR A O 1
ATOM 5315 N N . MET A 1 678 ? 4.294 9.750 -38.139 1.00 52.25 678 MET A N 1
ATOM 5316 C CA . MET A 1 678 ? 3.418 10.518 -39.035 1.00 52.25 678 MET A CA 1
ATOM 5317 C C . MET A 1 678 ? 1.957 10.532 -38.552 1.00 52.25 678 MET A C 1
ATOM 5319 O O . MET A 1 678 ? 1.326 9.517 -38.268 1.00 52.25 678 MET A O 1
ATOM 5323 N N . GLY A 1 679 ? 1.392 11.736 -38.410 1.00 47.81 679 GLY A N 1
ATOM 5324 C CA . GLY A 1 679 ? 0.043 11.921 -37.859 1.00 47.81 679 GLY A CA 1
ATOM 5325 C C . GLY A 1 679 ? -0.107 11.568 -36.367 1.00 47.81 679 GLY A C 1
ATOM 5326 O O . GLY A 1 679 ? -1.237 11.545 -35.867 1.00 47.81 679 GLY A O 1
ATOM 5327 N N . GLY A 1 680 ? 0.997 11.328 -35.648 1.00 46.69 680 GLY A N 1
ATOM 5328 C CA . GLY A 1 680 ? 1.013 10.935 -34.237 1.00 46.69 680 GLY A CA 1
ATOM 5329 C C . GLY A 1 680 ? 0.709 9.453 -33.999 1.00 46.69 680 GLY A C 1
ATOM 5330 O O . GLY A 1 680 ? 0.049 9.134 -33.014 1.00 46.69 680 GLY A O 1
ATOM 5331 N N . VAL A 1 681 ? 1.135 8.592 -34.923 1.00 47.97 681 VAL A N 1
ATOM 5332 C CA . VAL A 1 681 ? 1.106 7.120 -34.879 1.00 47.97 681 VAL A CA 1
ATOM 5333 C C . VAL A 1 681 ? 2.478 6.647 -35.342 1.00 47.97 681 VAL A C 1
ATOM 5335 O O . VAL A 1 681 ? 3.004 7.251 -36.272 1.00 47.97 681 VAL A O 1
ATOM 5338 N N . ASP A 1 682 ? 3.048 5.630 -34.697 1.00 54.69 682 ASP A N 1
ATOM 5339 C CA . ASP A 1 682 ? 4.295 5.005 -35.150 1.00 54.69 682 ASP A CA 1
ATOM 5340 C C . ASP A 1 682 ? 4.062 4.304 -36.495 1.00 54.69 682 ASP A C 1
ATOM 5342 O O . ASP A 1 682 ? 3.103 3.541 -36.621 1.00 54.69 682 ASP A O 1
ATOM 5346 N N . LEU A 1 683 ? 4.881 4.587 -37.508 1.00 51.62 683 LEU A N 1
ATOM 5347 C CA . LEU A 1 683 ? 4.746 3.953 -38.823 1.00 51.62 683 LEU A CA 1
ATOM 5348 C C . LEU A 1 683 ? 5.344 2.547 -38.897 1.00 51.62 683 LEU A C 1
ATOM 5350 O O . LEU A 1 683 ? 5.017 1.822 -39.834 1.00 51.62 683 LEU A O 1
ATOM 5354 N N . TRP A 1 684 ? 6.214 2.178 -37.954 1.00 53.12 684 TRP A N 1
ATOM 5355 C CA . TRP A 1 684 ? 7.031 0.964 -38.046 1.00 53.12 684 TRP A CA 1
ATOM 5356 C C . TRP A 1 684 ? 6.575 -0.157 -37.102 1.00 53.12 684 TRP A C 1
ATOM 5358 O O . TRP A 1 684 ? 7.136 -1.247 -37.124 1.00 53.12 684 TRP A O 1
ATOM 5368 N N . GLN A 1 685 ? 5.532 0.076 -36.299 1.00 47.38 685 GLN A N 1
ATOM 5369 C CA . GLN A 1 685 ? 4.903 -0.959 -35.475 1.00 47.38 685 GLN A CA 1
ATOM 5370 C C . GLN A 1 685 ? 3.807 -1.700 -36.257 1.00 47.38 685 GLN A C 1
ATOM 5372 O O . GLN A 1 685 ? 2.640 -1.306 -36.243 1.00 47.38 685 GLN A O 1
ATOM 5377 N N . SER A 1 686 ? 4.189 -2.797 -36.913 1.00 39.75 686 SER A N 1
ATOM 5378 C CA . SER A 1 686 ? 3.277 -3.834 -37.414 1.00 39.75 686 SER A CA 1
ATOM 5379 C C . SER A 1 686 ? 3.373 -5.090 -36.548 1.00 39.75 686 SER A C 1
ATOM 5381 O O . SER A 1 686 ? 4.476 -5.533 -36.255 1.00 39.75 686 SER A O 1
ATOM 5383 N N . GLU A 1 687 ? 2.236 -5.697 -36.201 1.00 41.50 687 GLU A N 1
ATOM 5384 C CA . GLU A 1 687 ? 2.151 -6.931 -35.390 1.00 41.50 687 GLU A CA 1
ATOM 5385 C C . GLU A 1 687 ? 2.474 -8.223 -36.190 1.00 41.50 687 GLU A C 1
ATOM 5387 O O . GLU A 1 687 ? 2.186 -9.324 -35.730 1.00 41.50 687 GLU A O 1
ATOM 5392 N N . ASP A 1 688 ? 3.049 -8.103 -37.393 1.00 38.81 688 ASP A N 1
ATOM 5393 C CA . ASP A 1 688 ? 3.511 -9.231 -38.211 1.00 38.81 688 ASP A CA 1
ATOM 5394 C C . ASP A 1 688 ? 5.007 -9.507 -37.936 1.00 38.81 688 ASP A C 1
ATOM 5396 O O . ASP A 1 688 ? 5.881 -8.848 -38.507 1.00 38.81 688 ASP A O 1
ATOM 5400 N N . ASP A 1 689 ? 5.303 -10.510 -37.100 1.00 37.94 689 ASP A N 1
ATOM 5401 C CA . ASP A 1 689 ? 6.659 -10.973 -36.734 1.00 37.94 689 ASP A CA 1
ATOM 5402 C C . ASP A 1 689 ? 7.401 -11.671 -37.908 1.00 37.94 689 ASP A C 1
ATOM 5404 O O . ASP A 1 689 ? 7.724 -12.856 -37.857 1.00 37.94 689 ASP A O 1
ATOM 5408 N N . ASN A 1 690 ? 7.631 -10.961 -39.019 1.00 35.72 690 ASN A N 1
ATOM 5409 C CA . ASN A 1 690 ? 8.356 -11.451 -40.208 1.00 35.72 690 ASN A CA 1
ATOM 5410 C C . ASN A 1 690 ? 9.382 -10.435 -40.764 1.00 35.72 690 ASN A C 1
ATOM 5412 O O . ASN A 1 690 ? 9.761 -10.497 -41.934 1.00 35.72 690 ASN A O 1
ATOM 5416 N N . TYR A 1 691 ? 9.854 -9.505 -39.926 1.00 40.84 691 TYR A N 1
ATOM 5417 C CA . TYR A 1 691 ? 10.885 -8.510 -40.263 1.00 40.84 691 TYR A CA 1
ATOM 5418 C C . TYR A 1 691 ? 12.150 -8.659 -39.389 1.00 40.84 691 TYR A C 1
ATOM 5420 O O . TYR A 1 691 ? 12.684 -7.677 -38.881 1.00 40.84 691 TYR A O 1
ATOM 5428 N N . ASP A 1 692 ? 12.651 -9.894 -39.250 1.00 38.38 692 ASP A N 1
ATOM 5429 C CA . ASP A 1 692 ? 13.815 -10.282 -38.419 1.00 38.38 692 ASP A CA 1
ATOM 5430 C C . ASP A 1 692 ? 15.135 -9.521 -38.707 1.00 38.38 692 ASP A C 1
ATOM 5432 O O . ASP A 1 692 ? 16.087 -9.615 -37.930 1.00 38.38 692 ASP A O 1
ATOM 5436 N N . GLU A 1 693 ? 15.234 -8.779 -39.817 1.00 45.41 693 GLU A N 1
ATOM 5437 C CA . GLU A 1 693 ? 16.476 -8.118 -40.253 1.00 45.41 693 GLU A CA 1
ATOM 5438 C C . GLU A 1 693 ? 16.622 -6.645 -39.814 1.00 45.41 693 GLU A C 1
ATOM 5440 O O . GLU A 1 693 ? 17.722 -6.100 -39.912 1.00 45.41 693 GLU A O 1
ATOM 5445 N N . PHE A 1 694 ? 15.571 -5.992 -39.294 1.00 44.28 694 PHE A N 1
ATOM 5446 C CA . PHE A 1 694 ? 15.636 -4.578 -38.884 1.00 44.28 694 PHE A CA 1
ATOM 5447 C C . PHE A 1 694 ? 15.847 -4.402 -37.369 1.00 44.28 694 PHE A C 1
ATOM 5449 O O . PHE A 1 694 ? 15.039 -4.823 -36.542 1.00 44.28 694 PHE A O 1
ATOM 5456 N N . GLN A 1 695 ? 16.946 -3.737 -36.995 1.00 50.22 695 GLN A N 1
ATOM 5457 C CA . GLN A 1 695 ? 17.175 -3.247 -35.628 1.00 50.22 695 GLN A CA 1
ATOM 5458 C C . GLN A 1 695 ? 16.296 -2.005 -35.360 1.00 50.22 695 GLN A C 1
ATOM 5460 O O . GLN A 1 695 ? 16.046 -1.243 -36.288 1.00 50.22 695 GLN A O 1
ATOM 5465 N N . PRO A 1 696 ? 15.869 -1.725 -34.112 1.00 56.44 696 PRO A N 1
ATOM 5466 C CA . PRO A 1 696 ? 15.166 -0.478 -33.794 1.00 56.44 696 PRO A CA 1
ATOM 5467 C C . PRO A 1 696 ? 16.042 0.757 -34.058 1.00 56.44 696 PRO A C 1
ATOM 5469 O O . PRO A 1 696 ? 17.205 0.767 -33.656 1.00 56.44 696 PRO A O 1
ATOM 5472 N N . GLN A 1 697 ? 15.490 1.820 -34.657 1.00 65.81 697 GLN A N 1
ATOM 5473 C CA . GLN A 1 697 ? 16.272 3.003 -35.051 1.00 65.81 697 GLN A CA 1
ATOM 5474 C C . GLN A 1 697 ? 16.866 3.734 -33.836 1.00 65.81 697 GLN A C 1
ATOM 5476 O O . GLN A 1 697 ? 16.126 4.260 -32.996 1.00 65.81 697 GLN A O 1
ATOM 5481 N N . LEU A 1 698 ? 18.196 3.847 -33.768 1.00 71.31 698 LEU A N 1
ATOM 5482 C CA . LEU A 1 698 ? 18.896 4.577 -32.711 1.00 71.31 698 LEU A CA 1
ATOM 5483 C C . LEU A 1 698 ? 19.541 5.851 -33.261 1.00 71.31 698 LEU A C 1
ATOM 5485 O O . LEU A 1 698 ? 20.472 5.810 -34.049 1.00 71.31 698 LEU A O 1
ATOM 5489 N N . MET A 1 699 ? 19.135 7.005 -32.733 1.00 77.75 699 MET A N 1
ATOM 5490 C CA . MET A 1 699 ? 19.602 8.345 -33.140 1.00 77.75 699 MET A CA 1
ATOM 5491 C C . MET A 1 699 ? 21.104 8.652 -32.913 1.00 77.75 699 MET A C 1
ATOM 5493 O O . MET A 1 699 ? 21.494 9.821 -32.934 1.00 77.75 699 MET A O 1
ATOM 5497 N N . HIS A 1 700 ? 21.918 7.648 -32.583 1.00 81.12 700 HIS A N 1
ATOM 5498 C CA . HIS A 1 700 ? 23.316 7.767 -32.158 1.00 81.12 700 HIS A CA 1
ATOM 5499 C C . HIS A 1 700 ? 24.155 6.492 -32.426 1.00 81.12 700 HIS A C 1
ATOM 5501 O O . HIS A 1 700 ? 25.150 6.249 -31.730 1.00 81.12 700 HIS A O 1
ATOM 5507 N N . ASP A 1 701 ? 23.717 5.606 -33.326 1.00 81.19 701 ASP A N 1
ATOM 5508 C CA . ASP A 1 701 ? 24.426 4.368 -33.694 1.00 81.19 701 ASP A CA 1
ATOM 5509 C C . ASP A 1 701 ? 25.309 4.507 -34.950 1.00 81.19 701 ASP A C 1
ATOM 5511 O O . ASP A 1 701 ? 26.103 3.610 -35.242 1.00 81.19 701 ASP A O 1
ATOM 5515 N N . LYS A 1 702 ? 25.234 5.655 -35.639 1.00 82.00 702 LYS A N 1
ATOM 5516 C CA . LYS A 1 702 ? 25.846 5.947 -36.944 1.00 82.00 702 LYS A CA 1
ATOM 5517 C C . LYS A 1 702 ? 25.351 5.058 -38.086 1.00 82.00 702 LYS A C 1
ATOM 5519 O O . LYS A 1 702 ? 26.103 4.782 -39.022 1.00 82.00 702 LYS A O 1
ATOM 5524 N N . MET A 1 703 ? 24.085 4.665 -38.030 1.00 80.69 703 MET A N 1
ATOM 5525 C CA . MET A 1 703 ? 23.354 4.006 -39.105 1.00 80.69 703 MET A CA 1
ATOM 5526 C C . MET A 1 703 ? 22.249 4.922 -39.651 1.00 80.69 703 MET A C 1
ATOM 5528 O O . MET A 1 703 ? 21.846 5.907 -39.034 1.00 80.69 703 MET A O 1
ATOM 5532 N N . LEU A 1 704 ? 21.752 4.585 -40.839 1.00 76.69 704 LEU A N 1
ATOM 5533 C CA . LEU A 1 704 ? 20.535 5.151 -41.409 1.00 76.69 704 LEU A CA 1
ATOM 5534 C C . LEU A 1 704 ? 19.717 4.037 -42.036 1.00 76.69 704 LEU A C 1
ATOM 5536 O O . LEU A 1 704 ? 20.258 3.187 -42.744 1.00 76.69 704 LEU A O 1
ATOM 5540 N N . GLU A 1 705 ? 18.407 4.110 -41.856 1.00 78.75 705 GLU A N 1
ATOM 5541 C CA . GLU A 1 705 ? 17.474 3.327 -42.650 1.00 78.75 705 GLU A CA 1
ATOM 5542 C C . GLU A 1 705 ? 17.078 4.104 -43.902 1.00 78.75 705 GLU A C 1
ATOM 5544 O O . GLU A 1 705 ? 16.851 5.318 -43.869 1.00 78.75 705 GLU A O 1
ATOM 5549 N N . ILE A 1 706 ? 16.987 3.392 -45.022 1.00 78.62 706 ILE A N 1
ATOM 5550 C CA . ILE A 1 706 ? 16.557 3.945 -46.302 1.00 78.62 706 ILE A CA 1
ATOM 5551 C C . ILE A 1 706 ? 15.513 3.002 -46.879 1.00 78.62 706 ILE A C 1
ATOM 5553 O O . ILE A 1 706 ? 15.812 1.860 -47.217 1.00 78.62 706 ILE A O 1
ATOM 5557 N N . VAL A 1 707 ? 14.282 3.493 -46.996 1.00 75.38 707 VAL A N 1
ATOM 5558 C CA . VAL A 1 707 ? 13.142 2.718 -47.487 1.00 75.38 707 VAL A CA 1
ATOM 5559 C C . VAL A 1 707 ? 12.591 3.388 -48.737 1.00 75.38 707 VAL A C 1
ATOM 5561 O O . VAL A 1 707 ? 12.235 4.566 -48.722 1.00 75.38 707 VAL A O 1
ATOM 5564 N N . SER A 1 708 ? 12.528 2.636 -49.832 1.00 74.44 708 SER A N 1
ATOM 5565 C CA . SER A 1 708 ? 11.848 3.044 -51.061 1.00 74.44 708 SER A CA 1
ATOM 5566 C C . SER A 1 708 ? 10.377 2.622 -51.027 1.00 74.44 708 SER A C 1
ATOM 5568 O O . SER A 1 708 ? 10.007 1.675 -50.331 1.00 74.44 708 SER A O 1
ATOM 5570 N N . PHE A 1 709 ? 9.512 3.320 -51.767 1.00 73.06 709 PHE A N 1
ATOM 5571 C CA . PHE A 1 709 ? 8.097 2.951 -51.867 1.00 73.06 709 PHE A CA 1
ATOM 5572 C C . PHE A 1 709 ? 7.565 3.009 -53.296 1.00 73.06 709 PHE A C 1
ATOM 5574 O O . PHE A 1 709 ? 7.615 4.032 -53.981 1.00 73.06 709 PHE A O 1
ATOM 5581 N N . THR A 1 710 ? 6.963 1.897 -53.705 1.00 68.38 710 THR A N 1
ATOM 5582 C CA . THR A 1 710 ? 6.326 1.674 -55.006 1.00 68.38 710 THR A CA 1
ATOM 5583 C C . THR A 1 710 ? 4.888 2.218 -55.007 1.00 68.38 710 THR A C 1
ATOM 5585 O O . THR A 1 710 ? 3.900 1.490 -55.109 1.00 68.38 710 THR A O 1
ATOM 5588 N N . GLY A 1 711 ? 4.774 3.536 -54.827 1.00 61.62 711 GLY A N 1
ATOM 5589 C CA . GLY A 1 711 ? 3.516 4.286 -54.838 1.00 61.62 711 GLY A CA 1
ATOM 5590 C C . GLY A 1 711 ? 2.801 4.395 -53.485 1.00 61.62 711 GLY A C 1
ATOM 5591 O O . GLY A 1 711 ? 3.011 3.626 -52.543 1.00 61.62 711 GLY A O 1
ATOM 5592 N N . THR A 1 712 ? 1.900 5.374 -53.382 1.00 53.84 712 THR A N 1
ATOM 5593 C CA . THR A 1 712 ? 1.243 5.806 -52.130 1.00 53.84 712 THR A CA 1
ATOM 5594 C C . THR A 1 712 ? 0.293 4.776 -51.497 1.00 53.84 712 THR A C 1
ATOM 5596 O O . THR A 1 712 ? -0.144 4.967 -50.362 1.00 53.84 712 THR A O 1
ATOM 5599 N N . TRP A 1 713 ? 0.009 3.651 -52.163 1.00 52.84 713 TRP A N 1
ATOM 5600 C CA . TRP A 1 713 ? -0.730 2.524 -51.574 1.00 52.84 713 TRP A CA 1
ATOM 5601 C C . TRP A 1 713 ? 0.080 1.774 -50.500 1.00 52.84 713 TRP A C 1
ATOM 5603 O O . TRP A 1 713 ? -0.510 1.291 -49.533 1.00 52.84 713 TRP A O 1
ATOM 5613 N N . HIS A 1 714 ? 1.418 1.740 -50.588 1.00 52.81 714 HIS A N 1
ATOM 5614 C CA . HIS A 1 714 ? 2.250 1.133 -49.537 1.00 52.81 714 HIS A CA 1
ATOM 5615 C C . HIS A 1 714 ? 2.176 1.916 -48.213 1.00 52.81 714 HIS A C 1
ATOM 5617 O O . HIS A 1 714 ? 1.973 1.313 -47.161 1.00 52.81 714 HIS A O 1
ATOM 5623 N N . LEU A 1 715 ? 2.181 3.254 -48.269 1.00 49.19 715 LEU A N 1
ATOM 5624 C CA . LEU A 1 715 ? 1.870 4.118 -47.117 1.00 49.19 715 LEU A CA 1
ATOM 5625 C C . LEU A 1 715 ? 0.436 3.901 -46.590 1.00 49.19 715 LEU A C 1
ATOM 5627 O O . LEU A 1 715 ? 0.186 4.016 -45.391 1.00 49.19 715 LEU A O 1
ATOM 5631 N N . GLY A 1 716 ? -0.506 3.549 -47.473 1.00 45.00 716 GLY A N 1
ATOM 5632 C CA . GLY A 1 716 ? -1.877 3.186 -47.110 1.00 45.00 716 GLY A CA 1
ATOM 5633 C C . GLY A 1 716 ? -1.975 1.887 -46.302 1.00 45.00 716 GLY A C 1
ATOM 5634 O O . GLY A 1 716 ? -2.690 1.857 -45.300 1.00 45.00 716 GLY A O 1
ATOM 5635 N N . LYS A 1 717 ? -1.228 0.836 -46.678 1.00 43.09 717 LYS A N 1
ATOM 5636 C CA . LYS A 1 717 ? -1.174 -0.436 -45.925 1.00 43.09 717 LYS A CA 1
ATOM 5637 C C . LYS A 1 717 ? -0.771 -0.223 -44.462 1.00 43.09 717 LYS A C 1
ATOM 5639 O O . LYS A 1 717 ? -1.458 -0.735 -43.583 1.00 43.09 717 LYS A O 1
ATOM 5644 N N . LEU A 1 718 ? 0.253 0.600 -44.214 1.00 40.62 718 LEU A N 1
ATOM 5645 C CA . LEU A 1 718 ? 0.740 0.943 -42.867 1.00 40.62 718 LEU A CA 1
ATOM 5646 C C . LEU A 1 718 ? -0.299 1.691 -42.001 1.00 40.62 718 LEU A C 1
ATOM 5648 O O . LEU A 1 718 ? -0.159 1.748 -40.784 1.00 40.62 718 LEU A O 1
ATOM 5652 N N . GLN A 1 719 ? -1.364 2.253 -42.589 1.00 39.47 719 GLN A N 1
ATOM 5653 C CA . GLN A 1 719 ? -2.456 2.898 -41.840 1.00 39.47 719 GLN A CA 1
ATOM 5654 C C . GLN A 1 719 ? -3.760 2.084 -41.793 1.00 39.47 719 GLN A C 1
ATOM 5656 O O . GLN A 1 719 ? -4.599 2.333 -40.924 1.00 39.47 719 GLN A O 1
ATOM 5661 N N . ALA A 1 720 ? -3.975 1.135 -42.709 1.00 29.77 720 ALA A N 1
ATOM 5662 C CA . ALA A 1 720 ? -5.297 0.553 -42.959 1.00 29.77 720 ALA A CA 1
ATOM 5663 C C . ALA A 1 720 ? -5.804 -0.426 -41.878 1.00 29.77 720 ALA A C 1
ATOM 5665 O O . ALA A 1 720 ? -7.016 -0.602 -41.747 1.00 29.77 720 ALA A O 1
ATOM 5666 N N . PHE A 1 721 ? -4.922 -1.038 -41.080 1.00 27.88 721 PHE A N 1
ATOM 5667 C CA . PHE A 1 721 ? -5.324 -2.007 -40.045 1.00 27.88 721 PHE A CA 1
ATOM 5668 C C . PHE A 1 721 ? -6.042 -1.378 -38.832 1.00 27.88 721 PHE A C 1
ATOM 5670 O O . PHE A 1 721 ? -6.820 -2.058 -38.161 1.00 27.88 721 PHE A O 1
ATOM 5677 N N . MET A 1 722 ? -5.888 -0.065 -38.615 1.00 31.19 722 MET A N 1
ATOM 5678 C CA . MET A 1 722 ? -6.386 0.736 -37.473 1.00 31.19 722 MET A CA 1
ATOM 5679 C C . MET A 1 722 ? -7.924 0.810 -37.277 1.00 31.19 722 MET A C 1
ATOM 5681 O O . MET A 1 722 ? -8.414 1.663 -36.534 1.00 31.19 722 MET A O 1
ATOM 5685 N N . LEU A 1 723 ? -8.714 -0.051 -37.928 1.00 25.31 723 LEU A N 1
ATOM 5686 C CA . LEU A 1 723 ? -10.173 -0.139 -37.759 1.00 25.31 723 LEU A CA 1
ATOM 5687 C C . LEU A 1 723 ? -10.711 -1.546 -37.454 1.00 25.31 723 LEU A C 1
ATOM 5689 O O . LEU A 1 723 ? -11.908 -1.673 -37.175 1.00 25.31 723 LEU A O 1
ATOM 5693 N N . LYS A 1 724 ? -9.870 -2.591 -37.422 1.00 24.02 724 LYS A N 1
ATOM 5694 C CA . LYS A 1 724 ? -10.254 -3.867 -36.800 1.00 24.02 724 LYS A CA 1
ATOM 5695 C C . LYS A 1 724 ? -9.956 -3.818 -35.298 1.00 24.02 724 LYS A C 1
ATOM 5697 O O . LYS A 1 724 ? -8.866 -3.468 -34.869 1.00 24.02 724 LYS A O 1
ATOM 5702 N N . ARG A 1 725 ? -10.985 -4.127 -34.506 1.00 27.80 725 ARG A N 1
ATOM 5703 C CA . ARG A 1 725 ? -10.938 -4.294 -33.042 1.00 27.80 725 ARG A CA 1
ATOM 5704 C C . ARG A 1 725 ? -9.963 -5.428 -32.677 1.00 27.80 725 ARG A C 1
ATOM 5706 O O . ARG A 1 725 ? -9.855 -6.368 -33.451 1.00 27.80 725 ARG A O 1
ATOM 5713 N N . VAL A 1 726 ? -9.186 -5.327 -31.592 1.00 33.47 726 VAL A N 1
ATOM 5714 C CA . VAL A 1 726 ? -9.614 -5.454 -30.175 1.00 33.47 726 VAL A CA 1
ATOM 5715 C C . VAL A 1 726 ? -10.348 -6.784 -29.929 1.00 33.47 726 VAL A C 1
ATOM 5717 O O . VAL A 1 726 ? -11.341 -7.051 -30.596 1.00 33.47 726 VAL A O 1
ATOM 5720 N N . THR A 1 727 ? -9.904 -7.520 -28.899 1.00 28.81 727 THR A N 1
ATOM 5721 C CA . THR A 1 727 ? -10.246 -8.898 -28.455 1.00 28.81 727 THR A CA 1
ATOM 5722 C C . THR A 1 727 ? -9.507 -10.072 -29.125 1.00 28.81 727 THR A C 1
ATOM 5724 O O . THR A 1 727 ? -9.605 -10.265 -30.330 1.00 28.81 727 THR A O 1
ATOM 5727 N N . GLU A 1 728 ? -8.892 -10.883 -28.246 1.00 27.62 728 GLU A N 1
ATOM 5728 C CA . GLU A 1 728 ? -8.562 -12.325 -28.343 1.00 27.62 728 GLU A CA 1
ATOM 5729 C C . GLU A 1 728 ? -7.253 -12.783 -29.043 1.00 27.62 728 GLU A C 1
ATOM 5731 O O . GLU A 1 728 ? -6.539 -11.999 -29.657 1.00 27.62 728 GLU A O 1
ATOM 5736 N N . GLU A 1 729 ? -6.856 -14.029 -28.737 1.00 29.53 729 GLU A N 1
ATOM 5737 C CA . GLU A 1 729 ? -5.465 -14.499 -28.531 1.00 29.53 729 GLU A CA 1
ATOM 5738 C C . GLU A 1 729 ? -4.683 -14.921 -29.807 1.00 29.53 729 GLU A C 1
ATOM 5740 O O . GLU A 1 729 ? -5.298 -15.337 -30.792 1.00 29.53 729 GLU A O 1
ATOM 5745 N N . PRO A 1 730 ? -3.326 -14.949 -29.792 1.00 38.19 730 PRO A N 1
ATOM 5746 C CA . PRO A 1 730 ? -2.524 -15.260 -30.990 1.00 38.19 730 PRO A CA 1
ATOM 5747 C C . PRO A 1 730 ? -2.530 -16.736 -31.433 1.00 38.19 730 PRO A C 1
ATOM 5749 O O . PRO A 1 730 ? -2.282 -17.042 -32.601 1.00 38.19 730 PRO A O 1
ATOM 5752 N N . LEU A 1 731 ? -2.787 -17.676 -30.514 1.00 30.11 731 LEU A N 1
ATOM 5753 C CA . LEU A 1 731 ? -2.398 -19.088 -30.682 1.00 30.11 731 LEU A CA 1
ATOM 5754 C C . LEU A 1 731 ? -3.159 -19.849 -31.790 1.00 30.11 731 LEU A C 1
ATOM 5756 O O . LEU A 1 731 ? -2.723 -20.916 -32.221 1.00 30.11 731 LEU A O 1
ATOM 5760 N N . GLY A 1 732 ? -4.294 -19.324 -32.262 1.00 32.25 732 GLY A N 1
ATOM 5761 C CA . GLY A 1 732 ? -5.122 -19.980 -33.280 1.00 32.25 732 GLY A CA 1
ATOM 5762 C C . GLY A 1 732 ? -4.634 -19.809 -34.725 1.00 32.25 732 GLY A C 1
ATOM 5763 O O . GLY A 1 732 ? -4.835 -20.705 -35.546 1.00 32.25 732 GLY A O 1
ATOM 5764 N N . HIS A 1 733 ? -4.000 -18.680 -35.063 1.00 39.25 733 HIS A N 1
ATOM 5765 C CA . HIS A 1 733 ? -3.774 -18.315 -36.470 1.00 39.25 733 HIS A CA 1
ATOM 5766 C C . HIS A 1 733 ? -2.627 -19.105 -37.115 1.00 39.25 733 HIS A C 1
ATOM 5768 O O . HIS A 1 733 ? -2.783 -19.639 -38.215 1.00 39.25 733 HIS A O 1
ATOM 5774 N N . ALA A 1 734 ? -1.501 -19.246 -36.407 1.00 36.81 734 ALA A N 1
ATOM 5775 C CA . ALA A 1 734 ? -0.324 -19.966 -36.897 1.00 36.81 734 ALA A CA 1
ATOM 5776 C C . ALA A 1 734 ? -0.631 -21.442 -37.217 1.00 36.81 734 ALA A C 1
ATOM 5778 O O . ALA A 1 734 ? -0.184 -21.967 -38.237 1.00 36.81 734 ALA A O 1
ATOM 5779 N N . VAL A 1 735 ? -1.456 -22.098 -36.390 1.00 39.38 735 VAL A N 1
ATOM 5780 C CA . VAL A 1 735 ? -1.865 -23.500 -36.586 1.00 39.38 735 VAL A CA 1
ATOM 5781 C C . VAL A 1 735 ? -2.696 -23.670 -37.864 1.00 39.38 735 VAL A C 1
ATOM 5783 O O . VAL A 1 735 ? -2.505 -24.655 -38.580 1.00 39.38 735 VAL A O 1
ATOM 5786 N N . SER A 1 736 ? -3.566 -22.706 -38.195 1.00 43.00 736 SER A N 1
ATOM 5787 C CA . SER A 1 736 ? -4.331 -22.720 -39.451 1.00 43.00 736 SER A CA 1
ATOM 5788 C C . SER A 1 736 ? -3.398 -22.646 -40.662 1.00 43.00 736 SER A C 1
ATOM 5790 O O . SER A 1 736 ? -3.401 -23.547 -41.496 1.00 43.00 736 SER A O 1
ATOM 5792 N N . VAL A 1 737 ? -2.530 -21.627 -40.709 1.00 47.69 737 VAL A N 1
ATOM 5793 C CA . VAL A 1 737 ? -1.626 -21.380 -41.848 1.00 47.69 737 VAL A CA 1
ATOM 5794 C C . VAL A 1 737 ? -0.664 -22.553 -42.073 1.00 47.69 737 VAL A C 1
ATOM 5796 O O . VAL A 1 737 ? -0.466 -22.985 -43.207 1.00 47.69 737 VAL A O 1
ATOM 5799 N N . ILE A 1 738 ? -0.107 -23.125 -41.001 1.00 47.47 738 ILE A N 1
ATOM 5800 C CA . ILE A 1 738 ? 0.768 -24.306 -41.080 1.00 47.47 738 ILE A CA 1
ATOM 5801 C C . ILE A 1 738 ? 0.018 -25.529 -41.630 1.00 47.47 738 ILE A C 1
ATOM 5803 O O . ILE A 1 738 ? 0.583 -26.295 -42.415 1.00 47.47 738 ILE A O 1
ATOM 5807 N N . THR A 1 739 ? -1.252 -25.710 -41.256 1.00 51.28 739 THR A N 1
ATOM 5808 C CA . THR A 1 739 ? -2.079 -26.812 -41.769 1.00 51.28 739 THR A CA 1
ATOM 5809 C C . THR A 1 739 ? -2.337 -26.638 -43.268 1.00 51.28 739 THR A C 1
ATOM 5811 O O . THR A 1 739 ? -2.071 -27.566 -44.031 1.00 51.28 739 THR A O 1
ATOM 5814 N N . ASP A 1 740 ? -2.732 -25.440 -43.709 1.00 52.53 740 ASP A N 1
ATOM 5815 C CA . ASP A 1 740 ? -2.998 -25.129 -45.121 1.00 52.53 740 ASP A CA 1
ATOM 5816 C C . ASP A 1 740 ? -1.743 -25.277 -46.005 1.00 52.53 740 ASP A C 1
ATOM 5818 O O . ASP A 1 740 ? -1.814 -25.790 -47.127 1.00 52.53 740 ASP A O 1
ATOM 5822 N N . VAL A 1 741 ? -0.565 -24.887 -45.504 1.00 54.69 741 VAL A N 1
ATOM 5823 C CA . VAL A 1 741 ? 0.721 -25.081 -46.201 1.00 54.69 741 VAL A CA 1
ATOM 5824 C C . VAL A 1 741 ? 1.054 -26.569 -46.346 1.00 54.69 741 VAL A C 1
ATOM 5826 O O . VAL A 1 741 ? 1.458 -27.010 -47.425 1.00 54.69 741 VAL A O 1
ATOM 5829 N N . LEU A 1 742 ? 0.840 -27.371 -45.299 1.00 53.62 742 LEU A N 1
ATOM 5830 C CA . LEU A 1 742 ? 1.070 -28.818 -45.343 1.00 53.62 742 LEU A CA 1
ATOM 5831 C C . LEU A 1 742 ? 0.027 -29.566 -46.200 1.00 53.62 742 LEU A C 1
ATOM 5833 O O . LEU A 1 742 ? 0.344 -30.625 -46.744 1.00 53.62 742 LEU A O 1
ATOM 5837 N N . GLU A 1 743 ? -1.176 -29.016 -46.390 1.00 59.62 743 GLU A N 1
ATOM 5838 C CA . GLU A 1 743 ? -2.166 -29.532 -47.349 1.00 59.62 743 GLU A CA 1
ATOM 5839 C C . GLU A 1 743 ? -1.841 -29.176 -48.798 1.00 59.62 743 GLU A C 1
ATOM 5841 O O . GLU A 1 743 ? -1.930 -30.044 -49.673 1.00 59.62 743 GLU A O 1
ATOM 5846 N N . ASN A 1 744 ? -1.353 -27.965 -49.064 1.00 57.50 744 ASN A N 1
ATOM 5847 C CA . ASN A 1 744 ? -0.826 -27.615 -50.385 1.00 57.50 744 ASN A CA 1
ATOM 5848 C C . ASN A 1 744 ? 0.422 -28.445 -50.744 1.00 57.50 744 ASN A C 1
ATOM 5850 O O . ASN A 1 744 ? 0.561 -28.877 -51.889 1.00 57.50 744 ASN A O 1
ATOM 5854 N N . ALA A 1 745 ? 1.295 -28.750 -49.778 1.00 50.69 745 ALA A N 1
ATOM 5855 C CA . ALA A 1 745 ? 2.469 -29.599 -49.998 1.00 50.69 745 ALA A CA 1
ATOM 5856 C C . ALA A 1 745 ? 2.114 -31.078 -50.271 1.00 50.69 745 ALA A C 1
ATOM 5858 O O . ALA A 1 745 ? 2.779 -31.725 -51.084 1.00 50.69 745 ALA A O 1
ATOM 5859 N N . GLU A 1 746 ? 1.072 -31.619 -49.628 1.00 64.50 746 GLU A N 1
ATOM 5860 C CA . GLU A 1 746 ? 0.566 -32.976 -49.896 1.00 64.50 746 GLU A CA 1
ATOM 5861 C C . GLU A 1 746 ? -0.159 -33.059 -51.246 1.00 64.50 746 GLU A C 1
ATOM 5863 O O . GLU A 1 746 ? 0.141 -33.937 -52.056 1.00 64.50 746 GLU A O 1
ATOM 5868 N N . SER A 1 747 ? -1.074 -32.127 -51.528 1.00 55.88 747 SER A N 1
ATOM 5869 C CA . SER A 1 747 ? -1.833 -32.097 -52.790 1.00 55.88 747 SER A CA 1
ATOM 5870 C C . SER A 1 747 ? -0.959 -31.802 -54.016 1.00 55.88 747 SER A C 1
ATOM 5872 O O . SER A 1 747 ? -1.238 -32.316 -55.098 1.00 55.88 747 SER A O 1
ATOM 5874 N N . SER A 1 748 ? 0.147 -31.071 -53.840 1.00 61.03 748 SER A N 1
ATOM 5875 C CA . SER A 1 748 ? 1.181 -30.870 -54.869 1.00 61.03 748 SER A CA 1
ATOM 5876 C C . SER A 1 748 ? 2.185 -32.032 -54.976 1.00 61.03 748 SER A C 1
ATOM 5878 O O . SER A 1 748 ? 3.107 -31.971 -55.787 1.00 61.03 748 SER A O 1
ATOM 5880 N N . GLY A 1 749 ? 2.051 -33.084 -54.158 1.00 52.28 749 GLY A N 1
ATOM 5881 C CA . GLY A 1 749 ? 2.919 -34.268 -54.184 1.00 52.28 749 GLY A CA 1
ATOM 5882 C C . GLY A 1 749 ? 4.350 -34.053 -53.670 1.00 52.28 749 GLY A C 1
ATOM 5883 O O . GLY A 1 749 ? 5.199 -34.921 -53.866 1.00 52.28 749 GLY A O 1
ATOM 5884 N N . VAL A 1 750 ? 4.628 -32.922 -53.011 1.00 62.34 750 VAL A N 1
ATOM 5885 C CA . VAL A 1 750 ? 5.954 -32.572 -52.464 1.00 62.34 750 VAL A CA 1
ATOM 5886 C C . VAL A 1 750 ? 6.259 -33.384 -51.200 1.00 62.34 750 VAL A C 1
ATOM 5888 O O . VAL A 1 750 ? 7.405 -33.767 -50.964 1.00 62.34 750 VAL A O 1
ATOM 5891 N N . ILE A 1 751 ? 5.227 -33.701 -50.412 1.00 61.69 751 ILE A N 1
ATOM 5892 C CA . ILE A 1 751 ? 5.293 -34.633 -49.280 1.00 61.69 751 ILE A CA 1
ATOM 5893 C C . ILE A 1 751 ? 4.198 -35.695 -49.400 1.00 61.69 751 ILE A C 1
ATOM 5895 O O . ILE A 1 751 ? 3.084 -35.416 -49.832 1.00 61.69 751 ILE A O 1
ATOM 5899 N N . SER A 1 752 ? 4.488 -36.929 -48.988 1.00 72.69 752 SER A N 1
ATOM 5900 C CA . SER A 1 752 ? 3.459 -37.971 -48.884 1.00 72.69 752 SER A CA 1
ATOM 5901 C C . SER A 1 752 ? 2.567 -37.777 -47.652 1.00 72.69 752 SER A C 1
ATOM 5903 O O . SER A 1 752 ? 2.995 -37.209 -46.646 1.00 72.69 752 SER A O 1
ATOM 5905 N N . ALA A 1 753 ? 1.370 -38.372 -47.661 1.00 66.62 753 ALA A N 1
ATOM 5906 C CA . ALA A 1 753 ? 0.462 -38.411 -46.507 1.00 66.62 753 ALA A CA 1
ATOM 5907 C C . ALA A 1 753 ? 1.111 -38.936 -45.210 1.00 66.62 753 ALA A C 1
ATOM 5909 O O . ALA A 1 753 ? 0.742 -38.533 -44.105 1.00 66.62 753 ALA A O 1
ATOM 5910 N N . ALA A 1 754 ? 2.100 -39.831 -45.326 1.00 63.38 754 ALA A N 1
ATOM 5911 C CA . ALA A 1 754 ? 2.877 -40.315 -44.188 1.00 63.38 754 ALA A CA 1
ATOM 5912 C C . ALA A 1 754 ? 3.847 -39.244 -43.656 1.00 63.38 754 ALA A C 1
ATOM 5914 O O . ALA A 1 754 ? 3.946 -39.060 -42.445 1.00 63.38 754 ALA A O 1
ATOM 5915 N N . GLN A 1 755 ? 4.512 -38.500 -44.546 1.00 60.16 755 GLN A N 1
ATOM 5916 C CA . GLN A 1 755 ? 5.400 -37.391 -44.180 1.00 60.16 755 GLN A CA 1
ATOM 5917 C C . GLN A 1 755 ? 4.625 -36.187 -43.633 1.00 60.16 755 GLN A C 1
ATOM 5919 O O . GLN A 1 755 ? 5.056 -35.629 -42.633 1.00 60.16 755 GLN A O 1
ATOM 5924 N N . LYS A 1 756 ? 3.459 -35.835 -44.196 1.00 67.62 756 LYS A N 1
ATOM 5925 C CA . LYS A 1 756 ? 2.561 -34.811 -43.627 1.00 67.62 756 LYS A CA 1
ATOM 5926 C C . LYS A 1 756 ? 2.154 -35.165 -42.197 1.00 67.62 756 LYS A C 1
ATOM 5928 O O . LYS A 1 756 ? 2.258 -34.326 -41.311 1.00 67.62 756 LYS A O 1
ATOM 5933 N N . ARG A 1 757 ? 1.739 -36.414 -41.945 1.00 63.50 757 ARG A N 1
ATOM 5934 C CA . ARG A 1 757 ? 1.403 -36.875 -40.585 1.00 63.50 757 ARG A CA 1
ATOM 5935 C C . ARG A 1 757 ? 2.606 -36.825 -39.648 1.00 63.50 757 ARG A C 1
ATOM 5937 O O . ARG A 1 757 ? 2.452 -36.346 -38.532 1.00 63.50 757 ARG A O 1
ATOM 5944 N N . ALA A 1 758 ? 3.784 -37.257 -40.099 1.00 60.00 758 ALA A N 1
ATOM 5945 C CA . ALA A 1 758 ? 5.010 -37.166 -39.309 1.00 60.00 758 ALA A CA 1
ATOM 5946 C C . ALA A 1 758 ? 5.387 -35.708 -38.988 1.00 60.00 758 ALA A C 1
ATOM 5948 O O . ALA A 1 758 ? 5.685 -35.412 -37.838 1.00 60.00 758 ALA A O 1
ATOM 5949 N N . LEU A 1 759 ? 5.299 -34.793 -39.960 1.00 58.12 759 LEU A N 1
ATOM 5950 C CA . LEU A 1 759 ? 5.560 -33.362 -39.778 1.00 58.12 759 LEU A CA 1
ATOM 5951 C C . LEU A 1 759 ? 4.557 -32.716 -38.821 1.00 58.12 759 LEU A C 1
ATOM 5953 O O . LEU A 1 759 ? 4.984 -32.078 -37.870 1.00 58.12 759 LEU A O 1
ATOM 5957 N N . LEU A 1 760 ? 3.250 -32.940 -38.987 1.00 57.75 760 LEU A N 1
ATOM 5958 C CA . LEU A 1 760 ? 2.233 -32.449 -38.045 1.00 57.75 760 LEU A CA 1
ATOM 5959 C C . LEU A 1 760 ? 2.472 -32.985 -36.624 1.00 57.75 760 LEU A C 1
ATOM 5961 O O . LEU A 1 760 ? 2.365 -32.242 -35.652 1.00 57.75 760 LEU A O 1
ATOM 5965 N N . GLN A 1 761 ? 2.84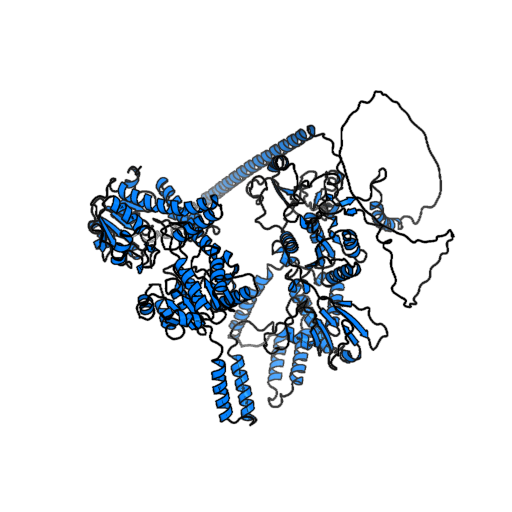7 -34.260 -36.494 1.00 46.41 761 GLN A N 1
ATOM 5966 C CA . GLN A 1 761 ? 3.154 -34.888 -35.209 1.00 46.41 761 GLN A CA 1
ATOM 5967 C C . GLN A 1 761 ? 4.464 -34.359 -34.594 1.00 46.41 761 GLN A C 1
ATOM 5969 O O . GLN A 1 761 ? 4.567 -34.250 -33.376 1.00 46.41 761 GLN A O 1
ATOM 5974 N N . GLN A 1 762 ? 5.443 -33.984 -35.421 1.00 46.28 762 GLN A N 1
ATOM 5975 C CA . GLN A 1 762 ? 6.714 -33.396 -35.001 1.00 46.28 762 GLN A CA 1
ATOM 5976 C C . GLN A 1 762 ? 6.563 -31.911 -34.633 1.00 46.28 762 GLN A C 1
ATOM 5978 O O . GLN A 1 762 ? 7.078 -31.495 -33.603 1.00 46.28 762 GLN A O 1
ATOM 5983 N N . MET A 1 763 ? 5.789 -31.134 -35.395 1.00 50.06 763 MET A N 1
ATOM 5984 C CA . MET A 1 763 ? 5.478 -29.730 -35.105 1.00 50.06 763 MET A CA 1
ATOM 5985 C C . MET A 1 763 ? 4.581 -29.586 -33.871 1.00 50.06 763 MET A C 1
ATOM 5987 O O . MET A 1 763 ? 4.799 -28.677 -33.078 1.00 50.06 763 MET A O 1
ATOM 5991 N N . ALA A 1 764 ? 3.651 -30.520 -33.637 1.00 41.66 764 ALA A N 1
ATOM 5992 C CA . ALA A 1 764 ? 2.922 -30.602 -32.371 1.00 41.66 764 ALA A CA 1
ATOM 5993 C C . ALA A 1 764 ? 3.861 -30.847 -31.173 1.00 41.66 764 ALA A C 1
ATOM 5995 O O . ALA A 1 764 ? 3.629 -30.306 -30.098 1.00 41.66 764 ALA A O 1
ATOM 5996 N N . VAL A 1 765 ? 4.945 -31.613 -31.353 1.00 38.66 765 VAL A N 1
ATOM 5997 C CA . VAL A 1 765 ? 5.992 -31.776 -30.329 1.00 38.66 765 VAL A CA 1
ATOM 5998 C C . VAL A 1 765 ? 6.859 -30.517 -30.201 1.00 38.66 765 VAL A C 1
ATOM 6000 O O . VAL A 1 765 ? 7.189 -30.143 -29.082 1.00 38.66 765 VAL A O 1
ATOM 6003 N N . THR A 1 766 ? 7.181 -29.815 -31.292 1.00 35.72 766 THR A N 1
ATOM 6004 C CA . THR A 1 766 ? 7.965 -28.567 -31.240 1.00 35.72 766 THR A CA 1
ATOM 6005 C C . THR A 1 766 ? 7.198 -27.413 -30.583 1.00 35.72 766 THR A C 1
ATOM 6007 O O . THR A 1 766 ? 7.773 -26.692 -29.771 1.00 35.72 766 THR A O 1
ATOM 6010 N N . ALA A 1 767 ? 5.894 -27.278 -30.841 1.00 39.19 767 ALA A N 1
ATOM 6011 C CA . ALA A 1 767 ? 5.026 -26.313 -30.157 1.00 39.19 767 ALA A CA 1
ATOM 6012 C C . ALA A 1 767 ? 4.862 -26.615 -28.651 1.00 39.19 767 ALA A C 1
ATOM 6014 O O . ALA A 1 767 ? 4.580 -25.718 -27.865 1.00 39.19 767 ALA A O 1
ATOM 6015 N N . LEU A 1 768 ? 5.102 -27.862 -28.227 1.00 36.34 768 LEU A N 1
ATOM 6016 C CA . LEU A 1 768 ? 5.201 -28.258 -26.816 1.00 36.34 768 LEU A CA 1
ATOM 6017 C C . LEU A 1 768 ? 6.611 -28.040 -26.221 1.00 36.34 768 LEU A C 1
ATOM 6019 O O . LEU A 1 768 ? 6.880 -28.509 -25.115 1.00 36.34 768 LEU A O 1
ATOM 6023 N N . THR A 1 769 ? 7.515 -27.352 -26.933 1.00 33.56 769 THR A N 1
ATOM 6024 C CA . THR A 1 769 ? 8.896 -27.070 -26.490 1.00 33.56 769 THR A CA 1
ATOM 6025 C C . THR A 1 769 ? 9.280 -25.587 -26.487 1.00 33.56 769 THR A C 1
ATOM 6027 O O . THR A 1 769 ? 10.466 -25.257 -26.525 1.00 33.56 769 THR A O 1
ATOM 6030 N N . GLU A 1 770 ? 8.313 -24.681 -26.312 1.00 45.56 770 GLU A N 1
ATOM 6031 C CA . GLU A 1 770 ? 8.634 -23.455 -25.571 1.00 45.56 770 GLU A CA 1
ATOM 6032 C C . GLU A 1 770 ? 9.176 -23.842 -24.186 1.00 45.56 770 GLU A C 1
ATOM 6034 O O . GLU A 1 770 ? 8.677 -24.772 -23.540 1.00 45.56 770 GLU A O 1
ATOM 6039 N N . LYS A 1 771 ? 10.222 -23.156 -23.713 1.00 49.81 771 LYS A N 1
ATOM 6040 C CA . LYS A 1 771 ? 10.806 -23.456 -22.403 1.00 49.81 771 LYS A CA 1
ATOM 6041 C C . LYS A 1 771 ? 9.872 -22.943 -21.302 1.00 49.81 771 LYS A C 1
ATOM 6043 O O . LYS A 1 771 ? 10.000 -21.802 -20.870 1.00 49.81 771 LYS A O 1
ATOM 6048 N N . MET A 1 772 ? 8.966 -23.814 -20.855 1.00 67.56 772 MET A N 1
ATOM 6049 C CA . MET A 1 772 ? 8.019 -23.577 -19.761 1.00 67.56 772 MET A CA 1
ATOM 6050 C C . MET A 1 772 ? 8.694 -22.844 -18.593 1.00 67.56 772 MET A C 1
ATOM 6052 O O . MET A 1 772 ? 9.648 -23.361 -18.006 1.00 67.56 772 MET A O 1
ATOM 6056 N N . VAL A 1 773 ? 8.206 -21.641 -18.275 1.00 88.12 773 VAL A N 1
ATOM 6057 C CA . VAL A 1 773 ? 8.770 -20.808 -17.205 1.00 88.12 773 VAL A CA 1
ATOM 6058 C C . VAL A 1 773 ? 8.590 -21.531 -15.875 1.00 88.12 773 VAL A C 1
ATOM 6060 O O . VAL A 1 773 ? 7.472 -21.907 -15.512 1.00 88.12 773 VAL A O 1
ATOM 6063 N N . LYS A 1 774 ? 9.690 -21.721 -15.141 1.00 96.38 774 LYS A N 1
ATOM 6064 C CA . LYS A 1 774 ? 9.677 -22.376 -13.828 1.00 96.38 774 LYS A CA 1
ATOM 6065 C C . LYS A 1 774 ? 9.745 -21.347 -12.705 1.00 96.38 774 LYS A C 1
ATOM 6067 O O . LYS A 1 774 ? 10.701 -20.576 -12.609 1.00 96.38 774 LYS A O 1
ATOM 6072 N N . ILE A 1 775 ? 8.756 -21.378 -11.817 1.00 98.31 775 ILE A N 1
ATOM 6073 C CA . ILE A 1 775 ? 8.697 -20.567 -10.601 1.00 98.31 775 ILE A CA 1
ATOM 6074 C C . ILE A 1 775 ? 8.921 -21.465 -9.381 1.00 98.31 775 ILE A C 1
ATOM 6076 O O . ILE A 1 775 ? 8.145 -22.381 -9.121 1.00 98.31 775 ILE A O 1
ATOM 6080 N N . CYS A 1 776 ? 9.948 -21.166 -8.586 1.00 98.31 776 CYS A N 1
ATOM 6081 C CA . CYS A 1 776 ? 10.140 -21.747 -7.256 1.00 98.31 776 CYS A CA 1
ATOM 6082 C C . CYS A 1 776 ? 9.712 -20.734 -6.184 1.00 98.31 776 CYS A C 1
ATOM 6084 O O . CYS A 1 776 ? 9.966 -19.539 -6.325 1.00 98.31 776 CYS A O 1
ATOM 6086 N N . CYS A 1 777 ? 9.086 -21.183 -5.096 1.00 98.31 777 CYS A N 1
ATOM 6087 C CA . CYS A 1 777 ? 8.754 -20.337 -3.950 1.00 98.31 777 CYS A CA 1
ATOM 6088 C C . CYS A 1 777 ? 9.240 -20.957 -2.640 1.00 98.31 777 CYS A C 1
ATOM 6090 O O . CYS A 1 777 ? 8.721 -21.979 -2.195 1.00 98.31 777 CYS A O 1
ATOM 6092 N N . ILE A 1 778 ? 10.219 -20.313 -2.007 1.00 97.44 778 ILE A N 1
ATOM 6093 C CA . ILE A 1 778 ? 10.787 -20.721 -0.722 1.00 97.44 778 ILE A CA 1
ATOM 6094 C C . ILE A 1 778 ? 9.902 -20.165 0.403 1.00 97.44 778 ILE A C 1
ATOM 6096 O O . ILE A 1 778 ? 9.928 -18.966 0.687 1.00 97.44 778 ILE A O 1
ATOM 6100 N N . GLY A 1 779 ? 9.144 -21.048 1.054 1.00 94.50 779 GLY A N 1
ATOM 6101 C CA . GLY A 1 779 ? 8.254 -20.757 2.181 1.00 94.50 779 GLY A CA 1
ATOM 6102 C C . GLY A 1 779 ? 6.792 -21.101 1.886 1.00 94.50 779 GLY A C 1
ATOM 6103 O O . GLY A 1 779 ? 6.048 -20.291 1.337 1.00 94.50 779 GLY A O 1
ATOM 6104 N N . ALA A 1 780 ? 6.328 -22.271 2.333 1.00 95.12 780 ALA A N 1
ATOM 6105 C CA . ALA A 1 780 ? 4.958 -22.748 2.105 1.00 95.12 780 ALA A CA 1
ATOM 6106 C C . ALA A 1 780 ? 3.950 -22.204 3.147 1.00 95.12 780 ALA A C 1
ATOM 6108 O O . ALA A 1 780 ? 3.078 -22.929 3.628 1.00 95.12 780 ALA A O 1
ATOM 6109 N N . GLY A 1 781 ? 4.106 -20.943 3.561 1.00 90.56 781 GLY A N 1
ATOM 6110 C CA . GLY A 1 781 ? 3.253 -20.281 4.557 1.00 90.56 781 GLY A CA 1
ATOM 6111 C C . GLY A 1 781 ? 1.991 -19.628 3.973 1.00 90.56 781 GLY A C 1
ATOM 6112 O O . GLY A 1 781 ? 1.689 -19.780 2.790 1.00 90.56 781 GLY A O 1
ATOM 6113 N N . TYR A 1 782 ? 1.301 -18.835 4.806 1.00 87.81 782 TYR A N 1
ATOM 6114 C CA . TYR A 1 782 ? 0.098 -18.056 4.451 1.00 87.81 782 TYR A CA 1
ATOM 6115 C C . TYR A 1 782 ? 0.268 -17.113 3.246 1.00 87.81 782 TYR A C 1
ATOM 6117 O O . TYR A 1 782 ? -0.719 -16.772 2.605 1.00 87.81 782 TYR A O 1
ATOM 6125 N N . VAL A 1 783 ? 1.495 -16.694 2.919 1.00 91.88 783 VAL A N 1
ATOM 6126 C CA . VAL A 1 783 ? 1.764 -15.830 1.757 1.00 91.88 783 VAL A CA 1
ATOM 6127 C C . VAL A 1 783 ? 2.158 -16.660 0.535 1.00 91.88 783 VAL A C 1
ATOM 6129 O O . VAL A 1 783 ? 1.458 -16.618 -0.478 1.00 91.88 783 VAL A O 1
ATOM 6132 N N . GLY A 1 784 ? 3.241 -17.440 0.627 1.00 94.75 784 GLY A N 1
ATOM 6133 C CA . GLY A 1 784 ? 3.751 -18.245 -0.485 1.00 94.75 784 GLY A CA 1
ATOM 6134 C C . GLY A 1 784 ? 2.731 -19.241 -1.041 1.00 94.75 784 GLY A C 1
ATOM 6135 O O . GLY A 1 784 ? 2.458 -19.217 -2.238 1.00 94.75 784 GLY A O 1
ATOM 6136 N N . GLY A 1 785 ? 2.102 -20.058 -0.187 1.00 95.88 785 GLY A N 1
ATOM 6137 C CA . GLY A 1 785 ? 1.165 -21.104 -0.617 1.00 95.88 785 GLY A CA 1
ATOM 6138 C C . GLY A 1 785 ? -0.018 -20.574 -1.444 1.00 95.88 785 GLY A C 1
ATOM 6139 O O . GLY A 1 785 ? -0.139 -20.946 -2.613 1.00 95.88 785 GLY A O 1
ATOM 6140 N N . PRO A 1 786 ? -0.861 -19.672 -0.901 1.00 96.56 786 PRO A N 1
ATOM 6141 C CA . PRO A 1 786 ? -1.982 -19.088 -1.640 1.00 96.56 786 PRO A CA 1
ATOM 6142 C C . PRO A 1 786 ? -1.560 -18.294 -2.880 1.00 96.56 786 PRO A C 1
ATOM 6144 O O . PRO A 1 786 ? -2.196 -18.429 -3.924 1.00 96.56 786 PRO A O 1
ATOM 6147 N N . THR A 1 787 ? -0.472 -17.511 -2.809 1.00 97.38 787 THR A N 1
ATOM 6148 C CA . THR A 1 787 ? 0.015 -16.741 -3.971 1.00 97.38 787 THR A CA 1
ATOM 6149 C C . THR A 1 787 ? 0.388 -17.675 -5.122 1.00 97.38 787 THR A C 1
ATOM 6151 O O . THR A 1 787 ? -0.054 -17.472 -6.251 1.00 97.38 787 THR A O 1
ATOM 6154 N N . MET A 1 788 ? 1.159 -18.725 -4.835 1.00 98.12 788 MET A N 1
ATOM 6155 C CA . MET A 1 788 ? 1.603 -19.694 -5.836 1.00 98.12 788 MET A CA 1
ATOM 6156 C C . MET A 1 788 ? 0.456 -20.550 -6.376 1.00 98.12 788 MET A C 1
ATOM 6158 O O . MET A 1 788 ? 0.421 -20.835 -7.570 1.00 98.12 788 MET A O 1
ATOM 6162 N N . ALA A 1 789 ? -0.524 -20.898 -5.537 1.00 97.94 789 ALA A N 1
ATOM 6163 C CA . ALA A 1 789 ? -1.719 -21.608 -5.980 1.00 97.94 789 ALA A CA 1
ATOM 6164 C C . ALA A 1 789 ? -2.571 -20.770 -6.955 1.00 97.94 789 ALA A C 1
ATOM 6166 O O . ALA A 1 789 ? -3.067 -21.303 -7.949 1.00 97.94 789 ALA A O 1
ATOM 6167 N N . VAL A 1 790 ? -2.690 -19.454 -6.728 1.00 97.88 790 VAL A N 1
ATOM 6168 C CA . VAL A 1 790 ? -3.381 -18.543 -7.658 1.00 97.88 790 VAL A CA 1
ATOM 6169 C C . VAL A 1 790 ? -2.571 -18.310 -8.939 1.00 97.88 790 VAL A C 1
ATOM 6171 O O . VAL A 1 790 ? -3.168 -18.345 -10.011 1.00 97.88 790 VAL A O 1
ATOM 6174 N N . ILE A 1 791 ? -1.240 -18.160 -8.869 1.00 98.00 791 ILE A N 1
ATOM 6175 C CA . ILE A 1 791 ? -0.388 -18.085 -10.075 1.00 98.00 791 ILE A CA 1
ATOM 6176 C C . ILE A 1 791 ? -0.553 -19.355 -10.919 1.00 98.00 791 ILE A C 1
ATOM 6178 O O . ILE A 1 791 ? -0.850 -19.255 -12.104 1.00 98.00 791 ILE A O 1
ATOM 6182 N N . ALA A 1 792 ? -0.468 -20.547 -10.322 1.00 97.81 792 ALA A N 1
ATOM 6183 C CA . ALA A 1 792 ? -0.645 -21.804 -11.051 1.00 97.81 792 ALA A CA 1
ATOM 6184 C C . ALA A 1 792 ? -2.047 -21.946 -11.681 1.00 97.81 792 ALA A C 1
ATOM 6186 O O . ALA A 1 792 ? -2.173 -22.474 -12.784 1.00 97.81 792 ALA A O 1
ATOM 6187 N N . LEU A 1 793 ? -3.099 -21.442 -11.019 1.00 97.75 793 LEU A N 1
ATOM 6188 C CA . LEU A 1 793 ? -4.461 -21.412 -11.572 1.00 97.75 793 LEU A CA 1
ATOM 6189 C C . LEU A 1 793 ? -4.614 -20.432 -12.746 1.00 97.75 793 LEU A C 1
ATOM 6191 O O . LEU A 1 793 ? -5.472 -20.635 -13.606 1.00 97.75 793 LEU A O 1
ATOM 6195 N N . LYS A 1 794 ? -3.833 -19.348 -12.764 1.00 97.69 794 LYS A N 1
ATOM 6196 C CA . LYS A 1 794 ? -3.947 -18.263 -13.749 1.00 97.69 794 LYS A CA 1
ATOM 6197 C C . LYS A 1 794 ? -2.948 -18.337 -14.893 1.00 97.69 794 LYS A C 1
ATOM 6199 O O . LYS A 1 794 ? -3.242 -17.811 -15.960 1.00 97.69 794 LYS A O 1
ATOM 6204 N N . CYS A 1 795 ? -1.856 -19.067 -14.710 1.00 96.00 795 CYS A N 1
ATOM 6205 C CA . CYS A 1 795 ? -0.839 -19.311 -15.720 1.00 96.00 795 CYS A CA 1
ATOM 6206 C C . CYS A 1 795 ? -0.635 -20.834 -15.887 1.00 96.00 795 CYS A C 1
ATOM 6208 O O . CYS A 1 795 ? 0.338 -21.382 -15.365 1.00 96.00 795 CYS A O 1
ATOM 6210 N N . PRO A 1 796 ? -1.534 -21.559 -16.591 1.00 93.56 796 PRO A N 1
ATOM 6211 C CA . PRO A 1 796 ? -1.404 -23.010 -16.794 1.00 93.56 796 PRO A CA 1
ATOM 6212 C C . PRO A 1 796 ? -0.135 -23.429 -17.558 1.00 93.56 796 PRO A C 1
ATOM 6214 O O . PRO A 1 796 ? 0.262 -24.589 -17.494 1.00 93.56 796 PRO A O 1
ATOM 6217 N N . SER A 1 797 ? 0.483 -22.483 -18.269 1.00 92.00 797 SER A N 1
ATOM 6218 C CA . SER A 1 797 ? 1.760 -22.569 -18.989 1.00 92.00 797 SER A CA 1
ATOM 6219 C C . SER A 1 797 ? 3.002 -22.367 -18.104 1.00 92.00 797 SER A C 1
ATOM 6221 O O . SER A 1 797 ? 4.119 -22.384 -18.615 1.00 92.00 797 SER A O 1
ATOM 6223 N N . ILE A 1 798 ? 2.834 -22.161 -16.794 1.00 94.94 798 ILE A N 1
ATOM 6224 C CA . ILE A 1 798 ? 3.923 -21.953 -15.833 1.00 94.94 798 ILE A CA 1
ATOM 6225 C C . ILE A 1 798 ? 3.944 -23.111 -14.833 1.00 94.94 798 ILE A C 1
ATOM 6227 O O . ILE A 1 798 ? 2.919 -23.439 -14.228 1.00 94.94 798 ILE A O 1
ATOM 6231 N N . GLU A 1 799 ? 5.123 -23.704 -14.627 1.00 97.44 799 GLU A N 1
ATOM 6232 C CA . GLU A 1 799 ? 5.358 -24.678 -13.559 1.00 97.44 799 GLU A CA 1
ATOM 6233 C C . GLU A 1 799 ? 5.661 -23.929 -12.257 1.00 97.44 799 GLU A C 1
ATOM 6235 O O . GLU A 1 799 ? 6.570 -23.100 -12.204 1.00 97.44 799 GLU A O 1
ATOM 6240 N N . VAL A 1 800 ? 4.913 -24.220 -11.195 1.00 98.31 800 VAL A N 1
ATOM 6241 C CA . VAL A 1 800 ? 5.019 -23.541 -9.902 1.00 98.31 800 VAL A CA 1
ATOM 6242 C C . VAL A 1 800 ? 5.294 -24.562 -8.803 1.00 98.31 800 VAL A C 1
ATOM 6244 O O . VAL A 1 800 ? 4.445 -25.397 -8.483 1.00 98.31 800 VAL A O 1
ATOM 6247 N N . VAL A 1 801 ? 6.469 -24.477 -8.179 1.00 98.50 801 VAL A N 1
ATOM 6248 C CA . VAL A 1 801 ? 6.872 -25.367 -7.085 1.00 98.50 801 VAL A CA 1
ATOM 6249 C C . VAL A 1 801 ? 7.069 -24.586 -5.792 1.00 98.50 801 VAL A C 1
ATOM 6251 O O . VAL A 1 801 ? 7.930 -23.715 -5.691 1.00 98.50 801 VAL A O 1
ATOM 6254 N N . VAL A 1 802 ? 6.289 -24.924 -4.769 1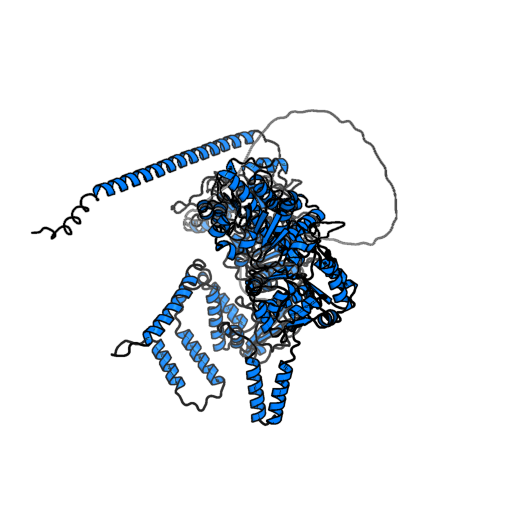.00 98.56 802 VAL A N 1
ATOM 6255 C CA . VAL A 1 802 ? 6.414 -24.357 -3.423 1.00 98.56 802 VAL A CA 1
ATOM 6256 C C . VAL A 1 802 ? 7.270 -25.290 -2.570 1.00 98.56 802 VAL A C 1
ATOM 6258 O O . VAL A 1 802 ? 6.983 -26.486 -2.470 1.00 98.56 802 VAL A O 1
ATOM 6261 N N . VAL A 1 803 ? 8.318 -24.755 -1.945 1.00 98.19 803 VAL A N 1
ATOM 6262 C CA . VAL A 1 803 ? 9.280 -25.531 -1.154 1.00 98.19 803 VAL A CA 1
ATOM 6263 C C . VAL A 1 803 ? 9.419 -25.013 0.272 1.00 98.19 803 VAL A C 1
ATOM 6265 O O . VAL A 1 803 ? 9.402 -23.810 0.527 1.00 98.19 803 VAL A O 1
ATOM 6268 N N . ASP A 1 804 ? 9.547 -25.928 1.230 1.00 95.94 804 ASP A N 1
ATOM 6269 C CA . ASP A 1 804 ? 9.678 -25.614 2.655 1.00 95.94 804 ASP A CA 1
ATOM 6270 C C . ASP A 1 804 ? 10.463 -26.727 3.363 1.00 95.94 804 ASP A C 1
ATOM 6272 O O . ASP A 1 804 ? 10.305 -27.909 3.056 1.00 95.94 804 ASP A O 1
ATOM 6276 N N . ILE A 1 805 ? 11.293 -26.355 4.340 1.00 92.19 805 ILE A N 1
ATOM 6277 C CA . ILE A 1 805 ? 12.041 -27.304 5.181 1.00 92.19 805 ILE A CA 1
ATOM 6278 C C . ILE A 1 805 ? 11.121 -28.101 6.124 1.00 92.19 805 ILE A C 1
ATOM 6280 O O . ILE A 1 805 ? 11.506 -29.142 6.657 1.00 92.19 805 ILE A O 1
ATOM 6284 N N . SER A 1 806 ? 9.895 -27.624 6.355 1.00 91.62 806 SER A N 1
ATOM 6285 C CA . SER A 1 806 ? 8.898 -28.299 7.177 1.00 91.62 806 SER A CA 1
ATOM 6286 C C . SER A 1 806 ? 8.212 -29.427 6.399 1.00 91.62 806 SER A C 1
ATOM 6288 O O . SER A 1 806 ? 7.162 -29.242 5.782 1.00 91.62 806 SER A O 1
ATOM 6290 N N . VAL A 1 807 ? 8.780 -30.634 6.497 1.00 93.44 807 VAL A N 1
ATOM 6291 C CA . VAL A 1 807 ? 8.221 -31.879 5.932 1.00 93.44 807 VAL A CA 1
ATOM 6292 C C . VAL A 1 807 ? 6.734 -32.043 6.281 1.00 93.44 807 VAL A C 1
ATOM 6294 O O . VAL A 1 807 ? 5.919 -32.317 5.406 1.00 93.44 807 VAL A O 1
ATOM 6297 N N . THR A 1 808 ? 6.348 -31.797 7.538 1.00 91.94 808 THR A N 1
ATOM 6298 C CA . THR A 1 808 ? 4.949 -31.878 7.998 1.00 91.94 808 THR A CA 1
ATOM 6299 C C . THR A 1 808 ? 4.022 -30.916 7.246 1.00 91.94 808 THR A C 1
ATOM 6301 O O . THR A 1 808 ? 2.907 -31.289 6.891 1.00 91.94 808 THR A O 1
ATOM 6304 N N . ARG A 1 809 ? 4.483 -29.690 6.964 1.00 92.12 809 ARG A N 1
ATOM 6305 C CA . ARG A 1 809 ? 3.723 -28.667 6.231 1.00 92.12 809 ARG A CA 1
ATOM 6306 C C . ARG A 1 809 ? 3.585 -29.021 4.750 1.00 92.12 809 ARG A C 1
ATOM 6308 O O . ARG A 1 809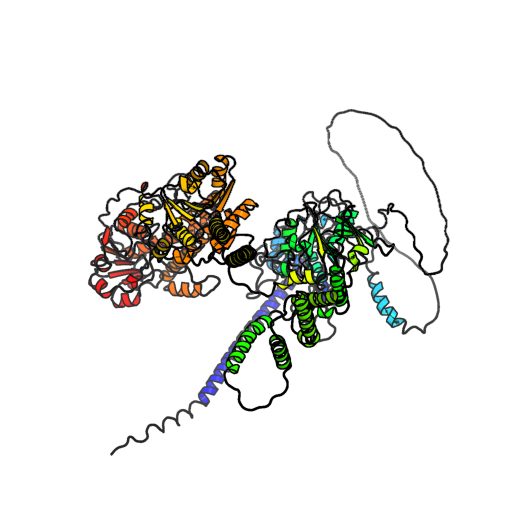 ? 2.493 -28.888 4.207 1.00 92.12 809 ARG A O 1
ATOM 6315 N N . ILE A 1 810 ? 4.652 -29.502 4.109 1.00 97.19 810 ILE A N 1
ATOM 6316 C CA . ILE A 1 810 ? 4.607 -29.970 2.712 1.00 97.19 810 ILE A CA 1
ATOM 6317 C C . ILE A 1 810 ? 3.698 -31.198 2.568 1.00 97.19 810 ILE A C 1
ATOM 6319 O O . ILE A 1 810 ? 2.895 -31.262 1.639 1.00 97.19 810 ILE A O 1
ATOM 6323 N N . ASN A 1 811 ? 3.741 -32.132 3.521 1.00 96.69 811 ASN A N 1
ATOM 6324 C CA . ASN A 1 811 ? 2.832 -33.279 3.546 1.00 96.69 811 ASN A CA 1
ATOM 6325 C C . ASN A 1 811 ? 1.364 -32.843 3.677 1.00 96.69 811 ASN A C 1
ATOM 6327 O O . ASN A 1 811 ? 0.516 -33.378 2.969 1.00 96.69 811 ASN A O 1
ATOM 6331 N N . ALA A 1 812 ? 1.064 -31.842 4.512 1.00 94.88 812 ALA A N 1
ATOM 6332 C CA . ALA A 1 812 ? -0.281 -31.275 4.619 1.00 94.88 812 ALA A CA 1
ATOM 6333 C C . ALA A 1 812 ? -0.738 -30.614 3.302 1.00 94.88 812 ALA A C 1
ATOM 6335 O O . ALA A 1 812 ? -1.827 -30.921 2.819 1.00 94.88 812 ALA A O 1
ATOM 6336 N N . TRP A 1 813 ? 0.108 -29.798 2.654 1.00 97.62 813 TRP A N 1
ATOM 6337 C CA . TRP A 1 813 ? -0.183 -29.206 1.334 1.00 97.62 813 TRP A CA 1
ATOM 6338 C C . TRP A 1 813 ? -0.395 -30.241 0.217 1.00 97.62 813 TRP A C 1
ATOM 6340 O O . TRP A 1 813 ? -1.099 -29.958 -0.753 1.00 97.62 813 TRP A O 1
ATOM 6350 N N . ASN A 1 814 ? 0.176 -31.441 0.351 1.00 97.25 814 ASN A N 1
ATOM 6351 C CA . ASN A 1 814 ? -0.043 -32.574 -0.551 1.00 97.25 814 ASN A CA 1
ATOM 6352 C C . ASN A 1 814 ? -1.223 -33.485 -0.143 1.00 97.25 814 ASN A C 1
ATOM 6354 O O . ASN A 1 814 ? -1.534 -34.428 -0.867 1.00 97.25 814 ASN A O 1
ATOM 6358 N N . SER A 1 815 ? -1.904 -33.202 0.973 1.00 95.25 815 SER A N 1
ATOM 6359 C CA . SER A 1 815 ? -3.048 -33.971 1.488 1.00 95.25 815 SER A CA 1
ATOM 6360 C C . SER A 1 815 ? -4.396 -33.284 1.223 1.00 95.25 815 SER A C 1
ATOM 6362 O O . SER A 1 815 ? -4.448 -32.167 0.711 1.00 95.25 815 SER A O 1
ATOM 6364 N N . ASP A 1 816 ? -5.507 -33.918 1.596 1.00 92.50 816 ASP A N 1
ATOM 6365 C CA . ASP A 1 816 ? -6.840 -33.293 1.542 1.00 92.50 816 ASP A CA 1
ATOM 6366 C C . ASP A 1 816 ? -7.144 -32.364 2.736 1.00 92.50 816 ASP A C 1
ATOM 6368 O O . ASP A 1 816 ? -8.242 -31.818 2.823 1.00 92.50 816 ASP A O 1
ATOM 6372 N N . GLN A 1 817 ? -6.181 -32.168 3.645 1.00 90.25 817 GLN A N 1
ATOM 6373 C CA . GLN A 1 817 ? -6.241 -31.213 4.754 1.00 90.25 817 GLN A CA 1
ATOM 6374 C C . GLN A 1 817 ? -5.059 -30.239 4.655 1.00 90.25 817 GLN A C 1
ATOM 6376 O O . GLN A 1 817 ? -3.938 -30.541 5.068 1.00 90.25 817 GLN A O 1
ATOM 6381 N N . LEU A 1 818 ? -5.308 -29.062 4.076 1.00 92.94 818 LEU A N 1
ATOM 6382 C CA . LEU A 1 818 ? -4.288 -28.023 3.928 1.00 92.94 818 LEU A CA 1
ATOM 6383 C C . LEU A 1 818 ? -3.826 -27.491 5.301 1.00 92.94 818 LEU A C 1
ATOM 6385 O O . LEU A 1 818 ? -4.626 -27.427 6.235 1.00 92.94 818 LEU A O 1
ATOM 6389 N N . PRO A 1 819 ? -2.556 -27.058 5.448 1.00 88.31 819 PRO A N 1
ATOM 6390 C CA . PRO A 1 819 ? -2.015 -26.594 6.731 1.00 88.31 819 PRO A CA 1
ATOM 6391 C C . PRO A 1 819 ? -2.500 -25.197 7.150 1.00 88.31 819 PRO A C 1
ATOM 6393 O O . PRO A 1 819 ? -2.092 -24.709 8.203 1.00 88.31 819 PRO A O 1
ATOM 6396 N N . ILE A 1 820 ? -3.316 -24.542 6.321 1.00 86.00 820 ILE A N 1
ATOM 6397 C CA . ILE A 1 820 ? -3.954 -23.250 6.577 1.00 86.00 820 ILE A CA 1
ATOM 6398 C C . ILE A 1 820 ? -5.393 -23.289 6.050 1.00 86.00 820 ILE A C 1
ATOM 6400 O O . ILE A 1 820 ? -5.666 -23.948 5.044 1.00 86.00 820 ILE A O 1
ATOM 6404 N N . TYR A 1 821 ? -6.298 -22.567 6.708 1.00 82.00 821 TYR A N 1
ATOM 6405 C CA . TYR A 1 821 ? -7.677 -22.385 6.258 1.00 82.00 821 TYR A CA 1
ATOM 6406 C C . TYR A 1 821 ? -7.838 -20.999 5.625 1.00 82.00 821 TYR A C 1
ATOM 6408 O O . TYR A 1 821 ? -7.564 -19.989 6.265 1.00 82.00 821 TYR A O 1
ATOM 6416 N N . GLU A 1 822 ? -8.302 -20.963 4.377 1.00 85.50 822 GLU A N 1
ATOM 6417 C CA . GLU A 1 822 ? -8.660 -19.751 3.635 1.00 85.50 822 GLU A CA 1
ATOM 6418 C C . GLU A 1 822 ? -9.881 -20.064 2.752 1.00 85.50 822 GLU A C 1
ATOM 6420 O O . GLU A 1 822 ? -9.866 -21.088 2.054 1.00 85.50 822 GLU A O 1
ATOM 6425 N N . PRO A 1 823 ? -10.930 -19.219 2.726 1.00 84.94 823 PRO A N 1
ATOM 6426 C CA . PRO A 1 823 ? -12.109 -19.453 1.894 1.00 84.94 823 PRO A CA 1
ATOM 6427 C C . PRO A 1 823 ? -11.765 -19.629 0.404 1.00 84.94 823 PRO A C 1
ATOM 6429 O O . PRO A 1 823 ? -11.232 -18.728 -0.244 1.00 84.94 823 PRO A O 1
ATOM 6432 N N . GLY A 1 824 ? -12.081 -20.808 -0.143 1.00 91.69 824 GLY A N 1
ATOM 6433 C CA . GLY A 1 824 ? -11.830 -21.180 -1.542 1.00 91.69 824 GLY A CA 1
ATOM 6434 C C . GLY A 1 824 ? -10.396 -21.618 -1.878 1.00 91.69 824 GLY A C 1
ATOM 6435 O O . GLY A 1 824 ? -10.132 -21.959 -3.029 1.00 91.69 824 GLY A O 1
ATOM 6436 N N . LEU A 1 825 ? -9.457 -21.645 -0.921 1.00 94.06 825 LEU A N 1
ATOM 6437 C CA . LEU A 1 825 ? -8.072 -22.077 -1.186 1.00 94.06 825 LEU A CA 1
ATOM 6438 C C . LEU A 1 825 ? -7.997 -23.557 -1.583 1.00 94.06 825 LEU A C 1
ATOM 6440 O O . LEU A 1 825 ? -7.245 -23.912 -2.487 1.00 94.06 825 LEU A O 1
ATOM 6444 N N . ASP A 1 826 ? -8.785 -24.407 -0.926 1.00 94.12 826 ASP A N 1
ATOM 6445 C CA . ASP A 1 826 ? -8.836 -25.848 -1.191 1.00 94.12 826 ASP A CA 1
ATOM 6446 C C . ASP A 1 826 ? -9.266 -26.153 -2.638 1.00 94.12 826 ASP A C 1
ATOM 6448 O O . ASP A 1 826 ? -8.603 -26.925 -3.333 1.00 94.12 826 ASP A O 1
ATOM 6452 N N . ASP A 1 827 ? -10.291 -25.454 -3.138 1.00 94.94 827 ASP A N 1
ATOM 6453 C CA . ASP A 1 827 ? -10.754 -25.557 -4.527 1.00 94.94 827 ASP A CA 1
ATOM 6454 C C . ASP A 1 827 ? -9.673 -25.131 -5.533 1.00 94.94 827 ASP A C 1
ATOM 6456 O O . ASP A 1 827 ? -9.506 -25.766 -6.577 1.00 94.94 827 ASP A O 1
ATOM 6460 N N . VAL A 1 828 ? -8.925 -24.061 -5.234 1.00 95.88 828 VAL A N 1
ATOM 6461 C CA . VAL A 1 828 ? -7.824 -23.562 -6.078 1.00 95.88 828 VAL A CA 1
ATOM 6462 C C . VAL A 1 828 ? -6.669 -24.566 -6.108 1.00 95.88 828 VAL A C 1
ATOM 6464 O O . VAL A 1 828 ? -6.190 -24.925 -7.184 1.00 95.88 828 VAL A O 1
ATOM 6467 N N . VAL A 1 829 ? -6.244 -25.076 -4.947 1.00 97.50 829 VAL A N 1
ATOM 6468 C CA . VAL A 1 829 ? -5.154 -26.060 -4.853 1.00 97.50 829 VAL A CA 1
ATOM 6469 C C . VAL A 1 829 ? -5.528 -27.354 -5.573 1.00 97.50 829 VAL A C 1
ATOM 6471 O O . VAL A 1 829 ? -4.731 -27.853 -6.368 1.00 97.50 829 VAL A O 1
ATOM 6474 N N . LYS A 1 830 ? -6.742 -27.881 -5.368 1.00 96.00 830 LYS A N 1
ATOM 6475 C CA . LYS A 1 830 ? -7.204 -29.132 -5.996 1.00 96.00 830 LYS A CA 1
ATOM 6476 C C . LYS A 1 830 ? -7.310 -29.059 -7.523 1.00 96.00 830 LYS A C 1
ATOM 6478 O O . LYS A 1 830 ? -7.173 -30.089 -8.176 1.00 96.00 830 LYS A O 1
ATOM 6483 N N . GLN A 1 831 ? -7.488 -27.872 -8.106 1.00 95.81 831 GLN A N 1
ATOM 6484 C CA . GLN A 1 831 ? -7.500 -27.691 -9.565 1.00 95.81 831 GLN A CA 1
ATOM 6485 C C . GLN A 1 831 ? -6.105 -27.738 -10.213 1.00 95.81 831 GLN A C 1
ATOM 6487 O O . GLN A 1 831 ? -6.006 -28.094 -11.391 1.00 95.81 831 GLN A O 1
ATOM 6492 N N . CYS A 1 832 ? -5.040 -27.402 -9.475 1.00 96.38 832 CYS A N 1
ATOM 6493 C CA . CYS A 1 832 ? -3.689 -27.207 -10.028 1.00 96.38 832 CYS A CA 1
ATOM 6494 C C . CYS A 1 832 ? -2.648 -28.214 -9.507 1.00 96.38 832 CYS A C 1
ATOM 6496 O O . CYS A 1 832 ? -1.655 -28.487 -10.192 1.00 96.38 832 CYS A O 1
ATOM 6498 N N . ARG A 1 833 ? -2.848 -28.763 -8.299 1.00 97.50 833 ARG A N 1
ATOM 6499 C CA . ARG A 1 833 ? -1.892 -29.652 -7.621 1.00 97.50 833 ARG A CA 1
ATOM 6500 C C . ARG A 1 833 ? -1.651 -30.926 -8.430 1.00 97.50 833 ARG A C 1
ATOM 6502 O O . ARG A 1 833 ? -2.588 -31.646 -8.758 1.00 97.50 833 ARG A O 1
ATOM 6509 N N . GLY A 1 834 ? -0.387 -31.207 -8.738 1.00 93.88 834 GLY A N 1
ATOM 6510 C CA . GLY A 1 834 ? 0.016 -32.350 -9.563 1.00 93.88 834 GLY A CA 1
ATOM 6511 C C . GLY A 1 834 ? -0.171 -32.153 -11.073 1.00 93.88 834 GLY A C 1
ATOM 6512 O O . GLY A 1 834 ? 0.087 -33.087 -11.827 1.00 93.88 834 GLY A O 1
ATOM 6513 N N . ARG A 1 835 ? -0.604 -30.964 -11.522 1.00 94.62 835 ARG A N 1
ATOM 6514 C CA . ARG A 1 835 ? -0.654 -30.572 -12.942 1.00 94.62 835 ARG A CA 1
ATOM 6515 C C . ARG A 1 835 ? 0.464 -29.586 -13.262 1.00 94.62 835 ARG A C 1
ATOM 6517 O O . ARG A 1 835 ? 1.359 -29.914 -14.027 1.00 94.62 835 ARG A O 1
ATOM 6524 N N . ASN A 1 836 ? 0.414 -28.412 -12.635 1.00 97.12 836 ASN A N 1
ATOM 6525 C CA . ASN A 1 836 ? 1.451 -27.381 -12.712 1.00 97.12 836 ASN A CA 1
ATOM 6526 C C . ASN A 1 836 ? 1.789 -26.754 -11.346 1.00 97.12 836 ASN A C 1
ATOM 6528 O O . ASN A 1 836 ? 2.779 -26.041 -11.251 1.00 97.12 836 ASN A O 1
ATOM 6532 N N . LEU A 1 837 ? 1.018 -27.040 -10.287 1.00 98.38 837 LEU A N 1
ATOM 6533 C CA . LEU A 1 837 ? 1.356 -26.698 -8.902 1.00 98.38 837 LEU A CA 1
ATOM 6534 C C . LEU A 1 837 ? 1.934 -27.920 -8.177 1.00 98.38 837 LEU A C 1
ATOM 6536 O O . LEU A 1 837 ? 1.307 -28.982 -8.150 1.00 98.38 837 LEU A O 1
ATOM 6540 N N . PHE A 1 838 ? 3.082 -27.763 -7.522 1.00 98.44 838 PHE A N 1
ATOM 6541 C CA . PHE A 1 838 ? 3.743 -28.833 -6.771 1.00 98.44 838 PHE A CA 1
ATOM 6542 C C . PHE A 1 838 ? 4.232 -28.338 -5.403 1.00 98.44 838 PHE A C 1
ATOM 6544 O O . PHE A 1 838 ? 4.612 -27.178 -5.256 1.00 98.44 838 PHE A O 1
ATOM 6551 N N . PHE A 1 839 ? 4.253 -29.225 -4.404 1.00 98.44 839 PHE A N 1
ATOM 6552 C CA . PHE A 1 839 ? 4.787 -28.943 -3.067 1.00 98.44 839 PHE A CA 1
ATOM 6553 C C . PHE A 1 839 ? 5.882 -29.958 -2.731 1.00 98.44 839 PHE A C 1
ATOM 6555 O O . PHE A 1 839 ? 5.631 -31.164 -2.768 1.00 98.44 839 PHE A O 1
ATOM 6562 N N . SER A 1 840 ? 7.090 -29.484 -2.414 1.00 98.12 840 SER A N 1
ATOM 6563 C CA . SER A 1 840 ? 8.292 -30.322 -2.287 1.00 98.12 840 SER A CA 1
ATOM 6564 C C . SER A 1 840 ? 9.178 -29.906 -1.105 1.00 98.12 840 SER A C 1
ATOM 6566 O O . SER A 1 840 ? 9.183 -28.753 -0.687 1.00 98.12 840 SER A O 1
ATOM 6568 N N . THR A 1 841 ? 9.948 -30.846 -0.557 1.00 97.50 841 THR A N 1
ATOM 6569 C CA . THR A 1 841 ? 11.015 -30.566 0.426 1.00 97.50 841 THR A CA 1
ATOM 6570 C C . THR A 1 841 ? 12.400 -30.473 -0.226 1.00 97.50 841 THR A C 1
ATOM 6572 O O . THR A 1 841 ? 13.378 -30.177 0.453 1.00 97.50 841 THR A O 1
ATOM 6575 N N . ASP A 1 842 ? 12.502 -30.740 -1.532 1.00 96.56 842 ASP A N 1
ATOM 6576 C CA . ASP A 1 842 ? 13.745 -30.709 -2.312 1.00 96.56 842 ASP A CA 1
ATOM 6577 C C . ASP A 1 842 ? 14.060 -29.272 -2.771 1.00 96.56 842 ASP A C 1
ATOM 6579 O O . ASP A 1 842 ? 13.904 -28.899 -3.936 1.00 96.56 842 ASP A O 1
ATOM 6583 N N . VAL A 1 843 ? 14.411 -28.425 -1.797 1.00 95.50 843 VAL A N 1
ATOM 6584 C CA . VAL A 1 843 ? 14.604 -26.978 -1.989 1.00 95.50 843 VAL A CA 1
ATOM 6585 C C . VAL A 1 843 ? 15.675 -26.693 -3.047 1.00 95.50 843 VAL A C 1
ATOM 6587 O O . VAL A 1 843 ? 15.450 -25.879 -3.942 1.00 95.50 843 VAL A O 1
ATOM 6590 N N . GLU A 1 844 ? 16.823 -27.371 -2.965 1.00 96.19 844 GLU A N 1
ATOM 6591 C CA . GLU A 1 844 ? 17.978 -27.111 -3.830 1.00 96.19 844 GLU A CA 1
ATOM 6592 C C . GLU A 1 844 ? 17.671 -27.446 -5.294 1.00 96.19 844 GLU A C 1
ATOM 6594 O O . GLU A 1 844 ? 17.903 -26.620 -6.176 1.00 96.19 844 GLU A O 1
ATOM 6599 N N . LYS A 1 845 ? 17.060 -28.604 -5.576 1.00 96.56 845 LYS A N 1
ATOM 6600 C CA . LYS A 1 845 ? 16.674 -28.976 -6.943 1.00 96.56 845 LYS A CA 1
ATOM 6601 C C . LYS A 1 845 ? 15.772 -27.923 -7.592 1.00 96.56 845 LYS A C 1
ATOM 6603 O O . LYS A 1 845 ? 16.036 -27.482 -8.709 1.00 96.56 845 LYS A O 1
ATOM 6608 N N . HIS A 1 846 ? 14.716 -27.497 -6.901 1.00 96.94 846 HIS A N 1
ATOM 6609 C CA . HIS A 1 846 ? 13.747 -26.569 -7.488 1.00 96.94 846 HIS A CA 1
ATOM 6610 C C . HIS A 1 846 ? 14.280 -25.129 -7.586 1.00 96.94 846 HIS A C 1
ATOM 6612 O O . HIS A 1 846 ? 13.891 -24.401 -8.495 1.00 96.94 846 HIS A O 1
ATOM 6618 N N . VAL A 1 847 ? 15.229 -24.729 -6.732 1.00 95.75 847 VAL A N 1
ATOM 6619 C CA . VAL A 1 847 ? 15.998 -23.478 -6.887 1.00 95.75 847 VAL A CA 1
ATOM 6620 C C . VAL A 1 847 ? 16.977 -23.542 -8.067 1.00 95.75 847 VAL A C 1
ATOM 6622 O O . VAL A 1 847 ? 17.129 -22.558 -8.792 1.00 95.75 847 VAL A O 1
ATOM 6625 N N . TYR A 1 848 ? 17.610 -24.693 -8.310 1.00 95.31 848 TYR A N 1
ATOM 6626 C CA . TYR A 1 848 ? 18.455 -24.910 -9.486 1.00 95.31 848 TYR A CA 1
ATOM 6627 C C . TYR A 1 848 ? 17.649 -24.811 -10.792 1.00 95.31 848 TYR A C 1
ATOM 6629 O O . TYR A 1 848 ? 18.074 -24.106 -11.712 1.00 95.31 848 TYR A O 1
ATOM 6637 N N . GLU A 1 849 ? 16.485 -25.467 -10.861 1.00 95.31 849 GLU A N 1
ATOM 6638 C CA . GLU A 1 849 ? 15.646 -25.530 -12.067 1.00 95.31 849 GLU A CA 1
ATOM 6639 C C . GLU A 1 849 ? 14.900 -24.223 -12.406 1.00 95.31 849 GLU A C 1
ATOM 6641 O O . GLU A 1 849 ? 14.640 -23.977 -13.582 1.00 95.31 849 GLU A O 1
ATOM 6646 N N . ALA A 1 850 ? 14.541 -23.397 -11.417 1.00 96.75 850 ALA A N 1
ATOM 6647 C CA . ALA A 1 850 ? 13.655 -22.244 -11.620 1.00 96.75 850 ALA A CA 1
ATOM 6648 C C . ALA A 1 850 ? 14.287 -21.059 -12.368 1.00 96.75 850 ALA A C 1
ATOM 6650 O O . ALA A 1 850 ? 15.472 -20.776 -12.222 1.00 96.75 850 ALA A O 1
ATOM 6651 N N . ASP A 1 851 ? 13.468 -20.314 -13.106 1.00 95.69 851 ASP A N 1
ATOM 6652 C CA . ASP A 1 851 ? 13.815 -19.025 -13.719 1.00 95.69 851 ASP A CA 1
ATOM 6653 C C . ASP A 1 851 ? 13.539 -17.859 -12.752 1.00 95.69 851 ASP A C 1
ATOM 6655 O O . ASP A 1 851 ? 14.328 -16.914 -12.645 1.00 95.69 851 ASP A O 1
ATOM 6659 N N . ILE A 1 852 ? 12.435 -17.962 -11.998 1.00 97.81 852 ILE A N 1
ATOM 6660 C CA . ILE A 1 852 ? 11.999 -16.988 -10.990 1.00 97.81 852 ILE A CA 1
ATOM 6661 C C . ILE A 1 852 ? 11.912 -17.677 -9.621 1.00 97.81 852 ILE A C 1
ATOM 6663 O O . ILE A 1 852 ? 11.265 -18.713 -9.474 1.00 97.81 852 ILE A O 1
ATOM 6667 N N . ILE A 1 853 ? 12.541 -17.093 -8.600 1.00 98.06 853 ILE A N 1
ATOM 6668 C CA . ILE A 1 853 ? 12.593 -17.627 -7.233 1.00 98.06 853 ILE A CA 1
ATOM 6669 C C . ILE A 1 853 ? 11.949 -16.622 -6.275 1.00 98.06 853 ILE A C 1
ATOM 6671 O O . ILE A 1 853 ? 12.555 -15.610 -5.927 1.00 98.06 853 ILE A O 1
ATOM 6675 N N . PHE A 1 854 ? 10.733 -16.903 -5.813 1.00 97.62 854 PHE A N 1
ATOM 6676 C CA . PHE A 1 854 ? 10.088 -16.144 -4.743 1.00 97.62 854 PHE A CA 1
ATOM 6677 C C . PHE A 1 854 ? 10.639 -16.555 -3.375 1.00 97.62 854 PHE A C 1
ATOM 6679 O O . PHE A 1 854 ? 10.761 -17.742 -3.074 1.00 97.62 854 PHE A O 1
ATOM 6686 N N . VAL A 1 855 ? 10.887 -15.579 -2.505 1.00 95.19 855 VAL A N 1
ATOM 6687 C CA . VAL A 1 855 ? 11.316 -15.794 -1.119 1.00 95.19 855 VAL A CA 1
ATOM 6688 C C . VAL A 1 855 ? 10.243 -15.240 -0.182 1.00 95.19 855 VAL A C 1
ATOM 6690 O O . VAL A 1 855 ? 10.057 -14.030 -0.069 1.00 95.19 855 VAL A O 1
ATOM 6693 N N . SER A 1 856 ? 9.518 -16.146 0.478 1.00 93.94 856 SER A N 1
ATOM 6694 C CA . SER A 1 856 ? 8.370 -15.860 1.351 1.00 93.94 856 SER A CA 1
ATOM 6695 C C . SER A 1 856 ? 8.584 -16.482 2.742 1.00 93.94 856 SER A C 1
ATOM 6697 O O . SER A 1 856 ? 7.748 -17.208 3.283 1.00 93.94 856 SER A O 1
ATOM 6699 N N . VAL A 1 857 ? 9.769 -16.231 3.310 1.00 89.81 857 VAL A N 1
ATOM 6700 C CA . VAL A 1 857 ? 10.192 -16.731 4.629 1.00 89.81 857 VAL A CA 1
ATOM 6701 C C . VAL A 1 857 ? 9.830 -15.756 5.754 1.00 89.81 857 VAL A C 1
ATOM 6703 O O . VAL A 1 857 ? 9.713 -14.550 5.542 1.00 89.81 857 VAL A O 1
ATOM 6706 N N . ASN A 1 858 ? 9.685 -16.267 6.980 1.00 83.75 858 ASN A N 1
ATOM 6707 C CA . ASN A 1 858 ? 9.414 -15.423 8.145 1.00 83.75 858 ASN A CA 1
ATOM 6708 C C . ASN A 1 858 ? 10.591 -14.478 8.442 1.00 83.75 858 ASN A C 1
ATOM 6710 O O . ASN A 1 858 ? 11.735 -14.909 8.576 1.00 83.75 858 ASN A O 1
ATOM 6714 N N . THR A 1 859 ? 10.265 -13.209 8.675 1.00 87.00 859 THR A N 1
ATOM 6715 C CA . THR A 1 859 ? 11.150 -12.170 9.223 1.00 87.00 859 THR A CA 1
ATOM 6716 C C . THR A 1 859 ? 10.671 -11.799 10.639 1.00 87.00 859 THR A C 1
ATOM 6718 O O . THR A 1 859 ? 9.945 -10.810 10.797 1.00 87.00 859 THR A O 1
ATOM 6721 N N . PRO A 1 860 ? 10.943 -12.627 11.671 1.00 87.62 860 PRO A N 1
ATOM 6722 C CA . PRO A 1 860 ? 10.360 -12.463 13.007 1.00 87.62 860 PRO A CA 1
ATOM 6723 C C . PRO A 1 860 ? 10.941 -11.259 13.754 1.00 87.62 860 PRO A C 1
ATOM 6725 O O . PRO A 1 860 ? 12.048 -10.815 13.455 1.00 87.62 860 PRO A O 1
ATOM 6728 N N . THR A 1 861 ? 10.238 -10.741 14.762 1.00 88.94 861 THR A N 1
ATOM 6729 C CA . THR A 1 861 ? 10.790 -9.685 15.623 1.00 88.94 861 THR A CA 1
ATOM 6730 C C . THR A 1 861 ? 11.986 -10.208 16.430 1.00 88.94 861 THR A C 1
ATOM 6732 O O . THR A 1 861 ? 11.900 -11.225 17.127 1.00 88.94 861 THR A O 1
ATOM 6735 N N . LYS A 1 862 ? 13.121 -9.498 16.393 1.00 89.56 862 LYS A N 1
ATOM 6736 C CA . LYS A 1 862 ? 14.306 -9.848 17.191 1.00 89.56 862 LYS A CA 1
ATOM 6737 C C . LYS A 1 862 ? 13.986 -9.768 18.681 1.00 89.56 862 LYS A C 1
ATOM 6739 O O . LYS A 1 862 ? 13.663 -8.701 19.193 1.00 89.56 862 LYS A O 1
ATOM 6744 N N . THR A 1 863 ? 14.172 -10.863 19.409 1.00 86.38 863 THR A N 1
ATOM 6745 C CA . THR A 1 863 ? 13.978 -10.924 20.871 1.00 86.38 863 THR A CA 1
ATOM 6746 C C . THR A 1 863 ? 15.202 -10.461 21.672 1.00 86.38 863 THR A C 1
ATOM 6748 O O . THR A 1 863 ? 15.099 -10.238 22.876 1.00 86.38 863 THR A O 1
ATOM 6751 N N . ARG A 1 864 ? 16.371 -10.283 21.034 1.00 86.69 864 ARG A N 1
ATOM 6752 C CA . ARG A 1 864 ? 17.636 -9.920 21.706 1.00 86.69 864 ARG A CA 1
ATOM 6753 C C . ARG A 1 864 ? 18.583 -9.077 20.842 1.00 86.69 864 ARG A C 1
ATOM 6755 O O . ARG A 1 864 ? 18.543 -9.128 19.613 1.00 86.69 864 ARG A O 1
ATOM 6762 N N . GLY A 1 865 ? 19.486 -8.351 21.505 1.00 91.44 865 GLY A N 1
ATOM 6763 C CA . GLY A 1 865 ? 20.527 -7.530 20.875 1.00 91.44 865 GLY A CA 1
ATOM 6764 C C . GLY A 1 865 ? 20.027 -6.184 20.334 1.00 91.44 865 GLY A C 1
ATOM 6765 O O . GLY A 1 865 ? 18.982 -5.679 20.740 1.00 91.44 865 GLY A O 1
ATOM 6766 N N . LEU A 1 866 ? 20.790 -5.581 19.414 1.00 88.88 866 LEU A N 1
ATOM 6767 C CA . LEU A 1 866 ? 20.411 -4.316 18.773 1.00 88.88 866 LEU A CA 1
ATOM 6768 C C . LEU A 1 866 ? 19.080 -4.465 18.021 1.00 88.88 866 LEU A C 1
ATOM 6770 O O . LEU A 1 866 ? 18.922 -5.382 17.210 1.00 88.88 866 LEU A O 1
ATOM 6774 N N . GLY A 1 867 ? 18.141 -3.557 18.299 1.00 89.38 867 GLY A N 1
ATOM 6775 C CA . GLY A 1 867 ? 16.792 -3.576 17.729 1.00 89.38 867 GLY A CA 1
ATOM 6776 C C . GLY A 1 867 ? 15.816 -4.561 18.388 1.00 89.38 867 GLY A C 1
ATOM 6777 O O . GLY A 1 867 ? 14.754 -4.800 17.820 1.00 89.38 867 GLY A O 1
ATOM 6778 N N . ALA A 1 868 ? 16.140 -5.135 19.555 1.00 91.25 868 ALA A N 1
ATOM 6779 C CA . ALA A 1 868 ? 15.236 -6.048 20.258 1.00 91.25 868 ALA A CA 1
ATOM 6780 C C . ALA A 1 868 ? 13.833 -5.442 20.480 1.00 91.25 868 ALA A C 1
ATOM 6782 O O . ALA A 1 868 ? 13.700 -4.283 20.878 1.00 91.25 868 ALA A O 1
ATOM 6783 N N . GLY A 1 869 ? 12.791 -6.230 20.203 1.00 88.06 869 GLY A N 1
ATOM 6784 C CA . GLY A 1 869 ? 11.387 -5.819 20.282 1.00 88.06 869 GLY A CA 1
ATOM 6785 C C . GLY A 1 869 ? 10.936 -4.829 19.201 1.00 88.06 869 GLY A C 1
ATOM 6786 O O . GLY A 1 869 ? 9.894 -4.201 19.378 1.00 88.06 869 GLY A O 1
ATOM 6787 N N . LYS A 1 870 ? 11.711 -4.636 18.118 1.00 90.69 870 LYS A N 1
ATOM 6788 C CA . LYS A 1 870 ? 11.320 -3.778 16.980 1.00 90.69 870 LYS A CA 1
ATOM 6789 C C . LYS A 1 870 ? 11.818 -4.233 15.611 1.00 90.69 870 LYS A C 1
ATOM 6791 O O . LYS A 1 870 ? 11.075 -4.199 14.639 1.00 90.69 870 LYS A O 1
ATOM 6796 N N . ALA A 1 871 ? 13.100 -4.567 15.521 1.00 89.94 871 ALA A N 1
ATOM 6797 C CA . ALA A 1 871 ? 13.758 -4.889 14.267 1.00 89.94 871 ALA A CA 1
ATOM 6798 C C . ALA A 1 871 ? 13.403 -6.310 13.824 1.00 89.94 871 ALA A C 1
ATOM 6800 O O . ALA A 1 871 ? 13.339 -7.218 14.656 1.00 89.94 871 ALA A O 1
ATOM 6801 N N . ALA A 1 872 ? 13.240 -6.507 12.518 1.00 89.44 872 ALA A N 1
ATOM 6802 C CA . ALA A 1 872 ? 13.136 -7.841 11.949 1.00 89.44 872 ALA A CA 1
ATOM 6803 C C . ALA A 1 872 ? 14.473 -8.597 12.048 1.00 89.44 872 ALA A C 1
ATOM 6805 O O . ALA A 1 872 ? 15.553 -8.017 11.910 1.00 89.44 872 ALA A O 1
ATOM 6806 N N . ASP A 1 873 ? 14.388 -9.903 12.271 1.00 88.62 873 ASP A N 1
ATOM 6807 C CA . ASP A 1 873 ? 15.489 -10.841 12.111 1.00 88.62 873 ASP A CA 1
ATOM 6808 C C . ASP A 1 873 ? 15.540 -11.305 10.650 1.00 88.62 873 ASP A C 1
ATOM 6810 O O . ASP A 1 873 ? 14.539 -11.770 10.098 1.00 88.62 873 ASP A O 1
ATOM 6814 N N . LEU A 1 874 ? 16.703 -11.153 10.016 1.00 88.69 874 LEU A N 1
ATOM 6815 C CA . LEU A 1 874 ? 16.927 -11.509 8.614 1.00 88.69 874 LEU A CA 1
ATOM 6816 C C . LEU A 1 874 ? 17.602 -12.877 8.443 1.00 88.69 874 LEU A C 1
ATOM 6818 O O . LEU A 1 874 ? 17.852 -13.270 7.309 1.00 88.69 874 LEU A O 1
ATOM 6822 N N . THR A 1 875 ? 17.859 -13.622 9.527 1.00 89.38 875 THR A N 1
ATOM 6823 C CA . THR A 1 875 ? 18.591 -14.906 9.505 1.00 89.38 875 THR A CA 1
ATOM 6824 C C . THR A 1 875 ? 18.055 -15.886 8.451 1.00 89.38 875 THR A C 1
ATOM 6826 O O . THR A 1 875 ? 18.831 -16.462 7.690 1.00 89.38 875 THR A O 1
ATOM 6829 N N . TYR A 1 876 ? 16.731 -16.047 8.346 1.00 88.75 876 TYR A N 1
ATOM 6830 C CA . TYR A 1 876 ? 16.109 -16.951 7.366 1.00 88.75 876 TYR A CA 1
ATOM 6831 C C . TYR A 1 876 ? 16.231 -16.446 5.924 1.00 88.75 876 TYR A C 1
ATOM 6833 O O . TYR A 1 876 ? 16.377 -17.247 5.004 1.00 88.75 876 TYR A O 1
ATOM 6841 N N . TRP A 1 877 ? 16.209 -15.125 5.731 1.00 89.38 877 TRP A N 1
ATOM 6842 C CA . TRP A 1 877 ? 16.375 -14.499 4.421 1.00 89.38 877 TRP A CA 1
ATOM 6843 C C . TRP A 1 877 ? 17.833 -14.627 3.960 1.00 89.38 877 TRP A C 1
ATOM 6845 O O . TRP A 1 877 ? 18.089 -15.138 2.874 1.00 89.38 877 TRP A O 1
ATOM 6855 N N . GLU A 1 878 ? 18.808 -14.288 4.811 1.00 90.81 878 GLU A N 1
ATOM 6856 C CA . GLU A 1 878 ? 20.233 -14.515 4.528 1.00 90.81 878 GLU A CA 1
ATOM 6857 C C . GLU A 1 878 ? 20.517 -15.994 4.213 1.00 90.81 878 GLU A C 1
ATOM 6859 O O . GLU A 1 878 ? 21.214 -16.290 3.242 1.00 90.81 878 GLU A O 1
ATOM 6864 N N . SER A 1 879 ? 19.936 -16.925 4.977 1.00 91.44 879 SER A N 1
ATOM 6865 C CA . SER A 1 879 ? 20.071 -18.363 4.718 1.00 91.44 879 SER A CA 1
ATOM 6866 C C . SER A 1 879 ? 19.506 -18.772 3.352 1.00 91.44 879 SER A C 1
ATOM 6868 O O . SER A 1 879 ? 20.124 -19.587 2.667 1.00 91.44 879 SER A O 1
ATOM 6870 N N . ALA A 1 880 ? 18.365 -18.211 2.937 1.00 92.50 880 ALA A N 1
ATOM 6871 C CA . ALA A 1 880 ? 17.793 -18.457 1.614 1.00 92.50 880 ALA A CA 1
ATOM 6872 C C . ALA A 1 880 ? 18.672 -17.865 0.498 1.00 92.50 880 ALA A C 1
ATOM 6874 O O . ALA A 1 880 ? 18.970 -18.557 -0.472 1.00 92.50 880 ALA A O 1
ATOM 6875 N N . ALA A 1 881 ? 19.152 -16.626 0.656 1.00 92.81 881 ALA A N 1
ATOM 6876 C CA . ALA A 1 881 ? 20.028 -15.966 -0.314 1.00 92.81 881 ALA A CA 1
ATOM 6877 C C . ALA A 1 881 ? 21.355 -16.719 -0.520 1.00 92.81 881 ALA A C 1
ATOM 6879 O O . ALA A 1 881 ? 21.804 -16.867 -1.654 1.00 92.81 881 ALA A O 1
ATOM 6880 N N . ARG A 1 882 ? 21.967 -17.235 0.554 1.00 93.06 882 ARG A N 1
ATOM 6881 C CA . ARG A 1 882 ? 23.191 -18.051 0.466 1.00 93.06 882 ARG A CA 1
ATOM 6882 C C . ARG A 1 882 ? 22.953 -19.339 -0.321 1.00 93.06 882 ARG A C 1
ATOM 6884 O O . ARG A 1 882 ? 23.637 -19.570 -1.310 1.00 93.06 882 ARG A O 1
ATOM 6891 N N . MET A 1 883 ? 21.916 -20.097 0.040 1.00 93.62 883 MET A N 1
ATOM 6892 C CA . MET A 1 883 ? 21.549 -21.328 -0.666 1.00 93.62 883 MET A CA 1
ATOM 6893 C C . MET A 1 883 ? 21.229 -21.071 -2.150 1.00 93.62 883 MET A C 1
ATOM 6895 O O . MET A 1 883 ? 21.718 -21.808 -3.002 1.00 93.62 883 MET A O 1
ATOM 6899 N N . ILE A 1 884 ? 20.522 -19.984 -2.494 1.00 94.88 884 ILE A N 1
ATOM 6900 C CA . ILE A 1 884 ? 20.293 -19.593 -3.898 1.00 94.88 884 ILE A CA 1
ATOM 6901 C C . ILE A 1 884 ? 21.619 -19.380 -4.648 1.00 94.88 884 ILE A C 1
ATOM 6903 O O . ILE A 1 884 ? 21.742 -19.851 -5.782 1.00 94.88 884 ILE A O 1
ATOM 6907 N N . ALA A 1 885 ? 22.610 -18.719 -4.038 1.00 93.38 885 ALA A N 1
ATOM 6908 C CA . ALA A 1 885 ? 23.915 -18.479 -4.659 1.00 93.38 885 ALA A CA 1
ATOM 6909 C C . ALA A 1 885 ? 24.741 -19.765 -4.853 1.00 93.38 885 ALA A C 1
ATOM 6911 O O . ALA A 1 885 ? 25.344 -19.949 -5.912 1.00 93.38 885 ALA A O 1
ATOM 6912 N N . ASP A 1 886 ? 24.747 -20.657 -3.857 1.00 92.25 886 ASP A N 1
ATOM 6913 C CA . ASP A 1 886 ? 25.486 -21.926 -3.896 1.00 92.25 886 ASP A CA 1
ATOM 6914 C C . ASP A 1 886 ? 24.898 -22.896 -4.942 1.00 92.25 886 ASP A C 1
ATOM 6916 O O . ASP A 1 886 ? 25.624 -23.566 -5.689 1.00 92.25 886 ASP A O 1
ATOM 6920 N N . VAL A 1 887 ? 23.566 -22.946 -5.029 1.00 93.62 887 VAL A N 1
ATOM 6921 C CA . VAL A 1 887 ? 22.799 -23.892 -5.852 1.00 93.62 887 VAL A CA 1
ATOM 6922 C C . VAL A 1 887 ? 22.691 -23.457 -7.315 1.00 93.62 887 VAL A C 1
ATOM 6924 O O . VAL A 1 887 ? 22.889 -24.285 -8.209 1.00 93.62 887 VAL A O 1
ATOM 6927 N N . SER A 1 888 ? 22.450 -22.175 -7.601 1.00 93.38 888 SER A N 1
ATOM 6928 C CA . SER A 1 888 ? 22.192 -21.690 -8.970 1.00 93.38 888 SER A CA 1
ATOM 6929 C C . SER A 1 888 ? 23.371 -21.908 -9.927 1.00 93.38 888 SER A C 1
ATOM 6931 O O . SER A 1 888 ? 24.537 -21.826 -9.535 1.00 93.38 888 SER A O 1
ATOM 6933 N N . LYS A 1 889 ? 23.070 -22.197 -11.201 1.00 90.62 889 LYS A N 1
ATOM 6934 C CA . LYS A 1 889 ? 24.053 -22.369 -12.298 1.00 90.62 889 LYS A CA 1
ATOM 6935 C C . LYS A 1 889 ? 23.661 -21.628 -13.591 1.00 90.62 889 LYS A C 1
ATOM 6937 O O . LYS A 1 889 ? 24.307 -21.802 -14.617 1.00 90.62 889 LYS A O 1
ATOM 6942 N N . SER A 1 890 ? 22.608 -20.818 -13.526 1.00 91.44 890 SER A N 1
ATOM 6943 C CA . SER A 1 890 ? 22.118 -19.912 -14.570 1.00 91.44 890 SER A CA 1
ATOM 6944 C C . SER A 1 890 ? 21.677 -18.616 -13.903 1.00 91.44 890 SER A C 1
ATOM 6946 O O . SER A 1 890 ? 21.408 -18.628 -12.698 1.00 91.44 890 SER A O 1
ATOM 6948 N N . ASP A 1 891 ? 21.524 -17.551 -14.684 1.00 94.12 891 ASP A N 1
ATOM 6949 C CA . ASP A 1 891 ? 20.905 -16.303 -14.231 1.00 94.12 891 ASP A CA 1
ATOM 6950 C C . ASP A 1 891 ? 19.492 -16.552 -13.674 1.00 94.12 891 ASP A C 1
ATOM 6952 O O . ASP A 1 891 ? 18.803 -17.474 -14.127 1.00 94.12 891 ASP A O 1
ATOM 6956 N N . LYS A 1 892 ? 19.089 -15.759 -12.669 1.00 94.94 892 LYS A N 1
ATOM 6957 C CA . LYS A 1 892 ? 17.818 -15.897 -11.929 1.00 94.94 892 LYS A CA 1
ATOM 6958 C C . LYS A 1 892 ? 17.166 -14.540 -11.655 1.00 94.94 892 LYS A C 1
ATOM 6960 O O . LYS A 1 892 ? 17.854 -13.564 -11.342 1.00 94.94 892 LYS A O 1
ATOM 6965 N N . ILE A 1 893 ? 15.834 -14.507 -11.632 1.00 96.62 893 ILE A N 1
ATOM 6966 C CA . ILE A 1 893 ? 15.072 -13.426 -10.991 1.00 96.62 893 ILE A CA 1
ATOM 6967 C C . ILE A 1 893 ? 14.746 -13.861 -9.556 1.00 96.62 893 ILE A C 1
ATOM 6969 O O . ILE A 1 893 ? 14.124 -14.899 -9.350 1.00 96.62 893 ILE A O 1
ATOM 6973 N N . VAL A 1 894 ? 15.147 -13.079 -8.554 1.00 96.25 894 VAL A N 1
ATOM 6974 C CA . VAL A 1 894 ? 14.873 -13.348 -7.132 1.00 96.25 894 VAL A CA 1
ATOM 6975 C C . VAL A 1 894 ? 13.850 -12.336 -6.623 1.00 96.25 894 VAL A C 1
ATOM 6977 O O . VAL A 1 894 ? 14.102 -11.133 -6.618 1.00 96.25 894 VAL A O 1
ATOM 6980 N N . VAL A 1 895 ? 12.684 -12.824 -6.204 1.00 96.12 895 VAL A N 1
ATOM 6981 C CA . VAL A 1 895 ? 11.522 -12.005 -5.846 1.00 96.12 895 VAL A CA 1
ATOM 6982 C C . VAL A 1 895 ? 11.284 -12.047 -4.341 1.00 96.12 895 VAL A C 1
ATOM 6984 O O . VAL A 1 895 ? 10.839 -13.042 -3.773 1.00 96.12 895 VAL A O 1
ATOM 6987 N N . GLU A 1 896 ? 11.559 -10.930 -3.689 1.00 92.31 896 GLU A N 1
ATOM 6988 C CA . GLU A 1 896 ? 11.238 -10.666 -2.295 1.00 92.31 896 GLU A CA 1
ATOM 6989 C C . GLU A 1 896 ? 9.702 -10.540 -2.143 1.00 92.31 896 GLU A C 1
ATOM 6991 O O . GLU A 1 896 ? 9.058 -9.770 -2.861 1.00 92.31 896 GLU A O 1
ATOM 6996 N N . LYS A 1 897 ? 9.105 -11.382 -1.280 1.00 90.94 897 LYS A N 1
ATOM 6997 C CA . LYS A 1 897 ? 7.648 -11.597 -1.157 1.00 90.94 897 LYS A CA 1
ATOM 6998 C C . LYS A 1 897 ? 7.156 -11.622 0.299 1.00 90.94 897 LYS A C 1
ATOM 7000 O O . LYS A 1 897 ? 6.287 -12.417 0.661 1.00 90.94 897 LYS A O 1
ATOM 7005 N N . SER A 1 898 ? 7.751 -10.807 1.157 1.00 77.88 898 SER A N 1
ATOM 7006 C CA . SER A 1 898 ? 7.494 -10.751 2.600 1.00 77.88 898 SER A CA 1
ATOM 7007 C C . SER A 1 898 ? 7.582 -9.306 3.106 1.00 77.88 898 SER A C 1
ATOM 7009 O O . SER A 1 898 ? 8.149 -8.449 2.435 1.00 77.88 898 SER A O 1
ATOM 7011 N N . THR A 1 899 ? 7.100 -8.983 4.315 1.00 73.88 899 THR A N 1
ATOM 7012 C CA . THR A 1 899 ? 7.512 -7.693 4.898 1.00 73.88 899 THR A CA 1
ATOM 7013 C C . THR A 1 899 ? 8.985 -7.759 5.319 1.00 73.88 899 THR A C 1
ATOM 7015 O O . THR A 1 899 ? 9.322 -8.346 6.355 1.00 73.88 899 THR A O 1
ATOM 7018 N N . VAL A 1 900 ? 9.851 -7.088 4.558 1.00 76.56 900 VAL A N 1
ATOM 7019 C CA . VAL A 1 900 ? 11.255 -6.817 4.901 1.00 76.56 900 VAL A CA 1
ATOM 7020 C C . VAL A 1 900 ? 11.472 -5.352 5.329 1.00 76.56 900 VAL A C 1
ATOM 7022 O O . VAL A 1 900 ? 10.701 -4.471 4.948 1.00 76.56 900 VAL A O 1
ATOM 7025 N N . PRO A 1 901 ? 12.516 -5.046 6.126 1.00 76.75 901 PRO A N 1
ATOM 7026 C CA . PRO A 1 901 ? 13.033 -3.683 6.268 1.00 76.75 901 PRO A CA 1
ATOM 7027 C C . PRO A 1 901 ? 13.480 -3.085 4.925 1.00 76.75 901 PRO A C 1
ATOM 7029 O O . PRO A 1 901 ? 13.999 -3.801 4.070 1.00 76.75 901 PRO A O 1
ATOM 7032 N N . VAL A 1 902 ? 13.392 -1.762 4.772 1.00 77.31 902 VAL A N 1
ATOM 7033 C CA . VAL A 1 902 ? 13.932 -1.066 3.589 1.00 77.31 902 VAL A CA 1
ATOM 7034 C C . VAL A 1 902 ? 15.455 -1.258 3.494 1.00 77.31 902 VAL A C 1
ATOM 7036 O O . VAL A 1 902 ? 16.156 -1.174 4.504 1.00 77.31 902 VAL A O 1
ATOM 7039 N N . LYS A 1 903 ? 15.958 -1.460 2.271 1.00 78.88 903 LYS A N 1
ATOM 7040 C CA . LYS A 1 903 ? 17.327 -1.857 1.887 1.00 78.88 903 LYS A CA 1
ATOM 7041 C C . LYS A 1 903 ? 17.695 -3.318 2.166 1.00 78.88 903 LYS A C 1
ATOM 7043 O O . LYS A 1 903 ? 18.866 -3.673 2.019 1.00 78.88 903 LYS A O 1
ATOM 7048 N N . THR A 1 904 ? 16.741 -4.188 2.492 1.00 77.31 904 THR A N 1
ATOM 7049 C CA . THR A 1 904 ? 17.034 -5.625 2.643 1.00 77.31 904 THR A CA 1
ATOM 7050 C C . THR A 1 904 ? 17.480 -6.220 1.310 1.00 77.31 904 THR A C 1
ATOM 7052 O O . THR A 1 904 ? 18.488 -6.928 1.263 1.00 77.31 904 THR A O 1
ATOM 7055 N N . ALA A 1 905 ? 16.833 -5.829 0.208 1.00 79.56 905 ALA A N 1
ATOM 7056 C CA . ALA A 1 905 ? 17.220 -6.241 -1.140 1.00 79.56 905 ALA A CA 1
ATOM 7057 C C . ALA A 1 905 ? 18.678 -5.879 -1.513 1.00 79.56 905 ALA A C 1
ATOM 7059 O O . ALA A 1 905 ? 19.352 -6.653 -2.186 1.00 79.56 905 ALA A O 1
ATOM 7060 N N . GLU A 1 906 ? 19.219 -4.764 -1.006 1.00 80.75 906 GLU A N 1
ATOM 7061 C CA . GLU A 1 906 ? 20.616 -4.349 -1.238 1.00 80.75 906 GLU A CA 1
ATOM 7062 C C . GLU A 1 906 ? 21.631 -5.223 -0.470 1.00 80.75 906 GLU A C 1
ATOM 7064 O O . GLU A 1 906 ? 22.763 -5.427 -0.916 1.00 80.75 906 GLU A O 1
ATOM 7069 N N . ALA A 1 907 ? 21.247 -5.753 0.697 1.00 81.31 907 ALA A N 1
ATOM 7070 C CA . ALA A 1 907 ? 22.064 -6.713 1.440 1.00 81.31 907 ALA A CA 1
ATOM 7071 C C . ALA A 1 907 ? 22.056 -8.095 0.760 1.00 81.31 907 ALA A C 1
ATOM 7073 O O . ALA A 1 907 ? 23.102 -8.737 0.652 1.00 81.31 907 ALA A O 1
ATOM 7074 N N . ILE A 1 908 ? 20.897 -8.509 0.239 1.00 83.75 908 ILE A N 1
ATOM 7075 C CA . ILE A 1 908 ? 20.724 -9.737 -0.551 1.00 83.75 908 ILE A CA 1
ATOM 7076 C C . ILE A 1 908 ? 21.574 -9.688 -1.827 1.00 83.75 908 ILE A C 1
ATOM 7078 O O . ILE A 1 908 ? 22.274 -10.650 -2.128 1.00 83.75 908 ILE A O 1
ATOM 7082 N N . GLU A 1 909 ? 21.587 -8.555 -2.532 1.00 85.44 909 GLU A N 1
ATOM 7083 C CA . GLU A 1 909 ? 22.401 -8.341 -3.737 1.00 85.44 909 GLU A CA 1
ATOM 7084 C C . GLU A 1 909 ? 23.885 -8.589 -3.474 1.00 85.44 909 GLU A C 1
ATOM 7086 O O . GLU A 1 909 ? 24.549 -9.281 -4.245 1.00 85.44 909 GLU A O 1
ATOM 7091 N N . LYS A 1 910 ? 24.401 -8.116 -2.335 1.00 87.31 910 LYS A N 1
ATOM 7092 C CA . LYS A 1 910 ? 25.792 -8.350 -1.919 1.00 87.31 910 LYS A CA 1
ATOM 7093 C C . LYS A 1 910 ? 26.054 -9.825 -1.609 1.00 87.31 910 LYS A C 1
ATOM 7095 O O . LYS A 1 910 ? 27.097 -10.338 -1.999 1.00 87.31 910 LYS A O 1
ATOM 7100 N N . ILE A 1 911 ? 25.110 -10.530 -0.981 1.00 88.62 911 ILE A N 1
ATOM 7101 C CA . ILE A 1 911 ? 25.220 -11.979 -0.743 1.00 88.62 911 ILE A CA 1
ATOM 7102 C C . ILE A 1 911 ? 25.251 -12.749 -2.075 1.00 88.62 911 ILE A C 1
ATOM 7104 O O . ILE A 1 911 ? 26.174 -13.532 -2.294 1.00 88.62 911 ILE A O 1
ATOM 7108 N N . LEU A 1 912 ? 24.301 -12.507 -2.983 1.00 88.69 912 LEU A N 1
ATOM 7109 C CA . LEU A 1 912 ? 24.209 -13.227 -4.259 1.00 88.69 912 LEU A CA 1
ATOM 7110 C C . LEU A 1 912 ? 25.422 -12.955 -5.167 1.00 88.69 912 LEU A C 1
ATOM 7112 O O . LEU A 1 912 ? 26.023 -13.889 -5.698 1.00 88.69 912 LEU A O 1
ATOM 7116 N N . THR A 1 913 ? 25.838 -11.693 -5.299 1.00 86.12 913 THR A N 1
ATOM 7117 C CA . THR A 1 913 ? 26.976 -11.299 -6.154 1.00 86.12 913 THR A CA 1
ATOM 7118 C C . THR A 1 913 ? 28.331 -11.782 -5.642 1.00 86.12 913 THR A C 1
ATOM 7120 O O . THR A 1 913 ? 29.173 -12.158 -6.448 1.00 86.12 913 THR A O 1
ATOM 7123 N N . HIS A 1 914 ? 28.569 -11.801 -4.325 1.00 87.69 914 HIS A N 1
ATOM 7124 C CA . HIS A 1 914 ? 29.894 -12.140 -3.785 1.00 87.69 914 HIS A CA 1
ATOM 7125 C C . HIS A 1 914 ? 30.136 -13.651 -3.627 1.00 87.69 914 HIS A C 1
ATOM 7127 O O . HIS A 1 914 ? 31.287 -14.060 -3.480 1.00 87.69 914 HIS A O 1
ATOM 7133 N N . ASN A 1 915 ? 29.083 -14.479 -3.647 1.00 84.19 915 ASN A N 1
ATOM 7134 C CA . ASN A 1 915 ? 29.207 -15.942 -3.539 1.00 84.19 915 ASN A CA 1
ATOM 7135 C C . ASN A 1 915 ? 29.047 -16.663 -4.894 1.00 84.19 915 ASN A C 1
ATOM 7137 O O . ASN A 1 915 ? 29.396 -17.837 -5.008 1.00 84.19 915 ASN A O 1
ATOM 7141 N N . SER A 1 916 ? 28.580 -15.972 -5.938 1.00 78.81 916 SER A N 1
ATOM 7142 C CA . SER A 1 916 ? 28.432 -16.527 -7.287 1.00 78.81 916 SER A CA 1
ATOM 7143 C C . SER A 1 916 ? 29.652 -16.275 -8.185 1.00 78.81 916 SER A C 1
ATOM 7145 O O . SER A 1 916 ? 30.549 -15.494 -7.871 1.00 78.81 916 SER A O 1
ATOM 7147 N N . LYS A 1 917 ? 29.715 -16.987 -9.318 1.00 76.06 917 LYS A N 1
ATOM 7148 C CA . LYS A 1 917 ? 30.808 -16.899 -10.300 1.00 76.06 917 LYS A CA 1
ATOM 7149 C C . LYS A 1 917 ? 30.230 -16.844 -11.711 1.00 76.06 917 LYS A C 1
ATOM 7151 O O . LYS A 1 917 ? 29.945 -17.887 -12.289 1.00 76.06 917 LYS A O 1
ATOM 7156 N N . GLY A 1 918 ? 30.059 -15.634 -12.245 1.00 80.69 918 GLY A N 1
ATOM 7157 C CA . GLY A 1 918 ? 29.529 -15.424 -13.599 1.00 80.69 918 GLY A CA 1
ATOM 7158 C C . GLY A 1 918 ? 28.040 -15.750 -13.746 1.00 80.69 918 GLY A C 1
ATOM 7159 O O . GLY A 1 918 ? 27.647 -16.280 -14.777 1.00 80.69 918 GLY A O 1
ATOM 7160 N N . ILE A 1 919 ? 27.239 -15.470 -12.712 1.00 90.62 919 ILE A N 1
ATOM 7161 C CA . ILE A 1 919 ? 25.775 -15.596 -12.724 1.00 90.62 919 ILE A CA 1
ATOM 7162 C C . ILE A 1 919 ? 25.184 -14.236 -12.354 1.00 90.62 919 ILE A C 1
ATOM 7164 O O . ILE A 1 919 ? 25.574 -13.659 -11.337 1.00 90.62 919 ILE A O 1
ATOM 7168 N N . ASN A 1 920 ? 24.236 -13.744 -13.146 1.00 90.38 920 ASN A N 1
ATOM 7169 C CA . ASN A 1 920 ? 23.518 -12.505 -12.873 1.00 90.38 920 ASN A CA 1
ATOM 7170 C C . ASN A 1 920 ? 22.233 -12.790 -12.082 1.00 90.38 920 ASN A C 1
ATOM 7172 O O . ASN A 1 920 ? 21.458 -13.688 -12.414 1.00 90.38 920 ASN A O 1
ATOM 7176 N N . TYR A 1 921 ? 21.977 -11.981 -11.054 1.00 93.75 921 TYR A N 1
ATOM 7177 C CA . TYR A 1 921 ? 20.745 -12.038 -10.268 1.00 93.75 921 TYR A CA 1
ATOM 7178 C C . TYR A 1 921 ? 20.024 -10.704 -10.374 1.00 93.75 921 TYR A C 1
ATOM 7180 O O . TYR A 1 921 ? 20.601 -9.668 -10.050 1.00 93.75 921 TYR A O 1
ATOM 7188 N N . GLN A 1 922 ? 18.759 -10.732 -10.783 1.00 94.81 922 GLN A N 1
ATOM 7189 C CA . GLN A 1 922 ? 17.894 -9.556 -10.737 1.00 94.81 922 GLN A CA 1
ATOM 7190 C C . GLN A 1 922 ? 16.978 -9.658 -9.526 1.00 94.81 922 GLN A C 1
ATOM 7192 O O . GLN A 1 922 ? 16.197 -10.602 -9.417 1.00 94.81 922 GLN A O 1
ATOM 7197 N N . ILE A 1 923 ? 17.095 -8.708 -8.598 1.00 94.56 923 ILE A N 1
ATOM 7198 C CA . ILE A 1 923 ? 16.309 -8.704 -7.361 1.00 94.56 923 ILE A CA 1
ATOM 7199 C C . ILE A 1 923 ? 15.133 -7.751 -7.508 1.00 94.56 923 ILE A C 1
ATOM 7201 O O . ILE A 1 923 ? 15.306 -6.566 -7.803 1.00 94.56 923 ILE A O 1
ATOM 7205 N N . LEU A 1 924 ? 13.943 -8.282 -7.249 1.00 95.38 924 LEU A N 1
ATOM 7206 C CA . LEU A 1 924 ? 12.688 -7.547 -7.222 1.00 95.38 924 LEU A CA 1
ATOM 7207 C C . LEU A 1 924 ? 12.089 -7.608 -5.815 1.00 95.38 924 LEU A C 1
ATOM 7209 O O . LEU A 1 924 ? 12.211 -8.632 -5.149 1.00 95.38 924 LEU A O 1
ATOM 7213 N N . SER A 1 925 ? 11.381 -6.564 -5.389 1.00 95.19 925 SER A N 1
ATOM 7214 C CA . SER A 1 925 ? 10.429 -6.653 -4.272 1.00 95.19 925 SER A CA 1
ATOM 7215 C C . SER A 1 925 ? 9.015 -6.614 -4.829 1.00 95.19 925 SER A C 1
ATOM 7217 O O . SER A 1 925 ? 8.672 -5.750 -5.635 1.00 95.19 925 SER A O 1
ATOM 7219 N N . ASN A 1 926 ? 8.185 -7.571 -4.427 1.00 95.88 926 ASN A N 1
ATOM 7220 C CA . ASN A 1 926 ? 6.808 -7.707 -4.881 1.00 95.88 926 ASN A CA 1
ATOM 7221 C C . ASN A 1 926 ? 5.870 -7.902 -3.680 1.00 95.88 926 ASN A C 1
ATOM 7223 O O . ASN A 1 926 ? 5.319 -8.994 -3.512 1.00 95.88 926 ASN A O 1
ATOM 7227 N N . PRO A 1 927 ? 5.672 -6.882 -2.824 1.00 92.69 927 PRO A N 1
ATOM 7228 C CA . PRO A 1 927 ? 4.978 -7.063 -1.556 1.00 92.69 927 PRO A CA 1
ATOM 7229 C C . PRO A 1 927 ? 3.573 -7.654 -1.701 1.00 92.69 927 PRO A C 1
ATOM 7231 O O . PRO A 1 927 ? 2.860 -7.433 -2.683 1.00 92.69 927 PRO A O 1
ATOM 7234 N N . GLU A 1 928 ? 3.159 -8.429 -0.707 1.00 90.19 928 GLU A N 1
ATOM 7235 C CA . GLU A 1 928 ? 1.816 -8.982 -0.609 1.00 90.19 928 GLU A CA 1
ATOM 7236 C C . GLU A 1 928 ? 0.841 -7.977 0.028 1.00 90.19 928 GLU A C 1
ATOM 7238 O O . GLU A 1 928 ? 1.186 -7.251 0.963 1.00 90.19 928 GLU A O 1
ATOM 7243 N N . PHE A 1 929 ? -0.404 -7.948 -0.453 1.00 90.00 929 PHE A N 1
ATOM 7244 C CA . PHE A 1 929 ? -1.476 -7.099 0.093 1.00 90.00 929 PHE A CA 1
ATOM 7245 C C . PHE A 1 929 ? -2.757 -7.882 0.427 1.00 90.00 929 PHE A C 1
ATOM 7247 O O . PHE A 1 929 ? -3.813 -7.280 0.603 1.00 90.00 929 PHE A O 1
ATOM 7254 N N . LEU A 1 930 ? -2.650 -9.211 0.519 1.00 85.31 930 LEU A N 1
ATOM 7255 C CA . LEU A 1 930 ? -3.720 -10.092 0.988 1.00 85.31 930 LEU A CA 1
ATOM 7256 C C . LEU A 1 930 ? -4.001 -9.890 2.483 1.00 85.31 930 LEU A C 1
ATOM 7258 O O . LEU A 1 930 ? -3.099 -9.529 3.243 1.00 85.31 930 LEU A O 1
ATOM 7262 N N . ALA A 1 931 ? -5.234 -10.165 2.905 1.00 85.06 931 ALA A N 1
ATOM 7263 C CA . ALA A 1 931 ? -5.596 -10.312 4.309 1.00 85.06 931 ALA A CA 1
ATOM 7264 C C . ALA A 1 931 ? -6.117 -11.730 4.585 1.00 85.06 931 ALA A C 1
ATOM 7266 O O . ALA A 1 931 ? -6.816 -12.321 3.764 1.00 85.06 931 ALA A O 1
ATOM 7267 N N . GLU A 1 932 ? -5.792 -12.274 5.760 1.00 81.19 932 GLU A N 1
ATOM 7268 C CA . GLU A 1 932 ? -6.251 -13.612 6.156 1.00 81.19 932 GLU A CA 1
ATOM 7269 C C . GLU A 1 932 ? -7.782 -13.671 6.240 1.00 81.19 932 GLU A C 1
ATOM 7271 O O . GLU A 1 932 ? -8.416 -12.715 6.694 1.00 81.19 932 GLU A O 1
ATOM 7276 N N . GLY A 1 933 ? -8.387 -14.763 5.783 1.00 80.88 933 GLY A N 1
ATOM 7277 C CA . GLY A 1 933 ? -9.831 -14.932 5.601 1.00 80.88 933 GLY A CA 1
ATOM 7278 C C . GLY A 1 933 ? -10.394 -14.298 4.317 1.00 80.88 933 GLY A C 1
ATOM 7279 O O . GLY A 1 933 ? -11.578 -14.471 4.029 1.00 80.88 933 GLY A O 1
ATOM 7280 N N . THR A 1 934 ? -9.587 -13.565 3.539 1.00 86.12 934 THR A N 1
ATOM 7281 C CA . THR A 1 934 ? -9.952 -13.048 2.202 1.00 86.12 934 THR A CA 1
ATOM 7282 C C . THR A 1 934 ? -8.881 -13.309 1.139 1.00 86.12 934 THR A C 1
ATOM 7284 O O . THR A 1 934 ? -9.019 -12.829 0.011 1.00 86.12 934 THR A O 1
ATOM 7287 N N . ALA A 1 935 ? -7.842 -14.099 1.434 1.00 88.69 935 ALA A N 1
ATOM 7288 C CA . ALA A 1 935 ? -6.602 -14.091 0.658 1.00 88.69 935 ALA A CA 1
ATOM 7289 C C . ALA A 1 935 ? -6.801 -14.483 -0.815 1.00 88.69 935 ALA A C 1
ATOM 7291 O O . ALA A 1 935 ? -6.214 -13.871 -1.706 1.00 88.69 935 ALA A O 1
ATOM 7292 N N . ILE A 1 936 ? -7.678 -15.453 -1.092 1.00 93.25 936 ILE A N 1
ATOM 7293 C CA . ILE A 1 936 ? -8.019 -15.874 -2.460 1.00 93.25 936 ILE A CA 1
ATOM 7294 C C . ILE A 1 936 ? -8.743 -14.768 -3.237 1.00 93.25 936 ILE A C 1
ATOM 7296 O O . ILE A 1 936 ? -8.450 -14.555 -4.413 1.00 93.25 936 ILE A O 1
ATOM 7300 N N . GLN A 1 937 ? -9.644 -14.016 -2.597 1.00 93.06 937 GLN A N 1
ATOM 7301 C CA . GLN A 1 937 ? -10.305 -12.879 -3.241 1.00 93.06 937 GLN A CA 1
ATOM 7302 C C . GLN A 1 937 ? -9.308 -11.745 -3.519 1.00 93.06 937 GLN A C 1
ATOM 7304 O O . GLN A 1 937 ? -9.325 -11.182 -4.615 1.00 93.06 937 GLN A O 1
ATOM 7309 N N . ASP A 1 938 ? -8.429 -11.448 -2.560 1.00 93.00 938 ASP A N 1
ATOM 7310 C CA . ASP A 1 938 ? -7.426 -10.386 -2.671 1.00 93.00 938 ASP A CA 1
ATOM 7311 C C . ASP A 1 938 ? -6.376 -10.695 -3.758 1.00 93.00 938 ASP A C 1
ATOM 7313 O O . ASP A 1 938 ? -5.944 -9.795 -4.475 1.00 93.00 938 ASP A O 1
ATOM 7317 N N . LEU A 1 939 ? -6.009 -11.971 -3.936 1.00 95.44 939 LEU A N 1
ATOM 7318 C CA . LEU A 1 939 ? -5.103 -12.438 -4.994 1.00 95.44 939 LEU A CA 1
ATOM 7319 C C . LEU A 1 939 ? -5.773 -12.502 -6.379 1.00 95.44 939 LEU A C 1
ATOM 7321 O O . LEU A 1 939 ? -5.134 -12.196 -7.385 1.00 95.44 939 LEU A O 1
ATOM 7325 N N . LEU A 1 940 ? -7.054 -12.882 -6.459 1.00 95.56 940 LEU A N 1
ATOM 7326 C CA . LEU A 1 940 ? -7.794 -12.958 -7.727 1.00 95.56 940 LEU A CA 1
ATOM 7327 C C . LEU A 1 940 ? -8.273 -11.593 -8.240 1.00 95.56 940 LEU A C 1
ATOM 7329 O O . LEU A 1 940 ? -8.482 -11.442 -9.444 1.00 95.56 940 LEU A O 1
ATOM 7333 N N . LYS A 1 941 ? -8.506 -10.620 -7.350 1.00 95.25 941 LYS A N 1
ATOM 7334 C CA . LYS A 1 941 ? -9.009 -9.274 -7.681 1.00 95.25 941 LYS A CA 1
ATOM 7335 C C . LYS A 1 941 ? -8.309 -8.185 -6.849 1.00 95.25 941 LYS A C 1
ATOM 7337 O O . LYS A 1 941 ? -8.993 -7.451 -6.132 1.00 95.25 941 LYS A O 1
ATOM 7342 N N . PRO A 1 942 ? -6.975 -8.045 -6.945 1.00 95.56 942 PRO A N 1
ATOM 7343 C CA . PRO A 1 942 ? -6.236 -7.080 -6.142 1.00 95.56 942 PRO A CA 1
ATOM 7344 C C . PRO A 1 942 ? -6.676 -5.635 -6.418 1.00 95.56 942 PRO A C 1
ATOM 7346 O O . PRO A 1 942 ? -6.989 -5.262 -7.555 1.00 95.56 942 PRO A O 1
ATOM 7349 N N . ASP A 1 943 ? -6.630 -4.797 -5.376 1.00 94.19 943 ASP A N 1
ATOM 7350 C CA . ASP A 1 943 ? -6.667 -3.332 -5.519 1.00 94.19 943 ASP A CA 1
ATOM 7351 C C . ASP A 1 943 ? -5.474 -2.858 -6.380 1.00 94.19 943 ASP A C 1
ATOM 7353 O O . ASP A 1 943 ? -5.618 -1.953 -7.195 1.00 94.19 943 ASP A O 1
ATOM 7357 N N . ARG A 1 944 ? -4.301 -3.485 -6.186 1.00 95.50 944 ARG A N 1
ATOM 7358 C CA . ARG A 1 944 ? -3.043 -3.293 -6.929 1.00 95.50 944 ARG A CA 1
ATOM 7359 C C . ARG A 1 944 ? -2.068 -4.450 -6.695 1.00 95.50 944 ARG A C 1
ATOM 7361 O O . ARG A 1 944 ? -2.020 -4.994 -5.591 1.00 95.50 944 ARG A O 1
ATOM 7368 N N . VAL A 1 945 ? -1.244 -4.748 -7.691 1.00 97.44 945 VAL A N 1
ATOM 7369 C CA . VAL A 1 945 ? 0.043 -5.444 -7.554 1.00 97.44 945 VAL A CA 1
ATOM 7370 C C . VAL A 1 945 ? 1.142 -4.378 -7.549 1.00 97.44 945 VAL A C 1
ATOM 7372 O O . VAL A 1 945 ? 1.013 -3.361 -8.224 1.00 97.44 945 VAL A O 1
ATOM 7375 N N . LEU A 1 946 ? 2.212 -4.582 -6.779 1.00 97.44 946 LEU A N 1
ATOM 7376 C CA . LEU A 1 946 ? 3.362 -3.675 -6.721 1.00 97.44 946 LEU A CA 1
ATOM 7377 C C . LEU A 1 946 ? 4.639 -4.453 -7.043 1.00 97.44 946 LEU A C 1
ATOM 7379 O O . LEU A 1 946 ? 4.848 -5.526 -6.479 1.00 97.44 946 LEU A O 1
ATOM 7383 N N . ILE A 1 947 ? 5.475 -3.932 -7.939 1.00 97.69 947 ILE A N 1
ATOM 7384 C CA . ILE A 1 947 ? 6.757 -4.526 -8.333 1.00 97.69 947 ILE A CA 1
ATOM 7385 C C . ILE A 1 947 ? 7.833 -3.435 -8.276 1.00 97.69 947 ILE A C 1
ATOM 7387 O O . ILE A 1 947 ? 7.769 -2.452 -9.010 1.00 97.69 947 ILE A O 1
ATOM 7391 N N . GLY A 1 948 ? 8.818 -3.601 -7.397 1.00 95.81 948 GLY A N 1
ATOM 7392 C CA . GLY A 1 948 ? 10.003 -2.753 -7.292 1.00 95.81 948 GLY A CA 1
ATOM 7393 C C . GLY A 1 948 ? 11.228 -3.440 -7.884 1.00 95.81 948 GLY A C 1
ATOM 7394 O O . GLY A 1 948 ? 11.514 -4.568 -7.494 1.00 95.81 948 GLY A O 1
ATOM 7395 N N . GLY A 1 949 ? 11.971 -2.771 -8.768 1.00 94.88 949 GLY A N 1
ATOM 7396 C CA . GLY A 1 949 ? 13.214 -3.294 -9.357 1.00 94.88 949 GLY A CA 1
ATOM 7397 C C . GLY A 1 949 ? 14.386 -2.309 -9.331 1.00 94.88 949 GLY A C 1
ATOM 7398 O O . GLY A 1 949 ? 14.284 -1.201 -8.798 1.00 94.88 949 GLY A O 1
ATOM 7399 N N . ARG A 1 950 ? 15.525 -2.710 -9.906 1.00 90.88 950 ARG A N 1
ATOM 7400 C CA . ARG A 1 950 ? 16.642 -1.799 -10.203 1.00 90.88 950 ARG A CA 1
ATOM 7401 C C . ARG A 1 950 ? 16.342 -0.998 -11.476 1.00 90.88 950 ARG A C 1
ATOM 7403 O O . ARG A 1 950 ? 15.841 -1.548 -12.451 1.00 90.88 950 ARG A O 1
ATOM 7410 N N . GLU A 1 951 ? 16.701 0.283 -11.480 1.00 91.31 951 GLU A N 1
ATOM 7411 C CA . GLU A 1 951 ? 16.576 1.190 -12.635 1.00 91.31 951 GLU A CA 1
ATOM 7412 C C . GLU A 1 951 ? 17.741 0.969 -13.635 1.00 91.31 951 GLU A C 1
ATOM 7414 O O . GLU A 1 951 ? 18.482 1.887 -13.974 1.00 91.31 951 GLU A O 1
ATOM 7419 N N . THR A 1 952 ? 17.936 -0.283 -14.071 1.00 93.19 952 THR A N 1
ATOM 7420 C CA . THR A 1 952 ? 18.896 -0.702 -15.117 1.00 93.19 952 THR A CA 1
ATOM 7421 C C . THR A 1 952 ? 18.165 -1.484 -16.217 1.00 93.19 952 THR A C 1
ATOM 7423 O O . THR A 1 952 ? 17.043 -1.941 -15.973 1.00 93.19 952 THR A O 1
ATOM 7426 N N . PRO A 1 953 ? 18.746 -1.683 -17.418 1.00 93.94 953 PRO A N 1
ATOM 7427 C CA . PRO A 1 953 ? 18.088 -2.433 -18.493 1.00 93.94 953 PRO A CA 1
ATOM 7428 C C . PRO A 1 953 ? 17.694 -3.863 -18.088 1.00 93.94 953 PRO A C 1
ATOM 7430 O O . PRO A 1 953 ? 16.627 -4.349 -18.455 1.00 93.94 953 PRO A O 1
ATOM 7433 N N . GLU A 1 954 ? 18.526 -4.529 -17.289 1.00 91.06 954 GLU A N 1
ATOM 7434 C CA . GLU A 1 954 ? 18.317 -5.891 -16.789 1.00 91.06 954 GLU A CA 1
ATOM 7435 C C . GLU A 1 954 ? 17.251 -5.914 -15.688 1.00 91.06 954 GLU A C 1
ATOM 7437 O O . GLU A 1 954 ? 16.378 -6.783 -15.688 1.00 91.06 954 GLU A O 1
ATOM 7442 N N . GLY A 1 955 ? 17.274 -4.920 -14.792 1.00 92.62 955 GLY A N 1
ATOM 7443 C CA . GLY A 1 955 ? 16.251 -4.741 -13.765 1.00 92.62 955 GLY A CA 1
ATOM 7444 C C . GLY A 1 955 ? 14.876 -4.462 -14.373 1.00 92.62 955 GLY A C 1
ATOM 7445 O O . GLY A 1 955 ? 13.890 -5.066 -13.957 1.00 92.62 955 GLY A O 1
ATOM 7446 N N . CYS A 1 956 ? 14.808 -3.635 -15.421 1.00 92.69 956 CYS A N 1
ATOM 7447 C CA . CYS A 1 956 ? 13.576 -3.367 -16.166 1.00 92.69 956 CYS A CA 1
ATOM 7448 C C . CYS A 1 956 ? 13.054 -4.623 -16.883 1.00 92.69 956 CYS A C 1
ATOM 7450 O O . CYS A 1 956 ? 11.860 -4.907 -16.806 1.00 92.69 956 CYS A O 1
ATOM 7452 N N . LYS A 1 957 ? 13.934 -5.422 -17.506 1.00 94.19 957 LYS A N 1
ATOM 7453 C CA . LYS A 1 957 ? 13.565 -6.723 -18.098 1.00 94.19 957 LYS A CA 1
ATOM 7454 C C . LYS A 1 957 ? 13.006 -7.695 -17.053 1.00 94.19 957 LYS A C 1
ATOM 7456 O O . LYS A 1 957 ? 12.000 -8.347 -17.314 1.00 94.19 957 LYS A O 1
ATOM 7461 N N . ALA A 1 958 ? 13.599 -7.759 -15.860 1.00 95.50 958 ALA A N 1
ATOM 7462 C CA . ALA A 1 958 ? 13.091 -8.598 -14.775 1.00 95.50 958 ALA A CA 1
ATOM 7463 C C . ALA A 1 958 ? 11.739 -8.105 -14.221 1.00 95.50 958 ALA A C 1
ATOM 7465 O O . ALA A 1 958 ? 10.844 -8.916 -13.980 1.00 95.50 958 ALA A O 1
ATOM 7466 N N . VAL A 1 959 ? 11.563 -6.786 -14.061 1.00 97.19 959 VAL A N 1
ATOM 7467 C CA . VAL A 1 959 ? 10.272 -6.175 -13.693 1.00 97.19 959 VAL A CA 1
ATOM 7468 C C . VAL A 1 959 ? 9.195 -6.522 -14.721 1.00 97.19 959 VAL A C 1
ATOM 7470 O O . VAL A 1 959 ? 8.095 -6.898 -14.320 1.00 97.19 959 VAL A O 1
ATOM 7473 N N . GLN A 1 960 ? 9.510 -6.438 -16.018 1.00 96.12 960 GLN A N 1
ATOM 7474 C CA . GLN A 1 960 ? 8.583 -6.789 -17.092 1.00 96.12 960 GLN A CA 1
ATOM 7475 C C . GLN A 1 960 ? 8.221 -8.280 -17.044 1.00 96.12 960 GLN A C 1
ATOM 7477 O O . GLN A 1 960 ? 7.043 -8.591 -16.922 1.00 96.12 960 GLN A O 1
ATOM 7482 N N . ALA A 1 961 ? 9.200 -9.188 -16.966 1.00 95.31 961 ALA A N 1
ATOM 7483 C CA . ALA A 1 961 ? 8.938 -10.628 -16.875 1.00 95.31 961 ALA A CA 1
ATOM 7484 C C . ALA A 1 961 ? 8.030 -11.010 -15.684 1.00 95.31 961 ALA A C 1
ATOM 7486 O O . ALA A 1 961 ? 7.186 -11.896 -15.802 1.00 95.31 961 ALA A O 1
ATOM 7487 N N . LEU A 1 962 ? 8.148 -10.327 -14.535 1.00 96.88 962 LEU A N 1
ATOM 7488 C CA . LEU A 1 962 ? 7.227 -10.529 -13.408 1.00 96.88 962 LEU A CA 1
ATOM 7489 C C . LEU A 1 962 ? 5.859 -9.850 -13.622 1.00 96.88 962 LEU A C 1
ATOM 7491 O O . LEU A 1 962 ? 4.840 -10.383 -13.179 1.00 96.88 962 LEU A O 1
ATOM 7495 N N . LYS A 1 963 ? 5.808 -8.695 -14.297 1.00 96.69 963 LYS A N 1
ATOM 7496 C CA . LYS A 1 963 ? 4.555 -8.039 -14.709 1.00 96.69 963 LYS A CA 1
ATOM 7497 C C . LYS A 1 963 ? 3.755 -8.945 -15.649 1.00 96.69 963 LYS A C 1
ATOM 7499 O O . LYS A 1 963 ? 2.555 -9.088 -15.432 1.00 96.69 963 LYS A O 1
ATOM 7504 N N . ASP A 1 964 ? 4.406 -9.595 -16.611 1.00 95.25 964 ASP A N 1
ATOM 7505 C CA . ASP A 1 964 ? 3.778 -10.486 -17.596 1.00 95.25 964 ASP A CA 1
ATOM 7506 C C . ASP A 1 964 ? 3.067 -11.672 -16.926 1.00 95.25 964 ASP A C 1
ATOM 7508 O O . ASP A 1 964 ? 1.929 -11.996 -17.271 1.00 95.25 964 ASP A O 1
ATOM 7512 N N . VAL A 1 965 ? 3.673 -12.259 -15.884 1.00 95.50 965 VAL A N 1
ATOM 7513 C CA . VAL A 1 965 ? 3.023 -13.291 -15.053 1.00 95.50 965 VAL A CA 1
ATOM 7514 C C . VAL A 1 965 ? 1.721 -12.763 -14.443 1.00 95.50 965 VAL A C 1
ATOM 7516 O O . VAL A 1 965 ? 0.689 -13.417 -14.558 1.00 95.50 965 VAL A O 1
ATOM 7519 N N . TYR A 1 966 ? 1.726 -11.572 -13.835 1.00 97.12 966 TYR A N 1
ATOM 7520 C CA . TYR A 1 966 ? 0.513 -10.990 -13.244 1.00 97.12 966 TYR A CA 1
ATOM 7521 C C . TYR A 1 966 ? -0.524 -10.538 -14.289 1.00 97.12 966 TYR A C 1
ATOM 7523 O O . TYR A 1 966 ? -1.726 -10.622 -14.022 1.00 97.12 966 TYR A O 1
ATOM 7531 N N . ALA A 1 967 ? -0.093 -10.109 -15.478 1.00 96.50 967 ALA A N 1
ATOM 7532 C CA . ALA A 1 967 ? -0.967 -9.635 -16.555 1.00 96.50 967 ALA A CA 1
ATOM 7533 C C . ALA A 1 967 ? -1.942 -10.712 -17.078 1.00 96.50 967 ALA A C 1
ATOM 7535 O O . ALA A 1 967 ? -3.001 -10.373 -17.604 1.00 96.50 967 ALA A O 1
ATOM 7536 N N . HIS A 1 968 ? -1.656 -12.000 -16.841 1.00 95.81 968 HIS A N 1
ATOM 7537 C CA . HIS A 1 968 ? -2.556 -13.124 -17.138 1.00 95.81 968 HIS A CA 1
ATOM 7538 C C . HIS A 1 968 ? -3.935 -13.023 -16.442 1.00 95.81 968 HIS A C 1
ATOM 7540 O O . HIS A 1 968 ? -4.895 -13.666 -16.870 1.00 95.81 968 HIS A O 1
ATOM 7546 N N . TRP A 1 969 ? -4.069 -12.253 -15.351 1.00 97.81 969 TRP A N 1
ATOM 7547 C CA . TRP A 1 969 ? -5.376 -12.020 -14.708 1.00 97.81 969 TRP A CA 1
ATOM 7548 C C . TRP A 1 969 ? -5.561 -10.654 -14.038 1.00 97.81 969 TRP A C 1
ATOM 7550 O O . TRP A 1 969 ? -6.696 -10.295 -13.709 1.00 97.81 969 TRP A O 1
ATOM 7560 N N . VAL A 1 970 ? -4.484 -9.899 -13.809 1.00 96.56 970 VAL A N 1
ATOM 7561 C CA . VAL A 1 970 ? -4.527 -8.560 -13.218 1.00 96.56 970 VAL A CA 1
ATOM 7562 C C . VAL A 1 970 ? -4.470 -7.516 -14.340 1.00 96.56 970 VAL A C 1
ATOM 7564 O O . VAL A 1 970 ? -3.486 -7.483 -15.073 1.00 96.56 970 VAL A O 1
ATOM 7567 N N . PRO A 1 971 ? -5.480 -6.634 -14.471 1.00 94.81 971 PRO A N 1
ATOM 7568 C CA . PRO A 1 971 ? -5.437 -5.519 -15.416 1.00 94.81 971 PRO A CA 1
ATOM 7569 C C . PRO A 1 971 ? -4.203 -4.625 -15.220 1.00 94.81 971 PRO A C 1
ATOM 7571 O O . PRO A 1 971 ? -3.841 -4.312 -14.083 1.00 94.81 971 PRO A O 1
ATOM 7574 N N . GLU A 1 972 ? -3.575 -4.188 -16.317 1.00 92.12 972 GLU A N 1
ATOM 7575 C CA . GLU A 1 972 ? -2.318 -3.423 -16.273 1.00 92.12 972 GLU A CA 1
ATOM 7576 C C . GLU A 1 972 ? -2.403 -2.128 -15.454 1.00 92.12 972 GLU A C 1
ATOM 7578 O O . GLU A 1 972 ? -1.432 -1.771 -14.791 1.00 92.12 972 GLU A O 1
ATOM 7583 N N . ASP A 1 973 ? -3.565 -1.459 -15.422 1.00 94.94 973 ASP A N 1
ATOM 7584 C CA . ASP A 1 973 ? -3.800 -0.246 -14.619 1.00 94.94 973 ASP A CA 1
ATOM 7585 C C . ASP A 1 973 ? -3.616 -0.471 -13.107 1.00 94.94 973 ASP A C 1
ATOM 7587 O O . ASP A 1 973 ? -3.511 0.484 -12.336 1.00 94.94 973 ASP A O 1
ATOM 7591 N N . ARG A 1 974 ? -3.543 -1.739 -12.686 1.00 96.12 974 ARG A N 1
ATOM 7592 C CA . ARG A 1 974 ? -3.321 -2.169 -11.305 1.00 96.12 974 ARG A CA 1
ATOM 7593 C C . ARG A 1 974 ? -1.943 -2.770 -11.055 1.00 96.12 974 ARG A C 1
ATOM 7595 O O . ARG A 1 974 ? -1.666 -3.086 -9.899 1.00 96.12 974 ARG A O 1
ATOM 7602 N N . ILE A 1 975 ? -1.091 -2.953 -12.066 1.00 97.44 975 ILE A N 1
ATOM 7603 C CA . ILE A 1 975 ? 0.271 -3.477 -11.877 1.00 97.44 975 ILE A CA 1
ATOM 7604 C C . ILE A 1 975 ? 1.246 -2.298 -11.814 1.00 97.44 975 ILE A C 1
ATOM 7606 O O . ILE A 1 975 ? 1.721 -1.788 -12.824 1.00 97.44 975 ILE A O 1
ATOM 7610 N N . LEU A 1 976 ? 1.531 -1.848 -10.594 1.00 97.75 976 LEU A N 1
ATOM 7611 C CA . LEU A 1 976 ? 2.358 -0.676 -10.335 1.00 97.75 976 LEU A CA 1
ATOM 7612 C C . LEU A 1 976 ? 3.842 -1.061 -10.309 1.00 97.75 976 LEU A C 1
ATOM 7614 O O . LEU A 1 976 ? 4.280 -1.813 -9.438 1.00 97.75 976 LEU A O 1
ATOM 7618 N N . THR A 1 977 ? 4.626 -0.514 -11.236 1.00 97.50 977 THR A N 1
ATOM 7619 C CA . THR A 1 977 ? 6.084 -0.695 -11.306 1.00 97.50 977 THR A CA 1
ATOM 7620 C C . THR A 1 977 ? 6.820 0.504 -10.705 1.00 97.50 977 THR A C 1
ATOM 7622 O O . THR A 1 977 ? 6.468 1.651 -10.977 1.00 97.50 977 THR A O 1
ATOM 7625 N N . THR A 1 978 ? 7.848 0.263 -9.892 1.00 95.75 978 THR A N 1
ATOM 7626 C CA . THR A 1 978 ? 8.620 1.303 -9.189 1.00 95.75 978 THR A CA 1
ATOM 7627 C C . THR A 1 978 ? 10.064 0.843 -8.926 1.00 95.75 978 THR A C 1
ATOM 7629 O O . THR A 1 978 ? 10.460 -0.242 -9.355 1.00 95.75 978 THR A O 1
ATOM 7632 N N . ASN A 1 979 ? 10.873 1.636 -8.217 1.00 93.50 979 ASN A N 1
ATOM 7633 C CA . ASN A 1 979 ? 12.180 1.176 -7.747 1.00 93.50 979 ASN A CA 1
ATOM 7634 C C . ASN A 1 979 ? 12.082 0.320 -6.475 1.00 93.50 979 ASN A C 1
ATOM 7636 O O . ASN A 1 979 ? 11.152 0.422 -5.674 1.00 93.50 979 ASN A O 1
ATOM 7640 N N . LEU A 1 980 ? 13.094 -0.523 -6.301 1.00 89.12 980 LEU A N 1
ATOM 7641 C CA . LEU A 1 980 ? 13.218 -1.555 -5.273 1.00 89.12 980 LEU A CA 1
ATOM 7642 C C . LEU A 1 980 ? 12.870 -1.067 -3.853 1.00 89.12 980 LEU A C 1
ATOM 7644 O O . LEU A 1 980 ? 11.995 -1.633 -3.200 1.00 89.12 980 LEU A O 1
ATOM 7648 N N . TRP A 1 981 ? 13.489 0.028 -3.403 1.00 90.44 981 TRP A N 1
ATOM 7649 C CA . TRP A 1 981 ? 13.274 0.585 -2.060 1.00 90.44 981 TRP A CA 1
ATOM 7650 C C . TRP A 1 981 ? 11.894 1.233 -1.887 1.00 90.44 981 TRP A C 1
ATOM 7652 O O . TRP A 1 981 ? 11.335 1.216 -0.788 1.00 90.44 981 TRP A O 1
ATOM 7662 N N . SER A 1 982 ? 11.324 1.792 -2.960 1.00 92.12 982 SER A N 1
ATOM 7663 C CA . SER A 1 982 ? 9.976 2.370 -2.933 1.00 92.12 982 SER A CA 1
ATOM 7664 C C . SER A 1 982 ? 8.903 1.291 -2.776 1.00 92.12 982 SER A C 1
ATOM 7666 O O . SER A 1 982 ? 7.900 1.537 -2.106 1.00 92.12 982 SER A O 1
ATOM 7668 N N . ALA A 1 983 ? 9.125 0.081 -3.305 1.00 92.69 983 ALA A N 1
ATOM 7669 C CA . ALA A 1 983 ? 8.251 -1.065 -3.054 1.00 92.69 983 ALA A CA 1
ATOM 7670 C C . ALA A 1 983 ? 8.325 -1.545 -1.591 1.00 92.69 983 ALA A C 1
ATOM 7672 O O . ALA A 1 983 ? 7.283 -1.601 -0.930 1.00 92.69 983 ALA A O 1
ATOM 7673 N N . GLU A 1 984 ? 9.535 -1.792 -1.063 1.00 90.50 984 GLU A N 1
ATOM 7674 C CA . GLU A 1 984 ? 9.759 -2.174 0.347 1.00 90.50 984 GLU A CA 1
ATOM 7675 C C . GLU A 1 984 ? 9.083 -1.171 1.312 1.00 90.50 984 GLU A C 1
ATOM 7677 O O . GLU A 1 984 ? 8.316 -1.550 2.202 1.00 90.50 984 GLU A O 1
ATOM 7682 N N . LEU A 1 985 ? 9.308 0.136 1.112 1.00 92.06 985 LEU A N 1
ATOM 7683 C CA . LEU A 1 985 ? 8.748 1.183 1.974 1.00 92.06 985 LEU A CA 1
ATOM 7684 C C . LEU A 1 985 ? 7.225 1.325 1.829 1.00 92.06 985 LEU A C 1
ATOM 7686 O O . LEU A 1 985 ? 6.541 1.542 2.830 1.00 92.06 985 LEU A O 1
ATOM 7690 N N . SER A 1 986 ? 6.672 1.174 0.620 1.00 93.19 986 SER A N 1
ATOM 7691 C CA . SER A 1 986 ? 5.223 1.290 0.387 1.00 93.19 986 SER A CA 1
ATOM 7692 C C . SER A 1 986 ? 4.418 0.239 1.153 1.00 93.19 986 SER A C 1
ATOM 7694 O O . SER A 1 986 ? 3.320 0.534 1.623 1.00 93.19 986 SER A O 1
ATOM 7696 N N . LYS A 1 987 ? 4.965 -0.970 1.333 1.00 91.50 987 LYS A N 1
ATOM 7697 C CA . LYS A 1 987 ? 4.365 -2.028 2.159 1.00 91.50 987 LYS A CA 1
ATOM 7698 C C . LYS A 1 987 ? 4.289 -1.625 3.633 1.00 91.50 987 LYS A C 1
ATOM 7700 O O . LYS A 1 987 ? 3.204 -1.666 4.219 1.00 91.50 987 LYS A O 1
ATOM 7705 N N . LEU A 1 988 ? 5.413 -1.186 4.207 1.00 91.88 988 LEU A N 1
ATOM 7706 C CA . LEU A 1 988 ? 5.488 -0.722 5.598 1.00 91.88 988 LEU A CA 1
ATOM 7707 C C . LEU A 1 988 ? 4.564 0.481 5.839 1.00 91.88 988 LEU A C 1
ATOM 7709 O O . LEU A 1 988 ? 3.803 0.494 6.806 1.00 91.88 988 LEU A O 1
ATOM 7713 N N . ALA A 1 989 ? 4.582 1.461 4.932 1.00 94.06 989 ALA A N 1
ATOM 7714 C CA . ALA A 1 989 ? 3.735 2.646 5.004 1.00 94.06 989 ALA A CA 1
ATOM 7715 C C . ALA A 1 989 ? 2.241 2.291 4.915 1.00 94.06 989 ALA A C 1
ATOM 7717 O O . ALA A 1 989 ? 1.462 2.737 5.756 1.00 94.06 989 ALA A O 1
ATOM 7718 N N . ALA A 1 990 ? 1.829 1.454 3.956 1.00 93.50 990 ALA A N 1
ATOM 7719 C CA . ALA A 1 990 ? 0.432 1.042 3.814 1.00 93.50 990 ALA A CA 1
ATOM 7720 C C . ALA A 1 990 ? -0.092 0.341 5.079 1.00 93.50 990 ALA A C 1
ATOM 7722 O O . ALA A 1 990 ? -1.153 0.708 5.588 1.00 93.50 990 ALA A O 1
ATOM 7723 N N . ASN A 1 991 ? 0.670 -0.606 5.637 1.00 92.00 991 ASN A N 1
ATOM 7724 C CA . ASN A 1 991 ? 0.295 -1.282 6.881 1.00 92.00 991 ASN A CA 1
ATOM 7725 C C . ASN A 1 991 ? 0.253 -0.310 8.075 1.00 92.00 991 ASN A C 1
ATOM 7727 O O . ASN A 1 991 ? -0.676 -0.382 8.885 1.00 92.00 991 ASN A O 1
ATOM 7731 N N . ALA A 1 992 ? 1.181 0.650 8.150 1.00 95.25 992 ALA A N 1
ATOM 7732 C CA . ALA A 1 992 ? 1.174 1.685 9.181 1.00 95.25 992 ALA A CA 1
ATOM 7733 C C . ALA A 1 992 ? -0.055 2.610 9.092 1.00 95.25 992 ALA A C 1
ATOM 7735 O O . ALA A 1 992 ? -0.678 2.884 10.117 1.00 95.25 992 ALA A O 1
ATOM 7736 N N . PHE A 1 993 ? -0.464 3.033 7.890 1.00 96.88 993 PHE A N 1
ATOM 7737 C CA . PHE A 1 993 ? -1.679 3.833 7.681 1.00 96.88 993 PHE A CA 1
ATOM 7738 C C . PHE A 1 993 ? -2.967 3.058 8.014 1.00 96.88 993 PHE A C 1
ATOM 7740 O O . PHE A 1 993 ? -3.875 3.619 8.630 1.00 96.88 993 PHE A O 1
ATOM 7747 N N . LEU A 1 994 ? -3.062 1.770 7.660 1.00 94.88 994 LEU A N 1
ATOM 7748 C CA . LEU A 1 994 ? -4.227 0.937 7.997 1.00 94.88 994 LEU A CA 1
ATOM 7749 C C . LEU A 1 994 ? -4.403 0.787 9.517 1.00 94.88 994 LEU A C 1
ATOM 7751 O O . LEU A 1 994 ? -5.492 1.023 10.043 1.00 94.88 994 LEU A O 1
ATOM 7755 N N . ALA A 1 995 ? -3.323 0.468 10.231 1.00 96.06 995 ALA A N 1
ATOM 7756 C CA . ALA A 1 995 ? -3.328 0.368 11.688 1.00 96.06 995 ALA A CA 1
ATOM 7757 C C . ALA A 1 995 ? -3.503 1.732 12.382 1.00 96.06 995 ALA A C 1
ATOM 7759 O O . ALA A 1 995 ? -4.183 1.813 13.407 1.00 96.06 995 ALA A O 1
ATOM 7760 N N . GLN A 1 996 ? -2.972 2.819 11.807 1.00 98.19 996 GLN A N 1
ATOM 7761 C CA . GLN A 1 996 ? -3.202 4.178 12.303 1.00 98.19 996 GLN A CA 1
ATOM 7762 C C . GLN A 1 996 ? -4.694 4.507 12.343 1.00 98.19 996 GLN A C 1
ATOM 7764 O O . GLN A 1 996 ? -5.155 5.011 13.361 1.00 98.19 996 GLN A O 1
ATOM 7769 N N . ARG A 1 997 ? -5.466 4.179 11.296 1.00 97.94 997 ARG A N 1
ATOM 7770 C CA . ARG A 1 997 ? -6.921 4.425 11.268 1.00 97.94 997 ARG A CA 1
ATOM 7771 C C . ARG A 1 997 ? -7.654 3.701 12.400 1.00 97.94 997 ARG A C 1
ATOM 7773 O O . ARG A 1 997 ? -8.495 4.315 13.057 1.00 97.94 997 ARG A O 1
ATOM 7780 N N . ILE A 1 998 ? -7.279 2.447 12.678 1.00 97.19 998 ILE A N 1
ATOM 7781 C CA . ILE A 1 998 ? -7.831 1.669 13.799 1.00 97.19 998 ILE A CA 1
ATOM 7782 C C . ILE A 1 998 ? -7.479 2.339 15.136 1.00 97.19 998 ILE A C 1
ATOM 7784 O O . ILE A 1 998 ? -8.368 2.579 15.951 1.00 97.19 998 ILE A O 1
ATOM 7788 N N . SER A 1 999 ? -6.217 2.722 15.357 1.00 98.19 999 SER A N 1
ATOM 7789 C CA . SER A 1 999 ? -5.825 3.438 16.579 1.00 98.19 999 SER A CA 1
ATOM 7790 C C . SER A 1 999 ? -6.496 4.811 16.707 1.00 98.19 999 SER A C 1
ATOM 7792 O O . SER A 1 999 ? -6.926 5.171 17.798 1.00 98.19 999 SER A O 1
ATOM 7794 N N . SER A 1 1000 ? -6.672 5.565 15.620 1.00 98.38 1000 SER A N 1
ATOM 7795 C CA . SER A 1 1000 ? -7.387 6.845 15.633 1.00 98.38 1000 SER A CA 1
ATOM 7796 C C . SER A 1 1000 ? -8.850 6.680 16.048 1.00 98.38 1000 SER A C 1
ATOM 7798 O O . SER A 1 1000 ? -9.304 7.399 16.938 1.00 98.38 1000 SER A O 1
ATOM 7800 N N . VAL A 1 1001 ? -9.589 5.717 15.481 1.00 98.25 1001 VAL A N 1
ATOM 7801 C CA . VAL A 1 1001 ? -10.984 5.488 15.896 1.00 98.25 1001 VAL A CA 1
ATOM 7802 C C . VAL A 1 1001 ? -11.080 4.870 17.298 1.00 98.25 1001 VAL A C 1
ATOM 7804 O O . VAL A 1 1001 ? -12.000 5.194 18.046 1.00 98.25 1001 VAL A O 1
ATOM 7807 N N . ASN A 1 1002 ? -10.088 4.082 17.724 1.00 98.31 1002 ASN A N 1
ATOM 7808 C CA . ASN A 1 1002 ? -9.981 3.593 19.100 1.00 98.31 1002 ASN A CA 1
ATOM 7809 C C . ASN A 1 1002 ? -9.725 4.735 20.105 1.00 98.31 1002 ASN A C 1
ATOM 7811 O O . ASN A 1 1002 ? -10.382 4.779 21.145 1.00 98.31 1002 ASN A O 1
ATOM 7815 N N . ALA A 1 1003 ? -8.887 5.725 19.787 1.00 98.25 1003 ALA A N 1
ATOM 7816 C CA . ALA A 1 1003 ? -8.738 6.928 20.614 1.00 98.25 1003 ALA A CA 1
ATOM 7817 C C . ALA A 1 1003 ? -10.056 7.725 20.714 1.00 98.25 1003 ALA A C 1
ATOM 7819 O O . ALA A 1 1003 ? -10.456 8.133 21.805 1.00 98.25 1003 ALA A O 1
ATOM 7820 N N . ILE A 1 1004 ? -10.782 7.872 19.599 1.00 98.38 1004 ILE A N 1
ATOM 7821 C CA . ILE A 1 1004 ? -12.118 8.489 19.587 1.00 98.38 1004 ILE A CA 1
ATOM 7822 C C . ILE A 1 1004 ? -13.141 7.652 20.379 1.00 98.38 1004 ILE A C 1
ATOM 7824 O O . ILE A 1 1004 ? -14.009 8.233 21.026 1.00 98.38 1004 ILE A O 1
ATOM 7828 N N . SER A 1 1005 ? -13.020 6.319 20.423 1.00 98.31 1005 SER A N 1
ATOM 7829 C CA . SER A 1 1005 ? -13.908 5.454 21.220 1.00 98.31 1005 SER A CA 1
ATOM 7830 C C . SER A 1 1005 ? -13.846 5.777 22.721 1.00 98.31 1005 SER A C 1
ATOM 7832 O O . SER A 1 1005 ? -14.888 5.911 23.361 1.00 98.31 1005 SER A O 1
ATOM 7834 N N . ALA A 1 1006 ? -12.651 6.028 23.267 1.00 96.81 1006 ALA A N 1
ATOM 7835 C CA . ALA A 1 1006 ? -12.493 6.433 24.665 1.00 96.81 1006 ALA A CA 1
ATOM 7836 C C . ALA A 1 1006 ? -13.140 7.804 24.952 1.00 96.81 1006 ALA A C 1
ATOM 7838 O O . ALA A 1 1006 ? -13.764 7.990 25.997 1.00 96.81 1006 ALA A O 1
ATOM 7839 N N . LEU A 1 1007 ? -13.058 8.748 24.004 1.00 96.44 1007 LEU A N 1
ATOM 7840 C CA . LEU A 1 1007 ? -13.741 10.042 24.106 1.00 96.44 1007 LEU A CA 1
ATOM 7841 C C . LEU A 1 1007 ? -15.270 9.899 24.007 1.00 96.44 1007 LEU A C 1
ATOM 7843 O O . LEU A 1 1007 ? -15.989 10.596 24.721 1.00 96.44 1007 LEU A O 1
ATOM 7847 N N . CYS A 1 1008 ? -15.776 8.985 23.174 1.00 97.19 1008 CYS A N 1
ATOM 7848 C CA . CYS A 1 1008 ? -17.211 8.703 23.057 1.00 97.19 1008 CYS A CA 1
ATOM 7849 C C . CYS A 1 1008 ? -17.786 8.157 24.374 1.00 97.19 1008 CYS A C 1
ATOM 7851 O O . CYS A 1 1008 ? -18.775 8.692 24.873 1.00 97.19 1008 CYS A O 1
ATOM 7853 N N . GLU A 1 1009 ? -17.110 7.185 24.999 1.00 94.31 1009 GLU A N 1
ATOM 7854 C CA . GLU A 1 1009 ? -17.477 6.654 26.323 1.00 94.31 1009 GLU A CA 1
ATOM 7855 C C . GLU A 1 1009 ? -17.519 7.744 27.407 1.00 94.31 1009 GLU A C 1
ATOM 7857 O O . GLU A 1 1009 ? -18.426 7.747 28.238 1.00 94.31 1009 GLU A O 1
ATOM 7862 N N . ALA A 1 1010 ? -16.566 8.684 27.386 1.00 92.38 1010 ALA A N 1
ATOM 7863 C CA . ALA A 1 1010 ? -16.473 9.775 28.358 1.00 92.38 1010 ALA A CA 1
ATOM 7864 C C . ALA A 1 1010 ? -17.487 10.915 28.132 1.00 92.38 1010 ALA A C 1
ATOM 7866 O O . ALA A 1 1010 ? -17.794 11.653 29.066 1.00 92.38 1010 ALA A O 1
ATOM 7867 N N . THR A 1 1011 ? -18.000 11.080 26.908 1.00 93.88 1011 THR A N 1
ATOM 7868 C CA . THR A 1 1011 ? -18.923 12.174 26.530 1.00 93.88 1011 THR A CA 1
ATOM 7869 C C . THR A 1 1011 ? -20.370 11.726 26.328 1.00 93.88 1011 THR A C 1
ATOM 7871 O O . THR A 1 1011 ? -21.262 12.569 26.278 1.00 93.88 1011 THR A O 1
ATOM 7874 N N . GLY A 1 1012 ? -20.625 10.418 26.227 1.00 92.50 1012 GLY A N 1
ATOM 7875 C CA . GLY A 1 1012 ? -21.944 9.871 25.902 1.00 92.50 1012 GLY A CA 1
ATOM 7876 C C . GLY A 1 1012 ? -22.272 9.870 24.404 1.00 92.50 1012 GLY A C 1
ATOM 7877 O O . GLY A 1 1012 ? -23.443 9.764 24.052 1.00 92.50 1012 GLY A O 1
ATOM 7878 N N . ALA A 1 1013 ? -21.267 9.977 23.530 1.00 96.81 1013 ALA A N 1
ATOM 7879 C CA . ALA A 1 1013 ? -21.424 9.774 22.089 1.00 96.81 1013 ALA A CA 1
ATOM 7880 C C . ALA A 1 1013 ? -21.305 8.282 21.709 1.00 96.81 1013 ALA A C 1
ATOM 7882 O O . ALA A 1 1013 ? -20.888 7.451 22.517 1.00 96.81 1013 ALA A O 1
ATOM 7883 N N . ASN A 1 1014 ? -21.644 7.940 20.462 1.00 97.25 1014 ASN A N 1
ATOM 7884 C CA . ASN A 1 1014 ? -21.481 6.596 19.900 1.00 97.25 1014 ASN A CA 1
ATOM 7885 C C . ASN A 1 1014 ? -20.420 6.600 18.789 1.00 97.25 1014 ASN A C 1
ATOM 7887 O O . ASN A 1 1014 ? -20.612 7.199 17.729 1.00 97.25 1014 ASN A O 1
ATOM 7891 N N . VAL A 1 1015 ? -19.320 5.876 18.998 1.00 98.00 1015 VAL A N 1
ATOM 7892 C CA . VAL A 1 1015 ? -18.214 5.767 18.036 1.00 98.00 1015 VAL A CA 1
ATOM 7893 C C . VAL A 1 1015 ? -18.665 5.212 16.685 1.00 98.00 1015 VAL A C 1
ATOM 7895 O O . VAL A 1 1015 ? -18.090 5.577 15.668 1.00 98.00 1015 VAL A O 1
ATOM 7898 N N . SER A 1 1016 ? -19.719 4.392 16.645 1.00 96.62 1016 SER A N 1
ATOM 7899 C CA . SER A 1 1016 ? -20.263 3.829 15.401 1.00 96.62 1016 SER A CA 1
ATOM 7900 C C . SER A 1 1016 ? -20.886 4.918 14.521 1.00 96.62 1016 SER A C 1
ATOM 7902 O O . SER A 1 1016 ? -20.683 4.939 13.310 1.00 96.62 1016 SER A O 1
ATOM 7904 N N . GLU A 1 1017 ? -21.601 5.865 15.135 1.00 97.69 1017 GLU A N 1
ATOM 7905 C CA . GLU A 1 1017 ? -22.212 7.015 14.456 1.00 97.69 1017 GLU A CA 1
ATOM 7906 C C . GLU A 1 1017 ? -21.155 8.046 14.045 1.00 97.69 1017 GLU A C 1
ATOM 7908 O O . GLU A 1 1017 ? -21.214 8.589 12.939 1.00 97.69 1017 GLU A O 1
ATOM 7913 N N . VAL A 1 1018 ? -20.147 8.274 14.896 1.00 98.06 1018 VAL A N 1
ATOM 7914 C CA . VAL A 1 1018 ? -19.004 9.149 14.586 1.00 98.06 1018 VAL A CA 1
ATOM 7915 C C . VAL A 1 1018 ? -18.185 8.577 13.425 1.00 98.06 1018 VAL A C 1
ATOM 7917 O O . VAL A 1 1018 ? -17.933 9.286 12.453 1.00 98.06 1018 VAL A O 1
ATOM 7920 N N . ALA A 1 1019 ? -17.829 7.290 13.469 1.00 97.31 1019 ALA A N 1
ATOM 7921 C CA . ALA A 1 1019 ? -17.098 6.599 12.409 1.00 97.31 1019 ALA A CA 1
ATOM 7922 C C . ALA A 1 1019 ? -17.883 6.565 11.090 1.00 97.31 1019 ALA A C 1
ATOM 7924 O O . ALA A 1 1019 ? -17.312 6.840 10.0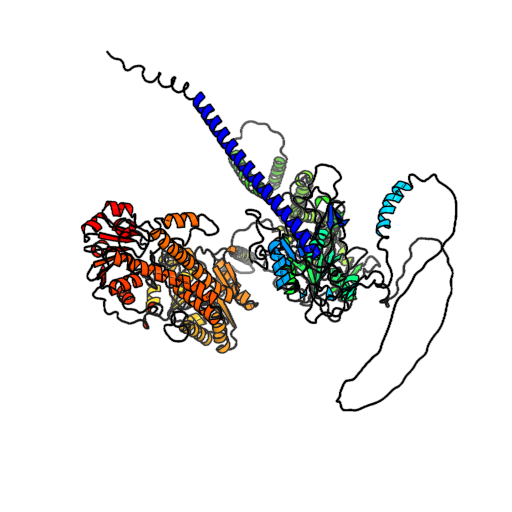35 1.00 97.31 1019 ALA A O 1
ATOM 7925 N N . TYR A 1 1020 ? -19.195 6.304 11.142 1.00 97.38 1020 TYR A N 1
ATOM 7926 C CA . TYR A 1 1020 ? -20.071 6.384 9.972 1.00 97.38 1020 TYR A CA 1
ATOM 7927 C C . TYR A 1 1020 ? -20.083 7.794 9.370 1.00 97.38 1020 TYR A C 1
ATOM 7929 O O . TYR A 1 1020 ? -19.927 7.936 8.160 1.00 97.38 1020 TYR A O 1
ATOM 7937 N N . SER A 1 1021 ? -20.220 8.831 10.204 1.00 97.56 1021 SER A N 1
ATOM 7938 C CA . SER A 1 1021 ? -20.278 10.233 9.769 1.00 97.56 1021 SER A CA 1
ATOM 7939 C C . SER A 1 1021 ? -18.958 10.707 9.154 1.00 97.56 1021 SER A C 1
ATOM 7941 O O . SER A 1 1021 ? -18.957 11.291 8.074 1.00 97.56 1021 SER A O 1
ATOM 7943 N N . VAL A 1 1022 ? -17.827 10.398 9.796 1.00 97.06 1022 VAL A N 1
ATOM 7944 C CA . VAL A 1 1022 ? -16.472 10.690 9.293 1.00 97.06 1022 VAL A CA 1
ATOM 7945 C C . VAL A 1 1022 ? -16.185 9.910 8.003 1.00 97.06 1022 VAL A C 1
ATOM 7947 O O . VAL A 1 1022 ? -15.680 10.472 7.035 1.00 97.06 1022 VAL A O 1
ATOM 7950 N N . GLY A 1 1023 ? -16.577 8.634 7.946 1.00 96.38 1023 GLY A N 1
ATOM 7951 C CA . GLY A 1 1023 ? -16.399 7.757 6.787 1.00 96.38 1023 GLY A CA 1
ATOM 7952 C C . GLY A 1 1023 ? -17.251 8.104 5.558 1.00 96.38 1023 GLY A C 1
ATOM 7953 O O . GLY A 1 1023 ? -17.068 7.473 4.515 1.00 96.38 1023 GLY A O 1
ATOM 7954 N N . LYS A 1 1024 ? -18.164 9.088 5.643 1.00 96.56 1024 LYS A N 1
ATOM 7955 C CA . LYS A 1 1024 ? -18.864 9.654 4.472 1.00 96.56 1024 LYS A CA 1
ATOM 7956 C C . LYS A 1 1024 ? -18.011 10.624 3.663 1.00 96.56 1024 LYS A C 1
ATOM 7958 O O . LYS A 1 1024 ? -18.306 10.808 2.484 1.00 96.56 1024 LYS A O 1
ATOM 7963 N N . ASP A 1 1025 ? -16.980 11.230 4.249 1.00 97.38 1025 ASP A N 1
ATOM 7964 C CA . ASP A 1 1025 ? -16.031 12.026 3.474 1.00 97.38 1025 ASP A CA 1
ATOM 7965 C C . ASP A 1 1025 ? -15.193 11.080 2.607 1.00 97.38 1025 ASP A C 1
ATOM 7967 O O . ASP A 1 1025 ? -14.436 10.257 3.125 1.00 97.38 1025 ASP A O 1
ATOM 7971 N N . SER A 1 1026 ? -15.318 11.175 1.283 1.00 93.31 1026 SER A N 1
ATOM 7972 C CA . SER A 1 1026 ? -14.630 10.275 0.349 1.00 93.31 1026 SER A CA 1
ATOM 7973 C C . SER A 1 1026 ? -13.104 10.399 0.386 1.00 93.31 1026 SER A C 1
ATOM 7975 O O . SER A 1 1026 ? -12.423 9.494 -0.087 1.00 93.31 1026 SER A O 1
ATOM 7977 N N . ARG A 1 1027 ? -12.560 11.479 0.967 1.00 94.94 1027 ARG A N 1
ATOM 7978 C CA . ARG A 1 1027 ? -11.116 11.666 1.196 1.00 94.94 1027 ARG A CA 1
ATOM 7979 C C . ARG A 1 1027 ? -10.609 10.838 2.379 1.00 94.94 1027 ARG A C 1
ATOM 7981 O O . ARG A 1 1027 ? -9.424 10.536 2.452 1.00 94.94 1027 ARG A O 1
ATOM 7988 N N . ILE A 1 1028 ? -11.503 10.467 3.298 1.00 94.44 1028 ILE A N 1
ATOM 7989 C CA . ILE A 1 1028 ? -11.215 9.583 4.435 1.00 94.44 1028 ILE A CA 1
ATOM 7990 C C . ILE A 1 1028 ? -11.650 8.152 4.104 1.00 94.44 1028 ILE A C 1
ATOM 7992 O O . ILE A 1 1028 ? -10.900 7.210 4.356 1.00 94.44 1028 ILE A O 1
ATOM 7996 N N . GLY A 1 1029 ? -12.843 7.979 3.532 1.00 93.69 1029 GLY A N 1
ATOM 7997 C CA . GLY A 1 1029 ? -13.442 6.692 3.180 1.00 93.69 1029 GLY A CA 1
ATOM 7998 C C . GLY A 1 1029 ? -13.880 5.847 4.394 1.00 93.69 1029 GLY A C 1
ATOM 7999 O O . GLY A 1 1029 ? -13.364 6.026 5.497 1.00 93.69 1029 GLY A O 1
ATOM 8000 N N . PRO A 1 1030 ? -14.806 4.885 4.215 1.00 92.81 1030 PRO A N 1
ATOM 8001 C CA . PRO A 1 1030 ? -15.425 4.157 5.329 1.00 92.81 1030 PRO A CA 1
ATOM 8002 C C . PRO A 1 1030 ? -14.635 2.933 5.833 1.00 92.81 1030 PRO A C 1
ATOM 8004 O O . PRO A 1 1030 ? -14.941 2.413 6.904 1.00 92.81 1030 PRO A O 1
ATOM 8007 N N . LYS A 1 1031 ? -13.642 2.426 5.083 1.00 92.62 1031 LYS A N 1
ATOM 8008 C CA . LYS A 1 1031 ? -12.876 1.220 5.469 1.00 92.62 1031 LYS A CA 1
ATOM 8009 C C . LYS A 1 1031 ? -11.975 1.494 6.693 1.00 92.62 1031 LYS A C 1
ATOM 8011 O O . LYS A 1 1031 ? -11.484 2.609 6.859 1.00 92.62 1031 LYS A O 1
ATOM 8016 N N . PHE A 1 1032 ? -11.685 0.472 7.505 1.00 93.94 1032 PHE A N 1
ATOM 8017 C CA . PHE A 1 1032 ? -10.766 0.553 8.663 1.00 93.94 1032 PHE A CA 1
ATOM 8018 C C . PHE A 1 1032 ? -11.147 1.601 9.738 1.00 93.94 1032 PHE A C 1
ATOM 8020 O O . PHE A 1 1032 ? -10.275 2.145 10.409 1.00 93.94 1032 PHE A O 1
ATOM 8027 N N . LEU A 1 1033 ? -12.446 1.875 9.922 1.00 96.25 1033 LEU A N 1
ATOM 8028 C CA . LEU A 1 1033 ? -12.977 2.774 10.965 1.00 96.25 1033 LEU A CA 1
ATOM 8029 C C . LEU A 1 1033 ? -13.832 2.045 12.026 1.00 96.25 1033 LEU A C 1
ATOM 8031 O O . LEU A 1 1033 ? -14.630 2.670 12.718 1.00 96.25 1033 LEU A O 1
ATOM 8035 N N . ASN A 1 1034 ? -13.667 0.729 12.188 1.00 94.12 1034 ASN A N 1
ATOM 8036 C CA . ASN A 1 1034 ? -14.377 -0.037 13.216 1.00 94.12 1034 ASN A CA 1
ATOM 8037 C C . ASN A 1 1034 ? -13.580 -0.025 14.531 1.00 94.12 1034 ASN A C 1
ATOM 8039 O O . ASN A 1 1034 ? -12.467 -0.551 14.585 1.00 94.12 1034 ASN A O 1
ATOM 8043 N N . ALA A 1 1035 ? -14.153 0.551 15.592 1.00 97.00 1035 ALA A N 1
ATOM 8044 C CA . ALA A 1 1035 ? -13.548 0.535 16.923 1.00 97.00 1035 ALA A CA 1
ATOM 8045 C C . ALA A 1 1035 ? -13.620 -0.861 17.567 1.00 97.00 1035 ALA A C 1
ATOM 8047 O O . ALA A 1 1035 ? -14.638 -1.549 17.478 1.00 97.00 1035 ALA A O 1
ATOM 8048 N N . SER A 1 1036 ? -12.537 -1.258 18.232 1.00 97.50 1036 SER A N 1
ATOM 8049 C CA . SER A 1 1036 ? -12.307 -2.609 18.763 1.00 97.50 1036 SER A CA 1
ATOM 8050 C C . SER A 1 1036 ? -11.443 -2.577 20.028 1.00 97.50 1036 SER A C 1
ATOM 8052 O O . SER A 1 1036 ? -10.882 -1.540 20.374 1.00 97.50 1036 SER A O 1
ATOM 8054 N N . VAL A 1 1037 ? -11.299 -3.712 20.718 1.00 97.38 1037 VAL A N 1
ATOM 8055 C CA . VAL A 1 1037 ? -10.399 -3.891 21.877 1.00 97.38 1037 VAL A CA 1
ATOM 8056 C C . VAL A 1 1037 ? -8.921 -3.693 21.514 1.00 97.38 1037 VAL A C 1
ATOM 8058 O O . VAL A 1 1037 ? -8.115 -3.319 22.360 1.00 97.38 1037 VAL A O 1
ATOM 8061 N N . GLY A 1 1038 ? -8.585 -3.868 20.238 1.00 96.06 1038 GLY A N 1
ATOM 8062 C CA . GLY A 1 1038 ? -7.288 -3.585 19.642 1.00 96.06 1038 GLY A CA 1
ATOM 8063 C C . GLY A 1 1038 ? -7.185 -4.240 18.265 1.00 96.06 1038 GLY A C 1
ATOM 8064 O O . GLY A 1 1038 ? -7.971 -5.130 17.940 1.00 96.06 1038 GLY A O 1
ATOM 8065 N N . PHE A 1 1039 ? -6.206 -3.828 17.463 1.00 95.19 1039 PHE A N 1
ATOM 8066 C CA . PHE A 1 1039 ? -5.759 -4.632 16.327 1.00 95.19 1039 PHE A CA 1
ATOM 8067 C C . PHE A 1 1039 ? -4.759 -5.701 16.784 1.00 95.19 1039 PHE A C 1
ATOM 8069 O O . PHE A 1 1039 ? -4.043 -5.512 17.772 1.00 95.19 1039 PHE A O 1
ATOM 8076 N N . GLY A 1 1040 ? -4.697 -6.789 16.019 1.00 90.94 1040 GLY A N 1
ATOM 8077 C CA . GLY A 1 1040 ? -3.712 -7.864 16.133 1.00 90.94 1040 GLY A CA 1
ATOM 8078 C C . GLY A 1 1040 ? -3.270 -8.349 14.751 1.00 90.94 1040 GLY A C 1
ATOM 8079 O O . GLY A 1 1040 ? -3.386 -7.600 13.776 1.00 90.94 1040 GLY A O 1
ATOM 8080 N N . GLY A 1 1041 ? -2.806 -9.596 14.667 1.00 87.00 1041 GLY A N 1
ATOM 8081 C CA . GLY A 1 1041 ? -2.251 -10.194 13.453 1.00 87.00 1041 GLY A CA 1
ATOM 8082 C C . GLY A 1 1041 ? -0.774 -9.842 13.261 1.00 87.00 1041 GLY A C 1
ATOM 8083 O O . GLY A 1 1041 ? -0.311 -8.765 13.648 1.00 87.00 1041 GLY A O 1
ATOM 8084 N N . SER A 1 1042 ? -0.016 -10.737 12.622 1.00 83.38 1042 SER A N 1
ATOM 8085 C CA . SER A 1 1042 ? 1.458 -10.668 12.555 1.00 83.38 1042 SER A CA 1
ATOM 8086 C C . SER A 1 1042 ? 2.049 -9.474 11.790 1.00 83.38 1042 SER A C 1
ATOM 8088 O O . SER A 1 1042 ? 3.266 -9.300 11.783 1.00 83.38 1042 SER A O 1
ATOM 8090 N N . CYS A 1 1043 ? 1.225 -8.682 11.099 1.00 84.69 1043 CYS A N 1
ATOM 8091 C CA . CYS A 1 1043 ? 1.690 -7.578 10.259 1.00 84.69 1043 CYS A CA 1
ATOM 8092 C C . CYS A 1 1043 ? 1.746 -6.249 11.024 1.00 84.69 1043 CYS A C 1
ATOM 8094 O O . CYS A 1 1043 ? 2.814 -5.666 11.175 1.00 84.69 1043 CYS A O 1
ATOM 8096 N N . PHE A 1 1044 ? 0.614 -5.745 11.532 1.00 91.06 1044 PHE A N 1
ATOM 8097 C CA . PHE A 1 1044 ? 0.512 -4.337 11.944 1.00 91.06 1044 PHE A CA 1
ATOM 8098 C C . PHE A 1 1044 ? 1.477 -3.926 13.063 1.00 91.06 1044 PHE A C 1
ATOM 8100 O O . PHE A 1 1044 ? 2.139 -2.894 12.937 1.00 91.06 1044 PHE A O 1
ATOM 8107 N N . GLN A 1 1045 ? 1.584 -4.707 14.146 1.00 90.81 1045 GLN A N 1
ATOM 8108 C CA . GLN A 1 1045 ? 2.496 -4.348 15.238 1.00 90.81 1045 GLN A CA 1
ATOM 8109 C C . GLN A 1 1045 ? 3.962 -4.480 14.801 1.00 90.81 1045 GLN A C 1
ATOM 8111 O O . GLN A 1 1045 ? 4.749 -3.566 15.048 1.00 90.81 1045 GLN A O 1
ATOM 8116 N N . LYS A 1 1046 ? 4.312 -5.570 14.104 1.00 89.56 1046 LYS A N 1
ATOM 8117 C CA . LYS A 1 1046 ? 5.669 -5.827 13.608 1.00 89.56 1046 LYS A CA 1
ATOM 8118 C C . LYS A 1 1046 ? 6.139 -4.733 12.649 1.00 89.56 1046 LYS A C 1
ATOM 8120 O O . LYS A 1 1046 ? 7.197 -4.143 12.847 1.00 89.56 1046 LYS A O 1
ATOM 8125 N N . ASP A 1 1047 ? 5.328 -4.424 11.644 1.00 90.44 1047 ASP A N 1
ATOM 8126 C CA . ASP A 1 1047 ? 5.697 -3.545 10.536 1.00 90.44 1047 ASP A CA 1
ATOM 8127 C C . ASP A 1 1047 ? 5.817 -2.082 10.994 1.00 90.44 1047 ASP A C 1
ATOM 8129 O O . ASP A 1 1047 ? 6.748 -1.384 10.588 1.00 90.44 1047 ASP A O 1
ATOM 8133 N N . ILE A 1 1048 ? 4.956 -1.626 11.916 1.00 93.88 1048 ILE A N 1
ATOM 8134 C CA . ILE A 1 1048 ? 5.102 -0.303 12.545 1.00 93.88 1048 ILE A CA 1
ATOM 8135 C C . ILE A 1 1048 ? 6.341 -0.248 13.441 1.00 93.88 1048 ILE A C 1
ATOM 8137 O O . ILE A 1 1048 ? 7.070 0.739 13.391 1.00 93.88 1048 ILE A O 1
ATOM 8141 N N . LEU A 1 1049 ? 6.607 -1.264 14.270 1.00 93.62 1049 LEU A N 1
ATOM 8142 C CA . LEU A 1 1049 ? 7.795 -1.250 15.131 1.00 93.62 1049 LEU A CA 1
ATOM 8143 C C . LEU A 1 1049 ? 9.092 -1.282 14.302 1.00 93.62 1049 LEU A C 1
ATOM 8145 O O . LEU A 1 1049 ? 10.049 -0.585 14.647 1.00 93.62 1049 LEU A O 1
ATOM 8149 N N . ASN A 1 1050 ? 9.089 -1.993 13.174 1.00 92.00 1050 ASN A N 1
ATOM 8150 C CA . ASN A 1 1050 ? 10.172 -2.002 12.194 1.00 92.00 1050 ASN A CA 1
ATOM 8151 C C . ASN A 1 1050 ? 10.339 -0.619 11.533 1.00 92.00 1050 ASN A C 1
ATOM 8153 O O . ASN A 1 1050 ? 11.438 -0.071 11.543 1.00 92.00 1050 ASN A O 1
ATOM 8157 N N . LEU A 1 1051 ? 9.253 0.021 11.078 1.00 93.88 1051 LEU A N 1
ATOM 8158 C CA . LEU A 1 1051 ? 9.273 1.400 10.561 1.00 93.88 1051 LEU A CA 1
ATOM 8159 C C . LEU A 1 1051 ? 9.814 2.405 11.597 1.00 93.88 1051 LEU A C 1
ATOM 8161 O O . LEU A 1 1051 ? 10.667 3.229 11.275 1.00 93.88 1051 LEU A O 1
ATOM 8165 N N . VAL A 1 1052 ? 9.385 2.299 12.860 1.00 95.44 1052 VAL A N 1
ATOM 8166 C CA . VAL A 1 1052 ? 9.902 3.100 13.984 1.00 95.44 1052 VAL A CA 1
ATOM 8167 C C . VAL A 1 1052 ? 11.407 2.882 14.170 1.00 95.44 1052 VAL A C 1
ATOM 8169 O O . VAL A 1 1052 ? 12.135 3.853 14.364 1.00 95.44 1052 VAL A O 1
ATOM 8172 N N . TYR A 1 1053 ? 11.892 1.641 14.072 1.00 94.38 1053 TYR A N 1
ATOM 8173 C CA . TYR A 1 1053 ? 13.322 1.329 14.155 1.00 94.38 1053 TYR A CA 1
ATOM 8174 C C . TYR A 1 1053 ? 14.118 1.862 12.954 1.00 94.38 1053 TYR A C 1
ATOM 8176 O O . TYR A 1 1053 ? 15.199 2.412 13.142 1.00 94.38 1053 TYR A O 1
ATOM 8184 N N . ILE A 1 1054 ? 13.573 1.790 11.736 1.00 92.25 1054 ILE A N 1
ATOM 8185 C CA . ILE A 1 1054 ? 14.178 2.390 10.537 1.00 92.25 1054 ILE A CA 1
ATOM 8186 C C . ILE A 1 1054 ? 14.307 3.911 10.713 1.00 92.25 1054 ILE A C 1
ATOM 8188 O O . ILE A 1 1054 ? 15.373 4.464 10.442 1.00 92.25 1054 ILE A O 1
ATOM 8192 N N . CYS A 1 1055 ? 13.275 4.591 11.224 1.00 94.88 1055 CYS A N 1
ATOM 8193 C CA . CYS A 1 1055 ? 13.346 6.020 11.538 1.00 94.88 1055 CYS A CA 1
ATOM 8194 C C . CYS A 1 1055 ? 14.391 6.329 12.627 1.00 94.88 1055 CYS A C 1
ATOM 8196 O O . CYS A 1 1055 ? 15.188 7.248 12.452 1.00 94.88 1055 CYS A O 1
ATOM 8198 N N . GLU A 1 1056 ? 14.451 5.544 13.710 1.00 93.56 1056 GLU A N 1
ATOM 8199 C CA . GLU A 1 1056 ? 15.486 5.677 14.751 1.00 93.56 1056 GLU A CA 1
ATOM 8200 C C . GLU A 1 1056 ? 16.907 5.506 14.170 1.00 93.56 1056 GLU A C 1
ATOM 8202 O O . GLU A 1 1056 ? 17.783 6.325 14.446 1.00 93.56 1056 GLU A O 1
ATOM 8207 N N . CYS A 1 1057 ? 17.134 4.506 13.311 1.00 91.75 1057 CYS A N 1
ATOM 8208 C CA . CYS A 1 1057 ? 18.432 4.245 12.677 1.00 91.75 1057 CYS A CA 1
ATOM 8209 C C . CYS A 1 1057 ? 18.855 5.284 11.626 1.00 91.75 1057 CYS A C 1
ATOM 8211 O O . CYS A 1 1057 ? 20.050 5.422 11.378 1.00 91.75 1057 CYS A O 1
ATOM 8213 N N . ASN A 1 1058 ? 17.915 6.019 11.024 1.00 92.44 1058 ASN A N 1
ATOM 8214 C CA . ASN A 1 1058 ? 18.210 7.109 10.083 1.00 92.44 1058 ASN A CA 1
ATOM 8215 C C . ASN A 1 1058 ? 18.232 8.496 10.760 1.00 92.44 1058 ASN A C 1
ATOM 8217 O O . ASN A 1 1058 ? 18.313 9.508 10.069 1.00 92.44 1058 ASN A O 1
ATOM 8221 N N . GLY A 1 1059 ? 18.170 8.564 12.097 1.00 95.25 1059 GLY A N 1
ATOM 8222 C CA . GLY A 1 1059 ? 18.243 9.830 12.834 1.00 95.25 1059 GLY A CA 1
ATOM 8223 C C . GLY A 1 1059 ? 16.972 10.683 12.756 1.00 95.25 1059 GLY A C 1
ATOM 8224 O O . GLY A 1 1059 ? 17.063 11.902 12.842 1.00 95.25 1059 GLY A O 1
ATOM 8225 N N . LEU A 1 1060 ? 15.798 10.055 12.608 1.00 97.38 1060 LEU A N 1
ATOM 8226 C CA . LEU A 1 1060 ? 14.485 10.705 12.475 1.00 97.38 1060 LEU A CA 1
ATOM 8227 C C . LEU A 1 1060 ? 13.582 10.431 13.704 1.00 97.38 1060 LEU A C 1
ATOM 8229 O O . LEU A 1 1060 ? 12.556 9.745 13.581 1.00 97.38 1060 LEU A O 1
ATOM 8233 N N . PRO A 1 1061 ? 13.945 10.903 14.916 1.00 95.69 1061 PRO A N 1
ATOM 8234 C CA . PRO A 1 1061 ? 13.235 10.566 16.149 1.00 95.69 1061 PRO A CA 1
ATOM 8235 C C . PRO A 1 1061 ? 11.807 11.127 16.210 1.00 95.69 1061 PRO A C 1
ATOM 8237 O O . PRO A 1 1061 ? 10.959 10.535 16.875 1.00 95.69 1061 PRO A O 1
ATOM 8240 N N . GLU A 1 1062 ? 11.494 12.219 15.515 1.00 97.62 1062 GLU A N 1
ATOM 8241 C CA . GLU A 1 1062 ? 10.143 12.788 15.421 1.00 97.62 1062 GLU A CA 1
ATOM 8242 C C . GLU A 1 1062 ? 9.211 11.822 14.678 1.00 97.62 1062 GLU A C 1
ATOM 8244 O O . GLU A 1 1062 ? 8.143 11.463 15.180 1.00 97.62 1062 GLU A O 1
ATOM 8249 N N . VAL A 1 1063 ? 9.660 11.327 13.519 1.00 97.69 1063 VAL A N 1
ATOM 8250 C CA . VAL A 1 1063 ? 8.925 10.371 12.674 1.00 97.69 1063 VAL A CA 1
ATOM 8251 C C . VAL A 1 1063 ? 8.767 9.027 13.392 1.00 97.69 1063 VAL A C 1
ATOM 8253 O O . VAL A 1 1063 ? 7.678 8.447 13.407 1.00 97.69 1063 VAL A O 1
ATOM 8256 N N . ALA A 1 1064 ? 9.820 8.571 14.079 1.00 97.00 1064 ALA A N 1
ATOM 8257 C CA . ALA A 1 1064 ? 9.761 7.396 14.942 1.00 97.00 1064 ALA A CA 1
ATOM 8258 C C . ALA A 1 1064 ? 8.727 7.565 16.070 1.00 97.00 1064 ALA A C 1
ATOM 8260 O O . ALA A 1 1064 ? 7.907 6.679 16.309 1.00 97.00 1064 ALA A O 1
ATOM 8261 N N . ASN A 1 1065 ? 8.722 8.709 16.763 1.00 97.69 1065 ASN A N 1
ATOM 8262 C CA . ASN A 1 1065 ? 7.778 8.964 17.850 1.00 97.69 1065 ASN A CA 1
ATOM 8263 C C . ASN A 1 1065 ? 6.330 9.116 17.366 1.00 97.69 1065 ASN A C 1
ATOM 8265 O O . ASN A 1 1065 ? 5.432 8.706 18.101 1.00 97.69 1065 ASN A O 1
ATOM 8269 N N . TYR A 1 1066 ? 6.102 9.639 16.157 1.00 98.44 1066 TYR A N 1
ATOM 8270 C CA . TYR A 1 1066 ? 4.782 9.718 15.524 1.00 98.44 1066 TYR A CA 1
ATOM 8271 C C . TYR A 1 1066 ? 4.176 8.322 15.317 1.00 98.44 1066 TYR A C 1
ATOM 8273 O O . TYR A 1 1066 ? 3.145 8.003 15.915 1.00 98.44 1066 TYR A O 1
ATOM 8281 N N . TRP A 1 1067 ? 4.849 7.442 14.566 1.00 98.00 1067 TRP A N 1
ATOM 8282 C CA . TRP A 1 1067 ? 4.341 6.089 14.295 1.00 98.00 1067 TRP A CA 1
ATOM 8283 C C . TRP A 1 1067 ? 4.226 5.233 15.563 1.00 98.00 1067 TRP A C 1
ATOM 8285 O O . TRP A 1 1067 ? 3.279 4.461 15.719 1.00 98.00 1067 TRP A O 1
ATOM 8295 N N . LYS A 1 1068 ? 5.109 5.446 16.544 1.00 97.25 1068 LYS A N 1
ATOM 8296 C CA . LYS A 1 1068 ? 5.054 4.796 17.862 1.00 97.25 1068 LYS A CA 1
ATOM 8297 C C . LYS A 1 1068 ? 3.787 5.127 18.666 1.00 97.25 1068 LYS A C 1
ATOM 8299 O O . LYS A 1 1068 ? 3.432 4.348 19.552 1.00 97.25 1068 LYS A O 1
ATOM 8304 N N . GLN A 1 1069 ? 3.070 6.220 18.371 1.00 98.25 1069 GLN A N 1
ATOM 8305 C CA . GLN A 1 1069 ? 1.759 6.475 18.991 1.00 98.25 1069 GLN A CA 1
ATOM 8306 C C . GLN A 1 1069 ? 0.694 5.465 18.540 1.00 98.25 1069 GLN A C 1
ATOM 8308 O O . GLN A 1 1069 ? -0.177 5.126 19.337 1.00 98.25 1069 GLN A O 1
ATOM 8313 N N . VAL A 1 1070 ? 0.781 4.927 17.316 1.00 98.12 1070 VAL A N 1
ATOM 8314 C CA . VAL A 1 1070 ? -0.183 3.931 16.810 1.00 98.12 1070 VAL A CA 1
ATOM 8315 C C . VAL A 1 1070 ? -0.178 2.681 17.694 1.00 98.12 1070 VAL A C 1
ATOM 8317 O O . VAL A 1 1070 ? -1.248 2.217 18.087 1.00 98.12 1070 VAL A O 1
ATOM 8320 N N . ILE A 1 1071 ? 1.009 2.202 18.088 1.00 96.69 1071 ILE A N 1
ATOM 8321 C CA . ILE A 1 1071 ? 1.164 1.069 19.017 1.00 96.69 1071 ILE A CA 1
ATOM 8322 C C . ILE A 1 1071 ? 0.722 1.442 20.435 1.00 96.69 1071 ILE A C 1
ATOM 8324 O O . ILE A 1 1071 ? -0.063 0.714 21.034 1.00 96.69 1071 ILE A O 1
ATOM 8328 N N . LYS A 1 1072 ? 1.153 2.601 20.960 1.00 97.81 1072 LYS A N 1
ATOM 8329 C CA . LYS A 1 1072 ? 0.768 3.058 22.310 1.00 97.81 1072 LYS A CA 1
ATOM 8330 C C . LYS A 1 1072 ? -0.747 3.131 22.502 1.00 97.81 1072 LYS A C 1
ATOM 8332 O O . LYS A 1 1072 ? -1.236 2.745 23.557 1.00 97.81 1072 LYS A O 1
ATOM 8337 N N . ILE A 1 1073 ? -1.485 3.613 21.499 1.00 98.38 1073 ILE A N 1
ATOM 8338 C CA . ILE A 1 1073 ? -2.950 3.670 21.547 1.00 98.38 1073 ILE A CA 1
ATOM 8339 C C . ILE A 1 1073 ? -3.570 2.265 21.479 1.00 98.38 1073 ILE A C 1
ATOM 8341 O O . ILE A 1 1073 ? -4.563 2.022 22.159 1.00 98.38 1073 ILE A O 1
ATOM 8345 N N . ASN A 1 1074 ? -2.971 1.323 20.744 1.00 97.69 1074 ASN A N 1
ATOM 8346 C CA . ASN A 1 1074 ? -3.432 -0.068 20.711 1.00 97.69 1074 ASN A CA 1
ATOM 8347 C C . ASN A 1 1074 ? -3.228 -0.775 22.065 1.00 97.69 1074 ASN A C 1
ATOM 8349 O O . ASN A 1 1074 ? -4.145 -1.409 22.583 1.00 97.69 1074 ASN A O 1
ATOM 8353 N N . ASP A 1 1075 ? -2.052 -0.621 22.679 1.00 96.50 1075 ASP A N 1
ATOM 8354 C CA . ASP A 1 1075 ? -1.768 -1.168 24.012 1.00 96.50 1075 ASP A CA 1
ATOM 8355 C C . ASP A 1 1075 ? -2.624 -0.489 25.104 1.00 96.50 1075 ASP A C 1
ATOM 8357 O O . ASP A 1 1075 ? -3.148 -1.167 25.991 1.00 96.50 1075 ASP A O 1
ATOM 8361 N N . TYR A 1 1076 ? -2.871 0.824 25.004 1.00 97.62 1076 TYR A N 1
ATOM 8362 C CA . TYR A 1 1076 ? -3.836 1.544 25.847 1.00 97.62 1076 TYR A CA 1
ATOM 8363 C C . TYR A 1 1076 ? -5.274 1.020 25.695 1.00 97.62 1076 TYR A C 1
ATOM 8365 O O . TYR A 1 1076 ? -5.953 0.835 26.704 1.00 97.62 1076 TYR A O 1
ATOM 8373 N N . GLN A 1 1077 ? -5.740 0.743 24.472 1.00 97.81 1077 GLN A N 1
ATOM 8374 C CA . GLN A 1 1077 ? -7.087 0.218 24.209 1.00 97.81 1077 GLN A CA 1
ATOM 8375 C C . GLN A 1 1077 ? -7.301 -1.156 24.872 1.00 97.81 1077 GLN A C 1
ATOM 8377 O O . GLN A 1 1077 ? -8.317 -1.368 25.536 1.00 97.81 1077 GLN A O 1
ATOM 8382 N N . LYS A 1 1078 ? -6.309 -2.051 24.784 1.00 97.25 1078 LYS A N 1
ATOM 8383 C CA . LYS A 1 1078 ? -6.333 -3.362 25.456 1.00 97.25 1078 LYS A CA 1
ATOM 8384 C C . LYS A 1 1078 ? -6.316 -3.205 26.982 1.00 97.25 1078 LYS A C 1
ATOM 8386 O O . LYS A 1 1078 ? -7.131 -3.804 27.682 1.00 97.25 1078 LYS A O 1
ATOM 8391 N N . SER A 1 1079 ? -5.450 -2.330 27.498 1.00 96.44 1079 SER A N 1
ATOM 8392 C CA . SER A 1 1079 ? -5.287 -2.094 28.942 1.00 96.44 1079 SER A CA 1
ATOM 8393 C C . SER A 1 1079 ? -6.532 -1.460 29.578 1.00 96.44 1079 SER A C 1
ATOM 8395 O O . SER A 1 1079 ? -7.015 -1.922 30.610 1.00 96.44 1079 SER A O 1
ATOM 8397 N N . ARG A 1 1080 ? -7.119 -0.433 28.944 1.00 95.62 1080 ARG A N 1
ATOM 8398 C CA . ARG A 1 1080 ? -8.334 0.229 29.450 1.00 95.62 1080 ARG A CA 1
ATOM 8399 C C . ARG A 1 1080 ? -9.555 -0.695 29.415 1.00 95.62 1080 ARG A C 1
ATOM 8401 O O . ARG A 1 1080 ? -10.441 -0.539 30.252 1.00 95.62 1080 ARG A O 1
ATOM 8408 N N . PHE A 1 1081 ? -9.597 -1.655 28.485 1.00 97.44 1081 PHE A N 1
ATOM 8409 C CA . PHE A 1 1081 ? -10.638 -2.681 28.443 1.00 97.44 1081 PHE A CA 1
ATOM 8410 C C . PHE A 1 1081 ? -10.546 -3.601 29.668 1.00 97.44 1081 PHE A C 1
ATOM 8412 O O . PHE A 1 1081 ? -11.540 -3.754 30.375 1.00 97.44 1081 PHE A O 1
ATOM 8419 N N . VAL A 1 1082 ? -9.355 -4.121 29.997 1.00 97.31 1082 VAL A N 1
ATOM 8420 C CA . VAL A 1 1082 ? -9.131 -4.905 31.232 1.00 97.31 1082 VAL A CA 1
ATOM 8421 C C . VAL A 1 1082 ? -9.521 -4.094 32.472 1.00 97.31 1082 VAL A C 1
ATOM 8423 O O . VAL A 1 1082 ? -10.319 -4.566 33.282 1.00 97.31 1082 VAL A O 1
ATOM 8426 N N . ASN A 1 1083 ? -9.066 -2.842 32.581 1.00 94.62 1083 ASN A N 1
ATOM 8427 C CA . ASN A 1 1083 ? -9.417 -1.971 33.708 1.00 94.62 1083 ASN A CA 1
ATOM 8428 C C . ASN A 1 1083 ? -10.936 -1.733 33.807 1.00 94.62 1083 ASN A C 1
ATOM 8430 O O . ASN A 1 1083 ? -11.476 -1.657 34.913 1.00 94.62 1083 ASN A O 1
ATOM 8434 N N . ARG A 1 1084 ? -11.659 -1.659 32.678 1.00 94.50 1084 ARG A N 1
ATOM 8435 C CA . ARG A 1 1084 ? -13.128 -1.583 32.671 1.00 94.50 1084 ARG A CA 1
ATOM 8436 C C . ARG A 1 1084 ? -13.767 -2.886 33.154 1.00 94.50 1084 ARG A C 1
ATOM 8438 O O . ARG A 1 1084 ? -14.681 -2.815 33.970 1.00 94.50 1084 ARG A O 1
ATOM 8445 N N . VAL A 1 1085 ? -13.288 -4.051 32.714 1.00 95.88 1085 VAL A N 1
ATOM 8446 C CA . VAL A 1 1085 ? -13.786 -5.367 33.168 1.00 95.88 1085 VAL A CA 1
ATOM 8447 C C . VAL A 1 1085 ? -13.629 -5.517 34.688 1.00 95.88 1085 VAL A C 1
ATOM 8449 O O . VAL A 1 1085 ? -14.587 -5.873 35.377 1.00 95.88 1085 VAL A O 1
ATOM 8452 N N . VAL A 1 1086 ? -12.452 -5.179 35.226 1.00 94.88 1086 VAL A N 1
ATOM 8453 C CA . VAL A 1 1086 ? -12.142 -5.286 36.663 1.00 94.88 1086 VAL A CA 1
ATOM 8454 C C . VAL A 1 1086 ? -12.943 -4.286 37.504 1.00 94.88 1086 VAL A C 1
ATOM 8456 O O . VAL A 1 1086 ? -13.552 -4.681 38.501 1.00 94.88 1086 VAL A O 1
ATOM 8459 N N . SER A 1 1087 ? -13.010 -3.013 37.093 1.00 92.12 1087 SER A N 1
ATOM 8460 C CA . SER A 1 1087 ? -13.756 -1.973 37.827 1.00 92.12 1087 SER A CA 1
ATOM 8461 C C . SER A 1 1087 ? -15.256 -2.241 37.886 1.00 92.12 1087 SER A C 1
ATOM 8463 O O . SER A 1 1087 ? -15.843 -2.206 38.967 1.00 92.12 1087 SER A O 1
ATOM 8465 N N . SER A 1 1088 ? -15.858 -2.616 36.754 1.00 92.88 1088 SER A N 1
ATOM 8466 C CA . SER A 1 1088 ? -17.282 -2.976 36.661 1.00 92.88 1088 SER A CA 1
ATOM 8467 C C . SER A 1 1088 ? -17.657 -4.109 37.621 1.00 92.88 1088 SER A C 1
ATOM 8469 O O . SER A 1 1088 ? -18.742 -4.105 38.198 1.00 92.88 1088 SER A O 1
ATOM 8471 N N . MET A 1 1089 ? -16.734 -5.050 37.847 1.00 92.81 1089 MET A N 1
ATOM 8472 C CA . MET A 1 1089 ? -16.870 -6.148 38.804 1.00 92.81 1089 MET A CA 1
ATOM 8473 C C . MET A 1 1089 ? -16.329 -5.804 40.206 1.00 92.81 1089 MET A C 1
ATOM 8475 O O . MET A 1 1089 ? -15.810 -6.677 40.904 1.00 92.81 1089 MET A O 1
ATOM 8479 N N . PHE A 1 1090 ? -16.529 -4.563 40.661 1.00 91.12 1090 PHE A N 1
ATOM 8480 C CA . PHE A 1 1090 ? -16.217 -4.082 42.017 1.00 91.12 1090 PHE A CA 1
ATOM 8481 C C . PHE A 1 1090 ? -14.713 -4.065 42.352 1.00 91.12 1090 PHE A C 1
ATOM 8483 O O . PHE A 1 1090 ? -14.320 -4.382 43.474 1.00 91.12 1090 PHE A O 1
ATOM 8490 N N . ASN A 1 1091 ? -13.866 -3.716 41.377 1.00 91.19 1091 ASN A N 1
ATOM 8491 C CA . ASN A 1 1091 ? -12.398 -3.697 41.494 1.00 91.19 1091 ASN A CA 1
ATOM 8492 C C . ASN A 1 1091 ? -11.775 -5.042 41.931 1.00 91.19 1091 ASN A C 1
ATOM 8494 O O . ASN A 1 1091 ? -10.713 -5.069 42.550 1.00 91.19 1091 ASN A O 1
ATOM 8498 N N . THR A 1 1092 ? -12.424 -6.176 41.636 1.00 92.38 1092 THR A N 1
ATOM 8499 C CA . THR A 1 1092 ? -11.848 -7.504 41.898 1.00 92.38 1092 THR A CA 1
ATOM 8500 C C . THR A 1 1092 ? -12.423 -8.584 40.986 1.00 92.38 1092 THR A C 1
ATOM 8502 O O . THR A 1 1092 ? -13.641 -8.749 40.874 1.00 92.38 1092 THR A O 1
ATOM 8505 N N . VAL A 1 1093 ? -11.546 -9.372 40.360 1.00 96.25 1093 VAL A N 1
ATOM 8506 C CA . VAL A 1 1093 ? -11.916 -10.568 39.577 1.00 96.25 1093 VAL A CA 1
ATOM 8507 C C . VAL A 1 1093 ? -11.364 -11.872 40.162 1.00 96.25 1093 VAL A C 1
ATOM 8509 O O . VAL A 1 1093 ? -11.638 -12.943 39.627 1.00 96.25 1093 VAL A O 1
ATOM 8512 N N . SER A 1 1094 ? -10.674 -11.809 41.304 1.00 96.19 1094 SER A N 1
ATOM 8513 C CA . SER A 1 1094 ? -10.053 -12.965 41.961 1.00 96.19 1094 SER A CA 1
ATOM 8514 C C . SER A 1 1094 ? -11.068 -14.077 42.252 1.00 96.19 1094 SER A C 1
ATOM 8516 O O . SER A 1 1094 ? -11.977 -13.901 43.062 1.00 96.19 1094 SER A O 1
ATOM 8518 N N . GLY A 1 1095 ? -10.898 -15.235 41.609 1.00 93.62 1095 GLY A N 1
ATOM 8519 C CA . GLY A 1 1095 ? -11.786 -16.398 41.727 1.00 93.62 1095 GLY A CA 1
ATOM 8520 C C . GLY A 1 1095 ? -13.113 -16.301 40.959 1.00 93.62 1095 GLY A C 1
ATOM 8521 O O . GLY A 1 1095 ? -13.901 -17.244 40.999 1.00 93.62 1095 GLY A O 1
ATOM 8522 N N . LYS A 1 1096 ? -13.384 -15.206 40.235 1.00 98.00 1096 LYS A N 1
ATOM 8523 C CA . LYS A 1 1096 ? -14.574 -15.093 39.378 1.00 98.00 1096 LYS A CA 1
ATOM 8524 C C . LYS A 1 1096 ? -14.333 -15.825 38.058 1.00 98.00 1096 LYS A C 1
ATOM 8526 O O . LYS A 1 1096 ? -13.332 -15.567 37.390 1.00 98.00 1096 LYS A O 1
ATOM 8531 N N . LYS A 1 1097 ? -15.273 -16.689 37.646 1.00 98.38 1097 LYS A N 1
ATOM 8532 C CA . LYS A 1 1097 ? -15.331 -17.194 36.263 1.00 98.38 1097 LYS A CA 1
ATOM 8533 C C . LYS A 1 1097 ? -15.694 -16.039 35.323 1.00 98.38 1097 LYS A C 1
ATOM 8535 O O . LYS A 1 1097 ? -16.740 -15.414 35.515 1.00 98.38 1097 LYS A O 1
ATOM 8540 N N . ILE A 1 1098 ? -14.858 -15.788 34.322 1.00 98.62 1098 ILE A N 1
ATOM 8541 C CA . ILE A 1 1098 ? -15.089 -14.887 33.189 1.00 98.62 1098 ILE A CA 1
ATOM 8542 C C . ILE A 1 1098 ? -15.073 -15.744 31.921 1.00 98.62 1098 ILE A C 1
ATOM 8544 O O . ILE A 1 1098 ? -14.165 -16.552 31.727 1.00 98.62 1098 ILE A O 1
ATOM 8548 N N . ALA A 1 1099 ? -16.079 -15.582 31.069 1.00 98.69 1099 ALA A N 1
ATOM 8549 C CA . ALA A 1 1099 ? -16.107 -16.217 29.759 1.00 98.69 1099 ALA A CA 1
ATOM 8550 C C . ALA A 1 1099 ? -15.421 -15.321 28.723 1.00 98.69 1099 ALA A C 1
ATOM 8552 O O . ALA A 1 1099 ? -15.597 -14.104 28.747 1.00 98.69 1099 ALA A O 1
ATOM 8553 N N . VAL A 1 1100 ? -14.667 -15.916 27.805 1.00 98.69 1100 VAL A N 1
ATOM 8554 C CA . VAL A 1 1100 ? -14.050 -15.244 26.658 1.00 98.69 1100 VAL A CA 1
ATOM 8555 C C . VAL A 1 1100 ? -14.577 -15.904 25.393 1.00 98.69 1100 VAL A C 1
ATOM 8557 O O . VAL A 1 1100 ? -14.381 -17.100 25.185 1.00 98.69 1100 VAL A O 1
ATOM 8560 N N . LEU A 1 1101 ? -15.270 -15.113 24.577 1.00 98.50 1101 LEU A N 1
ATOM 8561 C CA . LEU A 1 1101 ? -15.809 -15.524 23.287 1.00 98.50 1101 LEU A CA 1
ATOM 8562 C C . LEU A 1 1101 ? -14.925 -14.932 22.187 1.00 98.50 1101 LEU A C 1
ATOM 8564 O O . LEU A 1 1101 ? -14.875 -13.710 22.000 1.00 98.50 1101 LEU A O 1
ATOM 8568 N N . GLY A 1 1102 ? -14.219 -15.815 21.485 1.00 97.62 1102 GLY A N 1
ATOM 8569 C CA . GLY A 1 1102 ? -13.207 -15.475 20.494 1.00 97.62 1102 GLY A CA 1
ATOM 8570 C C . GLY A 1 1102 ? -11.803 -15.343 21.087 1.00 97.62 1102 GLY A C 1
ATOM 8571 O O . GLY A 1 1102 ? -11.597 -14.687 22.110 1.00 97.62 1102 GLY A O 1
ATOM 8572 N N . PHE A 1 1103 ? -10.835 -15.964 20.418 1.00 97.50 1103 PHE A N 1
ATOM 8573 C CA . PHE A 1 1103 ? -9.407 -15.887 20.725 1.00 97.50 1103 PHE A CA 1
ATOM 8574 C C . PHE A 1 1103 ? -8.568 -15.533 19.485 1.00 97.50 1103 PHE A C 1
ATOM 8576 O O . PHE A 1 1103 ? -7.551 -14.851 19.626 1.00 97.50 1103 PHE A O 1
ATOM 8583 N N . ALA A 1 1104 ? -9.004 -15.906 18.273 1.00 93.88 1104 ALA A N 1
ATOM 8584 C CA . ALA A 1 1104 ? -8.357 -15.494 17.023 1.00 93.88 1104 ALA A CA 1
ATOM 8585 C C . ALA A 1 1104 ? -8.295 -13.956 16.883 1.00 93.88 1104 ALA A C 1
ATOM 8587 O O . ALA A 1 1104 ? -9.157 -13.239 17.403 1.00 93.88 1104 ALA A O 1
ATOM 8588 N N . PHE A 1 1105 ? -7.290 -13.408 16.189 1.00 93.12 1105 PHE A N 1
ATOM 8589 C CA . PHE A 1 1105 ? -7.096 -11.943 16.149 1.00 93.12 1105 PHE A CA 1
ATOM 8590 C C . PHE A 1 1105 ? -8.211 -11.190 15.393 1.00 93.12 1105 PHE A C 1
ATOM 8592 O O . PHE A 1 1105 ? -8.476 -10.011 15.671 1.00 93.12 1105 PHE A O 1
ATOM 8599 N N . LYS A 1 1106 ? -8.885 -11.886 14.475 1.00 91.38 1106 LYS A N 1
ATOM 8600 C CA . LYS A 1 1106 ? -10.078 -11.484 13.717 1.00 91.38 1106 LYS A CA 1
ATOM 8601 C C . LYS A 1 1106 ? -10.950 -12.721 13.454 1.00 91.38 1106 LYS A C 1
ATOM 8603 O O . LYS A 1 1106 ? -10.496 -13.839 13.688 1.00 91.38 1106 LYS A O 1
ATOM 8608 N N . LYS A 1 1107 ? -12.174 -12.540 12.952 1.00 90.81 1107 LYS A N 1
ATOM 8609 C CA . LYS A 1 1107 ? -13.011 -13.665 12.490 1.00 90.81 1107 LYS A CA 1
ATOM 8610 C C . LYS A 1 1107 ? -12.457 -14.313 11.209 1.00 90.81 1107 LYS A C 1
ATOM 8612 O O . LYS A 1 1107 ? -11.672 -13.702 10.489 1.00 90.81 1107 LYS A O 1
ATOM 8617 N N . ASP A 1 1108 ? -12.937 -15.513 10.903 1.00 84.38 1108 ASP A N 1
ATOM 8618 C CA . ASP A 1 1108 ? -12.649 -16.311 9.696 1.00 84.38 1108 ASP A CA 1
ATOM 8619 C C . ASP A 1 1108 ? -11.183 -16.779 9.533 1.00 84.38 1108 ASP A C 1
ATOM 8621 O O . ASP A 1 1108 ? -10.783 -17.177 8.442 1.00 84.38 1108 ASP A O 1
ATOM 8625 N N . THR A 1 1109 ? -10.390 -16.779 10.611 1.00 84.31 1109 THR A N 1
ATOM 8626 C CA . THR A 1 1109 ? -9.036 -17.369 10.678 1.00 84.31 1109 THR A CA 1
ATOM 8627 C C . THR A 1 1109 ? -8.851 -18.132 11.993 1.00 84.31 1109 THR A C 1
ATOM 8629 O O . THR A 1 1109 ? -9.526 -17.845 12.981 1.00 84.31 1109 THR A O 1
ATOM 8632 N N . GLY A 1 1110 ? -7.924 -19.092 12.014 1.00 84.00 1110 GLY A N 1
ATOM 8633 C CA . GLY A 1 1110 ? -7.434 -19.737 13.239 1.00 84.00 1110 GLY A CA 1
ATOM 8634 C C . GLY A 1 1110 ? -6.195 -19.059 13.842 1.00 84.00 1110 GLY A C 1
ATOM 8635 O O . GLY A 1 1110 ? -5.625 -19.585 14.796 1.00 84.00 1110 GLY A O 1
ATOM 8636 N N . ASP A 1 1111 ? -5.732 -17.936 13.279 1.00 86.06 1111 ASP A N 1
ATOM 8637 C CA . ASP A 1 1111 ? -4.515 -17.260 13.737 1.00 86.06 1111 ASP A CA 1
ATOM 8638 C C . ASP A 1 1111 ? -4.699 -16.438 15.024 1.00 86.06 1111 ASP A C 1
ATOM 8640 O O . ASP A 1 1111 ? -5.651 -15.672 15.204 1.00 86.06 1111 ASP A O 1
ATOM 8644 N N . THR A 1 1112 ? -3.702 -16.552 15.898 1.00 90.50 1112 THR A N 1
ATOM 8645 C CA . THR A 1 1112 ? -3.629 -15.928 17.220 1.00 90.50 1112 THR A CA 1
ATOM 8646 C C . THR A 1 1112 ? -2.467 -14.943 17.368 1.00 90.50 1112 THR A C 1
ATOM 8648 O O . THR A 1 1112 ? -2.390 -14.257 18.390 1.00 90.50 1112 THR A O 1
ATOM 8651 N N . ARG A 1 1113 ? -1.568 -14.814 16.377 1.00 88.12 1113 ARG A N 1
ATOM 8652 C CA . ARG A 1 1113 ? -0.407 -13.906 16.456 1.00 88.12 1113 ARG A CA 1
ATOM 8653 C C . ARG A 1 1113 ? -0.862 -12.474 16.755 1.00 88.12 1113 ARG A C 1
ATOM 8655 O O . ARG A 1 1113 ? -1.717 -11.916 16.070 1.00 88.12 1113 ARG A O 1
ATOM 8662 N N . GLU A 1 1114 ? -0.292 -11.876 17.802 1.00 89.81 1114 GLU A N 1
ATOM 8663 C CA . GLU A 1 1114 ? -0.660 -10.539 18.305 1.00 89.81 1114 GLU A CA 1
ATOM 8664 C C . GLU A 1 1114 ? -2.161 -10.354 18.638 1.00 89.81 1114 GLU A C 1
ATOM 8666 O O . GLU A 1 1114 ? -2.652 -9.223 18.656 1.00 89.81 1114 GLU A O 1
ATOM 8671 N N . THR A 1 1115 ? -2.930 -11.423 18.896 1.00 94.19 1115 THR A N 1
ATOM 8672 C CA . THR A 1 1115 ? -4.361 -11.281 19.221 1.00 94.19 1115 THR A CA 1
ATOM 8673 C C . THR A 1 1115 ? -4.573 -10.482 20.518 1.00 94.19 1115 THR A C 1
ATOM 8675 O O . THR A 1 1115 ? -3.976 -10.811 21.551 1.00 94.19 1115 THR A O 1
ATOM 8678 N N . PRO A 1 1116 ? -5.479 -9.478 20.536 1.00 95.31 1116 PRO A N 1
ATOM 8679 C CA . PRO A 1 1116 ? -5.848 -8.764 21.760 1.00 95.31 1116 PRO A CA 1
ATOM 8680 C C . PRO A 1 1116 ? -6.333 -9.683 22.892 1.00 95.31 1116 PRO A C 1
ATOM 8682 O O . PRO A 1 1116 ? -6.242 -9.311 24.062 1.00 95.31 1116 PRO A O 1
ATOM 8685 N N . ALA A 1 1117 ? -6.826 -10.884 22.562 1.00 96.88 1117 ALA A N 1
ATOM 8686 C CA . ALA A 1 1117 ? -7.268 -11.863 23.547 1.00 96.88 1117 ALA A CA 1
ATOM 8687 C C . ALA A 1 1117 ? -6.136 -12.338 24.476 1.00 96.88 1117 ALA A C 1
ATOM 8689 O O . ALA A 1 1117 ? -6.400 -12.564 25.656 1.00 96.88 1117 ALA A O 1
ATOM 8690 N N . ILE A 1 1118 ? -4.881 -12.410 24.004 1.00 95.31 1118 ILE A N 1
ATOM 8691 C CA . ILE A 1 1118 ? -3.721 -12.771 24.838 1.00 95.31 1118 ILE A CA 1
ATOM 8692 C C . ILE A 1 1118 ? -3.503 -11.721 25.932 1.00 95.31 1118 ILE A C 1
ATOM 8694 O O . ILE A 1 1118 ? -3.402 -12.079 27.106 1.00 95.31 1118 ILE A O 1
ATOM 8698 N N . ASP A 1 1119 ? -3.462 -10.436 25.569 1.00 94.56 1119 ASP A N 1
ATOM 8699 C CA . ASP A 1 1119 ? -3.234 -9.340 26.520 1.00 94.56 1119 ASP A CA 1
ATOM 8700 C C . ASP A 1 1119 ? -4.397 -9.205 27.517 1.00 94.56 1119 ASP A C 1
ATOM 8702 O O . ASP A 1 1119 ? -4.169 -9.061 28.719 1.00 94.56 1119 ASP A O 1
ATOM 8706 N N . VAL A 1 1120 ? -5.648 -9.323 27.049 1.00 97.19 1120 VAL A N 1
ATOM 8707 C CA . VAL A 1 1120 ? -6.834 -9.274 27.923 1.00 97.19 1120 VAL A CA 1
ATOM 8708 C C . VAL A 1 1120 ? -6.858 -10.458 28.893 1.00 97.19 1120 VAL A C 1
ATOM 8710 O O . VAL A 1 1120 ? -7.080 -10.262 30.090 1.00 97.19 1120 VAL A O 1
ATOM 8713 N N . CYS A 1 1121 ? -6.577 -11.678 28.423 1.00 97.00 1121 CYS A N 1
ATOM 8714 C CA . CYS A 1 1121 ? -6.506 -12.851 29.294 1.00 97.00 1121 CYS A CA 1
ATOM 8715 C C . CYS A 1 1121 ? -5.353 -12.742 30.300 1.00 97.00 1121 CYS A C 1
ATOM 8717 O O . CYS A 1 1121 ? -5.568 -12.996 31.483 1.00 97.00 1121 CYS A O 1
ATOM 8719 N N . LYS A 1 1122 ? -4.153 -12.315 29.879 1.00 94.69 1122 LYS A N 1
ATOM 8720 C CA . LYS A 1 1122 ? -3.000 -12.127 30.780 1.00 94.69 1122 LYS A CA 1
ATOM 8721 C C . LYS A 1 1122 ? -3.274 -11.061 31.848 1.00 94.69 1122 LYS A C 1
ATOM 8723 O O . LYS A 1 1122 ? -2.946 -11.290 33.010 1.00 94.69 1122 LYS A O 1
ATOM 8728 N N . GLY A 1 1123 ? -3.947 -9.962 31.497 1.00 94.88 1123 GLY A N 1
ATOM 8729 C CA . GLY A 1 1123 ? -4.399 -8.953 32.461 1.00 94.88 1123 GLY A CA 1
ATOM 8730 C C . GLY A 1 1123 ? -5.364 -9.520 33.511 1.00 94.88 1123 GLY A C 1
ATOM 8731 O O . GLY A 1 1123 ? -5.124 -9.393 34.710 1.00 94.88 1123 GLY A O 1
ATOM 8732 N N . LEU A 1 1124 ? -6.415 -10.223 33.076 1.00 96.62 1124 LEU A N 1
ATOM 8733 C CA . LEU A 1 1124 ? -7.411 -10.818 33.980 1.00 96.62 1124 LEU A CA 1
ATOM 8734 C C . LEU A 1 1124 ? -6.839 -11.964 34.842 1.00 96.62 1124 LEU A C 1
ATOM 8736 O O . LEU A 1 1124 ? -7.237 -12.122 35.997 1.00 96.62 1124 LEU A O 1
ATOM 8740 N N . LEU A 1 1125 ? -5.881 -12.739 34.320 1.00 94.94 1125 LEU A N 1
ATOM 8741 C CA . LEU A 1 1125 ? -5.145 -13.755 35.085 1.00 94.94 1125 LEU A CA 1
ATOM 8742 C C . LEU A 1 1125 ? -4.238 -13.135 36.160 1.00 94.94 1125 LEU A C 1
ATOM 8744 O O . LEU A 1 1125 ? -4.081 -13.735 37.225 1.00 94.94 1125 LEU A O 1
ATOM 8748 N N . GLY A 1 1126 ? -3.690 -11.935 35.925 1.00 92.75 1126 GLY A N 1
ATOM 8749 C CA . GLY A 1 1126 ? -2.936 -11.168 36.925 1.00 92.75 1126 GLY A CA 1
ATOM 8750 C C . GLY A 1 1126 ? -3.759 -10.892 38.188 1.00 92.75 1126 GLY A C 1
ATOM 8751 O O . GLY A 1 1126 ? -3.316 -11.195 39.298 1.00 92.75 1126 GLY A O 1
ATOM 8752 N N . ASP A 1 1127 ? -5.012 -10.467 38.007 1.00 93.00 1127 ASP A N 1
ATOM 8753 C CA . ASP A 1 1127 ? -5.997 -10.278 39.083 1.00 93.00 1127 ASP A CA 1
ATOM 8754 C C . ASP A 1 1127 ? -6.702 -11.583 39.518 1.00 93.00 1127 ASP A C 1
ATOM 8756 O O . ASP A 1 1127 ? -7.702 -11.562 40.242 1.00 93.00 1127 ASP A O 1
ATOM 8760 N N . LYS A 1 1128 ? -6.149 -12.743 39.133 1.00 94.25 1128 LYS A N 1
ATOM 8761 C CA . LYS A 1 1128 ? -6.576 -14.096 39.539 1.00 94.25 1128 LYS A CA 1
ATOM 8762 C C . LYS A 1 1128 ? -7.998 -14.472 39.102 1.00 94.25 1128 LYS A C 1
ATOM 8764 O O . LYS A 1 1128 ? -8.661 -15.260 39.787 1.00 94.25 1128 LYS A O 1
ATOM 8769 N N . ALA A 1 1129 ? -8.472 -13.951 37.970 1.00 96.88 1129 ALA A N 1
ATOM 8770 C CA . ALA A 1 1129 ? -9.679 -14.468 37.331 1.00 96.88 1129 ALA A CA 1
ATOM 8771 C C . ALA A 1 1129 ? -9.531 -15.955 36.966 1.00 96.88 1129 ALA A C 1
ATOM 8773 O O . ALA A 1 1129 ? -8.428 -16.463 36.763 1.00 96.88 1129 ALA A O 1
ATOM 8774 N N . THR A 1 1130 ? -10.661 -16.649 36.854 1.00 97.94 1130 THR A N 1
ATOM 8775 C CA . THR A 1 1130 ? -10.745 -17.958 36.191 1.00 97.94 1130 THR A CA 1
ATOM 8776 C C . THR A 1 1130 ? -11.363 -17.734 34.817 1.00 97.94 1130 THR A C 1
ATOM 8778 O O . THR A 1 1130 ? -12.435 -17.144 34.725 1.00 97.94 1130 THR A O 1
ATOM 8781 N N . ILE A 1 1131 ? -10.701 -18.162 33.748 1.00 98.25 1131 ILE A N 1
ATOM 8782 C CA . ILE A 1 1131 ? -11.106 -17.881 32.369 1.00 98.25 1131 ILE A CA 1
ATOM 8783 C C . ILE A 1 1131 ? -11.643 -19.155 31.709 1.00 98.25 1131 ILE A C 1
ATOM 8785 O O . ILE A 1 1131 ? -11.089 -20.245 31.863 1.00 98.25 1131 ILE A O 1
ATOM 8789 N N . SER A 1 1132 ? -12.742 -19.013 30.973 1.00 98.19 1132 SER A N 1
ATOM 8790 C CA . SER A 1 1132 ? -13.334 -20.069 30.152 1.00 98.19 1132 SER A CA 1
ATOM 8791 C C . SER A 1 1132 ? -13.429 -19.571 28.717 1.00 98.19 1132 SER A C 1
ATOM 8793 O O . SER A 1 1132 ? -14.140 -18.603 28.455 1.00 98.19 1132 SER A O 1
ATOM 8795 N N . ILE A 1 1133 ? -12.639 -20.161 27.826 1.00 98.50 1133 ILE A N 1
ATOM 8796 C CA . ILE A 1 1133 ? -12.421 -19.685 26.459 1.00 98.50 1133 ILE A CA 1
ATOM 8797 C C . ILE A 1 1133 ? -13.174 -20.595 25.488 1.00 98.50 1133 ILE A C 1
ATOM 8799 O O . ILE A 1 1133 ? -13.115 -21.822 25.601 1.00 98.50 1133 ILE A O 1
ATOM 8803 N N . TYR A 1 1134 ? -13.856 -19.989 24.524 1.00 98.25 1134 TYR A N 1
ATOM 8804 C CA . TYR A 1 1134 ? -14.395 -20.666 23.350 1.00 98.25 1134 TYR A CA 1
ATOM 8805 C C . TYR A 1 1134 ? -14.098 -19.826 22.103 1.00 98.25 1134 TYR A C 1
ATOM 8807 O O . TYR A 1 1134 ? -14.356 -18.620 22.071 1.00 98.25 1134 TYR A O 1
ATOM 8815 N N . ASP A 1 1135 ? -13.536 -20.475 21.088 1.00 97.12 1135 ASP A N 1
ATOM 8816 C CA . ASP A 1 1135 ? -13.306 -19.937 19.750 1.00 97.12 1135 ASP A CA 1
ATOM 8817 C C . ASP A 1 1135 ? -13.610 -21.056 18.731 1.00 97.12 1135 ASP A C 1
ATOM 8819 O O . ASP A 1 1135 ? -13.191 -22.192 18.969 1.00 97.12 1135 ASP A O 1
ATOM 8823 N N . PRO A 1 1136 ? -14.322 -20.787 17.620 1.00 91.62 1136 PRO A N 1
ATOM 8824 C CA . PRO A 1 1136 ? -14.695 -21.823 16.655 1.00 91.62 1136 PRO A CA 1
ATOM 8825 C C . PRO A 1 1136 ? -13.537 -22.487 15.899 1.00 91.62 1136 PRO A C 1
ATOM 8827 O O . PRO A 1 1136 ? -13.775 -23.517 15.271 1.00 91.62 1136 PRO A O 1
ATOM 8830 N N . GLN A 1 1137 ? -12.333 -21.900 15.865 1.00 89.56 1137 GLN A N 1
ATOM 8831 C CA . GLN A 1 1137 ? -11.210 -22.380 15.039 1.00 89.56 1137 GLN A CA 1
ATOM 8832 C C . GLN A 1 1137 ? -9.889 -22.559 15.807 1.00 89.56 1137 GLN A C 1
ATOM 8834 O O . GLN A 1 1137 ? -9.059 -23.373 15.399 1.00 89.56 1137 GLN A O 1
ATOM 8839 N N . VAL A 1 1138 ? -9.659 -21.837 16.909 1.00 90.19 1138 VAL A N 1
ATOM 8840 C CA . VAL A 1 1138 ? -8.394 -21.945 17.660 1.00 90.19 1138 VAL A CA 1
ATOM 8841 C C . VAL A 1 1138 ? -8.389 -23.161 18.600 1.00 90.19 1138 VAL A C 1
ATOM 8843 O O . VAL A 1 1138 ? -9.158 -23.242 19.554 1.00 90.19 1138 VAL A O 1
ATOM 8846 N N . THR A 1 1139 ? -7.449 -24.086 18.383 1.00 89.88 1139 THR A N 1
ATOM 8847 C CA . THR A 1 1139 ? -7.248 -25.282 19.230 1.00 89.88 1139 THR A CA 1
ATOM 8848 C C . THR A 1 1139 ? -6.812 -24.954 20.667 1.00 89.88 1139 THR A C 1
ATOM 8850 O O . THR A 1 1139 ? -6.022 -24.029 20.872 1.00 89.88 1139 THR A O 1
ATOM 8853 N N . GLU A 1 1140 ? -7.206 -25.782 21.646 1.00 91.19 1140 GLU A N 1
ATOM 8854 C CA . GLU A 1 1140 ? -6.782 -25.643 23.055 1.00 91.19 1140 GLU A CA 1
ATOM 8855 C C . GLU A 1 1140 ? -5.255 -25.592 23.223 1.00 91.19 1140 GLU A C 1
ATOM 8857 O O . GLU A 1 1140 ? -4.743 -24.714 23.918 1.00 91.19 1140 GLU A O 1
ATOM 8862 N N . ASP A 1 1141 ? -4.521 -26.468 22.533 1.00 87.19 1141 ASP A N 1
ATOM 8863 C CA . ASP A 1 1141 ? -3.054 -26.491 22.532 1.00 87.19 1141 ASP A CA 1
ATOM 8864 C C . ASP A 1 1141 ? -2.437 -25.136 22.155 1.00 87.19 1141 ASP A C 1
ATOM 8866 O O . ASP A 1 1141 ? -1.422 -24.732 22.725 1.00 87.19 1141 ASP A O 1
ATOM 8870 N N . GLN A 1 1142 ? -3.043 -24.423 21.199 1.00 87.19 1142 GLN A N 1
ATOM 8871 C CA . GLN A 1 1142 ? -2.572 -23.108 20.771 1.00 87.19 1142 GLN A CA 1
ATOM 8872 C C . GLN A 1 1142 ? -2.892 -22.033 21.818 1.00 87.19 1142 GLN A C 1
ATOM 8874 O O . GLN A 1 1142 ? -2.007 -21.268 22.188 1.00 87.19 1142 GLN A O 1
ATOM 8879 N N . ILE A 1 1143 ? -4.103 -22.045 22.384 1.00 92.00 1143 ILE A N 1
ATOM 8880 C CA . ILE A 1 1143 ? -4.510 -21.134 23.469 1.00 92.00 1143 ILE A CA 1
ATOM 8881 C C . ILE A 1 1143 ? -3.580 -21.284 24.687 1.00 92.00 1143 ILE A C 1
ATOM 8883 O O . ILE A 1 1143 ? -3.077 -20.291 25.218 1.00 92.00 1143 ILE A O 1
ATOM 8887 N N . GLN A 1 1144 ? -3.304 -22.520 25.117 1.00 90.12 1144 GLN A N 1
ATOM 8888 C CA . GLN A 1 1144 ? -2.408 -22.798 26.246 1.00 90.12 1144 GLN A CA 1
ATOM 8889 C C . GLN A 1 1144 ? -0.953 -22.397 25.929 1.00 90.12 1144 GLN A C 1
ATOM 8891 O O . GLN A 1 1144 ? -0.263 -21.875 26.808 1.00 90.12 1144 GLN A O 1
ATOM 8896 N N . ARG A 1 1145 ? -0.486 -22.581 24.680 1.00 86.38 1145 ARG A N 1
ATOM 8897 C CA . ARG A 1 1145 ? 0.820 -22.087 24.198 1.00 86.38 1145 ARG A CA 1
ATOM 8898 C C . ARG A 1 1145 ? 0.923 -20.563 24.294 1.00 86.38 1145 ARG A C 1
ATOM 8900 O O . ARG A 1 1145 ? 1.807 -20.054 24.981 1.00 86.38 1145 ARG A O 1
ATOM 8907 N N . ASP A 1 1146 ? 0.004 -19.840 23.667 1.00 89.19 1146 ASP A N 1
ATOM 8908 C CA . ASP A 1 1146 ? 0.057 -18.379 23.531 1.00 89.19 1146 ASP A CA 1
ATOM 8909 C C . ASP A 1 1146 ? -0.052 -17.645 24.875 1.00 89.19 1146 ASP A C 1
ATOM 8911 O O . ASP A 1 1146 ? 0.584 -16.606 25.107 1.00 89.19 1146 ASP A O 1
ATOM 8915 N N . LEU A 1 1147 ? -0.826 -18.204 25.810 1.00 89.75 1147 LEU A N 1
ATOM 8916 C CA . LEU A 1 1147 ? -0.936 -17.667 27.163 1.00 89.75 1147 LEU A CA 1
ATOM 8917 C C . LEU A 1 1147 ? 0.307 -17.949 28.027 1.00 89.75 1147 LEU A C 1
ATOM 8919 O O . LEU A 1 1147 ? 0.578 -17.168 28.938 1.00 89.75 1147 LEU A O 1
ATOM 8923 N N . ALA A 1 1148 ? 1.092 -18.986 27.721 1.00 85.88 1148 ALA A N 1
ATOM 8924 C CA . ALA A 1 1148 ? 2.349 -19.300 28.410 1.00 85.88 1148 ALA A CA 1
ATOM 8925 C C . ALA A 1 1148 ? 3.589 -18.587 27.822 1.00 85.88 1148 ALA A C 1
ATOM 8927 O O . ALA A 1 1148 ? 4.596 -18.447 28.515 1.00 85.88 1148 ALA A O 1
ATOM 8928 N N . MET A 1 1149 ? 3.534 -18.138 26.564 1.00 81.75 1149 MET A N 1
ATOM 8929 C CA . MET A 1 1149 ? 4.638 -17.462 25.861 1.00 81.75 1149 MET A CA 1
ATOM 8930 C C . MET A 1 1149 ? 4.857 -15.998 26.286 1.00 81.75 1149 MET A C 1
ATOM 8932 O O . MET A 1 1149 ? 3.927 -15.306 26.721 1.00 81.75 1149 MET A O 1
ATOM 8936 N N . ASN A 1 1150 ? 6.082 -15.492 26.102 1.00 78.81 1150 ASN A N 1
ATOM 8937 C CA . ASN A 1 1150 ? 6.409 -14.072 26.267 1.00 78.81 1150 ASN A CA 1
ATOM 8938 C C . ASN A 1 1150 ? 6.030 -13.277 25.005 1.00 78.81 1150 ASN A C 1
ATOM 8940 O O . ASN A 1 1150 ? 5.726 -13.843 23.953 1.00 78.81 1150 ASN A O 1
ATOM 8944 N N . LYS A 1 1151 ? 6.053 -11.939 25.093 1.00 75.38 1151 LYS A N 1
ATOM 8945 C CA . LYS A 1 1151 ? 5.752 -11.081 23.938 1.00 75.38 1151 LYS A CA 1
ATOM 8946 C C . LYS A 1 1151 ? 6.804 -11.272 22.834 1.00 75.38 1151 LYS A C 1
ATOM 8948 O O . LYS A 1 1151 ? 7.998 -11.241 23.120 1.00 75.38 1151 LYS A O 1
ATOM 8953 N N . PHE A 1 1152 ? 6.329 -11.435 21.596 1.00 77.38 1152 PHE A N 1
ATOM 8954 C CA . PHE A 1 1152 ? 7.085 -11.759 20.373 1.00 77.38 1152 PHE A CA 1
ATOM 8955 C C . PHE A 1 1152 ? 7.608 -13.204 20.225 1.00 77.38 1152 PHE A C 1
ATOM 8957 O O . PHE A 1 1152 ? 8.120 -13.529 19.155 1.00 77.38 1152 PHE A O 1
ATOM 8964 N N . ASP A 1 1153 ? 7.453 -14.104 21.207 1.00 77.56 1153 ASP A N 1
ATOM 8965 C CA . ASP A 1 1153 ? 7.892 -15.509 21.045 1.00 77.56 1153 ASP A CA 1
ATOM 8966 C C . ASP A 1 1153 ? 7.129 -16.223 19.901 1.00 77.56 1153 ASP A C 1
ATOM 8968 O O . ASP A 1 1153 ? 7.691 -17.071 19.209 1.00 77.56 1153 ASP A O 1
ATOM 8972 N N . TRP A 1 1154 ? 5.875 -15.823 19.652 1.00 72.75 1154 TRP A N 1
ATOM 8973 C CA . TRP A 1 1154 ? 4.995 -16.335 18.590 1.00 72.75 1154 TRP A CA 1
ATOM 8974 C C . TRP A 1 1154 ? 5.460 -16.043 17.155 1.00 72.75 1154 TRP A C 1
ATOM 8976 O O . TRP A 1 1154 ? 5.054 -16.751 16.235 1.00 72.75 1154 TRP A O 1
ATOM 8986 N N . ASP A 1 1155 ? 6.300 -15.024 16.938 1.00 72.25 1155 ASP A N 1
ATOM 8987 C CA . ASP A 1 1155 ? 6.834 -14.710 15.603 1.00 72.25 1155 ASP A CA 1
ATOM 8988 C C . ASP A 1 1155 ? 7.834 -15.782 15.127 1.00 72.25 1155 ASP A C 1
ATOM 8990 O O . ASP A 1 1155 ? 7.989 -16.020 13.922 1.00 72.25 1155 ASP A O 1
ATOM 8994 N N . HIS A 1 1156 ? 8.541 -16.412 16.073 1.00 74.69 1156 HIS A N 1
ATOM 8995 C CA . HIS A 1 1156 ? 9.594 -17.386 15.788 1.00 74.69 1156 HIS A CA 1
ATOM 8996 C C . HIS A 1 1156 ? 9.012 -18.728 15.318 1.00 74.69 1156 HIS A C 1
ATOM 8998 O O . HIS A 1 1156 ? 7.931 -19.119 15.761 1.00 74.69 1156 HIS A O 1
ATOM 9004 N N . PRO A 1 1157 ? 9.715 -19.479 14.445 1.00 70.50 1157 PRO A N 1
ATOM 9005 C CA . PRO A 1 1157 ? 9.284 -20.809 14.019 1.00 70.50 1157 PRO A CA 1
ATOM 9006 C C . PRO A 1 1157 ? 9.013 -21.760 15.192 1.00 70.50 1157 PRO A C 1
ATOM 9008 O O . PRO A 1 1157 ? 9.750 -21.768 16.173 1.00 70.50 1157 PRO A O 1
ATOM 9011 N N . ILE A 1 1158 ? 8.007 -22.628 15.043 1.00 68.94 1158 ILE A N 1
ATOM 9012 C CA . ILE A 1 1158 ? 7.493 -23.536 16.091 1.00 68.94 1158 ILE A CA 1
ATOM 9013 C C . ILE A 1 1158 ? 8.599 -24.354 16.790 1.00 68.94 1158 ILE A C 1
ATOM 9015 O O . ILE A 1 1158 ? 8.526 -24.578 17.992 1.00 68.94 1158 ILE A O 1
ATOM 9019 N N . HIS A 1 1159 ? 9.656 -24.759 16.078 1.00 66.38 1159 HIS A N 1
ATOM 9020 C CA . HIS A 1 1159 ? 10.767 -25.532 16.653 1.00 66.38 1159 HIS A CA 1
ATOM 9021 C C . HIS A 1 1159 ? 11.717 -24.718 17.562 1.00 66.38 1159 HIS A C 1
ATOM 9023 O O . HIS A 1 1159 ? 12.574 -25.304 18.218 1.00 66.38 1159 HIS A O 1
ATOM 9029 N N . LEU A 1 1160 ? 11.587 -23.387 17.592 1.00 66.69 1160 LEU A N 1
ATOM 9030 C CA . LEU A 1 1160 ? 12.266 -22.482 18.530 1.00 66.69 1160 LEU A CA 1
ATOM 9031 C C . LEU A 1 1160 ? 11.333 -21.983 19.647 1.00 66.69 1160 LEU A C 1
ATOM 9033 O O . LEU A 1 1160 ? 11.802 -21.362 20.600 1.00 66.69 1160 LEU A O 1
ATOM 9037 N N . GLN A 1 1161 ? 10.027 -22.240 19.538 1.00 70.62 1161 GLN A N 1
ATOM 9038 C CA . GLN A 1 1161 ? 9.050 -21.905 20.571 1.00 70.62 1161 GLN A CA 1
ATOM 9039 C C . GLN A 1 1161 ? 9.140 -22.901 21.752 1.00 70.62 1161 GLN A C 1
ATOM 9041 O O . GLN A 1 1161 ? 9.579 -24.041 21.570 1.00 70.62 1161 GLN A O 1
ATOM 9046 N N . PRO A 1 1162 ? 8.718 -22.523 22.977 1.00 60.91 1162 PRO A N 1
ATOM 9047 C CA . PRO A 1 1162 ? 8.725 -23.429 24.128 1.00 60.91 1162 PRO A CA 1
ATOM 9048 C C . PRO A 1 1162 ? 7.890 -24.702 23.888 1.00 60.91 1162 PRO A C 1
ATOM 9050 O O . PRO A 1 1162 ? 6.665 -24.644 23.801 1.00 60.91 1162 PRO A O 1
ATOM 9053 N N . MET A 1 1163 ? 8.545 -25.870 23.820 1.00 55.44 1163 MET A N 1
ATOM 9054 C CA . MET A 1 1163 ? 7.930 -27.127 23.343 1.00 55.44 1163 MET A CA 1
ATOM 9055 C C . MET A 1 1163 ? 6.872 -27.774 24.264 1.00 55.44 1163 MET A C 1
ATOM 9057 O O . MET A 1 1163 ? 6.366 -28.845 23.942 1.00 55.44 1163 MET A O 1
ATOM 9061 N N . SER A 1 1164 ? 6.510 -27.157 25.391 1.00 54.50 1164 SER A N 1
ATOM 9062 C CA . SER A 1 1164 ? 5.284 -27.498 26.125 1.00 54.50 1164 SER A CA 1
ATOM 9063 C C . SER A 1 1164 ? 4.855 -26.326 27.010 1.00 54.50 1164 SER A C 1
ATOM 9065 O O . SER A 1 1164 ? 5.629 -25.932 27.889 1.00 54.50 1164 SER A O 1
ATOM 9067 N N . PRO A 1 1165 ? 3.628 -25.792 26.873 1.00 58.75 1165 PRO A N 1
ATOM 9068 C CA . PRO A 1 1165 ? 3.063 -24.940 27.907 1.00 58.75 1165 PRO A CA 1
ATOM 9069 C C . PRO A 1 1165 ? 2.802 -25.781 29.162 1.00 58.75 1165 PRO A C 1
ATOM 9071 O O . PRO A 1 1165 ? 2.369 -26.931 29.081 1.00 58.75 1165 PRO A O 1
ATOM 9074 N N . THR A 1 1166 ? 3.034 -25.209 30.342 1.00 63.31 1166 THR A N 1
ATOM 9075 C CA . THR A 1 1166 ? 2.417 -25.747 31.561 1.00 63.31 1166 THR A CA 1
ATOM 9076 C C . THR A 1 1166 ? 0.986 -25.234 31.582 1.00 63.31 1166 THR A C 1
ATOM 9078 O O . THR A 1 1166 ? 0.792 -24.032 31.753 1.00 63.31 1166 THR A O 1
ATOM 9081 N N . ALA A 1 1167 ? 0.007 -26.121 31.375 1.00 69.94 1167 ALA A N 1
ATOM 9082 C CA . ALA A 1 1167 ? -1.404 -25.750 31.273 1.00 69.94 1167 ALA A CA 1
ATOM 9083 C C . ALA A 1 1167 ? -1.828 -24.845 32.442 1.00 69.94 1167 ALA A C 1
ATOM 9085 O O . ALA A 1 1167 ? -1.646 -25.187 33.620 1.00 69.94 1167 ALA A O 1
ATOM 9086 N N . ILE A 1 1168 ? -2.360 -23.667 32.116 1.00 81.31 1168 ILE A N 1
ATOM 9087 C CA . ILE A 1 1168 ? -2.663 -22.641 33.110 1.00 81.31 1168 ILE A CA 1
ATOM 9088 C C . ILE A 1 1168 ? -3.934 -23.074 33.834 1.00 81.31 1168 ILE A C 1
ATOM 9090 O O . ILE A 1 1168 ? -5.015 -23.040 33.263 1.00 81.31 1168 ILE A O 1
ATOM 9094 N N . LYS A 1 1169 ? -3.820 -23.482 35.103 1.00 83.25 1169 LYS A N 1
ATOM 9095 C CA . LYS A 1 1169 ? -4.925 -24.095 35.875 1.00 83.25 1169 LYS A CA 1
ATOM 9096 C C . LYS A 1 1169 ? -6.175 -23.216 36.013 1.00 83.25 1169 LYS A C 1
ATOM 9098 O O . LYS A 1 1169 ? -7.245 -23.722 36.330 1.00 83.25 1169 LYS A O 1
ATOM 9103 N N . GLN A 1 1170 ? -6.026 -21.909 35.825 1.00 89.31 1170 GLN A N 1
ATOM 9104 C CA . GLN A 1 1170 ? -7.096 -20.916 35.821 1.00 89.31 1170 GLN A CA 1
ATOM 9105 C C . GLN A 1 1170 ? -7.789 -20.771 34.455 1.00 89.31 1170 GLN A C 1
ATOM 9107 O O . GLN A 1 1170 ? -8.777 -20.050 34.375 1.00 89.31 1170 GLN A O 1
ATOM 9112 N N . VAL A 1 1171 ? -7.286 -21.405 33.393 1.00 94.06 1171 VAL A N 1
ATOM 9113 C CA . VAL A 1 1171 ? -7.818 -21.345 32.026 1.00 94.06 1171 VAL A CA 1
ATOM 9114 C C . VAL A 1 1171 ? -8.422 -22.696 31.658 1.00 94.06 1171 VAL A C 1
ATOM 9116 O O . VAL A 1 1171 ? -7.770 -23.732 31.753 1.00 94.06 1171 VAL A O 1
ATOM 9119 N N . SER A 1 1172 ? -9.668 -22.665 31.201 1.00 95.00 1172 SER A N 1
ATOM 9120 C CA . SER A 1 1172 ? -10.377 -23.800 30.607 1.00 95.00 1172 SER A CA 1
ATOM 9121 C C . SER A 1 1172 ? -10.735 -23.458 29.166 1.00 95.00 1172 SER A C 1
ATOM 9123 O O . SER A 1 1172 ? -11.225 -22.357 28.916 1.00 95.00 1172 SER A O 1
ATOM 9125 N N . VAL A 1 1173 ? -10.509 -24.376 28.229 1.00 95.69 1173 VAL A N 1
ATOM 9126 C CA . VAL A 1 1173 ? -11.054 -24.267 26.870 1.00 95.69 1173 VAL A CA 1
ATOM 9127 C C . VAL A 1 1173 ? -12.312 -25.130 26.782 1.00 95.69 1173 VAL A C 1
ATOM 9129 O O . VAL A 1 1173 ? -12.436 -26.155 27.453 1.00 95.69 1173 VAL A O 1
ATOM 9132 N N . THR A 1 1174 ? -13.297 -24.662 26.025 1.00 95.31 1174 THR A N 1
ATOM 9133 C CA . THR A 1 1174 ? -14.633 -25.261 25.918 1.00 95.31 1174 THR A CA 1
ATOM 9134 C C . THR A 1 1174 ? -15.062 -25.335 24.460 1.00 95.31 1174 THR A C 1
ATOM 9136 O O . THR A 1 1174 ? -14.603 -24.544 23.642 1.00 95.31 1174 THR A O 1
ATOM 9139 N N . TRP A 1 1175 ? -15.930 -26.295 24.139 1.00 91.62 1175 TRP A N 1
ATOM 9140 C CA . TRP A 1 1175 ? -16.346 -26.604 22.764 1.00 91.62 1175 TRP A CA 1
ATOM 9141 C C . TRP A 1 1175 ? -17.594 -25.831 22.307 1.00 91.62 1175 TRP A C 1
ATOM 9143 O O . TRP A 1 1175 ? -17.998 -25.966 21.156 1.00 91.62 1175 TRP A O 1
ATOM 9153 N N . ASP A 1 1176 ? -18.213 -25.046 23.195 1.00 93.62 1176 ASP A N 1
ATOM 9154 C CA . ASP A 1 1176 ? -19.392 -24.235 22.896 1.00 93.62 1176 ASP A CA 1
ATOM 9155 C C . ASP A 1 1176 ? -19.504 -22.994 23.805 1.00 93.62 1176 ASP A C 1
ATOM 9157 O O . ASP A 1 1176 ? -19.058 -22.981 24.958 1.00 93.62 1176 ASP A O 1
ATOM 9161 N N . ALA A 1 1177 ? -20.163 -21.948 23.299 1.00 96.88 1177 ALA A N 1
ATOM 9162 C CA . ALA A 1 1177 ? -20.344 -20.681 24.008 1.00 96.88 1177 ALA A CA 1
ATOM 9163 C C . ALA A 1 1177 ? -21.228 -20.774 25.270 1.00 96.88 1177 ALA A C 1
ATOM 9165 O O . ALA A 1 1177 ? -21.136 -19.907 26.147 1.00 96.88 1177 ALA A O 1
ATOM 9166 N N . TYR A 1 1178 ? -22.095 -21.784 25.395 1.00 98.00 1178 TYR A N 1
ATOM 9167 C CA . TYR A 1 1178 ? -23.000 -21.911 26.537 1.00 98.00 1178 TYR A CA 1
ATOM 9168 C C . TYR A 1 1178 ? -22.273 -22.499 27.750 1.00 98.00 1178 TYR A C 1
ATOM 9170 O O . TYR A 1 1178 ? -22.384 -21.936 28.834 1.00 98.00 1178 TYR A O 1
ATOM 9178 N N . GLU A 1 1179 ? -21.464 -23.550 27.600 1.00 97.38 1179 GLU A N 1
ATOM 9179 C CA . GLU A 1 1179 ? -20.621 -24.056 28.698 1.00 97.38 1179 GLU A CA 1
ATOM 9180 C C . GLU A 1 1179 ? -19.498 -23.064 29.072 1.00 97.38 1179 GLU A C 1
ATOM 9182 O O . GLU A 1 1179 ? -19.178 -22.911 30.261 1.00 97.38 1179 GLU A O 1
ATOM 9187 N N . ALA A 1 1180 ? -18.973 -22.294 28.107 1.00 97.56 1180 ALA A N 1
ATOM 9188 C CA . ALA A 1 1180 ? -18.069 -21.173 28.382 1.00 97.56 1180 ALA A CA 1
ATOM 9189 C C . ALA A 1 1180 ? -18.712 -20.141 29.333 1.00 97.56 1180 ALA A C 1
ATOM 9191 O O . ALA A 1 1180 ? -18.118 -19.755 30.343 1.00 97.56 1180 ALA A O 1
ATOM 9192 N N . THR A 1 1181 ? -19.954 -19.729 29.057 1.00 98.38 1181 THR A N 1
ATOM 9193 C CA . THR A 1 1181 ? -20.668 -18.668 29.799 1.00 98.38 1181 THR A CA 1
ATOM 9194 C C . THR A 1 1181 ? -21.410 -19.143 31.054 1.00 98.38 1181 THR A C 1
ATOM 9196 O O . THR A 1 1181 ? -21.598 -18.367 31.992 1.00 98.38 1181 THR A O 1
ATOM 9199 N N . LYS A 1 1182 ? -21.761 -20.426 31.148 1.00 97.94 1182 LYS A N 1
ATOM 9200 C CA . LYS A 1 1182 ? -22.392 -21.066 32.315 1.00 97.94 1182 LYS A CA 1
ATOM 9201 C C . LYS A 1 1182 ? -21.604 -20.821 33.604 1.00 97.94 1182 LYS A C 1
ATOM 9203 O O . LYS A 1 1182 ? -20.420 -21.146 33.700 1.00 97.94 1182 LYS A O 1
ATOM 9208 N N . GLY A 1 1183 ? -22.253 -20.233 34.606 1.00 98.06 1183 GLY A N 1
ATOM 9209 C CA . GLY A 1 1183 ? -21.647 -19.845 35.881 1.00 98.06 1183 GLY A CA 1
ATOM 9210 C C . GLY A 1 1183 ? -20.648 -18.680 35.806 1.00 98.06 1183 GLY A C 1
ATOM 9211 O O . GLY A 1 1183 ? -19.992 -18.398 36.809 1.00 98.06 1183 GLY A O 1
ATOM 9212 N N . ALA A 1 1184 ? -20.502 -18.005 34.661 1.00 98.56 1184 ALA A N 1
ATOM 9213 C CA . ALA A 1 1184 ? -19.654 -16.822 34.542 1.00 98.56 1184 ALA A CA 1
ATOM 9214 C C . ALA A 1 1184 ? -20.295 -15.590 35.205 1.00 98.56 1184 ALA A C 1
ATOM 9216 O O . ALA A 1 1184 ? -21.514 -15.489 35.333 1.00 98.56 1184 ALA A O 1
ATOM 9217 N N . HIS A 1 1185 ? -19.454 -14.643 35.614 1.00 98.56 1185 HIS A N 1
ATOM 9218 C CA . HIS A 1 1185 ? -19.856 -13.338 36.150 1.00 98.56 1185 HIS A CA 1
ATOM 9219 C C . HIS A 1 1185 ? -19.895 -12.284 35.037 1.00 98.56 1185 HIS A C 1
ATOM 9221 O O . HIS A 1 1185 ? -20.792 -11.446 34.996 1.00 98.56 1185 HIS A O 1
ATOM 9227 N N . GLY A 1 1186 ? -18.945 -12.368 34.103 1.00 98.25 1186 GLY A N 1
ATOM 9228 C CA . GLY A 1 1186 ? -18.882 -11.534 32.911 1.00 98.25 1186 GLY A CA 1
ATOM 9229 C C . GLY A 1 1186 ? -18.514 -12.338 31.666 1.00 98.25 1186 GLY A C 1
ATOM 9230 O O . GLY A 1 1186 ? -17.837 -13.364 31.771 1.00 98.25 1186 GLY A O 1
ATOM 9231 N N . VAL A 1 1187 ? -18.944 -11.851 30.503 1.00 98.75 1187 VAL A N 1
ATOM 9232 C CA . VAL A 1 1187 ? -18.560 -12.361 29.178 1.00 98.75 1187 VAL A CA 1
ATOM 9233 C C . VAL A 1 1187 ? -17.784 -11.279 28.435 1.00 98.75 1187 VAL A C 1
ATOM 9235 O O . VAL A 1 1187 ? -18.292 -10.175 28.263 1.00 98.75 1187 VAL A O 1
ATOM 9238 N N . CYS A 1 1188 ? -16.577 -11.589 27.977 1.00 98.69 1188 CYS A N 1
ATOM 9239 C CA . CYS A 1 1188 ? -15.762 -10.726 27.129 1.00 98.69 1188 CYS A CA 1
ATOM 9240 C C . CYS A 1 1188 ? -15.828 -11.235 25.685 1.00 98.69 1188 CYS A C 1
ATOM 9242 O O . CYS A 1 1188 ? -15.378 -12.347 25.413 1.00 98.69 1188 CYS A O 1
ATOM 9244 N N . ILE A 1 1189 ? -16.364 -10.437 24.759 1.00 98.62 1189 ILE A N 1
ATOM 9245 C CA . ILE A 1 1189 ? -16.382 -10.774 23.327 1.00 98.62 1189 ILE A CA 1
ATOM 9246 C C . ILE A 1 1189 ? -15.165 -10.113 22.679 1.00 98.62 1189 ILE A C 1
ATOM 9248 O O . ILE A 1 1189 ? -15.109 -8.886 22.579 1.00 98.62 1189 ILE A O 1
ATOM 9252 N N . LEU A 1 1190 ? -14.168 -10.915 22.297 1.00 98.44 1190 LEU A N 1
ATOM 9253 C CA . LEU A 1 1190 ? -12.842 -10.433 21.889 1.00 98.44 1190 LEU A CA 1
ATOM 9254 C C . LEU A 1 1190 ? -12.526 -10.656 20.405 1.00 98.44 1190 LEU A C 1
ATOM 9256 O O . LEU A 1 1190 ? -11.579 -10.037 19.914 1.00 98.44 1190 LEU A O 1
ATOM 9260 N N . THR A 1 1191 ? -13.350 -11.421 19.683 1.00 97.62 1191 THR A N 1
ATOM 9261 C CA . THR A 1 1191 ? -13.257 -11.647 18.227 1.00 97.62 1191 THR A CA 1
ATOM 9262 C C . THR A 1 1191 ? -14.649 -11.571 17.596 1.00 97.62 1191 THR A C 1
ATOM 9264 O O . THR A 1 1191 ? -15.619 -12.054 18.172 1.00 97.62 1191 THR A O 1
ATOM 9267 N N . GLU A 1 1192 ? -14.774 -10.945 16.426 1.00 95.69 1192 GLU A N 1
ATOM 9268 C CA . GLU A 1 1192 ? -16.059 -10.620 15.785 1.00 95.69 1192 GLU A CA 1
ATOM 9269 C C . GLU A 1 1192 ? -16.750 -11.781 15.037 1.00 95.69 1192 GLU A C 1
ATOM 9271 O O . GLU A 1 1192 ? -17.390 -11.554 14.008 1.00 95.69 1192 GLU A O 1
ATOM 9276 N N . TRP A 1 1193 ? -16.632 -13.018 15.535 1.00 95.81 1193 TRP A N 1
ATOM 9277 C CA . TRP A 1 1193 ? -17.272 -14.202 14.948 1.00 95.81 1193 TRP A CA 1
ATOM 9278 C C . TRP A 1 1193 ? -18.786 -14.002 14.777 1.00 95.81 1193 TRP A C 1
ATOM 9280 O O . TRP A 1 1193 ? -19.481 -13.568 15.698 1.00 95.81 1193 TRP A O 1
ATOM 9290 N N . ASP A 1 1194 ? -19.310 -14.314 13.587 1.00 94.50 1194 ASP A N 1
ATOM 9291 C CA . ASP A 1 1194 ? -20.705 -14.010 13.241 1.00 94.50 1194 ASP A CA 1
ATOM 9292 C C . ASP A 1 1194 ? -21.724 -14.795 14.082 1.00 94.50 1194 ASP A C 1
ATOM 9294 O O . ASP A 1 1194 ? -22.790 -14.261 14.381 1.00 94.50 1194 ASP A O 1
ATOM 9298 N N . GLU A 1 1195 ? -21.390 -16.008 14.535 1.00 95.50 1195 GLU A N 1
ATOM 9299 C CA . GLU A 1 1195 ? -22.273 -16.816 15.389 1.00 95.50 1195 GLU A CA 1
ATOM 9300 C C . GLU A 1 1195 ? -22.617 -16.140 16.727 1.00 95.50 1195 GLU A C 1
ATOM 9302 O O . GLU A 1 1195 ? -23.745 -16.279 17.212 1.00 95.50 1195 GLU A O 1
ATOM 9307 N N . PHE A 1 1196 ? -21.704 -15.331 17.285 1.00 97.31 1196 PHE A N 1
ATOM 9308 C CA . PHE A 1 1196 ? -21.920 -14.618 18.549 1.00 97.31 1196 PHE A CA 1
ATOM 9309 C C . PHE A 1 1196 ? -23.091 -13.628 18.458 1.00 97.31 1196 PHE A C 1
ATOM 9311 O O . PHE A 1 1196 ? -23.746 -13.352 19.457 1.00 97.31 1196 PHE A O 1
ATOM 9318 N N . LYS A 1 1197 ? -23.420 -13.144 17.253 1.00 95.69 1197 LYS A N 1
ATOM 9319 C CA . LYS A 1 1197 ? -24.547 -12.227 16.997 1.00 95.69 1197 LYS A CA 1
ATOM 9320 C C . LYS A 1 1197 ? -25.915 -12.895 17.170 1.00 95.69 1197 LYS A C 1
ATOM 9322 O O . LYS A 1 1197 ? -26.919 -12.202 17.309 1.00 95.69 1197 LYS A O 1
ATOM 9327 N N . SER A 1 1198 ? -25.949 -14.227 17.127 1.00 95.00 1198 SER A N 1
ATOM 9328 C CA . SER A 1 1198 ? -27.157 -15.063 17.100 1.00 95.00 1198 SER A CA 1
ATOM 9329 C C . SER A 1 1198 ? -27.288 -16.018 18.292 1.00 95.00 1198 SER A C 1
ATOM 9331 O O . SER A 1 1198 ? -28.181 -16.863 18.297 1.00 95.00 1198 SER A O 1
ATOM 9333 N N . LEU A 1 1199 ? -26.420 -15.901 19.303 1.00 97.38 1199 LEU A N 1
ATOM 9334 C CA . LEU A 1 1199 ? -26.518 -16.708 20.519 1.00 97.38 1199 LEU A CA 1
ATOM 9335 C C . LEU A 1 1199 ? -27.804 -16.404 21.300 1.00 97.38 1199 LEU A C 1
ATOM 9337 O O . LEU A 1 1199 ? -28.278 -15.269 21.367 1.00 97.38 1199 LEU A O 1
ATOM 9341 N N . ASP A 1 1200 ? -28.331 -17.435 21.958 1.00 97.88 1200 ASP A N 1
ATOM 9342 C CA . ASP A 1 1200 ? -29.440 -17.302 22.907 1.00 97.88 1200 ASP A CA 1
ATOM 9343 C C . ASP A 1 1200 ? -28.945 -16.652 24.210 1.00 97.88 1200 ASP A C 1
ATOM 9345 O O . ASP A 1 1200 ? -28.561 -17.316 25.178 1.00 97.88 1200 ASP A O 1
ATOM 9349 N N . TYR A 1 1201 ? -28.934 -15.320 24.207 1.00 98.31 1201 TYR A N 1
ATOM 9350 C CA . TYR A 1 1201 ? -28.515 -14.514 25.347 1.00 98.31 1201 TYR A CA 1
ATOM 9351 C C . TYR A 1 1201 ? -29.468 -14.595 26.547 1.00 98.31 1201 TYR A C 1
ATOM 9353 O O . TYR A 1 1201 ? -29.018 -14.349 27.664 1.00 98.31 1201 TYR A O 1
ATOM 9361 N N . GLN A 1 1202 ? -30.728 -15.006 26.363 1.00 98.19 1202 GLN A N 1
ATOM 9362 C CA . GLN A 1 1202 ? -31.652 -15.266 27.472 1.00 98.19 1202 GLN A CA 1
ATOM 9363 C C . GLN A 1 1202 ? -31.199 -16.513 28.245 1.00 98.19 1202 GLN A C 1
ATOM 9365 O O . GLN A 1 1202 ? -30.975 -16.450 29.455 1.00 98.19 1202 GLN A O 1
ATOM 9370 N N . ARG A 1 1203 ? -30.930 -17.620 27.540 1.00 98.25 1203 ARG A N 1
ATOM 9371 C CA . ARG A 1 1203 ? -30.357 -18.839 28.134 1.00 98.25 1203 ARG A CA 1
ATOM 9372 C C . ARG A 1 1203 ? -28.989 -18.587 28.773 1.00 98.25 1203 ARG A C 1
ATOM 9374 O O . ARG A 1 1203 ? -28.713 -19.132 29.845 1.00 98.25 1203 ARG A O 1
ATOM 9381 N N . ILE A 1 1204 ? -28.134 -17.768 28.153 1.00 98.50 1204 ILE A N 1
ATOM 9382 C CA . ILE A 1 1204 ? -26.847 -17.364 28.749 1.00 98.50 1204 ILE A CA 1
ATOM 9383 C C . ILE A 1 1204 ? -27.084 -16.581 30.049 1.00 98.50 1204 ILE A C 1
ATOM 9385 O O . ILE A 1 1204 ? -26.470 -16.900 31.068 1.00 98.50 1204 ILE A O 1
ATOM 9389 N N . TYR A 1 1205 ? -28.008 -15.613 30.051 1.00 98.69 1205 TYR A N 1
ATOM 9390 C CA . TYR A 1 1205 ? -28.339 -14.828 31.239 1.00 98.69 1205 TYR A CA 1
ATOM 9391 C C . TYR A 1 1205 ? -28.793 -15.713 32.396 1.00 98.69 1205 TYR A C 1
ATOM 9393 O O . TYR A 1 1205 ? -28.241 -15.615 33.491 1.00 98.69 1205 TYR A O 1
ATOM 9401 N N . GLU A 1 1206 ? -29.746 -16.612 32.159 1.00 98.38 1206 GLU A N 1
ATOM 9402 C CA . GLU A 1 1206 ? -30.295 -17.523 33.171 1.00 98.38 1206 GLU A CA 1
ATOM 9403 C C . GLU A 1 1206 ? -29.226 -18.414 33.821 1.00 98.38 1206 GLU A C 1
ATOM 9405 O O . GLU A 1 1206 ? -29.316 -18.718 35.009 1.00 98.38 1206 GLU A O 1
ATOM 9410 N N . ASN A 1 1207 ? -28.179 -18.780 33.073 1.00 98.00 1207 ASN A N 1
ATOM 9411 C CA . ASN A 1 1207 ? -27.106 -19.661 33.541 1.00 98.00 1207 ASN A CA 1
ATOM 9412 C C . ASN A 1 1207 ? -25.879 -18.918 34.110 1.00 98.00 1207 ASN A C 1
ATOM 9414 O O . ASN A 1 1207 ? -24.964 -19.566 34.623 1.00 98.00 1207 ASN A O 1
ATOM 9418 N N . MET A 1 1208 ? -25.827 -17.585 34.045 1.00 98.69 1208 MET A N 1
ATOM 9419 C CA . MET A 1 1208 ? -24.749 -16.769 34.625 1.00 98.69 1208 MET A CA 1
ATOM 9420 C C . MET A 1 1208 ? -24.992 -16.397 36.096 1.00 98.69 1208 MET A C 1
ATOM 9422 O O . MET A 1 1208 ? -26.121 -16.387 36.589 1.00 98.69 1208 MET A O 1
ATOM 9426 N N . GLN A 1 1209 ? -23.927 -15.991 36.792 1.00 98.19 1209 GLN A N 1
ATOM 9427 C CA . GLN A 1 1209 ? -24.027 -15.342 38.104 1.00 98.19 1209 GLN A CA 1
ATOM 9428 C C . GLN A 1 1209 ? -24.726 -13.973 38.000 1.00 98.19 1209 GLN A C 1
ATOM 9430 O O . GLN A 1 1209 ? -25.004 -13.484 36.901 1.00 98.19 1209 GLN A O 1
ATOM 9435 N N . LYS A 1 1210 ? -25.071 -13.366 39.143 1.00 97.56 1210 LYS A N 1
ATOM 9436 C CA . LYS A 1 1210 ? -25.769 -12.069 39.203 1.00 97.56 1210 LYS A CA 1
ATOM 9437 C C . LYS A 1 1210 ? -25.036 -11.081 40.129 1.00 97.56 1210 LYS A C 1
ATOM 9439 O O . LYS A 1 1210 ? -24.634 -11.491 41.216 1.00 97.56 1210 LYS A O 1
ATOM 9444 N N . PRO A 1 1211 ? -24.890 -9.796 39.743 1.00 96.75 1211 PRO A N 1
ATOM 9445 C CA . PRO A 1 1211 ? -25.231 -9.229 38.433 1.00 96.75 1211 PRO A CA 1
ATOM 9446 C C . PRO A 1 1211 ? -24.367 -9.814 37.298 1.00 96.75 1211 PRO A C 1
ATOM 9448 O O . PRO A 1 1211 ? -23.217 -10.188 37.522 1.00 96.75 1211 PRO A O 1
ATOM 9451 N N . ALA A 1 1212 ? -24.951 -9.934 36.101 1.00 98.19 1212 ALA A N 1
ATOM 9452 C CA . ALA A 1 1212 ? -24.302 -10.507 34.921 1.00 98.19 1212 ALA A CA 1
ATOM 9453 C C . ALA A 1 1212 ? -23.808 -9.392 33.991 1.00 98.19 1212 ALA A C 1
ATOM 9455 O O . ALA A 1 1212 ? -24.580 -8.496 33.642 1.00 98.19 1212 ALA A O 1
ATOM 9456 N N . PHE A 1 1213 ? -22.548 -9.466 33.565 1.00 98.44 1213 PHE A N 1
ATOM 9457 C CA . PHE A 1 1213 ? -21.924 -8.451 32.713 1.00 98.44 1213 PHE A CA 1
ATOM 9458 C C . PHE A 1 1213 ? -21.641 -8.969 31.297 1.00 98.44 1213 PHE A C 1
ATOM 9460 O O . PHE A 1 1213 ? -21.210 -10.110 31.122 1.00 98.44 1213 PHE A O 1
ATOM 9467 N N . ILE A 1 1214 ? -21.787 -8.103 30.294 1.00 98.44 1214 ILE A N 1
ATOM 9468 C CA . ILE A 1 1214 ? -21.242 -8.317 28.946 1.00 98.44 1214 ILE A CA 1
ATOM 9469 C C . ILE A 1 1214 ? -20.301 -7.161 28.605 1.00 98.44 1214 ILE A C 1
ATOM 9471 O O . ILE A 1 1214 ? -20.655 -5.992 28.747 1.00 98.44 1214 ILE A O 1
ATOM 9475 N N . PHE A 1 1215 ? -19.103 -7.508 28.142 1.00 98.44 1215 PHE A N 1
ATOM 9476 C CA . PHE A 1 1215 ? -18.058 -6.602 27.685 1.00 98.44 1215 PHE A CA 1
ATOM 9477 C C . PHE A 1 1215 ? -17.788 -6.888 26.203 1.00 98.44 1215 PHE A C 1
ATOM 9479 O O . PHE A 1 1215 ? -17.012 -7.778 25.849 1.00 98.44 1215 PHE A O 1
ATOM 9486 N N . ASP A 1 1216 ? -18.464 -6.152 25.326 1.00 98.19 1216 ASP A N 1
ATOM 9487 C CA . ASP A 1 1216 ? -18.308 -6.277 23.880 1.00 98.19 1216 ASP A CA 1
ATOM 9488 C C . ASP A 1 1216 ? -17.099 -5.460 23.393 1.00 98.19 1216 ASP A C 1
ATOM 9490 O O . ASP A 1 1216 ? -17.142 -4.229 23.277 1.00 98.19 1216 ASP A O 1
ATOM 9494 N N . GLY A 1 1217 ? -16.003 -6.168 23.116 1.00 97.69 1217 GLY A N 1
ATOM 9495 C CA . GLY A 1 1217 ? -14.766 -5.620 22.572 1.00 97.69 1217 GLY A CA 1
ATOM 9496 C C . GLY A 1 1217 ? -14.755 -5.470 21.047 1.00 97.69 1217 GLY A C 1
ATOM 9497 O O . GLY A 1 1217 ? -13.727 -5.071 20.497 1.00 97.69 1217 GLY A O 1
ATOM 9498 N N . ARG A 1 1218 ? -15.846 -5.799 20.341 1.00 97.50 1218 ARG A N 1
ATOM 9499 C CA . ARG A 1 1218 ? -15.921 -5.787 18.866 1.00 97.50 1218 ARG A CA 1
ATOM 9500 C C . ARG A 1 1218 ? -17.170 -5.102 18.290 1.00 97.50 1218 ARG A C 1
ATOM 9502 O O . ARG A 1 1218 ? -17.262 -4.960 17.075 1.00 97.50 1218 ARG A O 1
ATOM 9509 N N . ASN A 1 1219 ? -18.091 -4.636 19.135 1.00 95.62 1219 ASN A N 1
ATOM 9510 C CA . ASN A 1 1219 ? -19.367 -4.016 18.757 1.00 95.62 1219 ASN A CA 1
ATOM 9511 C C . ASN A 1 1219 ? -20.273 -4.926 17.900 1.00 95.62 1219 ASN A C 1
ATOM 9513 O O . ASN A 1 1219 ? -20.978 -4.448 17.011 1.00 95.62 1219 ASN A O 1
ATOM 9517 N N . VAL A 1 1220 ? -20.263 -6.234 18.177 1.00 95.12 1220 VAL A N 1
ATOM 9518 C CA . VAL A 1 1220 ? -21.057 -7.239 17.449 1.00 95.12 1220 VAL A CA 1
ATOM 9519 C C . VAL A 1 1220 ? -22.448 -7.490 18.029 1.00 95.12 1220 VAL A C 1
ATOM 9521 O O . VAL A 1 1220 ? -23.309 -7.957 17.286 1.00 95.12 1220 VAL A O 1
ATOM 9524 N N . VAL A 1 1221 ? -22.697 -7.177 19.307 1.00 95.12 1221 VAL A N 1
ATOM 9525 C CA . VAL A 1 1221 ? -24.010 -7.398 19.943 1.00 95.12 1221 VAL A CA 1
ATOM 9526 C C . VAL A 1 1221 ? -24.839 -6.119 20.081 1.00 95.12 1221 VAL A C 1
ATOM 9528 O O . VAL A 1 1221 ? -24.327 -4.995 20.136 1.00 95.12 1221 VAL A O 1
ATOM 9531 N N . ASP A 1 1222 ? -26.157 -6.314 20.145 1.00 94.62 1222 ASP A N 1
ATOM 9532 C CA . ASP A 1 1222 ? -27.149 -5.271 20.398 1.00 94.62 1222 ASP A CA 1
ATOM 9533 C C . ASP A 1 1222 ? -27.223 -4.976 21.910 1.00 94.62 1222 ASP A C 1
ATOM 9535 O O . ASP A 1 1222 ? -27.687 -5.827 22.674 1.00 94.62 1222 ASP A O 1
ATOM 9539 N N . PRO A 1 1223 ? -26.750 -3.805 22.377 1.00 93.75 1223 PRO A N 1
ATOM 9540 C CA . PRO A 1 1223 ? -26.648 -3.530 23.803 1.00 93.75 1223 PRO A CA 1
ATOM 9541 C C . PRO A 1 1223 ? -28.009 -3.291 24.460 1.00 93.75 1223 PRO A C 1
ATOM 9543 O O . PRO A 1 1223 ? -28.139 -3.543 25.654 1.00 93.75 1223 PRO A O 1
ATOM 9546 N N . GLU A 1 1224 ? -29.022 -2.836 23.715 1.00 93.94 1224 GLU A N 1
ATOM 9547 C CA . GLU A 1 1224 ? -30.327 -2.525 24.303 1.00 93.94 1224 GLU A CA 1
ATOM 9548 C C . GLU A 1 1224 ? -31.104 -3.813 24.585 1.00 93.94 1224 GLU A C 1
ATOM 9550 O O . GLU A 1 1224 ? -31.560 -4.010 25.709 1.00 93.94 1224 GLU A O 1
ATOM 9555 N N . LYS A 1 1225 ? -31.119 -4.766 23.640 1.00 96.12 1225 LYS A N 1
ATOM 9556 C CA . LYS A 1 1225 ? -31.708 -6.103 23.868 1.00 96.12 1225 LYS A CA 1
ATOM 9557 C C . LYS A 1 1225 ? -31.064 -6.840 25.046 1.00 96.12 1225 LYS A C 1
ATOM 9559 O O . LYS A 1 1225 ? -31.734 -7.544 25.795 1.00 96.12 1225 LYS A O 1
ATOM 9564 N N . LEU A 1 1226 ? -29.754 -6.677 25.234 1.00 97.25 1226 LEU A N 1
ATOM 9565 C CA . LEU A 1 1226 ? -29.044 -7.275 26.366 1.00 97.25 1226 LEU A CA 1
ATOM 9566 C C . LEU A 1 1226 ? -29.414 -6.608 27.705 1.00 97.25 1226 LEU A C 1
ATOM 9568 O O . LEU A 1 1226 ? -29.528 -7.306 28.713 1.00 97.25 1226 LEU A O 1
ATOM 9572 N N . ARG A 1 1227 ? -29.679 -5.295 27.726 1.00 95.81 1227 ARG A N 1
ATOM 9573 C CA . ARG A 1 1227 ? -30.237 -4.610 28.907 1.00 95.81 1227 ARG A CA 1
ATOM 9574 C C . ARG A 1 1227 ? -31.685 -5.009 29.189 1.00 95.81 1227 ARG A C 1
ATOM 9576 O O . ARG A 1 1227 ? -32.029 -5.164 30.354 1.00 95.81 1227 ARG A O 1
ATOM 9583 N N . GLU A 1 1228 ? -32.506 -5.229 28.160 1.00 96.88 1228 GLU A N 1
ATOM 9584 C CA . GLU A 1 1228 ? -33.883 -5.739 28.302 1.00 96.88 1228 GLU A CA 1
ATOM 9585 C C . GLU A 1 1228 ? -33.920 -7.130 28.963 1.00 96.88 1228 GLU A C 1
ATOM 9587 O O . GLU A 1 1228 ? -34.773 -7.384 29.811 1.00 96.88 1228 GLU A O 1
ATOM 9592 N N . ILE A 1 1229 ? -32.950 -7.998 28.643 1.00 97.75 1229 ILE A N 1
ATOM 9593 C CA . ILE A 1 1229 ? -32.724 -9.295 29.313 1.00 97.75 1229 ILE A CA 1
ATOM 9594 C C . ILE A 1 1229 ? -32.210 -9.119 30.761 1.00 97.75 1229 ILE A C 1
ATOM 9596 O O . ILE A 1 1229 ? -32.406 -9.990 31.608 1.00 97.75 1229 ILE A O 1
ATOM 9600 N N . GLY A 1 1230 ? -31.575 -7.983 31.070 1.00 97.31 1230 GLY A N 1
ATOM 9601 C CA . GLY A 1 1230 ? -31.084 -7.630 32.405 1.00 97.31 1230 GLY A CA 1
ATOM 9602 C C . GLY A 1 1230 ? -29.566 -7.741 32.598 1.00 97.31 1230 GLY A C 1
ATOM 9603 O O . GLY A 1 1230 ? -29.113 -7.809 33.747 1.00 97.31 1230 GLY A O 1
ATOM 9604 N N . PHE A 1 1231 ? -28.773 -7.788 31.520 1.00 98.25 1231 PHE A N 1
ATOM 9605 C CA . PHE A 1 1231 ? -27.312 -7.652 31.589 1.00 98.25 1231 PHE A CA 1
ATOM 9606 C C . PHE A 1 1231 ? -26.890 -6.201 31.850 1.00 98.25 1231 PHE A C 1
ATOM 9608 O O . PHE A 1 1231 ? -27.505 -5.261 31.352 1.00 98.25 1231 PHE A O 1
ATOM 9615 N N . ILE A 1 1232 ? -25.758 -6.027 32.535 1.00 97.81 1232 ILE A N 1
ATOM 9616 C CA . ILE A 1 1232 ? -25.012 -4.761 32.542 1.00 97.81 1232 ILE A CA 1
ATOM 9617 C C . ILE A 1 1232 ? -24.059 -4.784 31.346 1.00 97.81 1232 ILE A C 1
ATOM 9619 O O . ILE A 1 1232 ? -23.192 -5.661 31.263 1.00 97.81 1232 ILE A O 1
ATOM 9623 N N . VAL A 1 1233 ? -24.217 -3.842 30.412 1.00 97.06 1233 VAL A N 1
ATOM 9624 C CA . VAL A 1 1233 ? -23.554 -3.917 29.099 1.00 97.06 1233 VAL A CA 1
ATOM 9625 C C . VAL A 1 1233 ? -22.528 -2.807 28.903 1.00 97.06 1233 VAL A C 1
ATOM 9627 O O . VAL A 1 1233 ? -22.860 -1.623 28.831 1.00 97.06 1233 VAL A O 1
ATOM 9630 N N . TYR A 1 1234 ? -21.275 -3.209 28.716 1.00 97.06 1234 TYR A N 1
ATOM 9631 C CA . TYR A 1 1234 ? -20.220 -2.371 28.164 1.00 97.06 1234 TYR A CA 1
ATOM 9632 C C . TYR A 1 1234 ? -19.990 -2.725 26.691 1.00 97.06 1234 TYR A C 1
ATOM 9634 O O . TYR A 1 1234 ? -19.862 -3.896 26.335 1.00 97.06 1234 TYR A O 1
ATOM 9642 N N . SER A 1 1235 ? -19.884 -1.716 25.830 1.00 96.38 1235 SER A N 1
ATOM 9643 C CA . SER A 1 1235 ? -19.400 -1.875 24.455 1.00 96.38 1235 SER A CA 1
ATOM 9644 C C . SER A 1 1235 ? -18.462 -0.724 24.118 1.00 96.38 1235 SER A C 1
ATOM 9646 O O . SER A 1 1235 ? -18.752 0.427 24.453 1.00 96.38 1235 SER A O 1
ATOM 9648 N N . ILE A 1 1236 ? -17.348 -1.024 23.453 1.00 97.12 1236 ILE A N 1
ATOM 9649 C CA . ILE A 1 1236 ? -16.301 -0.034 23.165 1.00 97.12 1236 ILE A CA 1
ATOM 9650 C C . ILE A 1 1236 ? -16.854 1.149 22.364 1.00 97.12 1236 ILE A C 1
ATOM 9652 O O . ILE A 1 1236 ? -17.407 0.985 21.278 1.00 97.12 1236 ILE A O 1
ATOM 9656 N N . GLY A 1 1237 ? -16.662 2.357 22.889 1.00 95.88 1237 GLY A N 1
ATOM 9657 C CA . GLY A 1 1237 ? -17.087 3.600 22.257 1.00 95.88 1237 GLY A CA 1
ATOM 9658 C C . GLY A 1 1237 ? -18.590 3.862 22.209 1.00 95.88 1237 GLY A C 1
ATOM 9659 O O . GLY A 1 1237 ? -18.979 4.841 21.576 1.00 95.88 1237 GLY A O 1
ATOM 9660 N N . LYS A 1 1238 ? -19.438 3.044 22.844 1.00 95.06 1238 LYS A N 1
ATOM 9661 C CA . LYS A 1 1238 ? -20.863 3.364 23.037 1.00 95.06 1238 LYS A CA 1
ATOM 9662 C C . LYS A 1 1238 ? -21.065 4.141 24.354 1.00 95.06 1238 LYS A C 1
ATOM 9664 O O . LYS A 1 1238 ? -20.198 4.085 25.232 1.00 95.06 1238 LYS A O 1
ATOM 9669 N N . PRO A 1 1239 ? -22.198 4.847 24.538 1.00 92.88 1239 PRO A N 1
ATOM 9670 C CA . PRO A 1 1239 ? -22.518 5.487 25.811 1.00 92.88 1239 PRO A CA 1
ATOM 9671 C C . PRO A 1 1239 ? -22.532 4.462 26.952 1.00 92.88 1239 PRO A C 1
ATOM 9673 O O . PRO A 1 1239 ? -23.156 3.404 26.833 1.00 92.88 1239 PRO A O 1
ATOM 9676 N N . LEU A 1 1240 ? -21.854 4.775 28.060 1.00 90.69 1240 LEU A N 1
ATOM 9677 C CA . LEU A 1 1240 ? -21.785 3.876 29.214 1.00 90.69 1240 LEU A CA 1
ATOM 9678 C C . LEU A 1 1240 ? -23.178 3.594 29.795 1.00 90.69 1240 LEU A C 1
ATOM 9680 O O . LEU A 1 1240 ? -24.012 4.497 29.935 1.00 90.69 1240 LEU A O 1
ATOM 9684 N N . ASP A 1 1241 ? -23.381 2.339 30.185 1.00 89.81 1241 ASP A N 1
ATOM 9685 C CA . ASP A 1 1241 ? -24.519 1.900 30.988 1.00 89.81 1241 ASP A CA 1
ATOM 9686 C C . ASP A 1 1241 ? -24.635 2.730 32.280 1.00 89.81 1241 ASP A C 1
ATOM 9688 O O . ASP A 1 1241 ? -23.596 3.078 32.853 1.00 89.81 1241 ASP A O 1
ATOM 9692 N N . PRO A 1 1242 ? -25.848 3.059 32.766 1.00 87.56 1242 PRO A N 1
ATOM 9693 C CA . PRO A 1 1242 ? -26.012 3.772 34.030 1.00 87.56 1242 PRO A CA 1
ATOM 9694 C C . PRO A 1 1242 ? -25.225 3.157 35.199 1.00 87.56 1242 PRO A C 1
ATOM 9696 O O . PRO A 1 1242 ? -24.565 3.897 35.921 1.00 87.56 1242 PRO A O 1
ATOM 9699 N N . TRP A 1 1243 ? -25.180 1.823 35.327 1.00 85.06 1243 TRP A N 1
ATOM 9700 C CA . TRP A 1 1243 ? -24.404 1.138 36.377 1.00 85.06 1243 TRP A CA 1
ATOM 9701 C C . TRP A 1 1243 ? -22.889 1.404 36.283 1.00 85.06 1243 TRP A C 1
ATOM 9703 O O . TRP A 1 1243 ? -22.167 1.359 37.277 1.00 85.06 1243 TRP A O 1
ATOM 9713 N N . LEU A 1 1244 ? -22.386 1.680 35.078 1.00 86.88 1244 LEU A N 1
ATOM 9714 C CA . LEU A 1 1244 ? -20.963 1.864 34.780 1.00 86.88 1244 LEU A CA 1
ATOM 9715 C C . LEU A 1 1244 ? -20.507 3.329 34.829 1.00 86.88 1244 LEU A C 1
ATOM 9717 O O . LEU A 1 1244 ? -19.301 3.577 34.761 1.00 86.88 1244 LEU A O 1
ATOM 9721 N N . LYS A 1 1245 ? -21.439 4.286 34.934 1.00 81.69 1245 LYS A N 1
ATOM 9722 C CA . LYS A 1 1245 ? -21.140 5.724 35.055 1.00 81.69 1245 LYS A CA 1
ATOM 9723 C C . LYS A 1 1245 ? -20.710 6.117 36.465 1.00 81.69 1245 LYS A C 1
ATOM 9725 O O . LYS A 1 1245 ? -19.767 6.887 36.608 1.00 81.69 1245 LYS A O 1
ATOM 9730 N N . ASP A 1 1246 ? -21.366 5.549 37.474 1.00 69.75 1246 ASP A N 1
ATOM 9731 C CA . ASP A 1 1246 ? -21.144 5.895 38.885 1.00 69.75 1246 ASP A CA 1
ATOM 9732 C C . ASP A 1 1246 ? -20.020 5.063 39.539 1.00 69.75 1246 ASP A C 1
ATOM 9734 O O . ASP A 1 1246 ? -19.610 5.323 40.671 1.00 69.75 1246 ASP A O 1
ATOM 9738 N N . MET A 1 1247 ? -19.482 4.072 38.818 1.00 70.25 1247 MET A N 1
ATOM 9739 C CA . MET A 1 1247 ? -18.283 3.328 39.211 1.00 70.25 1247 MET A CA 1
ATOM 9740 C C . MET A 1 1247 ? -17.029 4.207 39.061 1.00 70.25 1247 MET A C 1
ATOM 9742 O O . MET A 1 1247 ? -16.780 4.713 37.961 1.00 70.25 1247 MET A O 1
ATOM 9746 N N . PRO A 1 1248 ? -16.184 4.354 40.101 1.00 56.22 1248 PRO A N 1
ATOM 9747 C CA . PRO A 1 1248 ? -14.934 5.092 39.974 1.00 56.22 1248 PRO A CA 1
ATOM 9748 C C . PRO A 1 1248 ? -14.015 4.406 38.958 1.00 56.22 1248 PRO A C 1
ATOM 9750 O O . PRO A 1 1248 ? -13.809 3.191 39.003 1.00 56.22 1248 PRO A O 1
ATOM 9753 N N . ALA A 1 1249 ? -13.431 5.192 38.053 1.00 52.34 1249 ALA A N 1
ATOM 9754 C CA . ALA A 1 1249 ? -12.351 4.705 37.206 1.00 52.34 1249 ALA A CA 1
ATOM 9755 C C . ALA A 1 1249 ? -11.159 4.281 38.082 1.00 52.34 1249 ALA A C 1
ATOM 9757 O O . ALA A 1 1249 ? -10.797 4.992 39.021 1.00 52.34 1249 ALA A O 1
ATOM 9758 N N . VAL A 1 1250 ? -10.553 3.133 37.768 1.00 49.78 1250 VAL A N 1
ATOM 9759 C CA . VAL A 1 1250 ? -9.289 2.706 38.389 1.00 49.78 1250 VAL A CA 1
ATOM 9760 C C . VAL A 1 1250 ? -8.215 3.745 38.064 1.00 49.78 1250 VAL A C 1
ATOM 9762 O O . VAL A 1 1250 ? -8.059 4.117 36.898 1.00 49.78 1250 VAL A O 1
ATOM 9765 N N . ALA A 1 1251 ? -7.546 4.222 39.115 1.00 32.91 1251 ALA A N 1
ATOM 9766 C CA . ALA A 1 1251 ? -6.514 5.257 39.082 1.00 32.91 1251 ALA A CA 1
ATOM 9767 C C . ALA A 1 1251 ? -5.133 4.703 38.698 1.00 32.91 1251 ALA A C 1
ATOM 9769 O O . ALA A 1 1251 ? -4.846 3.547 39.086 1.00 32.91 1251 ALA A O 1
#

InterPro domains:
  IPR000756 Diacylglycerol kinase, accessory domain [PF00609] (504-536)
  IPR000756 Diacylglycerol kinase, accessory domain [PF00609] (620-723)
  IPR000756 Diacylglycerol kinase, accessory domain [SM00045] (616-734)
  IPR001206 Diacylglycerol kinase, catalytic domain [PF00781] (357-457)
  IPR001206 Diacylglycerol kinase, catalytic domain [PS50146] (353-492)
  IPR001206 Diacylglycerol kinase, catalytic domain [SM00046] (357-486)
  IPR001732 UDP-glucose/GDP-mannose dehydrogenase, N-terminal [PF03721] (774-955)
  IPR002219 Protein kinase C-like, phorbol ester/diacylglycerol-binding domain [PF00130] (161-207)
  IPR002219 Protein kinase C-like, phorbol ester/diacylglycerol-binding domain [PS50081] (80-135)
  IPR002219 Protein kinase C-like, phorbol ester/diacylglycerol-binding domain [SM00109] (81-135)
  IPR002219 Protein kinase C-like, phorbol ester/diacylglycerol-binding domain [SM00109] (148-210)
  IPR008927 6-phosphogluconate dehydrogenase-like, C-terminal domain superfamily [SSF48179] (981-1080)
  IPR014026 UDP-glucose/GDP-mannose dehydrogenase, dimerisation [PF00984] (981-1075)
  IPR014027 UDP-glucose/GDP-mannose dehydrogenase, C-terminal [PF03720] (1099-1223)
  IPR014027 UDP-glucose/GDP-mannose dehydrogenase, C-terminal [SM00984] (1099-1223)
  IPR016064 NAD kinase/diacylglycerol kinase-like domain superfamily [SSF111331] (354-529)
  IPR016064 NAD kinase/diacylglycerol kinase-like domain superfamily [SSF111331] (623-729)
  IPR017438 Inorganic polyphosphate/ATP-NAD kinase, N-terminal [G3DSA:3.40.50.10330] (354-484)
  IPR017476 UDP-glucose/GDP-mannose dehydrogenase [PIRSF000124] (774-1237)
  IPR017476 UDP-glucose/GDP-mannose dehydrogenase [TIGR03026] (774-1219)

Secondary structure (DSSP, 8-state):
----SSTTTSSTTTSTTTSSHHHHHHHHHHHHHHHHHHHHHHHHHHHHHHHHHHHHHHHHHHHHHHTTS---------PPPPEEEEEGGG--S-B-TTT--B----SSTT-EEEEETTT--EEETTTGGG--S--SSSS-TT-SS-B--EEE--S--TTS-GGG-BBTTT--B---TTTT---EEEETTT--EEEHHHHHHHHHHSTTB----GGGGTS--TTSEEES--SS-----SGGGTHHHHHHHHHHHTT-SS------------------------------------------------------------------------------TTTTTTS--EEE----TT---EEEEE-TTSSTTTHHHHHHHHHHHS-GGGEEEPBTTB-THHHHHHTTT-SS-EEEEES-HHHHHHHHHHHHHHT-SSPPPEEEE-SSS--HHHHHTT--S-HHHHTTTTHHHHHHHHHHH--------EEEEEEETTSS-PPPPEEESSEEEEEHHHHHHHHHHHHHHHSGGGG---S-HHHHHHHHHHHHHHHHHHHHHHTTS---S------HHHHHHHHHHHHHTS-TT----HHHHHHHHHHHHHHHHTT--HHHHTTTS-HHHHHHHHHHHHHHHHHHHTTTTTGGGTEEEEETTEEEP--TT-SEEEEESS---GGGS-SS--S----TTPPPP-TTSS--EEEE-SSHHHHHHHHHTTTS-----THHHHHHHHHHHHHHHHHTTSS-HHHHHHHHHHHHHHHTTS--EEEEEE--STTHHHHHHHHHHH-TTEEEEEE-S-HHHHHHHTSSS-SS--TTHHHHHHHHBTTTEEEES-HHHHHHH-SEEEE----PBP-SSTTTTTSBP-HHHHHHHHHHHHH--S-EEEEE-S---TTHHHHHHHHHHHH-SS--EEEEE------TTTHHHHHHS-S-EEEEE-SSHHHHHHHHHHHHHHHTTS-GGGEEEEEHHHHHHHHHHHHHHHHHHHHHHHHHHHHHHHHT--HHHHHHHHTTSTTT-STT----S---STTHHHHHHHHHHHHHHTT-HHHHHHHHHHHHHHHHHHHHHHHHHHHHTTT--TT-EEEEE--SSSTT----TT-HHHHHHHHHHHTT-EEEEE-SS--HHHHHHHHHSPTTGGGS-GGGS-S-----TTEEE-SSHHHHHTT-SEEEE-S--GGGGGS-HHHHHHHS-SS-EEEESSS-S-HHHHHHHT-EEEETTSPPPHHHHSSPPP-

Organism: Cocos nucifera (NCBI:txid13894)

Radius of gyration: 43.06 Å; chains: 1; bounding box: 152×124×108 Å

Sequence (1251 aa):
MDDHGEKYRMLHHKWNIISSDAAESWIFFSACLIAALVGILTILYTINQLKRDFTLSLMKAIKARSRRNRKSKHKALIAAHVWKIESASRVKGLKCCACLETISPSPSPGQSIYRCDVCGAAAHLNCSSKAHKDCKCASMAGLEHVIHQWAVQWIEIADRPEEISFCSYCEEPCTGSFLGSSPIWYCMWCQQLVHIDCHASFAKETGDICDLGPFKRLILSPLFVKDLNRTGTGGLLSSITHGANELASTVREHIRSHGKKYKQSSELPIDSAHSAGATDSSMESRGDGHQTPKSSHENDEHYDDVAESIHQRGESDGNVHVKPITGKNTSFTQCDDSQIASDQWYELSELPPDARPLLVFINKRSGAQRGDSLRLRLNILLNPVQVFELSRDQGPEMGLSFFRKVPRFRVLVCGGDGTVGWVLDAIDKHKFESPPPVAILPAGTGNDLARVLSWGGGLGSIERQGGLYTALNNIEHAAVTILDRWKITIESMQSKLSQPPKLMNNYLGIGCDAKVALDIHNLREENPEKFYNQVLDIFMVSFLNRNVSVALNFYLRSFNSSFKSDGIQRCPLLCLFHLMLDILLLDSENWNSYRSMELLTIIIVKAFIDNFDIETLDKVVNTKFMNKVLYAREGAKSIMDRTFADFPWQIRLEVDGVEIEIPEDAEGVLVANIGSYMGGVDLWQSEDDNYDEFQPQLMHDKMLEIVSFTGTWHLGKLQAFMLKRVTEEPLGHAVSVITDVLENAESSGVISAAQKRALLQQMAVTALTEKMVKICCIGAGYVGGPTMAVIALKCPSIEVVVVDISVTRINAWNSDQLPIYEPGLDDVVKQCRGRNLFFSTDVEKHVYEADIIFVSVNTPTKTRGLGAGKAADLTYWESAARMIADVSKSDKIVVEKSTVPVKTAEAIEKILTHNSKGINYQILSNPEFLAEGTAIQDLLKPDRVLIGGRETPEGCKAVQALKDVYAHWVPEDRILTTNLWSAELSKLAANAFLAQRISSVNAISALCEATGANVSEVAYSVGKDSRIGPKFLNASVGFGGSCFQKDILNLVYICECNGLPEVANYWKQVIKINDYQKSRFVNRVVSSMFNTVSGKKIAVLGFAFKKDTGDTRETPAIDVCKGLLGDKATISIYDPQVTEDQIQRDLAMNKFDWDHPIHLQPMSPTAIKQVSVTWDAYEATKGAHGVCILTEWDEFKSLDYQRIYENMQKPAFIFDGRNVVDPEKLREIGFIVYSIGKPLDPWLKDMPAVA

pLDDT: mean 70.32, std 24.79, range [21.03, 98.75]

Foldseek 3Di:
DDDDDDPPPPPVVPVVPPPPPVVVVVVVVVVVVVVVVVVVVVVVVVVVVVVVVVVVVVVVVVVVVVVVPDPDDDDFDADQFDWDWDDPPPDAQAAAQQPRHGPDPDPDPDFTWIAGLQARHIHGPVCSVRNDDDGLARRCEPPPAAAFPKDWDGDDDLQADLVLQAAPFPRHGQDDPPPDRATWIAGLFQRHIHGPVRVVVVCVVVVRGDPSHPLNQAAPDNHFKDFPDPDDDDDPDDDVPPVVVVVVVVVCVVVPPDDDDDYDDDYDDDDDDDDDDDDYDDDDDDDDDDDDDDDDDDDDDDDDDDDDDDDDDDDDDDDDDDDDDDDDDDDDDDDDPPPLPDDDRIAGDDDDPSHAHEAEEFAQVAALSCRSVVLNVVSSHHPNLRHHYDDPVDACLNSCVRCVPPLHYAYEYEHEPVSVQRNVVSQVVSPRPDGHAYHYAHNHQDYQVCVVVVVDRHQVVLSVVSHPVVVSVCSVPDDGDDFDWKWKWKDWPVDPDTDHTGIDGFKDKDFLLVVLVVVLVVVCVVCVVLQRDDDDPPPVVVVVVPVVVVVVVVVVVVVVDDDDDDDDDDDPVVVVVVVVVVVVPPDDDDDDDPVVVVVVVLVVVCVVVVPDDCVVVSVPDHNLVVSVVSSVVVQNVCQVVVVQQQVQVTMWMDMPRRTDRADNQFSIKMKGQAQDQVSNHGLPDDPDPPPVPDDHRDSHPPDIDMDTDNGSVVVVVSVVVVPDDDDDDDPPPVVVVVLVVLVVCCVVVVDDPVVSVVVVVVVVVVVVPPPQAEEEEEDCDPFRVLLQLVLCLLCVSHAYEYEYCPPVQLVCLVDLHHPWDAVCSSVSSVVRDPRRYYYDHPRLVSLQPHQEYEYADFFFAACDDPRHPFATDCVVVLVSLLSSQVRYDEEHEYEYEYQHFQCPQVVSCCNNVVSHDPYHYWYKYWYDDADGRCRNVCSQAPPATEIATDPDPVRVVSLVVVVVSSVSRYPPVRYHYYHRRCNSVVLLVVLLVLLLLQLVLLVLLVVLQVPQHFSVVVLVVVQVPPVNHNPSSFHFLAAFDPDNSRSLSNVLVVCVVVVNNVSSVVSVVSVVSRLVSLVLLLLLVCLLVVNAQAAAEEFEEDQALEPSTQHNGRRSNLSSVLSSVVRHHQYEYEYQRHDPQRVLQSNQDDPSLVSDPPVSGDPHRPRDPSYHYDHDPQVRLQQGQEYEYRYQYLVVQVDPLLSSCVRYDPPHEYAYRRPSYDVVVNVVSPYLYHYRSHHHDPSSVPRDRDD